Protein 5DGQ (pdb70)

Foldseek 3Di:
DAKFAQQAAEALAAWGKIKDQDAPPDPFFKKFKAAPVPRDGPDMFGWAWLDDAQPAPSHTMTMTIPNVHNDWHKIWMDTDNYIHDIYTHYHLRCVVPFLVFLLVQQVVFKQDDLQQVLQCFAAAPPDRGTFRLGFGGAFWLQGRKDFCWAPLLQVQATDGALLLLLLLLLVLLVLCQPPPPDDLVVSVSSVVSNLSSLVSLLSQADPQQFGFGIQHQQSPPDSNSTYGFYAAALSGHTHNLGGQALLSNLLSSLLSLLSQLCCVVGVSLVVDDDDDDDPNVSSLVSSVSNLVSNVVCRLVSHNNSDQWLSSLLSNLSNLLSNCVSPVDVVSLVSNLVSLVVNLQQQQQDPPFHRFGAGHDPRQFGRDYLQARLRSLVSLLSNLVPDPDDVSNVVSLVSSLRHLVRQLCLLPVGRHSLSQGKHWGAAPPGGIDIARAYDQRGSRRGDGAARLNRLLNLLLSLLSCLVRHDDPVSNNVSSNSSRSSSSCCSQSDSVSENQQAPGGDPHDFACVVVVSTDDHSFGASAKHADPVDNSHIDACDPVCVPPVSPNSRHRMTGSSNSSSNSSSSSSCSSCSVPD/DAKFAQQAAFALQFKGKIKDQDCAWKFKAFPVVRDTDDTFHWAKFQDAQVQPRHIMTMTTPNVHNDWGWIWMDGDNHIHDIYTYYHLRCVVPFLVQLLVQQVVFKQDDLLLVLQCFAAQPPDNHTARLGFFGAFWLQGNKDFCWAPLLQVQATDGGLLLLLQLLLVLLVLCLPPPPDDLVSSVSSVVSNVSSLVSQLRQADPQQFGFGIQHQQSPPDSVSTHRFYAAALSGHTDNLGGAALLSNLLSSLLSLLSQLCCVVGPSLVVHDDDDHRPNVSSLVSSVSNLVSNVVCRLVSHNVSDDWLSSLLSNLSSLLSNCVRPVDVVSLVSNLVSLVVNLQQQQQDPPDHRFGAGDDVSQFGRDYLAAQLRSLVSLLSNLVPDPPPVSNVVSLVSSVRHLVRQLCLLPVGRHSLLQGWHWGAAPPGGIDIARAYDQRGSRRGDGAARLNRLLNLLLSLLSVCVRHDDPVSNVSSSNSSRSSVSCCSQSHSVSENQQAPGGDDHDFACVVVVSTDDHSFGASAKAADPVDNSHIDACDDVCVPPPSPNSRHRMTGSSSSSSNSSSSSSCSSCSPPD

Solvent-accessible surface area: 38358 Å² total; per-residue (Å²): 103,74,13,0,4,2,10,19,3,7,12,71,51,27,10,3,7,0,0,0,25,10,122,100,112,32,90,73,142,88,0,19,0,6,20,48,123,74,42,97,52,66,41,118,27,88,24,104,84,26,19,90,2,59,80,13,155,36,41,38,1,24,17,0,71,0,52,80,6,57,113,66,20,59,9,77,0,96,0,36,154,32,75,3,33,42,6,32,1,13,84,6,1,6,18,114,58,0,4,23,6,0,4,20,4,0,24,5,16,26,6,6,28,33,2,58,40,5,0,105,118,1,50,4,57,70,52,163,101,84,27,67,0,36,3,0,0,20,5,12,17,10,9,5,0,0,4,0,0,17,1,4,55,2,20,39,9,0,1,0,0,0,0,0,0,0,0,0,0,6,19,0,1,62,31,2,23,142,29,172,68,19,20,46,32,17,11,6,37,2,16,26,5,0,26,47,0,0,31,0,0,32,78,0,29,34,103,110,0,14,0,6,3,0,0,0,0,84,90,57,25,26,7,133,91,2,34,0,0,6,8,30,49,53,99,0,101,35,33,53,86,18,44,0,0,0,0,0,0,0,0,0,0,0,0,0,0,0,9,0,14,34,7,79,124,28,69,0,16,97,129,16,39,88,23,52,137,52,91,29,111,67,4,27,96,11,0,43,100,0,0,95,27,2,79,142,40,4,107,132,24,9,71,71,39,110,22,3,0,0,0,4,0,0,0,0,0,0,0,0,3,0,30,56,23,24,121,81,115,80,2,12,58,24,0,53,60,5,0,64,92,0,28,70,19,26,46,66,41,174,63,22,62,68,4,6,0,1,32,76,108,0,51,12,0,13,6,7,4,0,0,10,0,0,0,2,0,0,0,2,8,0,23,109,18,14,120,80,83,123,86,23,120,126,0,42,60,26,0,50,40,0,0,48,13,11,4,62,0,1,96,91,61,71,21,9,2,5,1,0,11,9,2,1,50,22,60,139,30,123,45,90,28,20,13,11,6,9,24,72,3,55,8,66,29,13,11,8,0,2,1,0,1,1,0,0,0,5,0,2,0,0,12,0,1,94,19,4,131,50,113,115,18,31,55,56,0,31,64,5,0,12,65,0,10,6,1,2,0,0,2,0,20,72,37,8,0,2,0,10,15,25,37,97,92,51,14,49,33,14,52,114,78,4,32,21,7,1,30,0,0,0,1,4,0,2,3,1,9,59,133,57,77,81,7,25,8,20,65,31,147,167,14,91,116,63,91,121,28,10,37,8,0,0,19,4,14,1,0,1,0,0,0,3,0,0,2,4,0,9,12,14,82,13,35,88,72,173,124,75,14,0,5,2,10,19,3,6,11,65,48,4,14,4,7,0,0,4,28,18,210,163,102,0,32,0,11,28,39,176,71,47,102,37,65,34,110,29,92,33,94,80,32,23,86,0,44,82,12,150,36,41,61,0,59,16,0,69,0,56,84,6,72,110,74,26,72,5,53,0,88,1,35,128,23,76,7,38,63,5,32,1,10,75,4,2,6,18,117,60,0,4,20,7,0,4,20,4,0,23,5,17,26,6,7,28,40,3,59,46,12,0,99,116,2,37,5,63,73,64,139,96,75,26,66,0,35,4,0,0,18,4,12,16,10,8,4,0,0,5,0,0,17,1,5,55,1,20,35,9,0,1,0,0,0,0,0,0,0,0,0,0,7,19,0,2,57,28,2,31,132,28,182,78,18,21,44,32,17,11,6,38,1,13,28,4,0,25,48,0,0,30,0,0,37,81,0,29,32,108,129,0,15,1,5,4,0,0,0,0,89,89,46,28,28,16,167,73,3,36,0,0,8,8,29,49,60,98,0,97,34,34,52,92,24,46,0,0,1,0,0,0,0,0,0,0,0,0,0,0,0,10,0,14,26,7,84,111,28,73,0,13,89,127,17,38,80,25,56,130,58,107,30,112,75,2,26,95,10,0,45,97,0,0,107,22,2,83,131,58,6,102,146,32,11,75,58,34,107,27,3,0,1,0,3,0,0,0,0,0,0,0,2,3,0,35,62,25,29,129,84,106,104,3,12,53,26,0,51,66,4,0,63,82,0,24,66,20,27,48,68,48,183,72,22,63,67,5,7,0,0,29,89,109,1,49,13,0,13,6,7,4,0,0,10,0,0,0,3,0,0,0,1,9,1,24,110,19,12,124,86,82,103,80,23,126,95,0,48,61,26,0,50,39,1,0,52,16,11,5,69,0,1,98,91,71,67,20,12,4,4,1,0,11,8,3,2,51,23,79,142,27,122,51,96,27,24,13,10,6,10,24,67,4,56,6,67,28,14,12,8,0,1,2,0,1,2,0,0,0,4,0,1,0,1,11,0,5,100,20,5,132,50,115,107,14,33,57,57,0,25,68,6,0,11,66,1,9,6,2,1,0,0,3,0,22,73,33,8,0,2,0,11,15,25,39,96,93,49,13,50,36,25,56,160,82,4,31,21,7,1,30,0,0,1,1,4,0,2,3,2,9,62,134,58,79,85,7,27,7,21,68,31,134,167,12,78,118,56,108,125,30,13,36,8,0,0,19,3,15,2,0,1,0,0,0,3,0,0,1,4,0,8,11,13,80,10,39,79,61,148

Structure (mmCIF, N/CA/C/O backbone):
data_5DGQ
#
_entry.id   5DGQ
#
_cell.length_a   61.928
_cell.length_b   102.318
_cell.length_c   90.280
_cell.angle_alpha   90.00
_cell.angle_beta   97.72
_cell.angle_gamma   90.00
#
_symmetry.space_group_name_H-M   'P 1 21 1'
#
loop_
_entity.id
_entity.type
_entity.pdbx_description
1 polymer 'Putative endoglucanase-related protein'
2 non-polymer 'SODIUM ION'
3 water water
#
loop_
_atom_site.group_PDB
_atom_site.id
_atom_site.type_symbol
_atom_site.label_atom_id
_atom_site.label_alt_id
_atom_site.label_comp_id
_atom_site.label_asym_id
_atom_site.label_entity_id
_atom_site.label_seq_id
_atom_site.pdbx_PDB_ins_code
_atom_site.Cartn_x
_atom_site.Cartn_y
_atom_site.Cartn_z
_atom_site.occupancy
_atom_site.B_iso_or_equiv
_atom_site.auth_seq_id
_atom_site.auth_comp_id
_atom_site.auth_asym_id
_atom_site.auth_atom_id
_atom_site.pdbx_PDB_model_num
ATOM 1 N N . MET A 1 1 ? -4.773 -20.706 21.231 1.00 34.85 1 MET A N 1
ATOM 2 C CA . MET A 1 1 ? -4.829 -19.960 19.956 1.00 33.71 1 MET A CA 1
ATOM 3 C C . MET A 1 1 ? -4.213 -18.551 20.127 1.00 34.36 1 MET A C 1
ATOM 4 O O . MET A 1 1 ? -4.163 -18.007 21.211 1.00 27.59 1 MET A O 1
ATOM 9 N N . GLN A 1 2 ? -3.847 -17.933 19.020 1.00 29.41 2 GLN A N 1
ATOM 10 C CA . GLN A 1 2 ? -3.288 -16.591 19.071 1.00 27.97 2 GLN A CA 1
ATOM 11 C C . GLN A 1 2 ? -3.883 -15.747 17.903 1.00 28.39 2 GLN A C 1
ATOM 12 O O . GLN A 1 2 ? -4.007 -16.267 16.757 1.00 27.82 2 GLN A O 1
ATOM 18 N N . LEU A 1 3 ? -4.280 -14.496 18.173 1.00 22.95 3 LEU A N 1
ATOM 19 C CA . LEU A 1 3 ? -4.775 -13.600 17.128 1.00 22.04 3 LEU A CA 1
ATOM 20 C C . LEU A 1 3 ? -3.734 -12.530 16.851 1.00 22.22 3 LEU A C 1
ATOM 21 O O . LEU A 1 3 ? -3.422 -11.767 17.752 1.00 23.45 3 LEU A O 1
ATOM 26 N N . LEU A 1 4 ? -3.200 -12.515 15.633 1.00 17.64 4 LEU A N 1
ATOM 27 C CA . LEU A 1 4 ? -2.116 -11.582 15.200 1.00 15.45 4 LEU A CA 1
ATOM 28 C C . LEU A 1 4 ? -2.680 -10.463 14.366 1.00 14.31 4 LEU A C 1
ATOM 29 O O . LEU A 1 4 ? -3.510 -10.655 13.415 1.00 12.16 4 LEU A O 1
ATOM 34 N N . THR A 1 5 ? -2.260 -9.262 14.716 1.00 14.71 5 THR A N 1
ATOM 35 C CA . THR A 1 5 ? -2.702 -8.086 13.943 1.00 15.08 5 THR A CA 1
ATOM 36 C C . THR A 1 5 ? -1.545 -7.099 13.745 1.00 15.45 5 THR A C 1
ATOM 37 O O . THR A 1 5 ? -0.503 -7.255 14.390 1.00 14.07 5 THR A O 1
ATOM 41 N N . ASN A 1 6 ? -1.724 -6.150 12.831 1.00 13.27 6 ASN A N 1
ATOM 42 C CA . ASN A 1 6 ? -0.909 -4.938 12.840 1.00 13.73 6 ASN A CA 1
ATOM 43 C C . ASN A 1 6 ? -0.940 -4.325 14.235 1.00 14.38 6 ASN A C 1
ATOM 44 O O . ASN A 1 6 ? -2.036 -4.048 14.780 1.00 13.25 6 ASN A O 1
ATOM 49 N N . HIS A 1 7 ? 0.228 -4.200 14.897 1.00 12.75 7 HIS A N 1
ATOM 50 C CA . HIS A 1 7 ? 0.226 -3.664 16.283 1.00 13.07 7 HIS A CA 1
ATOM 51 C C . HIS A 1 7 ? -0.296 -2.228 16.360 1.00 14.05 7 HIS A C 1
ATOM 52 O O . HIS A 1 7 ? -0.832 -1.840 17.404 1.00 14.19 7 HIS A O 1
ATOM 59 N N . LEU A 1 8 ? -0.135 -1.462 15.294 1.00 12.56 8 LEU A N 1
ATOM 60 C CA . LEU A 1 8 ? -0.578 -0.073 15.327 1.00 14.01 8 LEU A CA 1
ATOM 61 C C . LEU A 1 8 ? -2.025 -0.003 14.837 1.00 13.34 8 LEU A C 1
ATOM 62 O O . LEU A 1 8 ? -2.921 0.571 15.493 1.00 14.09 8 LEU A O 1
ATOM 67 N N . GLY A 1 9 ? -2.244 -0.616 13.695 1.00 12.72 9 GLY A N 1
ATOM 68 C CA . GLY A 1 9 ? -3.612 -0.662 13.156 1.00 13.78 9 GLY A CA 1
ATOM 69 C C . GLY A 1 9 ? -3.616 -0.597 11.644 1.00 13.75 9 GLY A C 1
ATOM 70 O O . GLY A 1 9 ? -2.597 -0.891 11.007 1.00 15.69 9 GLY A O 1
ATOM 71 N N . TYR A 1 10 ? -4.709 -0.072 11.078 1.00 12.46 10 TYR A N 1
ATOM 72 C CA . TYR A 1 10 ? -5.015 -0.142 9.650 1.00 12.94 10 TYR A CA 1
ATOM 73 C C . TYR A 1 10 ? -5.404 1.221 9.105 1.00 13.65 10 TYR A C 1
ATOM 74 O O . TYR A 1 10 ? -6.150 2.005 9.780 1.00 13.73 10 TYR A O 1
ATOM 83 N N . GLU A 1 11 ? -4.847 1.548 7.922 1.00 13.79 11 GLU A N 1
ATOM 84 C CA . GLU A 1 11 ? -5.256 2.742 7.149 1.00 14.44 11 GLU A CA 1
ATOM 85 C C . GLU A 1 11 ? -6.796 2.600 6.918 1.00 14.74 11 GLU A C 1
ATOM 86 O O . GLU A 1 11 ? -7.258 1.487 6.654 1.00 13.36 11 GLU A O 1
ATOM 92 N N . ARG A 1 12 ? -7.515 3.703 7.086 1.00 13.06 12 ARG A N 1
ATOM 93 C CA . ARG A 1 12 ? -8.971 3.690 7.090 1.00 15.45 12 ARG A CA 1
ATOM 94 C C . ARG A 1 12 ? -9.558 2.947 5.867 1.00 13.49 12 ARG A C 1
ATOM 95 O O . ARG A 1 12 ? -10.416 2.095 6.057 1.00 15.03 12 ARG A O 1
ATOM 103 N N . LEU A 1 13 ? -9.097 3.272 4.666 1.00 13.90 13 LEU A N 1
ATOM 104 C CA . LEU A 1 13 ? -9.593 2.600 3.447 1.00 15.17 13 LEU A CA 1
ATOM 105 C C . LEU A 1 13 ? -8.629 1.499 2.989 1.00 18.17 13 LEU A C 1
ATOM 106 O O . LEU A 1 13 ? -7.394 1.660 3.086 1.00 22.79 13 LEU A O 1
ATOM 111 N N . GLY A 1 14 ? -9.171 0.429 2.472 1.00 20.26 14 GLY A N 1
ATOM 112 C CA . GLY A 1 14 ? -8.387 -0.681 1.924 1.00 22.25 14 GLY A CA 1
ATOM 113 C C . GLY A 1 14 ? -8.139 -1.834 2.904 1.00 21.31 14 GLY A C 1
ATOM 114 O O . GLY A 1 14 ? -8.627 -1.868 4.039 1.00 16.81 14 GLY A O 1
ATOM 115 N N . ALA A 1 15 ? -7.304 -2.749 2.429 1.00 19.47 15 ALA A N 1
ATOM 116 C CA . ALA A 1 15 ? -7.214 -4.138 2.918 1.00 17.69 15 ALA A CA 1
ATOM 117 C C . ALA A 1 15 ? -6.822 -4.229 4.348 1.00 17.37 15 ALA A C 1
ATOM 118 O O . ALA A 1 15 ? -5.890 -3.532 4.815 1.00 16.71 15 ALA A O 1
ATOM 120 N N . LYS A 1 16 ? -7.575 -5.046 5.089 1.00 15.04 16 LYS A N 1
ATOM 121 C CA . LYS A 1 16 ? -7.366 -5.257 6.516 1.00 15.11 16 LYS A CA 1
ATOM 122 C C . LYS A 1 16 ? -7.558 -6.717 6.834 1.00 16.85 16 LYS A C 1
ATOM 123 O O . LYS A 1 16 ? -8.674 -7.265 6.499 1.00 16.49 16 LYS A O 1
ATOM 129 N N . GLN A 1 17 ? -6.557 -7.352 7.460 1.00 14.65 17 GLN A N 1
ATOM 130 C CA . GLN A 1 17 ? -6.727 -8.736 7.950 1.00 15.72 17 GLN A CA 1
ATOM 131 C C . GLN A 1 17 ? -6.066 -8.921 9.293 1.00 16.96 17 GLN A C 1
ATOM 132 O O . GLN A 1 17 ? -5.157 -8.160 9.652 1.00 15.57 17 GLN A O 1
ATOM 138 N N . ALA A 1 18 ? -6.553 -9.920 10.029 1.00 17.02 18 ALA A N 1
ATOM 139 C CA . ALA A 1 18 ? -5.838 -10.490 11.167 1.00 16.65 18 ALA A CA 1
ATOM 140 C C . ALA A 1 18 ? -5.547 -11.974 10.842 1.00 18.61 18 ALA A C 1
ATOM 141 O O . ALA A 1 18 ? -6.183 -12.552 9.925 1.00 18.47 18 ALA A O 1
ATOM 143 N N . ILE A 1 19 ? -4.611 -12.586 11.557 1.00 15.52 19 ILE A N 1
ATOM 144 C CA . ILE A 1 19 ? -4.254 -13.985 11.331 1.00 15.98 19 ILE A CA 1
ATOM 145 C C . ILE A 1 19 ? -4.445 -14.720 12.640 1.00 17.59 19 ILE A C 1
ATOM 146 O O . ILE A 1 19 ? -3.848 -14.342 13.702 1.00 16.46 19 ILE A O 1
ATOM 151 N N . LEU A 1 20 ? -5.234 -15.786 12.561 1.00 16.18 20 LEU A N 1
ATOM 152 C CA . LEU A 1 20 ? -5.388 -16.726 13.671 1.00 19.73 20 LEU A CA 1
ATOM 153 C C . LEU A 1 20 ? -4.484 -17.928 13.543 1.00 23.00 20 LEU A C 1
ATOM 154 O O . LEU A 1 20 ? -4.471 -18.586 12.521 1.00 23.42 20 LEU A O 1
ATOM 159 N N . GLN A 1 21 ? -3.706 -18.182 14.586 1.00 25.45 21 GLN A N 1
ATOM 160 C CA . GLN A 1 21 ? -2.943 -19.420 14.761 1.00 32.85 21 GLN A CA 1
ATOM 161 C C . GLN A 1 21 ? -3.732 -20.302 15.740 1.00 34.00 21 GLN A C 1
ATOM 162 O O . GLN A 1 21 ? -3.959 -19.920 16.876 1.00 36.33 21 GLN A O 1
ATOM 168 N N . ALA A 1 22 ? -4.159 -21.483 15.308 1.00 36.94 22 ALA A N 1
ATOM 169 C CA . ALA A 1 22 ? -4.990 -22.374 16.141 1.00 39.94 22 ALA A CA 1
ATOM 170 C C . ALA A 1 22 ? -4.859 -23.788 15.567 1.00 42.94 22 ALA A C 1
ATOM 171 O O . ALA A 1 22 ? -4.608 -23.947 14.370 1.00 40.66 22 ALA A O 1
ATOM 173 N N . GLN A 1 23 ? -5.091 -24.781 16.412 1.00 47.37 23 GLN A N 1
ATOM 174 C CA . GLN A 1 23 ? -5.144 -26.218 16.051 1.00 53.48 23 GLN A CA 1
ATOM 175 C C . GLN A 1 23 ? -5.912 -26.582 14.766 1.00 58.08 23 GLN A C 1
ATOM 176 O O . GLN A 1 23 ? -6.900 -25.883 14.417 1.00 50.23 23 GLN A O 1
ATOM 182 N N . PRO A 1 24 ? -5.460 -27.662 14.038 1.00 64.45 24 PRO A N 1
ATOM 183 C CA . PRO A 1 24 ? -6.120 -28.058 12.746 1.00 68.29 24 PRO A CA 1
ATOM 184 C C . PRO A 1 24 ? -7.649 -28.253 12.911 1.00 72.87 24 PRO A C 1
ATOM 185 O O . PRO A 1 24 ? -8.455 -28.130 11.956 1.00 65.63 24 PRO A O 1
ATOM 189 N N . THR A 1 25 ? -7.992 -28.412 14.188 1.00 70.49 25 THR A N 1
ATOM 190 C CA . THR A 1 25 ? -9.083 -29.186 14.701 1.00 65.48 25 THR A CA 1
ATOM 191 C C . THR A 1 25 ? -10.144 -28.215 15.230 1.00 63.94 25 THR A C 1
ATOM 192 O O . THR A 1 25 ? -10.999 -28.578 16.038 1.00 59.19 25 THR A O 1
ATOM 196 N N . LEU A 1 26 ? -10.070 -26.977 14.737 1.00 58.32 26 LEU A N 1
ATOM 197 C CA . LEU A 1 26 ? -10.873 -25.885 15.244 1.00 59.85 26 LEU A CA 1
ATOM 198 C C . LEU A 1 26 ? -12.328 -26.133 14.880 1.00 57.59 26 LEU A C 1
ATOM 199 O O . LEU A 1 26 ? -12.657 -26.277 13.715 1.00 55.49 26 LEU A O 1
ATOM 204 N N . ALA A 1 27 ? -13.169 -26.212 15.907 1.00 56.16 27 ALA A N 1
ATOM 205 C CA . ALA A 1 27 ? -14.623 -26.315 15.760 1.00 54.56 27 ALA A CA 1
ATOM 206 C C . ALA A 1 27 ? -15.245 -24.982 15.312 1.00 57.17 27 ALA A C 1
ATOM 207 O O . ALA A 1 27 ? -16.179 -24.978 14.507 1.00 54.50 27 ALA A O 1
ATOM 209 N N . LEU A 1 28 ? -14.712 -23.867 15.834 1.00 55.94 28 LEU A N 1
ATOM 210 C CA . LEU A 1 28 ? -15.172 -22.503 15.491 1.00 57.41 28 LEU A CA 1
ATOM 211 C C . LEU A 1 28 ? -15.036 -22.101 14.025 1.00 54.48 28 LEU A C 1
ATOM 212 O O . LEU A 1 28 ? -14.159 -22.581 13.275 1.00 53.61 28 LEU A O 1
ATOM 217 N N . HIS A 1 29 ? -15.940 -21.217 13.628 1.00 52.06 29 HIS A N 1
ATOM 218 C CA . HIS A 1 29 ? -16.051 -20.845 12.243 1.00 52.17 29 HIS A CA 1
ATOM 219 C C . HIS A 1 29 ? -16.265 -19.366 11.978 1.00 44.59 29 HIS A C 1
ATOM 220 O O . HIS A 1 29 ? -16.275 -18.979 10.805 1.00 43.44 29 HIS A O 1
ATOM 227 N N . HIS A 1 30 ? -16.355 -18.540 13.031 1.00 41.68 30 HIS A N 1
ATOM 228 C CA . HIS A 1 30 ? -16.449 -17.087 12.822 1.00 38.70 30 HIS A CA 1
ATOM 229 C C . HIS A 1 30 ? -15.568 -16.238 13.771 1.00 38.62 30 HIS A C 1
ATOM 230 O O . HIS A 1 30 ? -15.041 -16.761 14.757 1.00 36.14 30 HIS A O 1
ATOM 237 N N . ALA A 1 31 ? -15.334 -14.977 13.373 1.00 32.60 31 ALA A N 1
ATOM 238 C CA . ALA A 1 31 ? -14.654 -13.974 14.175 1.00 32.52 31 ALA A CA 1
ATOM 239 C C . ALA A 1 31 ? -15.578 -12.760 14.345 1.00 29.79 31 ALA A C 1
ATOM 240 O O . ALA A 1 31 ? -16.482 -12.506 13.507 1.00 31.73 31 ALA A O 1
ATOM 242 N N . ASP A 1 32 ? -15.428 -12.062 15.463 1.00 27.66 32 ASP A N 1
ATOM 243 C CA . ASP A 1 32 ? -16.089 -10.789 15.613 1.00 27.66 32 ASP A CA 1
ATOM 244 C C . ASP A 1 32 ? -15.006 -9.732 15.723 1.00 25.18 32 ASP A C 1
ATOM 245 O O . ASP A 1 32 ? -13.927 -9.984 16.300 1.00 27.18 32 ASP A O 1
ATOM 250 N N . ILE A 1 33 ? -15.361 -8.583 15.174 1.00 23.83 33 ILE A N 1
ATOM 251 C CA . ILE A 1 33 ? -14.668 -7.306 15.335 1.00 24.48 33 ILE A CA 1
ATOM 252 C C . ILE A 1 33 ? -15.416 -6.486 16.429 1.00 26.60 33 ILE A C 1
ATOM 253 O O . ILE A 1 33 ? -16.553 -5.966 16.226 1.00 27.27 33 ILE A O 1
ATOM 258 N N . ILE A 1 34 ? -14.749 -6.299 17.552 1.00 24.41 34 ILE A N 1
ATOM 259 C CA . ILE A 1 34 ? -15.304 -5.589 18.669 1.00 25.71 34 ILE A CA 1
ATOM 260 C C . ILE A 1 34 ? -14.832 -4.162 18.701 1.00 27.83 34 ILE A C 1
ATOM 261 O O . ILE A 1 34 ? -13.615 -3.930 18.584 1.00 24.52 34 ILE A O 1
ATOM 266 N N . CYS A 1 35 ? -15.795 -3.234 18.908 1.00 26.01 35 CYS A N 1
ATOM 267 C CA . CYS A 1 35 ? -15.560 -1.808 19.263 1.00 28.21 35 CYS A CA 1
ATOM 268 C C . CYS A 1 35 ? -15.087 -1.729 20.727 1.00 30.59 35 CYS A C 1
ATOM 269 O O . CYS A 1 35 ? -15.801 -2.110 21.688 1.00 30.04 35 CYS A O 1
ATOM 272 N N . CYS A 1 36 ? -13.859 -1.268 20.911 1.00 31.76 36 CYS A N 1
ATOM 273 C CA . CYS A 1 36 ? -13.234 -1.265 22.235 1.00 32.58 36 CYS A CA 1
ATOM 274 C C . CYS A 1 36 ? -14.036 -0.422 23.213 1.00 32.69 36 CYS A C 1
ATOM 275 O O . CYS A 1 36 ? -14.222 -0.800 24.346 1.00 35.81 36 CYS A O 1
ATOM 278 N N . GLN A 1 37 ? -14.532 0.695 22.730 1.00 34.33 37 GLN A N 1
ATOM 279 C CA . GLN A 1 37 ? -15.134 1.735 23.570 1.00 39.83 37 GLN A CA 1
ATOM 280 C C . GLN A 1 37 ? -16.458 1.211 24.243 1.00 37.82 37 GLN A C 1
ATOM 281 O O . GLN A 1 37 ? -16.702 1.419 25.423 1.00 34.97 37 GLN A O 1
ATOM 287 N N . SER A 1 38 ? -17.237 0.441 23.504 1.00 35.14 38 SER A N 1
ATOM 288 C CA . SER A 1 38 ? -18.520 -0.053 23.984 1.00 33.52 38 SER A CA 1
ATOM 289 C C . SER A 1 38 ? -18.505 -1.581 24.213 1.00 34.22 38 SER A C 1
ATOM 290 O O . SER A 1 38 ? -19.361 -2.095 24.884 1.00 32.09 38 SER A O 1
ATOM 293 N N . GLY A 1 39 ? -17.552 -2.314 23.627 1.00 30.25 39 GLY A N 1
ATOM 294 C CA . GLY A 1 39 ? -17.569 -3.802 23.714 1.00 28.46 39 GLY A CA 1
ATOM 295 C C . GLY A 1 39 ? -18.532 -4.461 22.722 1.00 27.03 39 GLY A C 1
ATOM 296 O O . GLY A 1 39 ? -18.686 -5.675 22.729 1.00 27.31 39 GLY A O 1
ATOM 297 N N . GLN A 1 40 ? -19.194 -3.703 21.847 1.00 30.42 40 GLN A N 1
ATOM 298 C CA . GLN A 1 40 ? -20.164 -4.348 20.901 1.00 32.19 40 GLN A CA 1
ATOM 299 C C . GLN A 1 40 ? -19.437 -4.843 19.654 1.00 34.36 40 GLN A C 1
ATOM 300 O O . GLN A 1 40 ? -18.580 -4.106 19.102 1.00 30.45 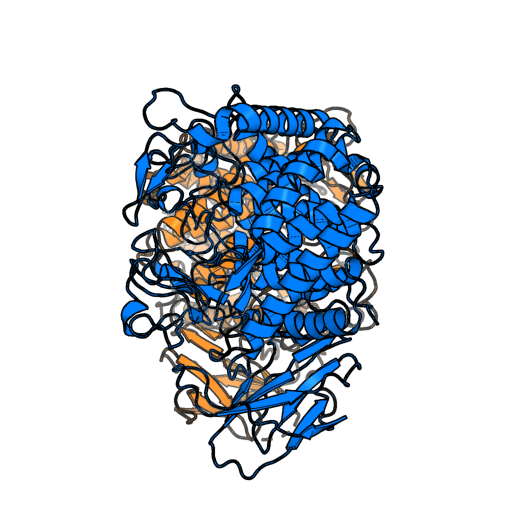40 GLN A O 1
ATOM 306 N N . SER A 1 41 ? -19.811 -6.044 19.174 1.00 31.45 41 SER A N 1
ATOM 307 C CA . SER A 1 41 ? -19.327 -6.553 17.917 1.00 28.51 41 SER A CA 1
ATOM 308 C C . SER A 1 41 ? -20.007 -5.747 16.850 1.00 29.99 41 SER A C 1
ATOM 309 O O . SER A 1 41 ? -21.257 -5.572 16.867 1.00 26.52 41 SER A O 1
ATOM 312 N N . ILE A 1 42 ? -19.229 -5.232 15.907 1.00 25.43 42 ILE A N 1
ATOM 313 C CA . ILE A 1 42 ? -19.856 -4.416 14.877 1.00 30.31 42 ILE A CA 1
ATOM 314 C C . ILE A 1 42 ? -19.740 -5.066 13.507 1.00 28.46 42 ILE A C 1
ATOM 315 O O . ILE A 1 42 ? -20.175 -4.480 12.516 1.00 31.66 42 ILE A O 1
ATOM 320 N N . MET A 1 43 ? -19.178 -6.269 13.480 1.00 30.42 43 MET A N 1
ATOM 321 C CA . MET A 1 43 ? -18.938 -7.042 12.254 1.00 31.47 43 MET A CA 1
ATOM 322 C C . MET A 1 43 ? -18.615 -8.488 12.592 1.00 30.29 43 MET A C 1
ATOM 323 O O . MET A 1 43 ? -17.870 -8.803 13.548 1.00 29.70 43 MET A O 1
ATOM 328 N N . GLN A 1 44 ? -19.195 -9.412 11.821 1.00 30.54 44 GLN A N 1
ATOM 329 C CA . GLN A 1 44 ? -18.916 -10.844 12.010 1.00 29.61 44 GLN A CA 1
ATOM 330 C C . GLN A 1 44 ? -18.342 -11.500 10.766 1.00 26.36 44 GLN A C 1
ATOM 331 O O . GLN A 1 44 ? -18.811 -11.264 9.678 1.00 27.23 44 GLN A O 1
ATOM 337 N N . LEU A 1 45 ? -17.306 -12.301 10.899 1.00 25.70 45 LEU A N 1
ATOM 338 C CA . LEU A 1 45 ? -16.551 -12.674 9.655 1.00 28.17 45 LEU A CA 1
ATOM 339 C C . LEU A 1 45 ? -16.119 -14.098 9.579 1.00 23.93 45 LEU A C 1
ATOM 340 O O . LEU A 1 45 ? -15.782 -14.679 10.627 1.00 26.15 45 LEU A O 1
ATOM 345 N N . PRO A 1 46 ? -16.082 -14.672 8.342 1.00 25.85 46 PRO A N 1
ATOM 346 C CA . PRO A 1 46 ? -15.611 -16.066 8.269 1.00 24.64 46 PRO A CA 1
ATOM 347 C C . PRO A 1 46 ? -14.099 -16.222 8.492 1.00 29.89 46 PRO A C 1
ATOM 348 O O . PRO A 1 46 ? -13.371 -15.214 8.331 1.00 25.86 46 PRO A O 1
ATOM 352 N N . LEU A 1 47 ? -13.673 -17.417 8.935 1.00 25.02 47 LEU A N 1
ATOM 353 C CA . LEU A 1 47 ? -12.237 -17.803 9.035 1.00 26.51 47 LEU A CA 1
ATOM 354 C C . LEU A 1 47 ? -11.796 -18.542 7.814 1.00 28.82 47 LEU A C 1
ATOM 355 O O . LEU A 1 47 ? -12.433 -19.523 7.447 1.00 30.48 47 LEU A O 1
ATOM 360 N N . GLN A 1 48 ? -10.764 -18.073 7.126 1.00 21.36 48 GLN A N 1
ATOM 361 C CA . GLN A 1 48 ? -10.308 -18.806 5.951 1.00 21.18 48 GLN A CA 1
ATOM 362 C C . GLN A 1 48 ? -9.023 -19.548 6.232 1.00 21.29 48 GLN A C 1
ATOM 363 O O . GLN A 1 48 ? -8.034 -18.906 6.528 1.00 19.89 48 GLN A O 1
ATOM 369 N N . ALA A 1 49 ? -8.994 -20.882 6.085 1.00 18.68 49 ALA A N 1
ATOM 370 C CA . ALA A 1 49 ? -7.800 -21.650 6.385 1.00 17.97 49 ALA A CA 1
ATOM 371 C C . ALA A 1 49 ? -6.679 -21.282 5.359 1.00 18.16 49 ALA A C 1
ATOM 372 O O . ALA A 1 49 ? -6.942 -21.171 4.164 1.00 19.84 49 ALA A O 1
ATOM 374 N N . CYS A 1 50 ? -5.448 -21.094 5.840 1.00 18.82 50 CYS A N 1
ATOM 375 C CA . CYS A 1 50 ? -4.326 -20.732 4.991 1.00 21.96 50 CYS A CA 1
ATOM 376 C C . CYS A 1 50 ? -3.324 -21.857 4.830 1.00 21.46 50 CYS A C 1
ATOM 377 O O . CYS A 1 50 ? -2.591 -21.820 3.884 1.00 26.94 50 CYS A O 1
ATOM 380 N N . GLY A 1 51 ? -3.316 -22.838 5.702 1.00 21.63 51 GLY A N 1
ATOM 381 C CA . GLY A 1 51 ? -2.464 -24.011 5.492 1.00 24.38 51 GLY A CA 1
ATOM 382 C C . GLY A 1 51 ? -1.079 -23.772 6.052 1.00 29.46 51 GLY A C 1
ATOM 383 O O . GLY A 1 51 ? -0.704 -22.603 6.320 1.00 28.15 51 GLY A O 1
ATOM 384 N N . PRO A 1 52 ? -0.311 -24.855 6.247 1.00 30.87 52 PRO A N 1
ATOM 385 C CA . PRO A 1 52 ? 1.045 -24.614 6.818 1.00 30.05 52 PRO A CA 1
ATOM 386 C C . PRO A 1 52 ? 1.954 -23.832 5.789 1.00 26.07 52 PRO A C 1
ATOM 387 O O . PRO A 1 52 ? 1.731 -23.900 4.567 1.00 24.41 52 PRO A O 1
ATOM 391 N N . VAL A 1 53 ? 2.972 -23.129 6.298 1.00 22.17 53 VAL A N 1
ATOM 392 C CA . VAL A 1 53 ? 3.895 -22.360 5.458 1.00 20.41 53 VAL A CA 1
ATOM 393 C C . VAL A 1 53 ? 5.274 -22.991 5.370 1.00 20.03 53 VAL A C 1
ATOM 394 O O . VAL A 1 53 ? 5.957 -23.148 6.409 1.00 20.87 53 VAL A O 1
ATOM 398 N N . ALA A 1 54 ? 5.684 -23.348 4.162 1.00 19.94 54 ALA A N 1
ATOM 399 C CA . ALA A 1 54 ? 7.031 -23.930 3.861 1.00 21.76 54 ALA A CA 1
ATOM 400 C C . ALA A 1 54 ? 7.470 -24.911 4.948 1.00 23.62 54 ALA A C 1
ATOM 401 O O . ALA A 1 54 ? 6.708 -25.811 5.246 1.00 23.45 54 ALA A O 1
ATOM 403 N N . GLN A 1 55 ? 8.615 -24.717 5.603 1.00 21.47 55 GLN A N 1
ATOM 404 C CA . GLN A 1 55 ? 8.881 -25.456 6.858 1.00 20.91 55 GLN A CA 1
ATOM 405 C C . GLN A 1 55 ? 8.980 -24.553 8.046 1.00 21.18 55 GLN A C 1
ATOM 406 O O . GLN A 1 55 ? 9.788 -24.814 8.976 1.00 21.12 55 GLN A O 1
ATOM 412 N N . TRP A 1 56 ? 8.136 -23.526 8.081 1.00 20.37 56 TRP A N 1
ATOM 413 C CA . TRP A 1 56 ? 8.091 -22.655 9.296 1.00 20.59 56 TRP A CA 1
ATOM 414 C C . TRP A 1 56 ? 7.650 -23.340 10.569 1.00 21.73 56 TRP A C 1
ATOM 415 O O . TRP A 1 56 ? 7.956 -22.869 11.667 1.00 21.59 56 TRP A O 1
ATOM 426 N N . HIS A 1 57 ? 6.885 -24.436 10.420 1.00 24.24 57 HIS A N 1
ATOM 427 C CA . HIS A 1 57 ? 6.291 -25.174 11.537 1.00 23.32 57 HIS A CA 1
ATOM 428 C C . HIS A 1 57 ? 5.536 -24.229 12.501 1.00 23.48 57 HIS A C 1
ATOM 429 O O . HIS A 1 57 ? 5.713 -24.341 13.675 1.00 20.91 57 HIS A O 1
ATOM 436 N N . ILE A 1 58 ? 4.737 -23.275 12.006 1.00 22.03 58 ILE A N 1
ATOM 437 C CA . ILE A 1 58 ? 3.950 -22.395 12.914 1.00 23.40 58 ILE A CA 1
ATOM 438 C C . ILE A 1 58 ? 2.533 -22.946 13.103 1.00 28.33 58 ILE A C 1
ATOM 439 O O . ILE A 1 58 ? 1.677 -22.340 13.762 1.00 29.02 58 ILE A O 1
ATOM 444 N N . GLY A 1 59 ? 2.282 -24.117 12.502 1.00 27.89 59 GLY A N 1
ATOM 445 C CA . GLY A 1 59 ? 1.008 -24.797 12.622 1.00 27.32 59 GLY A CA 1
ATOM 446 C C . GLY A 1 59 ? 0.049 -24.179 11.665 1.00 30.72 59 GLY A C 1
ATOM 447 O O . GLY A 1 59 ? 0.450 -23.602 10.595 1.00 29.65 59 GLY A O 1
ATOM 448 N N . ASP A 1 60 ? -1.223 -24.246 12.034 1.00 26.45 60 ASP A N 1
ATOM 449 C CA . ASP A 1 60 ? -2.224 -23.867 11.078 1.00 25.99 60 ASP A CA 1
ATOM 450 C C . ASP A 1 60 ? -2.615 -22.461 11.338 1.00 22.93 60 ASP A C 1
ATOM 451 O O . ASP A 1 60 ? -2.609 -21.996 12.514 1.00 23.74 60 ASP A O 1
ATOM 456 N N . THR A 1 61 ? -3.028 -21.809 10.275 1.00 20.62 61 THR A N 1
ATOM 457 C CA . THR A 1 61 ? -3.403 -20.386 10.347 1.00 21.61 61 THR A CA 1
ATOM 458 C C . THR A 1 61 ? -4.678 -20.176 9.558 1.00 20.53 61 THR A C 1
ATOM 459 O O . THR A 1 61 ? -5.009 -20.975 8.676 1.00 21.85 61 THR A O 1
ATOM 463 N N . TYR A 1 62 ? -5.406 -19.112 9.907 1.00 19.36 62 TYR A N 1
ATOM 464 C CA . TYR A 1 62 ? -6.647 -18.721 9.283 1.00 18.97 62 TYR A CA 1
ATOM 465 C C . TYR A 1 62 ? -6.599 -17.201 9.114 1.00 18.93 62 TYR A C 1
ATOM 466 O O . TYR A 1 62 ? -6.147 -16.443 10.040 1.00 19.63 62 TYR A O 1
ATOM 475 N N . SER A 1 63 ? -7.117 -16.722 8.014 1.00 16.89 63 SER A N 1
ATOM 476 C CA . SER A 1 63 ? -7.165 -15.288 7.817 1.00 18.66 63 SER A CA 1
ATOM 477 C C . SER A 1 63 ? -8.592 -14.801 8.064 1.00 20.01 63 SER A C 1
ATOM 478 O O . SER A 1 63 ? -9.602 -15.571 7.847 1.00 18.75 63 SER A O 1
ATOM 481 N N . ILE A 1 64 ? -8.649 -13.538 8.502 1.00 15.97 64 ILE A N 1
ATOM 482 C CA . ILE A 1 64 ? -9.860 -12.840 8.868 1.00 19.33 64 ILE A CA 1
ATOM 483 C C . ILE A 1 64 ? -9.814 -11.523 8.082 1.00 19.56 64 ILE A C 1
ATOM 484 O O . ILE A 1 64 ? -9.049 -10.619 8.420 1.00 17.44 64 ILE A O 1
ATOM 489 N N . ASP A 1 65 ? -10.644 -11.426 7.057 1.00 16.83 65 ASP A N 1
ATOM 490 C CA . ASP A 1 65 ? -10.670 -10.241 6.216 1.00 19.04 65 ASP A CA 1
ATOM 491 C C . ASP A 1 65 ? -11.759 -9.213 6.623 1.00 21.22 65 ASP A C 1
ATOM 492 O O . ASP A 1 65 ? -12.962 -9.377 6.351 1.00 19.67 65 ASP A O 1
ATOM 497 N N . PHE A 1 66 ? -11.333 -8.107 7.227 1.00 18.78 66 PHE A N 1
ATOM 498 C CA . PHE A 1 66 ? -12.251 -7.073 7.653 1.00 16.23 66 PHE A CA 1
ATOM 499 C C . PHE A 1 66 ? -12.037 -5.759 6.923 1.00 17.17 66 PHE A C 1
ATOM 500 O O . PHE A 1 66 ? -12.294 -4.667 7.460 1.00 18.15 66 PHE A O 1
ATOM 508 N N . THR A 1 67 ? -11.635 -5.884 5.659 1.00 14.78 67 THR A N 1
ATOM 509 C CA . THR A 1 67 ? -11.495 -4.754 4.721 1.00 15.96 67 THR A CA 1
ATOM 510 C C . THR A 1 67 ? -12.701 -3.815 4.693 1.00 16.68 67 THR A C 1
ATOM 511 O O . THR A 1 67 ? -12.493 -2.621 4.572 1.00 15.53 67 THR A O 1
ATOM 515 N N . ALA A 1 68 ? -13.944 -4.362 4.661 1.00 17.46 68 ALA A N 1
ATOM 516 C CA . ALA A 1 68 ? -15.218 -3.568 4.685 1.00 17.33 68 ALA A CA 1
ATOM 517 C C . ALA A 1 68 ? -15.325 -2.536 5.832 1.00 17.04 68 ALA A C 1
ATOM 518 O O . ALA A 1 68 ? -16.104 -1.596 5.735 1.00 17.33 68 ALA A O 1
ATOM 520 N N . LEU A 1 69 ? -14.619 -2.753 6.941 1.00 15.21 69 LEU A N 1
ATOM 521 C CA . LEU A 1 69 ? -14.575 -1.788 8.040 1.00 15.67 69 LEU A CA 1
ATOM 522 C C . LEU A 1 69 ? -13.820 -0.528 7.649 1.00 16.63 69 LEU A C 1
ATOM 523 O O . LEU A 1 69 ? -12.578 -0.547 7.458 1.00 16.02 69 LEU A O 1
ATOM 528 N N . ASN A 1 70 ? -14.568 0.562 7.540 1.00 16.98 70 ASN A N 1
ATOM 529 C CA . ASN A 1 70 ? -14.021 1.892 7.206 1.00 17.40 70 ASN A CA 1
ATOM 530 C C . ASN A 1 70 ? -14.078 2.838 8.368 1.00 15.92 70 ASN A C 1
ATOM 531 O O . ASN A 1 70 ? -13.594 3.945 8.211 1.00 16.57 70 ASN A O 1
ATOM 536 N N . ILE A 1 71 ? -14.713 2.450 9.487 1.00 16.54 71 ILE A N 1
ATOM 537 C CA . ILE A 1 71 ? -15.129 3.413 10.526 1.00 17.04 71 ILE A CA 1
ATOM 538 C C . ILE A 1 71 ? -13.988 3.588 11.509 1.00 17.23 71 ILE A C 1
ATOM 539 O O . ILE A 1 71 ? -13.508 2.643 12.056 1.00 17.95 71 ILE A O 1
ATOM 544 N N . CYS A 1 72 ? -13.543 4.833 11.679 1.00 18.86 72 CYS A N 1
ATOM 545 C CA . CYS A 1 72 ? -12.404 5.155 12.558 1.00 18.98 72 CYS A CA 1
ATOM 546 C C . CYS A 1 72 ? -12.699 4.759 13.954 1.00 19.92 72 CYS A C 1
ATOM 547 O O . CYS A 1 72 ? -13.862 4.892 14.368 1.00 19.74 72 CYS A O 1
ATOM 550 N N . GLY A 1 73 ? -11.703 4.247 14.669 1.00 17.98 73 GLY A N 1
ATOM 551 C CA . GLY A 1 73 ? -11.827 3.950 16.101 1.00 18.02 73 GLY A CA 1
ATOM 552 C C . GLY A 1 73 ? -10.850 2.868 16.534 1.00 20.28 73 GLY A C 1
ATOM 553 O O . GLY A 1 73 ? -9.930 2.474 15.805 1.00 20.70 73 GLY A O 1
ATOM 554 N N . ASP A 1 74 ? -11.070 2.335 17.701 1.00 20.87 74 ASP A N 1
ATOM 555 C CA . ASP A 1 74 ? -10.205 1.284 18.210 1.00 21.02 74 ASP A CA 1
ATOM 556 C C . ASP A 1 74 ? -10.998 0.028 18.249 1.00 20.32 74 ASP A C 1
ATOM 557 O O . ASP A 1 74 ? -12.143 0.020 18.711 1.00 18.01 74 ASP A O 1
ATOM 562 N N . TYR A 1 75 ? -10.339 -1.049 17.861 1.00 19.49 75 TYR A N 1
ATOM 563 C CA . TYR A 1 75 ? -10.986 -2.360 17.846 1.00 18.79 75 TYR A CA 1
ATOM 564 C C . TYR A 1 75 ? -10.137 -3.493 18.303 1.00 19.48 75 TYR A C 1
ATOM 565 O O . TYR A 1 75 ? -8.898 -3.400 18.437 1.00 19.02 75 TYR A O 1
ATOM 574 N N . ARG A 1 76 ? -10.794 -4.627 18.500 1.00 20.69 76 ARG A N 1
ATOM 575 C CA . ARG A 1 76 ? -10.075 -5.884 18.638 1.00 22.61 76 ARG A CA 1
ATOM 576 C C . ARG A 1 76 ? -10.777 -7.017 17.943 1.00 22.05 76 ARG A C 1
ATOM 577 O O . ARG A 1 76 ? -11.950 -6.874 17.537 1.00 26.27 76 ARG A O 1
ATOM 585 N N . ILE A 1 77 ? -10.042 -8.104 17.730 1.00 24.94 77 ILE A N 1
ATOM 586 C CA . ILE A 1 77 ? -10.593 -9.290 17.045 1.00 22.28 77 ILE A CA 1
ATOM 587 C C . ILE A 1 77 ? -10.854 -10.277 18.156 1.00 23.86 77 ILE A C 1
ATOM 588 O O . ILE A 1 77 ? -9.999 -10.464 19.040 1.00 23.58 77 ILE A O 1
ATOM 593 N N . ARG A 1 78 ? -12.019 -10.955 18.077 1.00 23.84 78 ARG A N 1
ATOM 594 C CA . ARG A 1 78 ? -12.325 -12.076 18.987 1.00 21.85 78 ARG A CA 1
ATOM 595 C C . ARG A 1 78 ? -12.669 -13.336 18.200 1.00 21.81 78 ARG A C 1
ATOM 596 O O . ARG A 1 78 ? -13.435 -13.277 17.209 1.00 21.30 78 ARG A O 1
ATOM 604 N N . VAL A 1 79 ? -12.061 -14.431 18.627 1.00 20.74 79 VAL A N 1
ATOM 605 C CA . VAL A 1 79 ? -12.420 -15.758 18.161 1.00 25.26 79 VAL A CA 1
ATOM 606 C C . VAL A 1 79 ? -12.641 -16.608 19.397 1.00 25.18 79 VAL A C 1
ATOM 607 O O . VAL A 1 79 ? -11.709 -16.882 20.164 1.00 27.16 79 VAL A O 1
ATOM 611 N N . GLY A 1 80 ? -13.908 -16.963 19.648 1.00 29.85 80 GLY A N 1
ATOM 612 C CA . GLY A 1 80 ? -14.225 -17.757 20.846 1.00 30.77 80 GLY A CA 1
ATOM 613 C C . GLY A 1 80 ? -13.899 -16.886 22.043 1.00 31.24 80 GLY A C 1
ATOM 614 O O . GLY A 1 80 ? -14.428 -15.771 22.171 1.00 34.36 80 GLY A O 1
ATOM 615 N N . ASP A 1 81 ? -13.021 -17.390 22.899 1.00 32.71 81 ASP A N 1
ATOM 616 C CA . ASP A 1 81 ? -12.594 -16.685 24.088 1.00 33.95 81 ASP A CA 1
ATOM 617 C C . ASP A 1 81 ? -11.214 -16.043 23.921 1.00 37.91 81 ASP A C 1
ATOM 618 O O . ASP A 1 81 ? -10.707 -15.484 24.886 1.00 39.26 81 ASP A O 1
ATOM 623 N N . THR A 1 82 ? -10.638 -16.121 22.711 1.00 31.34 82 THR A N 1
ATOM 624 C CA . THR A 1 82 ? -9.340 -15.512 22.383 1.00 30.08 82 THR A CA 1
ATOM 625 C C . THR A 1 82 ? -9.606 -14.148 21.753 1.00 25.42 82 THR A C 1
ATOM 626 O O . THR A 1 82 ? -10.497 -13.970 20.890 1.00 26.17 82 THR A O 1
ATOM 630 N N . GLU A 1 83 ? -8.877 -13.163 22.242 1.00 24.80 83 GLU A N 1
ATOM 631 C CA . GLU A 1 83 ? -8.946 -11.808 21.675 1.00 25.43 83 GLU A CA 1
ATOM 632 C C . GLU A 1 83 ? -7.534 -11.351 21.207 1.00 24.03 83 GLU A C 1
ATOM 633 O O . GLU A 1 83 ? -6.529 -11.730 21.842 1.00 21.20 83 GLU A O 1
ATOM 639 N N . SER A 1 84 ? -7.482 -10.517 20.164 1.00 23.57 84 SER A N 1
ATOM 640 C CA . SER A 1 84 ? -6.195 -9.885 19.740 1.00 21.84 84 SER A CA 1
ATOM 641 C C . SER A 1 84 ? -5.973 -8.695 20.693 1.00 21.88 84 SER A C 1
ATOM 642 O O . SER A 1 84 ? -6.829 -8.372 21.511 1.00 18.64 84 SER A O 1
ATOM 645 N N . ALA A 1 85 ? -4.856 -7.985 20.511 1.00 20.89 85 ALA A N 1
ATOM 646 C CA . ALA A 1 85 ? -4.652 -6.734 21.186 1.00 20.62 85 ALA A CA 1
ATOM 647 C C . ALA A 1 85 ? -5.486 -5.732 20.417 1.00 20.64 85 ALA A C 1
ATOM 648 O O . ALA A 1 85 ? -5.984 -5.993 19.333 1.00 20.88 85 ALA A O 1
ATOM 650 N N . SER A 1 86 ? -5.713 -4.601 21.054 1.00 20.91 86 SER A N 1
ATOM 651 C CA . SER A 1 86 ? -6.397 -3.452 20.513 1.00 21.05 86 SER A CA 1
ATOM 652 C C . SER A 1 86 ? -5.588 -2.848 19.369 1.00 20.51 86 SER A C 1
ATOM 653 O O . SER A 1 86 ? -4.373 -2.937 19.393 1.00 22.29 86 SER A O 1
ATOM 656 N N . PHE A 1 87 ? -6.251 -2.264 18.374 1.00 17.51 87 PHE A N 1
ATOM 657 C CA . PHE A 1 87 ? -5.558 -1.552 17.280 1.00 18.73 87 PHE A CA 1
ATOM 658 C C . PHE A 1 87 ? -6.479 -0.491 16.758 1.00 18.32 87 PHE A C 1
ATOM 659 O O . PHE A 1 87 ? -7.688 -0.528 17.038 1.00 17.23 87 PHE A O 1
ATOM 667 N N . CYS A 1 88 ? -5.902 0.438 15.973 1.00 16.46 88 CYS A N 1
ATOM 668 C CA . CYS A 1 88 ? -6.561 1.646 15.537 1.00 17.77 88 CYS A CA 1
ATOM 669 C C . CYS A 1 88 ? -6.914 1.576 14.064 1.00 17.79 88 CYS A C 1
ATOM 670 O O . CYS A 1 88 ? -6.109 1.106 13.196 1.00 19.22 88 CYS A O 1
ATOM 673 N N . VAL A 1 89 ? -8.104 2.011 13.717 1.00 16.24 89 VAL A N 1
ATOM 674 C CA . VAL A 1 89 ? -8.403 2.302 12.320 1.00 12.66 89 VAL A CA 1
ATOM 675 C C . VAL A 1 89 ? -8.414 3.849 12.192 1.00 14.86 89 VAL A C 1
ATOM 676 O O . VAL A 1 89 ? -9.216 4.537 12.890 1.00 14.67 89 VAL A O 1
ATOM 680 N N . ALA A 1 90 ? -7.585 4.413 11.298 1.00 13.96 90 ALA A N 1
ATOM 681 C CA . ALA A 1 90 ? -7.449 5.883 11.124 1.00 13.75 90 ALA A CA 1
ATOM 682 C C . ALA A 1 90 ? -7.050 6.243 9.731 1.00 13.12 90 ALA A C 1
ATOM 683 O O . ALA A 1 90 ? -6.327 5.506 9.080 1.00 12.24 90 ALA A O 1
ATOM 685 N N . GLU A 1 91 ? -7.496 7.424 9.274 1.00 14.01 91 GLU A N 1
ATOM 686 C CA . GLU A 1 91 ? -7.006 7.964 8.027 1.00 13.96 91 GLU A CA 1
ATOM 687 C C . GLU A 1 91 ? -5.583 8.486 8.298 1.00 12.99 91 GLU A C 1
ATOM 688 O O . GLU A 1 91 ? -5.356 9.183 9.294 1.00 13.44 91 GLU A O 1
ATOM 694 N N . GLY A 1 92 ? -4.660 8.209 7.403 1.00 14.93 92 GLY A N 1
ATOM 695 C CA . GLY A 1 92 ? -3.285 8.752 7.574 1.00 14.12 92 GLY A CA 1
ATOM 696 C C . GLY A 1 92 ? -2.580 8.081 8.727 1.00 15.99 92 GLY A C 1
ATOM 697 O O . GLY A 1 92 ? -1.666 8.697 9.314 1.00 15.06 92 GLY A O 1
ATOM 698 N N . LEU A 1 93 ? -2.947 6.817 9.045 1.00 13.68 93 LEU A N 1
ATOM 699 C CA . LEU A 1 93 ? -2.541 6.292 10.359 1.00 12.75 93 LEU A CA 1
ATOM 700 C C . LEU A 1 93 ? -0.971 6.368 10.615 1.00 13.88 93 LEU A C 1
ATOM 701 O O . LEU A 1 93 ? -0.526 6.852 11.650 1.00 11.77 93 LEU A O 1
ATOM 706 N N . LEU A 1 94 ? -0.197 5.799 9.714 1.00 13.00 94 LEU A N 1
ATOM 707 C CA . LEU A 1 94 ? 1.261 5.672 9.992 1.00 13.08 94 LEU A CA 1
ATOM 708 C C . LEU A 1 94 ? 1.944 7.030 9.864 1.00 12.50 94 LEU A C 1
ATOM 709 O O . LEU A 1 94 ? 2.955 7.327 10.546 1.00 11.00 94 LEU A O 1
ATOM 714 N N . MET A 1 95 ? 1.383 7.875 8.999 1.00 13.25 95 MET A N 1
ATOM 715 C CA . MET A 1 95 ? 1.860 9.268 8.895 1.00 15.94 95 MET A CA 1
ATOM 716 C C . MET A 1 95 ? 1.666 9.995 10.203 1.00 17.99 95 MET A C 1
ATOM 717 O O . MET A 1 95 ? 2.582 10.578 10.769 1.00 15.77 95 MET A O 1
ATOM 722 N N . GLN A 1 96 ? 0.446 9.905 10.738 1.00 17.53 96 GLN A N 1
ATOM 723 C CA . GLN A 1 96 ? 0.089 10.566 11.940 1.00 18.53 96 GLN A CA 1
ATOM 724 C C . GLN A 1 96 ? 0.936 10.060 13.133 1.00 19.54 96 GLN A C 1
ATOM 725 O O . GLN A 1 96 ? 1.380 10.836 14.004 1.00 15.53 96 GLN A O 1
ATOM 731 N N . ASN A 1 97 ? 1.202 8.776 13.158 1.00 18.25 97 ASN A N 1
ATOM 732 C CA . ASN A 1 97 ? 1.749 8.197 14.371 1.00 18.95 97 ASN A CA 1
ATOM 733 C C . ASN A 1 97 ? 3.264 7.911 14.400 1.00 15.97 97 ASN A C 1
ATOM 734 O O . ASN A 1 97 ? 3.816 7.746 15.510 1.00 16.13 97 ASN A O 1
ATOM 739 N N . THR A 1 98 ? 3.891 7.819 13.217 1.00 12.93 98 THR A N 1
ATOM 740 C CA . THR A 1 98 ? 5.286 7.323 13.125 1.00 9.68 98 THR A CA 1
ATOM 741 C C . THR A 1 98 ? 6.254 8.210 12.371 1.00 10.23 98 THR A C 1
ATOM 742 O O . THR A 1 98 ? 7.479 8.094 12.570 1.00 9.40 98 THR A O 1
ATOM 746 N N . PHE A 1 99 ? 5.749 8.982 11.417 1.00 10.72 99 PHE A N 1
ATOM 747 C CA . PHE A 1 99 ? 6.615 9.789 10.549 1.00 10.86 99 PHE A CA 1
ATOM 748 C C . PHE A 1 99 ? 7.571 10.665 11.361 1.00 10.66 99 PHE A C 1
ATOM 749 O O . PHE A 1 99 ? 8.840 10.626 11.124 1.00 11.27 99 PHE A O 1
ATOM 757 N N . SER A 1 100 ? 7.010 11.472 12.241 1.00 9.71 100 SER A N 1
ATOM 758 C CA . SER A 1 100 ? 7.863 12.371 13.060 1.00 10.86 100 SER A CA 1
ATOM 759 C C . SER A 1 100 ? 8.959 11.552 13.778 1.00 9.35 100 SER A C 1
ATOM 760 O O . SER A 1 100 ? 10.125 11.932 13.830 1.00 9.35 100 SER A O 1
ATOM 763 N N . ASP A 1 101 ? 8.616 10.390 14.282 1.00 9.73 101 ASP A N 1
ATOM 764 C CA . ASP A 1 101 ? 9.590 9.609 15.053 1.00 9.61 101 ASP A CA 1
ATOM 765 C C . ASP A 1 101 ? 10.693 9.073 14.199 1.00 10.04 101 ASP A C 1
ATOM 766 O O . ASP A 1 101 ? 11.843 8.981 14.647 1.00 8.18 101 ASP A O 1
ATOM 771 N N . VAL A 1 102 ? 10.387 8.727 12.939 1.00 10.01 102 VAL A N 1
ATOM 772 C CA . VAL A 1 102 ? 11.468 8.288 12.042 1.00 8.97 102 VAL A CA 1
ATOM 773 C C . VAL A 1 102 ? 12.453 9.405 11.711 1.00 9.36 102 VAL A C 1
ATOM 774 O O . VAL A 1 102 ? 13.655 9.144 11.634 1.00 8.01 102 VAL A O 1
ATOM 778 N N . LEU A 1 103 ? 11.959 10.625 11.564 1.00 9.56 103 LEU A N 1
ATOM 779 C CA . LEU A 1 103 ? 12.862 11.780 11.368 1.00 10.23 103 LEU A CA 1
ATOM 780 C C . LEU A 1 103 ? 13.735 12.014 12.575 1.00 9.62 103 LEU A C 1
ATOM 781 O O . LEU A 1 103 ? 14.955 12.273 12.412 1.00 8.62 103 LEU A O 1
ATOM 786 N N . HIS A 1 104 ? 13.137 11.951 13.757 1.00 9.13 104 HIS A N 1
ATOM 787 C CA . HIS A 1 104 ? 13.953 12.124 15.014 1.00 9.82 104 HIS A CA 1
ATOM 788 C C . HIS A 1 104 ? 14.991 10.955 15.077 1.00 10.41 104 HIS A C 1
ATOM 789 O O . HIS A 1 104 ? 16.156 11.169 15.544 1.00 9.67 104 HIS A O 1
ATOM 796 N N . TYR A 1 105 ? 14.584 9.740 14.606 1.00 9.68 105 TYR A N 1
ATOM 797 C CA . TYR A 1 105 ? 15.558 8.619 14.524 1.00 9.79 105 TYR A CA 1
ATOM 798 C C . TYR A 1 105 ? 16.804 9.030 13.692 1.00 9.47 105 TYR A C 1
ATOM 799 O O . TYR A 1 105 ? 17.932 8.904 14.151 1.00 9.51 105 TYR A O 1
ATOM 808 N N . PHE A 1 106 ? 16.597 9.536 12.473 1.00 9.22 106 PHE A N 1
ATOM 809 C CA . PHE A 1 106 ? 17.733 9.984 11.644 1.00 8.83 106 PHE A CA 1
ATOM 810 C C . PHE A 1 106 ? 18.519 11.059 12.329 1.00 9.84 106 PHE A C 1
ATOM 811 O O . PHE A 1 106 ? 19.764 11.013 12.319 1.00 8.73 106 PHE A O 1
ATOM 819 N N . LYS A 1 107 ? 17.831 12.013 12.975 1.00 8.86 107 LYS A N 1
ATOM 820 C CA . LYS A 1 107 ? 18.606 13.137 13.524 1.00 9.42 107 LYS A CA 1
ATOM 821 C C . LYS A 1 107 ? 19.471 12.525 14.672 1.00 9.92 107 LYS A C 1
ATOM 822 O O . LYS A 1 107 ? 20.649 12.920 14.855 1.00 9.54 107 LYS A O 1
ATOM 828 N N . SER A 1 108 ? 18.908 11.524 15.359 1.00 9.88 108 SER A N 1
ATOM 829 C CA . SER A 1 108 ? 19.636 10.867 16.462 1.00 10.88 108 SER A CA 1
ATOM 830 C C . SER A 1 108 ? 20.850 10.085 15.987 1.00 10.91 108 SER A C 1
ATOM 831 O O . SER A 1 108 ? 21.759 9.787 16.831 1.00 10.02 108 SER A O 1
ATOM 834 N N . GLN A 1 109 ? 20.908 9.749 14.684 1.00 10.65 109 GLN A N 1
ATOM 835 C CA . GLN A 1 109 ? 21.976 8.871 14.151 1.00 9.98 109 GLN A CA 1
ATOM 836 C C . GLN A 1 109 ? 22.980 9.645 13.326 1.00 9.40 109 GLN A C 1
ATOM 837 O O . GLN A 1 109 ? 23.837 9.062 12.695 1.00 10.18 109 GLN A O 1
ATOM 843 N N . ARG A 1 110 ? 22.882 10.965 13.311 1.00 9.61 110 ARG A N 1
ATOM 844 C CA . ARG A 1 110 ? 23.872 11.813 12.624 1.00 9.07 110 ARG A CA 1
ATOM 845 C C . ARG A 1 110 ? 25.274 11.595 13.189 1.00 9.89 110 ARG A C 1
ATOM 846 O O . ARG A 1 110 ? 25.442 11.579 14.410 1.00 9.96 110 ARG A O 1
ATOM 854 N N . CYS A 1 111 ? 26.240 11.479 12.302 1.00 11.07 111 CYS A N 1
ATOM 855 C CA . CYS A 1 111 ? 27.673 11.397 12.725 1.00 13.31 111 CYS A CA 1
ATOM 856 C C . CYS A 1 111 ? 28.051 12.683 13.515 1.00 13.00 111 CYS A C 1
ATOM 857 O O . CYS A 1 111 ? 27.719 13.831 13.126 1.00 12.56 111 CYS A O 1
ATOM 860 N N . SER A 1 112 ? 28.676 12.520 14.680 1.00 11.81 112 SER A N 1
ATOM 861 C CA . SER A 1 112 ? 28.803 13.679 15.502 1.00 11.90 112 SER A CA 1
ATOM 862 C C . SER A 1 112 ? 30.036 13.430 16.400 1.00 11.53 112 SER A C 1
ATOM 863 O O . SER A 1 112 ? 30.693 12.399 16.241 1.00 11.60 112 SER A O 1
ATOM 866 N N . GLY A 1 113 ? 30.306 14.377 17.296 1.00 9.83 113 GLY A N 1
ATOM 867 C CA . GLY A 1 113 ? 31.326 14.202 18.354 1.00 10.14 113 GLY A CA 1
ATOM 868 C C . GLY A 1 113 ? 32.674 13.806 17.796 1.00 11.01 113 GLY A C 1
ATOM 869 O O . GLY A 1 113 ? 33.142 14.369 16.783 1.00 11.00 113 GLY A O 1
ATOM 870 N N . ILE A 1 114 ? 33.296 12.824 18.457 1.00 12.17 114 ILE A N 1
ATOM 871 C CA . ILE A 1 114 ? 34.651 12.388 18.095 1.00 12.28 114 ILE A CA 1
ATOM 872 C C . ILE A 1 114 ? 34.692 11.774 16.683 1.00 12.64 114 ILE A C 1
ATOM 873 O O . ILE A 1 114 ? 35.731 11.840 16.022 1.00 11.33 114 ILE A O 1
ATOM 878 N N . TYR A 1 115 ? 33.573 11.219 16.210 1.00 12.73 115 TYR A N 1
ATOM 879 C CA . TYR A 1 115 ? 33.587 10.581 14.902 1.00 13.04 115 TYR A CA 1
ATOM 880 C C . TYR A 1 115 ? 33.531 11.609 13.799 1.00 14.70 115 TYR A C 1
ATOM 881 O O . TYR A 1 115 ? 34.213 11.468 12.730 1.00 13.19 115 TYR A O 1
ATOM 890 N N . GLU A 1 116 ? 32.745 12.660 14.035 1.00 14.20 116 GLU A N 1
ATOM 891 C CA . GLU A 1 116 ? 32.763 13.814 13.162 1.00 15.43 116 GLU A CA 1
ATOM 892 C C . GLU A 1 116 ? 34.179 14.468 13.175 1.00 15.24 116 GLU A C 1
ATOM 893 O O . GLU A 1 116 ? 34.709 14.874 12.133 1.00 13.83 116 GLU A O 1
ATOM 899 N N . CYS A 1 117 ? 34.795 14.582 14.356 1.00 15.38 117 CYS A N 1
ATOM 900 C CA . CYS A 1 117 ? 36.113 15.163 14.415 1.00 15.40 117 CYS A CA 1
ATOM 901 C C . CYS A 1 117 ? 37.109 14.315 13.551 1.00 13.95 117 CYS A C 1
ATOM 902 O O . CYS A 1 117 ? 37.912 14.883 12.747 1.00 13.22 117 CYS A O 1
ATOM 905 N N . ALA A 1 118 ? 37.003 12.991 13.624 1.00 13.19 118 ALA A N 1
ATOM 906 C CA . ALA A 1 118 ? 37.875 12.102 12.848 1.00 12.85 118 ALA A CA 1
ATOM 907 C C . ALA A 1 118 ? 37.677 12.238 11.345 1.00 13.45 118 ALA A C 1
ATOM 908 O O . ALA A 1 118 ? 38.624 12.168 10.538 1.00 11.37 118 ALA A O 1
ATOM 910 N N . ASP A 1 119 ? 36.413 12.324 10.945 1.00 11.98 119 ASP A N 1
ATOM 911 C CA . ASP A 1 119 ? 36.083 12.398 9.551 1.00 11.87 119 ASP A CA 1
ATOM 912 C C . ASP A 1 119 ? 36.412 13.679 8.859 1.00 12.64 119 ASP A C 1
ATOM 913 O O . ASP A 1 119 ? 36.306 13.711 7.592 1.00 11.74 119 ASP A O 1
ATOM 918 N N . LYS A 1 120 ? 36.780 14.749 9.597 1.00 12.49 120 LYS A N 1
ATOM 919 C CA . LYS A 1 120 ? 37.229 15.936 8.910 1.00 13.30 120 LYS A CA 1
ATOM 920 C C . LYS A 1 120 ? 38.661 15.707 8.362 1.00 14.09 120 LYS A C 1
ATOM 921 O O . LYS A 1 120 ? 39.155 16.542 7.543 1.00 13.76 120 LYS A O 1
ATOM 927 N N . LYS A 1 121 ? 39.336 14.650 8.794 1.00 14.18 121 LYS A N 1
ATOM 928 C CA . LYS A 1 121 ? 40.701 14.390 8.283 1.00 16.39 121 LYS A CA 1
ATOM 929 C C . LYS A 1 121 ? 40.958 12.912 8.105 1.00 17.03 121 LYS A C 1
ATOM 930 O O . LYS A 1 121 ? 41.996 12.393 8.593 1.00 17.67 121 LYS A O 1
ATOM 936 N N . VAL A 1 122 ? 40.075 12.203 7.404 1.00 17.43 122 VAL A N 1
ATOM 937 C CA . VAL A 1 122 ? 40.203 10.734 7.393 1.00 17.19 122 VAL A CA 1
ATOM 938 C C . VAL A 1 122 ? 41.155 10.320 6.311 1.00 15.57 122 VAL A C 1
ATOM 939 O O . VAL A 1 122 ? 41.126 10.868 5.234 1.00 13.51 122 VAL A O 1
ATOM 943 N N . PRO A 1 123 ? 41.969 9.291 6.603 1.00 15.97 123 PRO A N 1
ATOM 944 C CA . PRO A 1 123 ? 42.905 8.890 5.557 1.00 17.02 123 PRO A CA 1
ATOM 945 C C . PRO A 1 123 ? 42.214 8.175 4.382 1.00 15.25 123 PRO A C 1
ATOM 946 O O . PRO A 1 123 ? 41.288 7.386 4.617 1.00 15.23 123 PRO A O 1
ATOM 950 N N . LEU A 1 124 ? 42.752 8.341 3.170 1.00 14.49 124 LEU A N 1
ATOM 951 C CA . LEU A 1 124 ? 42.361 7.515 2.023 1.00 14.63 124 LEU A CA 1
ATOM 952 C C . LEU A 1 124 ? 43.269 6.263 2.040 1.00 15.12 124 LEU A C 1
ATOM 953 O O . LEU A 1 124 ? 44.527 6.389 2.068 1.00 14.82 124 LEU A O 1
ATOM 958 N N . PHE A 1 125 ? 42.639 5.089 2.041 1.00 14.40 125 PHE A N 1
ATOM 959 C CA . PHE A 1 125 ? 43.330 3.756 2.058 1.00 13.25 125 PHE A CA 1
ATOM 960 C C . PHE A 1 125 ? 44.458 3.687 1.019 1.00 13.11 125 PHE A C 1
ATOM 961 O O . PHE A 1 125 ? 44.257 3.982 -0.198 1.00 13.32 125 PHE A O 1
ATOM 969 N N . GLY A 1 126 ? 45.648 3.311 1.478 1.00 13.50 126 GLY A N 1
ATOM 970 C CA . GLY A 1 126 ? 46.789 3.116 0.556 1.00 14.89 126 GLY A CA 1
ATOM 971 C C . GLY A 1 126 ? 47.480 4.400 0.139 1.00 16.84 126 GLY A C 1
ATOM 972 O O . GLY A 1 126 ? 48.407 4.334 -0.677 1.00 17.47 126 GLY A O 1
ATOM 973 N N . THR A 1 127 ? 47.123 5.561 0.716 1.00 15.13 127 THR A N 1
ATOM 974 C CA . THR A 1 127 ? 47.781 6.840 0.358 1.00 15.79 127 THR A CA 1
ATOM 975 C C . THR A 1 127 ? 48.073 7.552 1.663 1.00 16.14 127 THR A C 1
ATOM 976 O O . THR A 1 127 ? 47.573 7.168 2.717 1.00 16.48 127 THR A O 1
ATOM 980 N N . ASN A 1 128 ? 48.875 8.608 1.588 1.00 16.36 128 ASN A N 1
ATOM 981 C CA . ASN A 1 128 ? 49.075 9.477 2.714 1.00 17.60 128 ASN A CA 1
ATOM 982 C C . ASN A 1 128 ? 48.222 10.747 2.589 1.00 18.93 128 ASN A C 1
ATOM 983 O O . ASN A 1 128 ? 48.555 11.755 3.195 1.00 17.63 128 ASN A O 1
ATOM 988 N N . GLU A 1 129 ? 47.135 10.709 1.811 1.00 16.19 129 GLU A N 1
ATOM 989 C CA . GLU A 1 129 ? 46.289 11.898 1.727 1.00 17.27 129 GLU A CA 1
ATOM 990 C C . GLU A 1 129 ? 45.163 11.734 2.749 1.00 15.52 129 GLU A C 1
ATOM 991 O O . GLU A 1 129 ? 44.784 10.606 3.121 1.00 14.71 129 GLU A O 1
ATOM 997 N N . THR A 1 130 ? 44.567 12.842 3.162 1.00 15.43 130 THR A N 1
ATOM 998 C CA . THR A 1 130 ? 43.405 12.762 4.037 1.00 14.62 130 THR A CA 1
ATOM 999 C C . THR A 1 130 ? 42.296 13.628 3.401 1.00 15.57 130 THR A C 1
ATOM 1000 O O . THR A 1 130 ? 42.581 14.526 2.554 1.00 13.94 130 THR A O 1
ATOM 1004 N N . VAL A 1 131 ? 41.042 13.395 3.815 1.00 14.57 131 VAL A N 1
ATOM 1005 C CA . VAL A 1 131 ? 39.911 14.064 3.165 1.00 14.45 131 VAL A CA 1
ATOM 1006 C C . VAL A 1 131 ? 38.912 14.419 4.261 1.00 14.16 131 VAL A C 1
ATOM 1007 O O . VAL A 1 131 ? 38.885 13.745 5.329 1.00 15.00 131 VAL A O 1
ATOM 1011 N N . ASP A 1 132 ? 38.126 15.492 4.001 1.00 12.26 132 ASP A N 1
ATOM 1012 C CA . ASP A 1 132 ? 37.118 15.920 4.934 1.00 11.76 132 ASP A CA 1
ATOM 1013 C C . ASP A 1 132 ? 35.820 15.259 4.403 1.00 12.20 132 ASP A C 1
ATOM 1014 O O . ASP A 1 132 ? 35.220 15.732 3.381 1.00 12.02 132 ASP A O 1
ATOM 1019 N N . VAL A 1 133 ? 35.390 14.201 5.076 1.00 11.69 133 VAL A N 1
ATOM 1020 C CA . VAL A 1 133 ? 34.145 13.528 4.679 1.00 11.98 133 VAL A CA 1
ATOM 1021 C C . VAL A 1 133 ? 33.199 13.529 5.884 1.00 12.62 133 VAL A C 1
ATOM 1022 O O . VAL A 1 133 ? 32.518 12.562 6.099 1.00 14.47 133 VAL A O 1
ATOM 1026 N N . HIS A 1 134 ? 33.182 14.607 6.694 1.00 11.16 134 HIS A N 1
ATOM 1027 C CA . HIS A 1 134 ? 32.309 14.616 7.853 1.00 11.33 134 HIS A CA 1
ATOM 1028 C C . HIS A 1 134 ? 30.857 14.700 7.368 1.00 9.44 134 HIS A C 1
ATOM 1029 O O . HIS A 1 134 ? 30.589 15.081 6.197 1.00 9.95 134 HIS A O 1
ATOM 1036 N N . GLY A 1 135 ? 29.957 14.385 8.299 1.00 11.36 135 GLY A N 1
ATOM 1037 C CA . GLY A 1 135 ? 28.496 14.517 8.031 1.00 11.39 135 GLY A CA 1
ATOM 1038 C C . GLY A 1 135 ? 27.883 13.119 7.813 1.00 11.50 135 GLY A C 1
ATOM 1039 O O . GLY A 1 135 ? 28.497 12.081 8.104 1.00 10.52 135 GLY A O 1
ATOM 1040 N N . GLY A 1 136 ? 26.660 13.105 7.265 1.00 12.03 136 GLY A N 1
ATOM 1041 C CA . GLY A 1 136 ? 25.897 11.878 7.134 1.00 11.15 136 GLY A CA 1
ATOM 1042 C C . GLY A 1 136 ? 25.532 11.209 8.472 1.00 10.85 136 GLY A C 1
ATOM 1043 O O . GLY A 1 136 ? 25.611 11.827 9.575 1.00 12.24 136 GLY A O 1
ATOM 1044 N N . TRP A 1 137 ? 25.226 9.919 8.376 1.00 9.35 137 TRP A N 1
ATOM 1045 C CA . TRP A 1 137 ? 24.728 9.140 9.492 1.00 8.53 137 TRP A CA 1
ATOM 1046 C C . TRP A 1 137 ? 25.464 7.850 9.725 1.00 8.51 137 TRP A C 1
ATOM 1047 O O . TRP A 1 137 ? 25.958 7.216 8.802 1.00 7.84 137 TRP A O 1
ATOM 1058 N N . TYR A 1 138 ? 25.552 7.459 11.001 1.00 9.69 138 TYR A N 1
ATOM 1059 C CA . TYR A 1 138 ? 26.059 6.133 11.300 1.00 9.70 138 TYR A CA 1
ATOM 1060 C C . TYR A 1 138 ? 25.192 5.122 10.570 1.00 10.57 138 TYR A C 1
ATOM 1061 O O . TYR A 1 138 ? 23.954 5.267 10.539 1.00 9.85 138 TYR A O 1
ATOM 1070 N N . ASP A 1 139 ? 25.840 4.091 10.041 1.00 9.21 139 ASP A N 1
ATOM 1071 C CA . ASP A 1 139 ? 25.091 3.140 9.227 1.00 9.88 139 ASP A CA 1
ATOM 1072 C C . ASP A 1 139 ? 24.132 2.268 10.013 1.00 9.39 139 ASP A C 1
ATOM 1073 O O . ASP A 1 139 ? 23.143 1.796 9.455 1.00 10.67 139 ASP A O 1
ATOM 1078 N N . ALA A 1 140 ? 24.450 1.963 11.305 1.00 10.09 140 ALA A N 1
ATOM 1079 C CA . ALA A 1 140 ? 23.732 0.906 11.999 1.00 9.37 140 ALA A CA 1
ATOM 1080 C C . ALA A 1 140 ? 23.806 1.101 13.461 1.00 11.33 140 ALA A C 1
ATOM 1081 O O . ALA A 1 140 ? 24.729 1.798 13.903 1.00 10.19 140 ALA A O 1
ATOM 1083 N N . SER A 1 141 ? 22.901 0.448 14.212 1.00 9.61 141 SER A N 1
ATOM 1084 C CA . SER A 1 141 ? 22.917 0.602 15.661 1.00 11.33 141 SER A CA 1
ATOM 1085 C C . SER A 1 141 ? 24.199 0.009 16.278 1.00 12.30 141 SER A C 1
ATOM 1086 O O . SER A 1 141 ? 24.549 0.366 17.442 1.00 12.53 141 SER A O 1
ATOM 1089 N N . GLY A 1 142 ? 24.922 -0.841 15.516 1.00 14.18 142 GLY A N 1
ATOM 1090 C CA . GLY A 1 142 ? 26.232 -1.338 15.927 1.00 12.37 142 GLY A CA 1
ATOM 1091 C C . GLY A 1 142 ? 27.396 -0.950 15.009 1.00 12.78 142 GLY A C 1
ATOM 1092 O O . GLY A 1 142 ? 28.425 -1.590 15.017 1.00 11.81 142 GLY A O 1
ATOM 1093 N N . ASP A 1 143 ? 27.272 0.112 14.233 1.00 11.67 143 ASP A N 1
ATOM 1094 C CA . ASP A 1 143 ? 28.335 0.466 13.243 1.00 11.13 143 ASP A CA 1
ATOM 1095 C C . ASP A 1 143 ? 28.319 1.967 13.009 1.00 11.54 143 ASP A C 1
ATOM 1096 O O . ASP A 1 143 ? 27.326 2.535 12.474 1.00 10.42 143 ASP A O 1
ATOM 1101 N N . VAL A 1 144 ? 29.393 2.619 13.445 1.00 10.44 144 VAL A N 1
ATOM 1102 C CA . VAL A 1 144 ? 29.528 4.084 13.191 1.00 9.86 144 VAL A CA 1
ATOM 1103 C C . VAL A 1 144 ? 30.228 4.377 11.857 1.00 9.40 144 VAL A C 1
ATOM 1104 O O . VAL A 1 144 ? 30.458 5.541 11.543 1.00 9.73 144 VAL A O 1
ATOM 1108 N N . SER A 1 145 ? 30.556 3.346 11.074 1.00 9.38 145 SER A N 1
ATOM 1109 C CA . SER A 1 145 ? 31.028 3.553 9.718 1.00 9.95 145 SER A CA 1
ATOM 1110 C C . SER A 1 145 ? 29.914 4.144 8.879 1.00 11.40 145 SER A C 1
ATOM 1111 O O . SER A 1 145 ? 28.730 4.089 9.313 1.00 10.63 145 SER A O 1
ATOM 1114 N N . LYS A 1 146 ? 30.297 4.713 7.723 1.00 10.22 146 LYS A N 1
ATOM 1115 C CA . LYS A 1 146 ? 29.371 5.444 6.824 1.00 10.61 146 LYS A CA 1
ATOM 1116 C C . LYS A 1 146 ? 29.541 4.937 5.415 1.00 10.20 146 LYS A C 1
ATOM 1117 O O . LYS A 1 146 ? 30.714 4.792 4.909 1.00 11.44 146 LYS A O 1
ATOM 1123 N N . TYR A 1 147 ? 28.409 4.740 4.688 1.00 9.71 147 TYR A N 1
ATOM 1124 C CA . TYR A 1 147 ? 28.525 3.973 3.438 1.00 9.48 147 TYR A CA 1
ATOM 1125 C C . TYR A 1 147 ? 27.728 4.605 2.272 1.00 9.47 147 TYR A C 1
ATOM 1126 O O . TYR A 1 147 ? 26.601 5.029 2.479 1.00 9.45 147 TYR A O 1
ATOM 1135 N N . PHE A 1 148 ? 28.295 4.530 1.076 1.00 8.45 148 PHE A N 1
ATOM 1136 C CA . PHE A 1 148 ? 27.534 4.628 -0.177 1.00 8.16 148 PHE A CA 1
ATOM 1137 C C . PHE A 1 148 ? 26.992 3.229 -0.384 1.00 9.15 148 PHE A C 1
ATOM 1138 O O . PHE A 1 148 ? 25.791 3.077 -0.702 1.00 10.88 148 PHE A O 1
ATOM 1146 N N . SER A 1 149 ? 27.870 2.201 -0.221 1.00 8.99 149 SER A N 1
ATOM 1147 C CA . SER A 1 149 ? 27.471 0.798 -0.420 1.00 9.36 149 SER A CA 1
ATOM 1148 C C . SER A 1 149 ? 28.565 -0.094 0.154 1.00 10.38 149 SER A C 1
ATOM 1149 O O . SER A 1 149 ? 29.545 0.461 0.676 1.00 10.01 149 SER A O 1
ATOM 1152 N N . HIS A 1 150 ? 28.357 -1.418 0.142 1.00 10.51 150 HIS A N 1
ATOM 1153 C CA . HIS A 1 150 ? 29.434 -2.369 0.493 1.00 11.53 150 HIS A CA 1
ATOM 1154 C C . HIS A 1 150 ? 28.994 -3.687 -0.154 1.00 12.97 150 HIS A C 1
ATOM 1155 O O . HIS A 1 150 ? 28.055 -3.682 -0.988 1.00 12.39 150 HIS A O 1
ATOM 1162 N N . LEU A 1 151 ? 29.697 -4.790 0.113 1.00 12.67 151 LEU A N 1
ATOM 1163 C CA . LEU A 1 151 ? 29.443 -6.077 -0.624 1.00 12.48 151 LEU A CA 1
ATOM 1164 C C . LEU A 1 151 ? 29.807 -5.983 -2.099 1.00 12.43 151 LEU A C 1
ATOM 1165 O O . LEU A 1 151 ? 29.395 -6.855 -2.932 1.00 12.28 151 LEU A O 1
ATOM 1170 N N . SER A 1 152 ? 30.666 -5.021 -2.436 1.00 12.27 152 SER A N 1
ATOM 1171 C CA . SER A 1 152 ? 30.966 -4.827 -3.863 1.00 11.77 152 SER A CA 1
ATOM 1172 C C . SER A 1 152 ? 31.639 -6.084 -4.519 1.00 13.64 152 SER A C 1
ATOM 1173 O O . SER A 1 152 ? 31.413 -6.360 -5.676 1.00 12.58 152 SER A O 1
ATOM 1176 N N . TYR A 1 153 ? 32.413 -6.841 -3.751 1.00 13.67 153 TYR A N 1
ATOM 1177 C CA . TYR A 1 153 ? 33.116 -7.999 -4.280 1.00 13.40 153 TYR A CA 1
ATOM 1178 C C . TYR A 1 153 ? 32.160 -9.121 -4.704 1.00 15.26 153 TYR A C 1
ATOM 1179 O O . TYR A 1 153 ? 32.566 -9.996 -5.449 1.00 14.76 153 TYR A O 1
ATOM 1188 N N . GLY A 1 154 ? 30.905 -9.067 -4.226 1.00 14.39 154 GLY A N 1
ATOM 1189 C CA . GLY A 1 154 ? 29.873 -10.058 -4.533 1.00 14.30 154 GLY A CA 1
ATOM 1190 C C . GLY A 1 154 ? 29.171 -9.713 -5.853 1.00 12.83 154 GLY A C 1
ATOM 1191 O O . GLY A 1 154 ? 28.416 -10.551 -6.366 1.00 16.45 154 GLY A O 1
ATOM 1192 N N . ASN A 1 155 ? 29.387 -8.482 -6.346 1.00 11.79 155 ASN A N 1
ATOM 1193 C CA . ASN A 1 155 ? 28.798 -7.888 -7.591 1.00 11.13 155 ASN A CA 1
ATOM 1194 C C . ASN A 1 155 ? 27.275 -7.715 -7.680 1.00 11.25 155 ASN A C 1
ATOM 1195 O O . ASN A 1 155 ? 26.817 -6.671 -8.183 1.00 13.46 155 ASN A O 1
ATOM 1200 N N . TYR A 1 156 ? 26.513 -8.705 -7.263 1.00 11.34 156 TYR A N 1
ATOM 1201 C CA . TYR A 1 156 ? 25.025 -8.603 -7.379 1.00 12.66 156 TYR A CA 1
ATOM 1202 C C . TYR A 1 156 ? 24.268 -8.218 -6.088 1.00 12.90 156 TYR A C 1
ATOM 1203 O O . TYR A 1 156 ? 23.031 -8.443 -6.055 1.00 13.34 156 TYR A O 1
ATOM 1212 N N . LEU A 1 157 ? 24.979 -7.779 -5.036 1.00 12.33 157 LEU A N 1
ATOM 1213 C CA . LEU A 1 157 ? 24.373 -7.612 -3.690 1.00 12.96 157 LEU A CA 1
ATOM 1214 C C . LEU A 1 157 ? 24.502 -6.178 -3.194 1.00 11.98 157 LEU A C 1
ATOM 1215 O O . LEU A 1 157 ? 23.888 -5.836 -2.179 1.00 12.72 157 LEU A O 1
ATOM 1220 N N . ASN A 1 158 ? 25.240 -5.341 -3.913 1.00 11.72 158 ASN A N 1
ATOM 1221 C CA . ASN A 1 158 ? 25.450 -3.921 -3.454 1.00 11.75 158 ASN A CA 1
ATOM 1222 C C . ASN A 1 158 ? 24.092 -3.283 -3.004 1.00 10.52 158 ASN A C 1
ATOM 1223 O O . ASN A 1 158 ? 23.226 -3.135 -3.856 1.00 8.00 158 ASN A O 1
ATOM 1228 N N . PRO A 1 159 ? 23.970 -2.867 -1.736 1.00 10.61 159 PRO A N 1
ATOM 1229 C CA . PRO A 1 159 ? 22.783 -2.099 -1.346 1.00 10.72 159 PRO A CA 1
ATOM 1230 C C . PRO A 1 159 ? 23.076 -0.600 -1.414 1.00 11.50 159 PRO A C 1
ATOM 1231 O O . PRO A 1 159 ? 24.244 -0.140 -1.159 1.00 11.26 159 PRO A O 1
ATOM 1235 N N . GLN A 1 160 ? 22.072 0.174 -1.854 1.00 10.72 160 GLN A N 1
ATOM 1236 C CA . GLN A 1 160 ? 22.170 1.653 -1.897 1.00 10.55 160 GLN A CA 1
ATOM 1237 C C . GLN A 1 160 ? 21.942 2.165 -0.483 1.00 9.91 160 GLN A C 1
ATOM 1238 O O . GLN A 1 160 ? 20.847 1.958 0.115 1.00 11.57 160 GLN A O 1
ATOM 1244 N N . GLN A 1 161 ? 22.990 2.726 0.121 1.00 9.50 161 GLN A N 1
ATOM 1245 C CA . GLN A 1 161 ? 22.927 3.088 1.536 1.00 9.09 161 GLN A CA 1
ATOM 1246 C C . GLN A 1 161 ? 22.623 4.592 1.837 1.00 9.89 161 GLN A C 1
ATOM 1247 O O . GLN A 1 161 ? 21.479 5.055 1.608 1.00 9.90 161 GLN A O 1
ATOM 1253 N N . THR A 1 162 ? 23.621 5.352 2.285 1.00 8.85 162 THR A N 1
ATOM 1254 C CA . THR A 1 162 ? 23.415 6.783 2.503 1.00 9.21 162 THR A CA 1
ATOM 1255 C C . THR A 1 162 ? 22.742 7.504 1.315 1.00 8.87 162 THR A C 1
ATOM 1256 O O . THR A 1 162 ? 21.779 8.225 1.552 1.00 7.82 162 THR A O 1
ATOM 1260 N N . PRO A 1 163 ? 23.219 7.273 0.062 1.00 9.51 163 PRO A N 1
ATOM 1261 C CA . PRO A 1 163 ? 22.533 7.966 -1.011 1.00 8.85 163 PRO A CA 1
ATOM 1262 C C . PRO A 1 163 ? 21.049 7.663 -1.058 1.00 9.06 163 PRO A C 1
ATOM 1263 O O . PRO A 1 163 ? 20.292 8.555 -1.501 1.00 8.38 163 PRO A O 1
ATOM 1267 N N . MET A 1 164 ? 20.658 6.397 -0.749 1.00 9.77 164 MET A N 1
ATOM 1268 C CA . MET A 1 164 ? 19.201 6.045 -0.860 1.00 9.69 164 MET A CA 1
ATOM 1269 C C . MET A 1 164 ? 18.443 6.791 0.193 1.00 10.63 164 MET A C 1
ATOM 1270 O O . MET A 1 164 ? 17.277 7.169 -0.004 1.00 10.19 164 MET A O 1
ATOM 1275 N N . VAL A 1 165 ? 19.066 6.976 1.369 1.00 9.79 165 VAL A N 1
ATOM 1276 C CA . VAL A 1 165 ? 18.366 7.759 2.423 1.00 9.73 165 VAL A CA 1
ATOM 1277 C C . VAL A 1 165 ? 18.011 9.173 1.863 1.00 9.79 165 VAL A C 1
ATOM 1278 O O . VAL A 1 165 ? 16.869 9.681 2.084 1.00 9.68 165 VAL A O 1
ATOM 1282 N N . VAL A 1 166 ? 18.960 9.789 1.162 1.00 7.71 166 VAL A N 1
ATOM 1283 C CA . VAL A 1 166 ? 18.800 11.211 0.744 1.00 7.79 166 VAL A CA 1
ATOM 1284 C C . VAL A 1 166 ? 17.773 11.268 -0.396 1.00 8.38 166 VAL A C 1
ATOM 1285 O O . VAL A 1 166 ? 16.804 12.107 -0.373 1.00 8.19 166 VAL A O 1
ATOM 1289 N N . TRP A 1 167 ? 17.884 10.306 -1.319 1.00 8.27 167 TRP A N 1
ATOM 1290 C CA . TRP A 1 167 ? 16.905 10.347 -2.461 1.00 8.34 167 TRP A CA 1
ATOM 1291 C C . TRP A 1 167 ? 15.461 10.089 -1.885 1.00 8.63 167 TRP A C 1
ATOM 1292 O O . TRP A 1 167 ? 14.453 10.691 -2.363 1.00 9.32 167 TRP A O 1
ATOM 1303 N N . ASN A 1 168 ? 15.358 9.137 -0.963 1.00 9.30 168 ASN A N 1
ATOM 1304 C CA . ASN A 1 168 ? 14.043 8.775 -0.383 1.00 9.17 168 ASN A CA 1
ATOM 1305 C C . ASN A 1 168 ? 13.459 9.964 0.351 1.00 9.77 168 ASN A C 1
ATOM 1306 O O . ASN A 1 168 ? 12.243 10.242 0.294 1.00 9.67 168 ASN A O 1
ATOM 1311 N N . MET A 1 169 ? 14.283 10.673 1.144 1.00 8.79 169 MET A N 1
ATOM 1312 C CA . MET A 1 169 ? 13.776 11.857 1.838 1.00 8.76 169 MET A CA 1
ATOM 1313 C C . MET A 1 169 ? 13.332 12.953 0.884 1.00 9.31 169 MET A C 1
ATOM 1314 O O . MET A 1 169 ? 12.292 13.615 1.116 1.00 8.78 169 MET A O 1
ATOM 1319 N N . LEU A 1 170 ? 14.151 13.199 -0.136 1.00 9.32 170 LEU A N 1
ATOM 1320 C CA . LEU A 1 170 ? 13.804 14.233 -1.126 1.00 9.82 170 LEU A CA 1
ATOM 1321 C C . LEU A 1 170 ? 12.557 13.876 -1.905 1.00 10.35 170 LEU A C 1
ATOM 1322 O O . LEU A 1 170 ? 11.728 14.756 -2.124 1.00 10.66 170 LEU A O 1
ATOM 1327 N N . THR A 1 171 ? 12.445 12.616 -2.276 1.00 9.47 171 THR A N 1
ATOM 1328 C CA . THR A 1 171 ? 11.284 12.142 -2.989 1.00 9.92 171 THR A CA 1
ATOM 1329 C C . THR A 1 171 ? 10.032 12.292 -2.088 1.00 10.65 171 THR A C 1
ATOM 1330 O O . THR A 1 171 ? 9.037 12.784 -2.575 1.00 10.66 171 THR A O 1
ATOM 1334 N N . ALA A 1 172 ? 10.092 11.828 -0.826 1.00 10.06 172 ALA A N 1
ATOM 1335 C CA . ALA A 1 172 ? 9.028 12.063 0.171 1.00 11.01 172 ALA A CA 1
ATOM 1336 C C . ALA A 1 172 ? 8.664 13.587 0.303 1.00 10.98 172 ALA A C 1
ATOM 1337 O O . ALA A 1 172 ? 7.449 13.938 0.351 1.00 10.63 172 ALA A O 1
ATOM 1339 N N . TYR A 1 173 ? 9.685 14.459 0.364 1.00 11.72 173 TYR A N 1
ATOM 1340 C CA . TYR A 1 173 ? 9.436 15.899 0.547 1.00 11.26 173 TYR A CA 1
ATOM 1341 C C . TYR A 1 173 ? 8.565 16.355 -0.646 1.00 12.04 173 TYR A C 1
ATOM 1342 O O . TYR A 1 173 ? 7.585 17.081 -0.450 1.00 15.00 173 TYR A O 1
ATOM 1351 N N . GLU A 1 174 ? 8.920 15.928 -1.847 1.00 12.05 174 GLU A N 1
ATOM 1352 C CA . GLU A 1 174 ? 8.161 16.362 -3.037 1.00 12.92 174 GLU A CA 1
ATOM 1353 C C . GLU A 1 174 ? 6.701 15.853 -3.036 1.00 13.69 174 GLU A C 1
ATOM 1354 O O . GLU A 1 174 ? 5.757 16.599 -3.361 1.00 12.95 174 GLU A O 1
ATOM 1360 N N . VAL A 1 175 ? 6.531 14.590 -2.681 1.00 12.77 175 VAL A N 1
ATOM 1361 C CA . VAL A 1 175 ? 5.184 13.970 -2.600 1.00 12.97 175 VAL A CA 1
ATOM 1362 C C . VAL A 1 175 ? 4.334 14.722 -1.601 1.00 13.19 175 VAL A C 1
ATOM 1363 O O . VAL A 1 175 ? 3.110 14.882 -1.810 1.00 12.01 175 VAL A O 1
ATOM 1367 N N . LEU A 1 176 ? 4.926 15.134 -0.466 1.00 10.79 176 LEU A N 1
ATOM 1368 C CA . LEU A 1 176 ? 4.190 15.877 0.546 1.00 11.26 176 LEU A CA 1
ATOM 1369 C C . LEU A 1 176 ? 3.841 17.361 0.234 1.00 12.37 176 LEU A C 1
ATOM 1370 O O . LEU A 1 176 ? 3.020 17.952 0.952 1.00 13.42 176 LEU A O 1
ATOM 1375 N N . GLU A 1 177 ? 4.451 17.932 -0.772 1.00 14.19 177 GLU A N 1
ATOM 1376 C CA . GLU A 1 177 ? 4.292 19.349 -1.133 1.00 15.14 177 GLU A CA 1
ATOM 1377 C C . GLU A 1 177 ? 2.817 19.780 -1.246 1.00 16.95 177 GLU A C 1
ATOM 1378 O O . GLU A 1 177 ? 2.439 20.714 -0.676 1.00 19.14 177 GLU A O 1
ATOM 1384 N N . ASP A 1 178 ? 2.007 19.085 -1.984 1.00 21.19 178 ASP A N 1
ATOM 1385 C CA . ASP A 1 178 ? 0.633 19.554 -2.059 1.00 26.81 178 ASP A CA 1
ATOM 1386 C C . ASP A 1 178 ? -0.276 18.882 -0.989 1.00 28.24 178 ASP A C 1
ATOM 1387 O O . ASP A 1 178 ? -1.521 18.852 -1.181 1.00 23.05 178 ASP A O 1
ATOM 1392 N N . GLU A 1 179 ? 0.323 18.333 0.114 1.00 19.46 179 GLU A N 1
ATOM 1393 C CA . GLU A 1 179 ? -0.520 17.867 1.224 1.00 18.74 179 GLU A CA 1
ATOM 1394 C C . GLU A 1 179 ? -0.850 18.974 2.227 1.00 19.49 179 GLU A C 1
ATOM 1395 O O . GLU A 1 179 ? 0.022 19.430 3.008 1.00 18.20 179 GLU A O 1
ATOM 1401 N N . GLU A 1 180 ? -2.116 19.440 2.211 1.00 19.52 180 GLU A N 1
ATOM 1402 C CA . GLU A 1 180 ? -2.544 20.555 3.067 1.00 21.30 180 GLU A CA 1
ATOM 1403 C C . GLU A 1 180 ? -2.389 20.221 4.557 1.00 18.21 180 GLU A C 1
ATOM 1404 O O . GLU A 1 180 ? -2.207 21.106 5.327 1.00 20.21 180 GLU A O 1
ATOM 1410 N N . SER A 1 181 ? -2.502 18.951 4.953 1.00 17.80 181 SER A N 1
ATOM 1411 C CA . SER A 1 181 ? -2.471 18.618 6.365 1.00 16.59 181 SER A CA 1
ATOM 1412 C C . SER A 1 181 ? -1.056 18.439 6.931 1.00 17.16 181 SER A C 1
ATOM 1413 O O . SER A 1 181 ? -0.894 18.185 8.169 1.00 17.27 181 SER A O 1
ATOM 1416 N N . ILE A 1 182 ? -0.037 18.478 6.046 1.00 13.73 182 ILE A N 1
ATOM 1417 C CA . ILE A 1 182 ? 1.385 18.461 6.557 1.00 12.56 182 ILE A CA 1
ATOM 1418 C C . ILE A 1 182 ? 1.780 19.905 6.873 1.00 12.68 182 ILE A C 1
ATOM 1419 O O . ILE A 1 182 ? 1.583 20.824 6.064 1.00 11.86 182 ILE A O 1
ATOM 1424 N N . ALA A 1 183 ? 2.315 20.112 8.065 1.00 12.36 183 ALA A N 1
ATOM 1425 C CA . ALA A 1 183 ? 2.692 21.416 8.523 1.00 12.64 183 ALA A CA 1
ATOM 1426 C C . ALA A 1 183 ? 4.065 21.833 7.948 1.00 12.10 183 ALA A C 1
ATOM 1427 O O . ALA A 1 183 ? 4.946 20.995 7.740 1.00 12.56 183 ALA A O 1
ATOM 1429 N N . ASP A 1 184 ? 4.290 23.152 7.880 1.00 11.59 184 ASP A N 1
ATOM 1430 C CA . ASP A 1 184 ? 5.570 23.615 7.327 1.00 12.60 184 ASP A CA 1
ATOM 1431 C C . ASP A 1 184 ? 6.703 23.308 8.262 1.00 12.62 184 ASP A C 1
ATOM 1432 O O . ASP A 1 184 ? 7.862 23.123 7.806 1.00 11.79 184 ASP A O 1
ATOM 1437 N N . PHE A 1 185 ? 6.403 23.219 9.535 1.00 11.76 185 PHE A N 1
ATOM 1438 C CA . PHE A 1 185 ? 7.555 22.863 10.457 1.00 13.03 185 PHE A CA 1
ATOM 1439 C C . PHE A 1 185 ? 8.073 21.411 10.135 1.00 13.79 185 PHE A C 1
ATOM 1440 O O . PHE A 1 185 ? 9.282 21.094 10.254 1.00 11.94 185 PHE A O 1
ATOM 1448 N N . THR A 1 186 ? 7.144 20.519 9.769 1.00 13.26 186 THR A N 1
ATOM 1449 C CA . THR A 1 186 ? 7.520 19.181 9.317 1.00 12.19 186 THR A CA 1
ATOM 1450 C C . THR A 1 186 ? 8.436 19.226 8.063 1.00 12.19 186 THR A C 1
ATOM 1451 O O . THR A 1 186 ? 9.437 18.469 7.966 1.00 9.90 186 THR A O 1
ATOM 1455 N N . ARG A 1 187 ? 8.086 20.105 7.109 1.00 11.94 187 ARG A N 1
ATOM 1456 C CA . ARG A 1 187 ? 8.864 20.328 5.909 1.00 10.19 187 ARG A CA 1
ATOM 1457 C C . ARG A 1 187 ? 10.257 20.851 6.299 1.00 11.15 187 ARG A C 1
ATOM 1458 O O . ARG A 1 187 ? 11.257 20.321 5.736 1.00 11.03 187 ARG A O 1
ATOM 1466 N N . VAL A 1 188 ? 10.327 21.817 7.248 1.00 9.95 188 VAL A N 1
ATOM 1467 C CA . VAL A 1 188 ? 11.615 22.283 7.756 1.00 10.50 188 VAL A CA 1
ATOM 1468 C C . VAL A 1 188 ? 12.455 21.098 8.227 1.00 9.39 188 VAL A C 1
ATOM 1469 O O . VAL A 1 188 ? 13.598 20.960 7.800 1.00 7.84 188 VAL A O 1
ATOM 1473 N N . ARG A 1 189 ? 11.891 20.245 9.070 1.00 9.87 189 ARG A N 1
ATOM 1474 C CA . ARG A 1 189 ? 12.616 19.081 9.567 1.00 10.25 189 ARG A CA 1
ATOM 1475 C C . ARG A 1 189 ? 13.021 18.097 8.450 1.00 11.00 189 ARG A C 1
ATOM 1476 O O . ARG A 1 189 ? 14.150 17.553 8.466 1.00 9.42 189 ARG A O 1
ATOM 1484 N N . LEU A 1 190 ? 12.114 17.819 7.522 1.00 9.13 190 LEU A N 1
ATOM 1485 C CA . LEU A 1 190 ? 12.420 16.771 6.506 1.00 9.95 190 LEU A CA 1
ATOM 1486 C C . LEU A 1 190 ? 13.482 17.297 5.522 1.00 10.12 190 LEU A C 1
ATOM 1487 O O . LEU A 1 190 ? 14.469 16.594 5.209 1.00 11.11 190 LEU A O 1
ATOM 1492 N N . VAL A 1 191 ? 13.286 18.504 4.996 1.00 10.16 191 VAL A N 1
ATOM 1493 C CA . VAL A 1 191 ? 14.314 19.037 4.099 1.00 10.36 191 VAL A CA 1
ATOM 1494 C C . VAL A 1 191 ? 15.651 19.271 4.819 1.00 9.91 191 VAL A C 1
ATOM 1495 O O . VAL A 1 191 ? 16.726 19.176 4.202 1.00 11.43 191 VAL A O 1
ATOM 1499 N N . GLU A 1 192 ? 15.619 19.595 6.097 1.00 10.05 192 GLU A N 1
ATOM 1500 C CA . GLU A 1 192 ? 16.901 19.693 6.813 1.00 10.35 192 GLU A CA 1
ATOM 1501 C C . GLU A 1 192 ? 17.671 18.388 6.748 1.00 10.78 192 GLU A C 1
ATOM 1502 O O . GLU A 1 192 ? 18.882 18.363 6.430 1.00 10.66 192 GLU A O 1
ATOM 1508 N N . GLU A 1 193 ? 16.960 17.315 7.055 1.00 9.88 193 GLU A N 1
ATOM 1509 C CA . GLU A 1 193 ? 17.582 15.984 7.118 1.00 10.09 193 GLU A CA 1
ATOM 1510 C C . GLU A 1 193 ? 18.037 15.596 5.762 1.00 9.62 193 GLU A C 1
ATOM 1511 O O . GLU A 1 193 ? 19.176 15.039 5.600 1.00 9.54 193 GLU A O 1
ATOM 1517 N N . ALA A 1 194 ? 17.207 15.853 4.723 1.00 9.51 194 ALA A N 1
ATOM 1518 C CA . ALA A 1 194 ? 17.643 15.498 3.366 1.00 9.29 194 ALA A CA 1
ATOM 1519 C C . ALA A 1 194 ? 18.895 16.268 2.871 1.00 9.73 194 ALA A C 1
ATOM 1520 O O . ALA A 1 194 ? 19.870 15.692 2.304 1.00 9.76 194 ALA A O 1
ATOM 1522 N N . LEU A 1 195 ? 18.883 17.575 3.051 1.00 9.50 195 LEU A N 1
ATOM 1523 C CA . LEU A 1 195 ? 20.032 18.435 2.640 1.00 9.68 195 LEU A CA 1
ATOM 1524 C C . LEU A 1 195 ? 21.294 18.216 3.494 1.00 9.89 195 LEU A C 1
ATOM 1525 O O . LEU A 1 195 ? 22.450 18.429 2.981 1.00 9.75 195 LEU A O 1
ATOM 1530 N N . TYR A 1 196 ? 21.083 17.896 4.739 1.00 9.52 196 TYR A N 1
ATOM 1531 C CA . TYR A 1 196 ? 22.215 17.415 5.643 1.00 10.81 196 TYR A CA 1
ATOM 1532 C C . TYR A 1 196 ? 22.862 16.209 4.904 1.00 10.20 196 TYR A C 1
ATOM 1533 O O . TYR A 1 196 ? 24.115 16.158 4.635 1.00 12.01 196 TYR A O 1
ATOM 1542 N N . GLY A 1 197 ? 22.018 15.244 4.521 1.00 9.60 197 GLY A N 1
ATOM 1543 C CA . GLY A 1 197 ? 22.536 14.109 3.743 1.00 10.04 197 GLY A CA 1
ATOM 1544 C C . GLY A 1 197 ? 23.203 14.513 2.410 1.00 11.13 197 GLY A C 1
ATOM 1545 O O . GLY A 1 197 ? 24.279 13.989 2.056 1.00 10.93 197 GLY A O 1
ATOM 1546 N N . ALA A 1 198 ? 22.542 15.366 1.617 1.00 10.54 198 ALA A N 1
ATOM 1547 C CA . ALA A 1 198 ? 23.099 15.768 0.320 1.00 11.75 198 ALA A CA 1
ATOM 1548 C C . ALA A 1 198 ? 24.464 16.467 0.503 1.00 12.42 198 ALA A C 1
ATOM 1549 O O . ALA A 1 198 ? 25.357 16.310 -0.361 1.00 12.63 198 ALA A O 1
ATOM 1551 N N . ASP A 1 199 ? 24.600 17.286 1.554 1.00 12.87 199 ASP A N 1
ATOM 1552 C CA . ASP A 1 199 ? 25.899 17.876 1.867 1.00 12.06 199 ASP A CA 1
ATOM 1553 C C . ASP A 1 199 ? 27.033 16.866 2.068 1.00 12.21 199 ASP A C 1
ATOM 1554 O O . ASP A 1 199 ? 28.207 17.080 1.632 1.00 11.63 199 ASP A O 1
ATOM 1559 N N . PHE A 1 200 ? 26.699 15.769 2.734 1.00 11.36 200 PHE A N 1
ATOM 1560 C CA . PHE A 1 200 ? 27.613 14.658 2.900 1.00 10.44 200 PHE A CA 1
ATOM 1561 C C . PHE A 1 200 ? 27.894 14.031 1.572 1.00 10.65 200 PHE A C 1
ATOM 1562 O O . PHE A 1 200 ? 29.086 13.814 1.218 1.00 10.41 200 PHE A O 1
ATOM 1570 N N . LEU A 1 201 ? 26.861 13.803 0.742 1.00 9.75 201 LEU A N 1
ATOM 1571 C CA . LEU A 1 201 ? 27.191 13.305 -0.604 1.00 8.85 201 LEU A CA 1
ATOM 1572 C C . LEU A 1 201 ? 28.222 14.165 -1.304 1.00 9.57 201 LEU A C 1
ATOM 1573 O O . LEU A 1 201 ? 29.059 13.618 -2.049 1.00 10.95 201 LEU A O 1
ATOM 1578 N N . LEU A 1 202 ? 28.090 15.512 -1.236 1.00 10.50 202 LEU A N 1
ATOM 1579 C CA . LEU A 1 202 ? 29.055 16.419 -1.890 1.00 10.91 202 LEU A CA 1
ATOM 1580 C C . LEU A 1 202 ? 30.468 16.202 -1.351 1.00 10.70 202 LEU A C 1
ATOM 1581 O O . LEU A 1 202 ? 31.431 16.162 -2.162 1.00 10.93 202 LEU A O 1
ATOM 1586 N N . ARG A 1 203 ? 30.600 16.041 -0.043 1.00 11.10 203 ARG A N 1
ATOM 1587 C CA . ARG A 1 203 ? 31.934 15.889 0.540 1.00 11.90 203 ARG A CA 1
ATOM 1588 C C . ARG A 1 203 ? 32.521 14.544 0.111 1.00 12.22 203 ARG A C 1
ATOM 1589 O O . ARG A 1 203 ? 33.781 14.366 0.059 1.00 13.05 203 ARG A O 1
ATOM 1597 N N . MET A 1 204 ? 31.638 13.623 -0.291 1.00 11.77 204 MET A N 1
ATOM 1598 C CA . MET A 1 204 ? 32.112 12.287 -0.690 1.00 11.51 204 MET A CA 1
ATOM 1599 C C . MET A 1 204 ? 32.578 12.205 -2.141 1.00 12.46 204 MET A C 1
ATOM 1600 O O . MET A 1 204 ? 32.991 11.158 -2.570 1.00 12.21 204 MET A O 1
ATOM 1605 N N . GLN A 1 205 ? 32.526 13.314 -2.876 1.00 13.89 205 GLN A N 1
ATOM 1606 C CA . GLN A 1 205 ? 32.944 13.326 -4.251 1.00 13.45 205 GLN A CA 1
ATOM 1607 C C . GLN A 1 205 ? 34.391 13.823 -4.366 1.00 13.85 205 GLN A C 1
ATOM 1608 O O . GLN A 1 205 ? 34.778 14.861 -3.849 1.00 13.65 205 GLN A O 1
ATOM 1614 N N . HIS A 1 206 ? 35.210 13.016 -5.018 1.00 12.95 206 HIS A N 1
ATOM 1615 C CA . HIS A 1 206 ? 36.607 13.379 -5.338 1.00 14.45 206 HIS A CA 1
ATOM 1616 C C . HIS A 1 206 ? 36.625 14.410 -6.455 1.00 15.35 206 HIS A C 1
ATOM 1617 O O . HIS A 1 206 ? 35.720 14.419 -7.297 1.00 16.26 206 HIS A O 1
ATOM 1624 N N . PRO A 1 207 ? 37.616 15.344 -6.471 1.00 19.63 207 PRO A N 1
ATOM 1625 C CA . PRO A 1 207 ? 37.662 16.340 -7.579 1.00 19.59 207 PRO A CA 1
ATOM 1626 C C . PRO A 1 207 ? 37.581 15.746 -8.997 1.00 21.65 207 PRO A C 1
ATOM 1627 O O . PRO A 1 207 ? 37.055 16.395 -9.895 1.00 24.80 207 PRO A O 1
ATOM 1631 N N . GLN A 1 208 ? 38.077 14.530 -9.216 1.00 21.27 208 GLN A N 1
ATOM 1632 C CA . GLN A 1 208 ? 37.920 13.904 -10.524 1.00 24.20 208 GLN A CA 1
ATOM 1633 C C . GLN A 1 208 ? 36.442 13.646 -10.862 1.00 21.66 208 GLN A C 1
ATOM 1634 O O . GLN A 1 208 ? 36.083 13.635 -12.006 1.00 21.18 208 GLN A O 1
ATOM 1640 N N . GLY A 1 209 ? 35.569 13.459 -9.870 1.00 20.09 209 GLY A N 1
ATOM 1641 C CA . GLY A 1 209 ? 34.187 13.196 -10.212 1.00 17.55 209 GLY A CA 1
ATOM 1642 C C . GLY A 1 209 ? 33.588 11.962 -9.596 1.00 17.20 209 GLY A C 1
ATOM 1643 O O . GLY A 1 209 ? 32.380 11.875 -9.456 1.00 18.01 209 GLY A O 1
ATOM 1644 N N . TYR A 1 210 ? 34.426 11.009 -9.200 1.00 15.91 210 TYR A N 1
ATOM 1645 C CA . TYR A 1 210 ? 33.899 9.774 -8.576 1.00 14.00 210 TYR A CA 1
ATOM 1646 C C . TYR A 1 210 ? 33.628 10.016 -7.104 1.00 13.17 210 TYR A C 1
ATOM 1647 O O . TYR A 1 210 ? 34.127 11.027 -6.525 1.00 13.85 210 TYR A O 1
ATOM 1656 N N . PHE A 1 211 ? 32.782 9.161 -6.502 1.00 11.45 211 PHE A N 1
ATOM 1657 C CA . PHE A 1 211 ? 32.471 9.198 -5.076 1.00 10.95 211 PHE A CA 1
ATOM 1658 C C . PHE A 1 211 ? 33.210 8.070 -4.341 1.00 11.59 211 PHE A C 1
ATOM 1659 O O . PHE A 1 211 ? 33.473 6.993 -4.940 1.00 12.48 211 PHE A O 1
ATOM 1667 N N . TYR A 1 212 ? 33.595 8.325 -3.071 1.00 11.81 212 TYR A N 1
ATOM 1668 C CA . TYR A 1 212 ? 34.143 7.269 -2.199 1.00 12.53 212 TYR A CA 1
ATOM 1669 C C . TYR A 1 212 ? 33.056 6.331 -1.759 1.00 12.30 212 TYR A C 1
ATOM 1670 O O . TYR A 1 212 ? 31.875 6.737 -1.484 1.00 14.57 212 TYR A O 1
ATOM 1679 N N . MET A 1 213 ? 33.410 5.061 -1.696 1.00 12.26 213 MET A N 1
ATOM 1680 C CA . MET A 1 213 ? 32.422 4.008 -1.350 1.00 11.17 213 MET A CA 1
ATOM 1681 C C . MET A 1 213 ? 32.078 3.897 0.139 1.00 11.68 213 MET A C 1
ATOM 1682 O O . MET A 1 213 ? 30.936 3.629 0.514 1.00 11.57 213 MET A O 1
ATOM 1687 N N . THR A 1 214 ? 33.034 4.169 1.030 1.00 12.35 214 THR A N 1
ATOM 1688 C CA . THR A 1 214 ? 32.835 3.806 2.441 1.00 13.05 214 THR A CA 1
ATOM 1689 C C . THR A 1 214 ? 33.821 4.599 3.292 1.00 12.85 214 THR A C 1
ATOM 1690 O O . THR A 1 214 ? 34.947 4.830 2.834 1.00 13.10 214 THR A O 1
ATOM 1694 N N . VAL A 1 215 ? 33.404 4.988 4.492 1.00 11.25 215 VAL A N 1
ATOM 1695 C CA . VAL A 1 215 ? 34.326 5.435 5.544 1.00 11.36 215 VAL A CA 1
ATOM 1696 C C . VAL A 1 215 ? 34.182 4.342 6.584 1.00 11.25 215 VAL A C 1
ATOM 1697 O O . VAL A 1 215 ? 33.111 4.235 7.236 1.00 10.81 215 VAL A O 1
ATOM 1701 N N . PHE A 1 216 ? 35.222 3.507 6.733 1.00 10.82 216 PHE A N 1
ATOM 1702 C CA . PHE A 1 216 ? 35.062 2.258 7.454 1.00 11.89 216 PHE A CA 1
ATOM 1703 C C . PHE A 1 216 ? 36.109 2.089 8.555 1.00 12.81 216 PHE A C 1
ATOM 1704 O O . PHE A 1 216 ? 37.295 2.378 8.355 1.00 10.27 216 PHE A O 1
ATOM 1712 N N . ASP A 1 217 ? 35.658 1.535 9.684 1.00 12.30 217 ASP A N 1
ATOM 1713 C CA . ASP A 1 217 ? 36.570 1.362 10.839 1.00 12.36 217 ASP A CA 1
ATOM 1714 C C . ASP A 1 217 ? 36.762 -0.060 11.182 1.00 11.53 217 ASP A C 1
ATOM 1715 O O . ASP A 1 217 ? 37.156 -0.331 12.298 1.00 13.96 217 ASP A O 1
ATOM 1720 N N . LYS A 1 218 ? 36.477 -1.002 10.268 1.00 13.54 218 LYS A N 1
ATOM 1721 C CA . LYS A 1 218 ? 36.475 -2.422 10.662 1.00 13.12 218 LYS A CA 1
ATOM 1722 C C . LYS A 1 218 ? 35.611 -2.788 11.857 1.00 13.29 218 LYS A C 1
ATOM 1723 O O . LYS A 1 218 ? 35.966 -3.709 12.613 1.00 12.62 218 LYS A O 1
ATOM 1729 N N . TRP A 1 219 ? 34.514 -2.037 12.071 1.00 12.99 219 TRP A N 1
ATOM 1730 C CA . TRP A 1 219 ? 33.569 -2.264 13.174 1.00 13.19 219 TRP A CA 1
ATOM 1731 C C . TRP A 1 219 ? 34.172 -1.969 14.553 1.00 13.94 219 TRP A C 1
ATOM 1732 O O . TRP A 1 219 ? 33.623 -2.360 15.561 1.00 14.50 219 TRP A O 1
ATOM 1743 N N . SER A 1 220 ? 35.323 -1.294 14.591 1.00 13.16 220 SER A N 1
ATOM 1744 C CA . SER A 1 220 ? 36.074 -1.185 15.865 1.00 13.24 220 SER A CA 1
ATOM 1745 C C . SER A 1 220 ? 35.525 -0.085 16.774 1.00 14.26 220 SER A C 1
ATOM 1746 O O . SER A 1 220 ? 35.821 -0.101 17.966 1.00 16.16 220 SER A O 1
ATOM 1749 N N . LYS A 1 221 ? 34.773 0.887 16.224 1.00 14.77 221 LYS A N 1
ATOM 1750 C CA . LYS A 1 221 ? 34.351 2.132 16.948 1.00 14.65 221 LYS A CA 1
ATOM 1751 C C . LYS A 1 221 ? 35.561 3.032 17.343 1.00 15.66 221 LYS A C 1
ATOM 1752 O O . LYS A 1 221 ? 35.400 4.010 18.052 1.00 14.35 221 LYS A O 1
ATOM 1758 N N . SER A 1 222 ? 36.754 2.718 16.816 1.00 15.36 222 SER A N 1
ATOM 1759 C CA . SER A 1 222 ? 37.982 3.517 16.994 1.00 15.38 222 SER A CA 1
ATOM 1760 C C . SER A 1 222 ? 38.023 4.711 16.032 1.00 15.10 222 SER A C 1
ATOM 1761 O O . SER A 1 222 ? 37.797 4.568 14.835 1.00 14.43 222 SER A O 1
ATOM 1764 N N . THR A 1 223 ? 38.285 5.931 16.536 1.00 14.33 223 THR A N 1
ATOM 1765 C CA . THR A 1 223 ? 38.484 7.025 15.628 1.00 13.16 223 THR A CA 1
ATOM 1766 C C . THR A 1 223 ? 39.626 6.845 14.597 1.00 14.56 223 THR A C 1
ATOM 1767 O O . THR A 1 223 ? 39.449 7.172 13.435 1.00 12.60 223 THR A O 1
ATOM 1771 N N . GLU A 1 224 ? 40.802 6.395 15.042 1.00 13.41 224 GLU A N 1
ATOM 1772 C CA . GLU A 1 224 ? 41.981 6.266 14.187 1.00 15.68 224 GLU A CA 1
ATOM 1773 C C . GLU A 1 224 ? 41.845 5.235 13.082 1.00 12.95 224 GLU A C 1
ATOM 1774 O O . GLU A 1 224 ? 42.393 5.450 12.040 1.00 14.37 224 GLU A O 1
ATOM 1780 N N . GLN A 1 225 ? 41.083 4.153 13.323 1.00 13.57 225 GLN A N 1
ATOM 1781 C CA . GLN A 1 225 ? 40.848 3.165 12.345 1.00 13.60 225 GLN A CA 1
ATOM 1782 C C . GLN A 1 225 ? 39.923 3.616 11.218 1.00 13.68 225 GLN A C 1
ATOM 1783 O O . GLN A 1 225 ? 39.853 2.941 10.213 1.00 12.97 225 GLN A O 1
ATOM 1789 N N . ARG A 1 226 ? 39.209 4.725 11.347 1.00 12.75 226 ARG A N 1
ATOM 1790 C CA . ARG A 1 226 ? 38.370 5.158 10.187 1.00 13.12 226 ARG A CA 1
ATOM 1791 C C . ARG A 1 226 ? 39.168 5.456 8.979 1.00 14.62 226 ARG A C 1
ATOM 1792 O O . ARG A 1 226 ? 40.203 6.158 9.053 1.00 14.69 226 ARG A O 1
ATOM 1800 N N . GLU A 1 227 ? 38.680 5.008 7.798 1.00 13.84 227 GLU A N 1
ATOM 1801 C CA . GLU A 1 227 ? 39.497 5.156 6.582 1.00 15.38 227 GLU A CA 1
ATOM 1802 C C . GLU A 1 227 ? 38.586 5.008 5.387 1.00 13.14 227 GLU A C 1
ATOM 1803 O O . GLU A 1 227 ? 37.679 4.198 5.457 1.00 15.12 227 GLU A O 1
ATOM 1809 N N . VAL A 1 228 ? 38.794 5.838 4.382 1.00 13.23 228 VAL A N 1
ATOM 1810 C CA . VAL A 1 228 ? 38.106 5.745 3.076 1.00 13.37 228 VAL A CA 1
ATOM 1811 C C . VAL A 1 228 ? 38.642 4.545 2.317 1.00 14.75 228 VAL A C 1
ATOM 1812 O O . VAL A 1 228 ? 39.849 4.448 2.092 1.00 13.18 228 VAL A O 1
ATOM 1816 N N . CYS A 1 229 ? 37.756 3.597 1.986 1.00 12.74 229 CYS A N 1
ATOM 1817 C CA . CYS A 1 229 ? 38.205 2.336 1.437 1.00 13.97 229 CYS A CA 1
ATOM 1818 C C . CYS A 1 229 ? 37.028 1.592 0.834 1.00 15.08 229 CYS A C 1
ATOM 1819 O O . CYS A 1 229 ? 35.864 2.048 0.966 1.00 14.46 229 CYS A O 1
ATOM 1822 N N . ALA A 1 230 ? 37.333 0.454 0.189 1.00 13.74 230 ALA A N 1
ATOM 1823 C CA . ALA A 1 230 ? 36.336 -0.589 0.060 1.00 16.29 230 ALA A CA 1
ATOM 1824 C C . ALA A 1 230 ? 36.745 -1.670 1.074 1.00 14.89 230 ALA A C 1
ATOM 1825 O O . ALA A 1 230 ? 37.903 -1.660 1.598 1.00 14.05 230 ALA A O 1
ATOM 1827 N N . PHE A 1 231 ? 35.833 -2.576 1.435 1.00 13.49 231 PHE A N 1
ATOM 1828 C CA . PHE A 1 231 ? 36.291 -3.772 2.179 1.00 11.91 231 PHE A CA 1
ATOM 1829 C C . PHE A 1 231 ? 35.569 -4.999 1.679 1.00 13.81 231 PHE A C 1
ATOM 1830 O O . PHE A 1 231 ? 34.501 -4.888 1.041 1.00 14.61 231 PHE A O 1
ATOM 1838 N N . SER A 1 232 ? 36.070 -6.165 2.062 1.00 14.54 232 SER A N 1
ATOM 1839 C CA . SER A 1 232 ? 35.456 -7.440 1.631 1.00 15.06 232 SER A CA 1
ATOM 1840 C C . SER A 1 232 ? 35.493 -8.473 2.717 1.00 15.31 232 SER A C 1
ATOM 1841 O O . SER A 1 232 ? 36.416 -8.482 3.573 1.00 15.32 232 SER A O 1
ATOM 1844 N N . THR A 1 233 ? 34.467 -9.330 2.721 1.00 15.58 233 THR A N 1
ATOM 1845 C CA . THR A 1 233 ? 34.351 -10.533 3.555 1.00 16.97 233 THR A CA 1
ATOM 1846 C C . THR A 1 233 ? 33.904 -10.158 4.908 1.00 17.92 233 THR A C 1
ATOM 1847 O O . THR A 1 233 ? 33.903 -8.940 5.225 1.00 17.73 233 THR A O 1
ATOM 1851 N N . GLN A 1 234 ? 33.546 -11.165 5.721 1.00 16.20 234 GLN A N 1
ATOM 1852 C CA . GLN A 1 234 ? 33.118 -10.875 7.090 1.00 17.87 234 GLN A CA 1
ATOM 1853 C C . GLN A 1 234 ? 34.280 -10.331 7.956 1.00 16.74 234 GLN A C 1
ATOM 1854 O O . GLN A 1 234 ? 34.042 -9.716 8.978 1.00 17.16 234 GLN A O 1
ATOM 1860 N N . ASP A 1 235 ? 35.525 -10.489 7.527 1.00 16.32 235 ASP A N 1
ATOM 1861 C CA . ASP A 1 235 ? 36.644 -9.968 8.377 1.00 20.03 235 ASP A CA 1
ATOM 1862 C C . ASP A 1 235 ? 36.942 -8.499 8.036 1.00 18.57 235 ASP A C 1
ATOM 1863 O O . ASP A 1 235 ? 37.774 -7.863 8.692 1.00 20.69 235 ASP A O 1
ATOM 1868 N N . GLY A 1 236 ? 36.309 -7.954 7.001 1.00 16.78 236 GLY A N 1
ATOM 1869 C CA . GLY A 1 236 ? 36.436 -6.482 6.772 1.00 16.20 236 GLY A CA 1
ATOM 1870 C C . GLY A 1 236 ? 37.820 -6.136 6.223 1.00 18.53 236 GLY A C 1
ATOM 1871 O O . GLY A 1 236 ? 38.410 -5.096 6.592 1.00 16.96 236 GLY A O 1
ATOM 1872 N N . HIS A 1 237 ? 38.354 -6.976 5.322 1.00 15.79 237 HIS A N 1
ATOM 1873 C CA . HIS A 1 237 ? 39.718 -6.684 4.746 1.00 15.88 237 HIS A CA 1
ATOM 1874 C C . HIS A 1 237 ? 39.603 -5.447 3.840 1.00 15.66 237 HIS A C 1
ATOM 1875 O O . HIS A 1 237 ? 38.876 -5.445 2.838 1.00 14.62 237 HIS A O 1
ATOM 1882 N N . LYS A 1 238 ? 40.335 -4.410 4.161 1.00 14.91 238 LYS A N 1
ATOM 1883 C CA . LYS A 1 238 ? 40.178 -3.183 3.412 1.00 14.77 238 LYS A CA 1
ATOM 1884 C C . LYS A 1 238 ? 40.971 -3.182 2.128 1.00 17.02 238 LYS A C 1
ATOM 1885 O O . LYS A 1 238 ? 42.070 -3.854 2.056 1.00 15.19 238 LYS A O 1
ATOM 1891 N N . SER A 1 239 ? 40.504 -2.382 1.162 1.00 13.94 239 SER A N 1
ATOM 1892 C CA . SER A 1 239 ? 41.226 -2.241 -0.126 1.00 16.87 239 SER A CA 1
ATOM 1893 C C . SER A 1 239 ? 41.039 -0.845 -0.756 1.00 16.91 239 SER A C 1
ATOM 1894 O O . SER A 1 239 ? 40.201 -0.030 -0.300 1.00 17.08 239 SER A O 1
ATOM 1897 N N . ALA A 1 240 ? 41.824 -0.612 -1.805 1.00 14.83 240 ALA A N 1
ATOM 1898 C CA . ALA A 1 240 ? 41.955 0.685 -2.470 1.00 16.30 240 ALA A CA 1
ATOM 1899 C C . ALA A 1 240 ? 40.885 0.874 -3.578 1.00 16.15 240 ALA A C 1
ATOM 1900 O O . ALA A 1 240 ? 40.891 1.899 -4.272 1.00 16.78 240 ALA A O 1
ATOM 1902 N N . ASP A 1 241 ? 39.974 -0.087 -3.755 1.00 15.69 241 ASP A N 1
ATOM 1903 C CA . ASP A 1 241 ? 38.966 0.011 -4.829 1.00 15.51 241 ASP A CA 1
ATOM 1904 C C . ASP A 1 241 ? 37.799 0.843 -4.320 1.00 15.37 241 ASP A C 1
ATOM 1905 O O . ASP A 1 241 ? 36.653 0.350 -4.355 1.00 15.48 241 ASP A O 1
ATOM 1910 N N . TYR A 1 242 ? 38.061 2.056 -3.799 1.00 14.22 242 TYR A N 1
ATOM 1911 C CA . TYR A 1 242 ? 36.964 2.855 -3.195 1.00 14.69 242 TYR A CA 1
ATOM 1912 C C . TYR A 1 242 ? 36.204 3.781 -4.160 1.00 14.99 242 TYR A C 1
ATOM 1913 O O . TYR A 1 242 ? 35.274 4.516 -3.706 1.00 15.99 242 TYR A O 1
ATOM 1922 N N . GLN A 1 243 ? 36.558 3.787 -5.458 1.00 12.99 243 GLN A N 1
ATOM 1923 C CA . GLN A 1 243 ? 35.755 4.511 -6.452 1.00 13.07 243 GLN A CA 1
ATOM 1924 C C . GLN A 1 243 ? 34.404 3.798 -6.603 1.00 13.09 243 GLN A C 1
ATOM 1925 O O . GLN A 1 243 ? 34.413 2.572 -6.840 1.00 11.69 243 GLN A O 1
ATOM 1931 N N . ALA A 1 244 ? 33.277 4.528 -6.371 1.00 10.99 244 ALA A N 1
ATOM 1932 C CA . ALA A 1 244 ? 31.972 3.903 -6.312 1.00 10.03 244 ALA A CA 1
ATOM 1933 C C . ALA A 1 244 ? 31.440 3.868 -7.763 1.00 10.92 244 ALA A C 1
ATOM 1934 O O . ALA A 1 244 ? 31.232 4.917 -8.383 1.00 11.27 244 ALA A O 1
ATOM 1936 N N . GLY A 1 245 ? 31.230 2.685 -8.320 1.00 12.32 245 GLY A N 1
ATOM 1937 C CA . GLY A 1 245 ? 30.516 2.592 -9.609 1.00 11.01 245 GLY A CA 1
ATOM 1938 C C . GLY A 1 245 ? 29.011 2.886 -9.416 1.00 13.16 245 GLY A C 1
ATOM 1939 O O . GLY A 1 245 ? 28.541 3.101 -8.285 1.00 13.27 245 GLY A O 1
ATOM 1940 N N . PHE A 1 246 ? 28.251 2.976 -10.510 1.00 12.55 246 PHE A N 1
ATOM 1941 C CA . PHE A 1 246 ? 26.839 3.186 -10.448 1.00 10.89 246 PHE A CA 1
ATOM 1942 C C . PHE A 1 246 ? 26.046 2.349 -9.472 1.00 10.71 246 PHE A C 1
ATOM 1943 O O . PHE A 1 246 ? 25.195 2.888 -8.728 1.00 11.77 246 PHE A O 1
ATOM 1951 N N . ARG A 1 247 ? 26.306 1.054 -9.441 1.00 10.21 247 ARG A N 1
ATOM 1952 C CA . ARG A 1 247 ? 25.661 0.125 -8.500 1.00 10.70 247 ARG A CA 1
ATOM 1953 C C . ARG A 1 247 ? 26.194 0.192 -7.032 1.00 11.17 247 ARG A C 1
ATOM 1954 O O . ARG A 1 247 ? 25.618 -0.376 -6.116 1.00 11.33 247 ARG A O 1
ATOM 1962 N N . GLN A 1 248 ? 27.286 0.905 -6.837 1.00 11.21 248 GLN A N 1
ATOM 1963 C CA . GLN A 1 248 ? 27.936 0.936 -5.509 1.00 11.03 248 GLN A CA 1
ATOM 1964 C C . GLN A 1 248 ? 27.571 2.310 -4.811 1.00 11.85 248 GLN A C 1
ATOM 1965 O O . GLN A 1 248 ? 28.437 2.949 -4.177 1.00 11.04 248 GLN A O 1
ATOM 1971 N N . GLY A 1 249 ? 26.292 2.722 -4.956 1.00 12.35 249 GLY A N 1
ATOM 1972 C CA . GLY A 1 249 ? 25.790 3.963 -4.378 1.00 10.30 249 GLY A CA 1
ATOM 1973 C C . GLY A 1 249 ? 25.865 5.219 -5.213 1.00 11.08 249 GLY A C 1
ATOM 1974 O O . GLY A 1 249 ? 25.145 6.143 -4.920 1.00 11.48 249 GLY A O 1
ATOM 1975 N N . ALA A 1 250 ? 26.788 5.307 -6.194 1.00 10.31 250 ALA A N 1
ATOM 1976 C CA . ALA A 1 250 ? 27.065 6.560 -6.865 1.00 8.97 250 ALA A CA 1
ATOM 1977 C C . ALA A 1 250 ? 25.886 6.996 -7.783 1.00 9.08 250 ALA A C 1
ATOM 1978 O O . ALA A 1 250 ? 25.526 8.209 -7.879 1.00 9.57 250 ALA A O 1
ATOM 1980 N N . GLY A 1 251 ? 25.245 6.039 -8.413 1.00 9.11 251 GLY A N 1
ATOM 1981 C CA . GLY A 1 251 ? 24.078 6.411 -9.317 1.00 9.08 251 GLY A CA 1
ATOM 1982 C C . GLY A 1 251 ? 22.935 7.088 -8.519 1.00 10.34 251 GLY A C 1
ATOM 1983 O O . GLY A 1 251 ? 22.465 8.198 -8.887 1.00 11.88 251 GLY A O 1
ATOM 1984 N N . VAL A 1 252 ? 22.607 6.498 -7.380 1.00 10.17 252 VAL A N 1
ATOM 1985 C CA . VAL A 1 252 ? 21.528 7.065 -6.479 1.00 10.97 252 VAL A CA 1
ATOM 1986 C C . VAL A 1 252 ? 22.033 8.372 -5.875 1.00 10.25 252 VAL A C 1
ATOM 1987 O O . VAL A 1 252 ? 21.274 9.338 -5.719 1.00 8.97 252 VAL A O 1
ATOM 1991 N N . ALA A 1 253 ? 23.343 8.445 -5.568 1.00 10.69 253 ALA A N 1
ATOM 1992 C CA . ALA A 1 253 ? 23.900 9.739 -5.095 1.00 10.69 253 ALA A CA 1
ATOM 1993 C C . ALA A 1 253 ? 23.731 10.860 -6.114 1.00 11.55 253 ALA A C 1
ATOM 1994 O O . ALA A 1 253 ? 23.351 11.968 -5.761 1.00 9.97 253 ALA A O 1
ATOM 1996 N N . ILE A 1 254 ? 23.974 10.559 -7.378 1.00 12.15 254 ILE A N 1
ATOM 1997 C CA . ILE A 1 254 ? 23.766 11.558 -8.434 1.00 12.57 254 ILE A CA 1
ATOM 1998 C C . ILE A 1 254 ? 22.272 11.930 -8.488 1.00 12.00 254 ILE A C 1
ATOM 1999 O O . ILE A 1 254 ? 21.910 13.107 -8.667 1.00 12.18 254 ILE A O 1
ATOM 2004 N N . ALA A 1 255 ? 21.430 10.914 -8.510 1.00 13.39 255 ALA A N 1
ATOM 2005 C CA . ALA A 1 255 ? 19.942 11.121 -8.479 1.00 12.64 255 ALA A CA 1
ATOM 2006 C C . ALA A 1 255 ? 19.550 12.039 -7.357 1.00 10.90 255 ALA A C 1
ATOM 2007 O O . ALA A 1 255 ? 18.798 12.993 -7.591 1.00 12.19 255 ALA A O 1
ATOM 2009 N N . ALA A 1 256 ? 20.066 11.782 -6.139 1.00 10.61 256 ALA A N 1
ATOM 2010 C CA . ALA A 1 256 ? 19.737 12.631 -4.973 1.00 10.08 256 ALA A CA 1
ATOM 2011 C C . ALA A 1 256 ? 20.175 14.070 -5.158 1.00 9.87 256 ALA A C 1
ATOM 2012 O O . ALA A 1 256 ? 19.385 14.967 -4.913 1.00 9.43 256 ALA A O 1
ATOM 2014 N N . LEU A 1 257 ? 21.422 14.301 -5.592 1.00 9.91 257 LEU A N 1
ATOM 2015 C CA . LEU A 1 257 ? 21.977 15.662 -5.764 1.00 9.73 257 LEU A CA 1
ATOM 2016 C C . LEU A 1 257 ? 21.221 16.431 -6.855 1.00 10.36 257 LEU A C 1
ATOM 2017 O O . LEU A 1 257 ? 20.884 17.601 -6.714 1.00 10.33 257 LEU A O 1
ATOM 2022 N N . ALA A 1 258 ? 20.820 15.689 -7.885 1.00 10.47 258 ALA A N 1
ATOM 2023 C CA . ALA A 1 258 ? 20.065 16.343 -8.927 1.00 10.94 258 ALA A CA 1
ATOM 2024 C C . ALA A 1 258 ? 18.675 16.714 -8.417 1.00 11.36 258 ALA A C 1
ATOM 2025 O O . ALA A 1 258 ? 18.214 17.827 -8.717 1.00 11.12 258 ALA A O 1
ATOM 2027 N N . ALA A 1 259 ? 18.025 15.816 -7.649 1.00 11.16 259 ALA A N 1
ATOM 2028 C CA . ALA A 1 259 ? 16.701 16.155 -7.027 1.00 12.17 259 ALA A CA 1
ATOM 2029 C C . ALA A 1 259 ? 16.823 17.330 -6.043 1.00 13.14 259 ALA A C 1
ATOM 2030 O O . ALA A 1 259 ? 16.000 18.290 -6.052 1.00 12.77 259 ALA A O 1
ATOM 2032 N N . ALA A 1 260 ? 17.884 17.328 -5.215 1.00 11.83 260 ALA A N 1
ATOM 2033 C CA . ALA A 1 260 ? 18.102 18.446 -4.338 1.00 12.28 260 ALA A CA 1
ATOM 2034 C C . ALA A 1 260 ? 18.154 19.809 -5.042 1.00 13.37 260 ALA A C 1
ATOM 2035 O O . ALA A 1 260 ? 17.648 20.835 -4.503 1.00 12.46 260 ALA A O 1
ATOM 2037 N N . SER A 1 261 ? 18.855 19.848 -6.162 1.00 13.17 261 SER A N 1
ATOM 2038 C CA . SER A 1 261 ? 19.040 21.106 -6.906 1.00 16.25 261 SER A CA 1
ATOM 2039 C C . SER A 1 261 ? 17.711 21.740 -7.345 1.00 17.47 261 SER A C 1
ATOM 2040 O O . SER A 1 261 ? 17.685 22.920 -7.708 1.00 16.44 261 SER A O 1
ATOM 2043 N N . ARG A 1 262 ? 16.639 20.968 -7.295 1.00 16.01 262 ARG A N 1
ATOM 2044 C CA . ARG A 1 262 ? 15.343 21.371 -7.840 1.00 17.49 262 ARG A CA 1
ATOM 2045 C C . ARG A 1 262 ? 14.379 21.890 -6.739 1.00 17.15 262 ARG A C 1
ATOM 2046 O O . ARG A 1 262 ? 13.211 22.276 -7.020 1.00 14.91 262 ARG A O 1
ATOM 2054 N N . LEU A 1 263 ? 14.826 21.889 -5.486 1.00 14.18 263 LEU A N 1
ATOM 2055 C CA . LEU A 1 263 ? 13.894 22.234 -4.394 1.00 15.67 263 LEU A CA 1
ATOM 2056 C C . LEU A 1 263 ? 13.297 23.667 -4.537 1.00 16.57 263 LEU A C 1
ATOM 2057 O O . LEU A 1 263 ? 12.188 23.933 -4.074 1.00 16.75 263 LEU A O 1
ATOM 2062 N N . SER A 1 264 ? 14.022 24.563 -5.198 1.00 18.90 264 SER A N 1
ATOM 2063 C CA . SER A 1 264 ? 13.477 25.932 -5.460 1.00 20.61 264 SER A CA 1
ATOM 2064 C C . SER A 1 264 ? 12.255 26.007 -6.331 1.00 21.35 264 SER A C 1
ATOM 2065 O O . SER A 1 264 ? 11.611 27.028 -6.322 1.00 20.62 264 SER A O 1
ATOM 2068 N N . ASN A 1 265 ? 11.907 24.923 -7.008 1.00 19.79 265 ASN A N 1
ATOM 2069 C CA . ASN A 1 265 ? 10.676 24.865 -7.784 1.00 23.27 265 ASN A CA 1
ATOM 2070 C C . ASN A 1 265 ? 9.437 24.704 -6.932 1.00 21.33 265 ASN A C 1
ATOM 2071 O O . ASN A 1 265 ? 8.315 24.824 -7.447 1.00 20.23 265 ASN A O 1
ATOM 2076 N N . LEU A 1 266 ? 9.639 24.327 -5.650 1.00 17.17 266 LEU A N 1
ATOM 2077 C CA . LEU A 1 266 ? 8.544 23.967 -4.755 1.00 16.51 266 LEU A CA 1
ATOM 2078 C C . LEU A 1 266 ? 8.171 25.173 -3.921 1.00 14.05 266 LEU A C 1
ATOM 2079 O O . LEU A 1 266 ? 9.069 25.804 -3.348 1.00 13.58 266 LEU A O 1
ATOM 2084 N N . ALA A 1 267 ? 6.869 25.503 -3.824 1.00 12.80 267 ALA A N 1
ATOM 2085 C CA . ALA A 1 267 ? 6.465 26.741 -3.040 1.00 13.62 267 ALA A CA 1
ATOM 2086 C C . ALA A 1 267 ? 6.942 26.733 -1.549 1.00 13.04 267 ALA A C 1
ATOM 2087 O O . ALA A 1 267 ? 7.362 27.739 -0.967 1.00 12.28 267 ALA A O 1
ATOM 2089 N N . SER A 1 268 ? 6.970 25.536 -0.956 1.00 10.40 268 SER A N 1
ATOM 2090 C CA . SER A 1 268 ? 7.399 25.491 0.440 1.00 12.17 268 SER A CA 1
ATOM 2091 C C . SER A 1 268 ? 8.799 26.021 0.682 1.00 11.89 268 SER A C 1
ATOM 2092 O O . SER A 1 268 ? 9.077 26.619 1.752 1.00 13.48 268 SER A O 1
ATOM 2095 N N . THR A 1 269 ? 9.683 25.856 -0.303 1.00 13.64 269 THR A N 1
ATOM 2096 C CA . THR A 1 269 ? 11.096 26.206 -0.166 1.00 14.21 269 THR A CA 1
ATOM 2097 C C . THR A 1 269 ? 11.266 27.714 0.118 1.00 17.40 269 THR A C 1
ATOM 2098 O O . THR A 1 269 ? 12.050 28.109 0.978 1.00 15.87 269 THR A O 1
ATOM 2102 N N . SER A 1 270 ? 10.456 28.530 -0.564 1.00 17.52 270 SER A N 1
ATOM 2103 C CA . SER A 1 270 ? 10.430 29.992 -0.371 1.00 19.25 270 SER A CA 1
ATOM 2104 C C . SER A 1 270 ? 9.669 30.388 0.853 1.00 19.59 270 SER A C 1
ATOM 2105 O O . SER A 1 270 ? 9.980 31.447 1.423 1.00 22.52 270 SER A O 1
ATOM 2108 N N . ARG A 1 271 ? 8.685 29.568 1.266 1.00 17.49 271 ARG A N 1
ATOM 2109 C CA . ARG A 1 271 ? 7.740 29.872 2.343 1.00 16.65 271 ARG A CA 1
ATOM 2110 C C . ARG A 1 271 ? 8.341 29.729 3.766 1.00 17.48 271 ARG A C 1
ATOM 2111 O O . ARG A 1 271 ? 8.112 30.564 4.639 1.00 17.01 271 ARG A O 1
ATOM 2119 N N . ILE A 1 272 ? 9.097 28.653 3.977 1.00 15.33 272 ILE A N 1
ATOM 2120 C CA . ILE A 1 272 ? 9.665 28.304 5.274 1.00 16.49 272 ILE A CA 1
ATOM 2121 C C . ILE A 1 272 ? 10.761 29.304 5.678 1.00 16.19 272 ILE A C 1
ATOM 2122 O O . ILE A 1 272 ? 11.353 29.940 4.827 1.00 17.28 272 ILE A O 1
ATOM 2127 N N . PRO A 1 273 ? 11.105 29.359 6.974 1.00 17.07 273 PRO A N 1
ATOM 2128 C CA . PRO A 1 273 ? 12.210 30.221 7.459 1.00 17.13 273 PRO A CA 1
ATOM 2129 C C . PRO A 1 273 ? 13.512 29.912 6.700 1.00 16.81 273 PRO A C 1
ATOM 2130 O O . PRO A 1 273 ? 13.725 28.772 6.284 1.00 16.53 273 PRO A O 1
ATOM 2134 N N . GLN A 1 274 ? 14.322 30.955 6.500 1.00 18.73 274 GLN A N 1
ATOM 2135 C CA . GLN A 1 274 ? 15.506 30.939 5.600 1.00 20.82 274 GLN A CA 1
ATOM 2136 C C . GLN A 1 274 ? 16.741 31.228 6.459 1.00 19.72 274 GLN A C 1
ATOM 2137 O O . GLN A 1 274 ? 16.639 32.023 7.416 1.00 18.09 274 GLN A O 1
ATOM 2143 N N . CYS A 1 275 ? 17.876 30.652 6.091 1.00 19.61 275 CYS A N 1
ATOM 2144 C CA . CYS A 1 275 ? 19.140 31.224 6.560 1.00 23.13 275 CYS A CA 1
ATOM 2145 C C . CYS A 1 275 ? 20.067 31.113 5.386 1.00 28.52 275 CYS A C 1
ATOM 2146 O O . CYS A 1 275 ? 20.604 30.020 5.122 1.00 27.87 275 CYS A O 1
ATOM 2149 N N . GLY A 1 276 ? 20.135 32.213 4.619 1.00 36.22 276 GLY A N 1
ATOM 2150 C CA . GLY A 1 276 ? 20.754 32.206 3.269 1.00 37.49 276 GLY A CA 1
ATOM 2151 C C . GLY A 1 276 ? 20.073 31.209 2.331 1.00 41.78 276 GLY A C 1
ATOM 2152 O O . GLY A 1 276 ? 18.905 30.796 2.559 1.00 44.36 276 GLY A O 1
ATOM 2153 N N . ASP A 1 277 ? 20.798 30.779 1.297 1.00 44.69 277 ASP A N 1
ATOM 2154 C CA . ASP A 1 277 ? 20.181 30.013 0.224 1.00 42.03 277 ASP A CA 1
ATOM 2155 C C . ASP A 1 277 ? 20.740 28.594 0.196 1.00 42.00 277 ASP A C 1
ATOM 2156 O O . ASP A 1 277 ? 21.949 28.383 0.475 1.00 41.30 277 ASP A O 1
ATOM 2161 N N . ILE A 1 278 ? 19.836 27.633 -0.104 1.00 37.41 278 ILE A N 1
ATOM 2162 C CA . ILE A 1 278 ? 20.180 26.276 -0.539 1.00 36.15 278 ILE A CA 1
ATOM 2163 C C . ILE A 1 278 ? 21.173 26.362 -1.708 1.00 37.61 278 ILE A C 1
ATOM 2164 O O . ILE A 1 278 ? 20.980 27.178 -2.627 1.00 36.64 278 ILE A O 1
ATOM 2169 N N . LYS A 1 279 ? 22.149 25.452 -1.713 1.00 32.89 279 LYS A N 1
ATOM 2170 C CA . LYS A 1 279 ? 23.239 25.380 -2.704 1.00 33.75 279 LYS A CA 1
ATOM 2171 C C . LYS A 1 279 ? 22.831 24.669 -4.034 1.00 34.69 279 LYS A C 1
ATOM 2172 O O . LYS A 1 279 ? 23.541 23.722 -4.484 1.00 33.76 279 LYS A O 1
ATOM 2178 N N . ALA A 1 280 ? 21.718 25.103 -4.650 1.00 24.99 280 ALA A N 1
ATOM 2179 C CA . ALA A 1 280 ? 21.123 24.413 -5.826 1.00 25.90 280 ALA A CA 1
ATOM 2180 C C . ALA A 1 280 ? 22.158 24.084 -6.935 1.00 23.13 280 ALA A C 1
ATOM 2181 O O . ALA A 1 280 ? 22.270 22.932 -7.346 1.00 20.73 280 ALA A O 1
ATOM 2183 N N . ASP A 1 281 ? 22.918 25.086 -7.379 1.00 21.68 281 ASP A N 1
ATOM 2184 C CA . ASP A 1 281 ? 23.883 24.912 -8.484 1.00 23.22 281 ASP A CA 1
ATOM 2185 C C . ASP A 1 281 ? 24.989 24.009 -8.074 1.00 21.68 281 ASP A C 1
ATOM 2186 O O . ASP A 1 281 ? 25.477 23.237 -8.900 1.00 17.75 281 ASP A O 1
ATOM 2191 N N . THR A 1 282 ? 25.413 24.106 -6.810 1.00 16.12 282 THR A N 1
ATOM 2192 C CA . THR A 1 282 ? 26.455 23.211 -6.361 1.00 16.52 282 THR A CA 1
ATOM 2193 C C . THR A 1 282 ? 26.019 21.738 -6.459 1.00 15.76 282 THR A C 1
ATOM 2194 O O . THR A 1 282 ? 26.790 20.896 -6.960 1.00 14.89 282 THR A O 1
ATOM 2198 N N . TYR A 1 283 ? 24.830 21.420 -5.968 1.00 12.16 283 TYR A N 1
ATOM 2199 C CA . TYR A 1 283 ? 24.322 20.055 -6.081 1.00 12.47 283 TYR A CA 1
ATOM 2200 C C . TYR A 1 283 ? 24.183 19.606 -7.531 1.00 12.88 283 TYR A C 1
ATOM 2201 O O . TYR A 1 283 ? 24.541 18.457 -7.880 1.00 13.52 283 TYR A O 1
ATOM 2210 N N . LEU A 1 284 ? 23.707 20.501 -8.367 1.00 12.29 284 LEU A N 1
ATOM 2211 C CA . LEU A 1 284 ? 23.413 20.078 -9.781 1.00 13.49 284 LEU A CA 1
ATOM 2212 C C . LEU A 1 284 ? 24.729 19.847 -10.538 1.00 14.44 284 LEU A C 1
ATOM 2213 O O . LEU A 1 284 ? 24.847 18.876 -11.287 1.00 13.32 284 LEU A O 1
ATOM 2218 N N . GLU A 1 285 ? 25.682 20.741 -10.335 1.00 15.03 285 GLU A N 1
ATOM 2219 C CA . GLU A 1 285 ? 27.021 20.587 -10.997 1.00 16.40 285 GLU A CA 1
ATOM 2220 C C . GLU A 1 285 ? 27.770 19.317 -10.552 1.00 17.15 285 GLU A C 1
ATOM 2221 O O . GLU A 1 285 ? 28.365 18.601 -11.374 1.00 16.29 285 GLU A O 1
ATOM 2227 N N . ALA A 1 286 ? 27.710 18.994 -9.258 1.00 15.15 286 ALA A N 1
ATOM 2228 C CA . ALA A 1 286 ? 28.260 17.742 -8.753 1.00 14.09 286 ALA A CA 1
ATOM 2229 C C . ALA A 1 286 ? 27.563 16.530 -9.375 1.00 14.75 286 ALA A C 1
ATOM 2230 O O . ALA A 1 286 ? 28.243 15.567 -9.771 1.00 13.91 286 ALA A O 1
ATOM 2232 N N . ALA A 1 287 ? 26.218 16.558 -9.460 1.00 13.58 287 ALA A N 1
ATOM 2233 C CA . ALA A 1 287 ? 25.474 15.419 -10.050 1.00 14.19 287 ALA A CA 1
ATOM 2234 C C . ALA A 1 287 ? 25.956 15.232 -11.541 1.00 14.49 287 ALA A C 1
ATOM 2235 O O . ALA A 1 287 ? 26.246 14.096 -11.968 1.00 13.97 287 ALA A O 1
ATOM 2237 N N . LYS A 1 288 ? 25.973 16.324 -12.315 1.00 13.65 288 LYS A N 1
ATOM 2238 C CA . LYS A 1 288 ? 26.338 16.230 -13.732 1.00 13.85 288 LYS A CA 1
ATOM 2239 C C . LYS A 1 288 ? 27.757 15.701 -13.852 1.00 13.98 288 LYS A C 1
ATOM 2240 O O . LYS A 1 288 ? 28.014 14.768 -14.644 1.00 14.79 288 LYS A O 1
ATOM 2246 N N . LYS A 1 289 ? 28.664 16.238 -13.028 1.00 15.26 289 LYS A N 1
ATOM 2247 C CA . LYS A 1 289 ? 30.087 15.886 -13.110 1.00 16.97 289 LYS A CA 1
ATOM 2248 C C . LYS A 1 289 ? 30.222 14.395 -12.801 1.00 16.29 289 LYS A C 1
ATOM 2249 O O . LYS A 1 289 ? 30.992 13.678 -13.467 1.00 15.14 289 LYS A O 1
ATOM 2255 N N . GLY A 1 290 ? 29.425 13.915 -11.860 1.00 15.06 290 GLY A N 1
ATOM 2256 C CA . GLY A 1 290 ? 29.594 12.550 -11.348 1.00 13.90 290 GLY A CA 1
ATOM 2257 C C . GLY A 1 290 ? 29.061 11.623 -12.442 1.00 14.44 290 GLY A C 1
ATOM 2258 O O . GLY A 1 290 ? 29.540 10.490 -12.621 1.00 12.27 290 GLY A O 1
ATOM 2259 N N . TYR A 1 291 ? 28.018 12.104 -13.111 1.00 12.21 291 TYR A N 1
ATOM 2260 C CA . TYR A 1 291 ? 27.345 11.296 -14.086 1.00 14.12 291 TYR A CA 1
ATOM 2261 C C . TYR A 1 291 ? 28.201 11.026 -15.320 1.00 14.55 291 TYR A C 1
ATOM 2262 O O . TYR A 1 291 ? 28.397 9.850 -15.778 1.00 15.83 291 TYR A O 1
ATOM 2271 N N . TRP A 1 292 ? 28.704 12.097 -15.829 1.00 15.95 292 TRP A N 1
ATOM 2272 C CA . TRP A 1 292 ? 29.568 12.020 -17.023 1.00 17.56 292 TRP A CA 1
ATOM 2273 C C . TRP A 1 292 ? 30.892 11.324 -16.716 1.00 16.49 292 TRP A C 1
ATOM 2274 O O . TRP A 1 292 ? 31.447 10.597 -17.572 1.00 16.52 292 TRP A O 1
ATOM 2285 N N . HIS A 1 293 ? 31.378 11.457 -15.488 1.00 15.32 293 HIS A N 1
ATOM 2286 C CA . HIS A 1 293 ? 32.569 10.744 -15.143 1.00 14.21 293 HIS A CA 1
ATOM 2287 C C . HIS A 1 293 ? 32.368 9.207 -15.138 1.00 13.90 293 HIS A C 1
ATOM 2288 O O . HIS A 1 293 ? 33.190 8.425 -15.668 1.00 11.55 293 HIS A O 1
ATOM 2295 N N . LEU A 1 294 ? 31.266 8.744 -14.553 1.00 13.11 294 LEU A N 1
ATOM 2296 C CA . LEU A 1 294 ? 30.939 7.325 -14.648 1.00 14.36 294 LEU A CA 1
ATOM 2297 C C . LEU A 1 294 ? 30.533 6.827 -16.068 1.00 14.93 294 LEU A C 1
ATOM 2298 O O . LEU A 1 294 ? 30.770 5.642 -16.414 1.00 15.45 294 LEU A O 1
ATOM 2303 N N . LYS A 1 295 ? 29.929 7.684 -16.886 1.00 15.20 295 LYS A N 1
ATOM 2304 C CA . LYS A 1 295 ? 29.690 7.250 -18.277 1.00 17.65 295 LYS A CA 1
ATOM 2305 C C . LYS A 1 295 ? 31.054 6.829 -18.914 1.00 22.01 295 LYS A C 1
ATOM 2306 O O . LYS A 1 295 ? 31.139 5.864 -19.655 1.00 21.85 295 LYS A O 1
ATOM 2312 N N . GLU A 1 296 ? 32.114 7.527 -18.549 1.00 20.67 296 GLU A N 1
ATOM 2313 C CA . GLU A 1 296 ? 33.482 7.182 -19.030 1.00 21.61 296 GLU A CA 1
ATOM 2314 C C . GLU A 1 296 ? 34.152 6.027 -18.250 1.00 23.11 296 GLU A C 1
ATOM 2315 O O . GLU A 1 296 ? 34.815 5.130 -18.827 1.00 23.46 296 GLU A O 1
ATOM 2321 N N . MET A 1 297 ? 34.007 6.016 -16.933 1.00 20.06 297 MET A N 1
ATOM 2322 C CA . MET A 1 297 ? 34.854 5.182 -16.071 1.00 18.26 297 MET A CA 1
ATOM 2323 C C . MET A 1 297 ? 34.136 4.010 -15.419 1.00 17.98 297 MET A C 1
ATOM 2324 O O . MET A 1 297 ? 34.789 3.231 -14.681 1.00 17.56 297 MET A O 1
ATOM 2329 N N . ASN A 1 298 ? 32.799 3.941 -15.547 1.00 16.54 298 ASN A N 1
ATOM 2330 C CA . ASN A 1 298 ? 32.046 2.996 -14.640 1.00 14.73 298 ASN A CA 1
ATOM 2331 C C . ASN A 1 298 ? 32.655 1.623 -14.555 1.00 16.52 298 ASN A C 1
ATOM 2332 O O . ASN A 1 298 ? 32.873 1.050 -13.422 1.00 15.67 298 ASN A O 1
ATOM 2337 N N . HIS A 1 299 ? 32.939 1.086 -15.747 1.00 16.64 299 HIS A N 1
ATOM 2338 C CA . HIS A 1 299 ? 33.378 -0.320 -15.869 1.00 20.41 299 HIS A CA 1
ATOM 2339 C C . HIS A 1 299 ? 34.649 -0.533 -15.014 1.00 18.63 299 HIS A C 1
ATOM 2340 O O . HIS A 1 299 ? 34.858 -1.589 -14.407 1.00 17.32 299 HIS A O 1
ATOM 2347 N N . GLN A 1 300 ? 35.491 0.485 -14.958 1.00 16.80 300 GLN A N 1
ATOM 2348 C CA . GLN A 1 300 ? 36.758 0.322 -14.219 1.00 17.61 300 GLN A CA 1
ATOM 2349 C C . GLN A 1 300 ? 36.593 0.218 -12.704 1.00 16.77 300 GLN A C 1
ATOM 2350 O O . GLN A 1 300 ? 37.531 -0.207 -12.002 1.00 14.88 300 GLN A O 1
ATOM 2356 N N . TYR A 1 301 ? 35.413 0.622 -12.183 1.00 14.99 301 TYR A N 1
ATOM 2357 C CA . TYR A 1 301 ? 35.177 0.677 -10.724 1.00 15.31 301 TYR A CA 1
ATOM 2358 C C . TYR A 1 301 ? 34.420 -0.561 -10.228 1.00 15.75 301 TYR A C 1
ATOM 2359 O O . TYR A 1 301 ? 34.186 -0.717 -9.001 1.00 14.88 301 TYR A O 1
ATOM 2368 N N . LEU A 1 302 ? 33.988 -1.400 -11.175 1.00 14.28 302 LEU A N 1
ATOM 2369 C CA . LEU A 1 302 ? 33.216 -2.568 -10.866 1.00 14.21 302 LEU A CA 1
ATOM 2370 C C . LEU A 1 302 ? 34.121 -3.791 -10.635 1.00 16.17 302 LEU A C 1
ATOM 2371 O O . LEU A 1 302 ? 34.979 -4.073 -11.480 1.00 15.55 302 LEU A O 1
ATOM 2376 N N . ASP A 1 303 ? 33.806 -4.568 -9.598 1.00 15.07 303 ASP A N 1
ATOM 2377 C CA . ASP A 1 303 ? 34.684 -5.665 -9.170 1.00 15.99 303 ASP A CA 1
ATOM 2378 C C . ASP A 1 303 ? 34.901 -6.722 -10.284 1.00 17.78 303 ASP A C 1
ATOM 2379 O O . ASP A 1 303 ? 35.999 -7.274 -10.379 1.00 16.54 303 ASP A O 1
ATOM 2384 N N . ASN A 1 304 ? 33.908 -6.954 -11.131 1.00 15.90 304 ASN A N 1
ATOM 2385 C CA . ASN A 1 304 ? 34.086 -7.884 -12.290 1.00 15.50 304 ASN A CA 1
ATOM 2386 C C . ASN A 1 304 ? 34.048 -7.147 -13.595 1.00 15.77 304 ASN A C 1
ATOM 2387 O O . ASN A 1 304 ? 33.836 -7.726 -14.681 1.00 14.85 304 ASN A O 1
ATOM 2392 N N . GLY A 1 305 ? 34.104 -5.821 -13.509 1.00 16.70 305 GLY A N 1
ATOM 2393 C CA . GLY A 1 305 ? 34.130 -4.982 -14.747 1.00 13.08 305 GLY A CA 1
ATOM 2394 C C . GLY A 1 305 ? 32.969 -5.036 -15.680 1.00 15.04 305 GLY A C 1
ATOM 2395 O O . GLY A 1 305 ? 33.099 -4.652 -16.884 1.00 15.80 305 GLY A O 1
ATOM 2396 N N . LYS A 1 306 ? 31.819 -5.485 -15.194 1.00 15.74 306 LYS A N 1
ATOM 2397 C CA . LYS A 1 306 ? 30.628 -5.671 -16.039 1.00 17.55 306 LYS A CA 1
ATOM 2398 C C . LYS A 1 306 ? 29.389 -5.140 -15.257 1.00 15.19 306 LYS A C 1
ATOM 2399 O O . LYS A 1 306 ? 29.144 -5.578 -14.145 1.00 18.45 306 LYS A O 1
ATOM 2405 N N . GLU A 1 307 ? 28.657 -4.232 -15.881 1.00 16.23 307 GLU A N 1
ATOM 2406 C CA . GLU A 1 307 ? 27.422 -3.658 -15.302 1.00 15.45 307 GLU A CA 1
ATOM 2407 C C . GLU A 1 307 ? 26.390 -4.738 -15.191 1.00 17.04 307 GLU A C 1
ATOM 2408 O O . GLU A 1 307 ? 26.427 -5.753 -15.932 1.00 15.04 307 GLU A O 1
ATOM 2414 N N . ASN A 1 308 ? 25.451 -4.557 -14.267 1.00 16.53 308 ASN A N 1
ATOM 2415 C CA . ASN A 1 308 ? 24.373 -5.534 -14.144 1.00 15.00 308 ASN A CA 1
ATOM 2416 C C . ASN A 1 308 ? 23.114 -4.715 -13.810 1.00 14.98 308 ASN A C 1
ATOM 2417 O O . ASN A 1 308 ? 23.116 -3.470 -13.922 1.00 14.29 308 ASN A O 1
ATOM 2422 N N . ILE A 1 309 ? 22.053 -5.406 -13.462 1.00 14.25 309 ILE A N 1
ATOM 2423 C CA . ILE A 1 309 ? 20.733 -4.700 -13.291 1.00 14.85 309 ILE A CA 1
ATOM 2424 C C . ILE A 1 309 ? 20.860 -3.534 -12.292 1.00 12.94 309 ILE A C 1
ATOM 2425 O O . ILE A 1 309 ? 20.180 -2.526 -12.406 1.00 12.35 309 ILE A O 1
ATOM 2430 N N . ILE A 1 310 ? 21.706 -3.740 -11.275 1.00 12.78 310 ILE A N 1
ATOM 2431 C CA . ILE A 1 310 ? 21.753 -2.736 -10.242 1.00 10.66 310 ILE A CA 1
ATOM 2432 C C . ILE A 1 310 ? 22.382 -1.458 -10.895 1.00 12.84 310 ILE A C 1
ATOM 2433 O O . ILE A 1 310 ? 21.910 -0.375 -10.612 1.00 11.41 310 ILE A O 1
ATOM 2438 N N . ASP A 1 311 ? 23.472 -1.552 -11.704 1.00 12.18 311 ASP A N 1
ATOM 2439 C CA . ASP A 1 311 ? 23.963 -0.294 -12.359 1.00 12.94 311 ASP A CA 1
ATOM 2440 C C . ASP A 1 311 ? 22.819 0.436 -13.098 1.00 12.71 311 ASP A C 1
ATOM 2441 O O . ASP A 1 311 ? 22.718 1.657 -13.065 1.00 11.55 311 ASP A O 1
ATOM 2446 N N . GLU A 1 312 ? 21.998 -0.361 -13.776 1.00 12.04 312 GLU A N 1
ATOM 2447 C CA . GLU A 1 312 ? 21.039 0.196 -14.747 1.00 13.32 312 GLU A CA 1
ATOM 2448 C C . GLU A 1 312 ? 19.867 0.870 -13.977 1.00 13.09 312 GLU A C 1
ATOM 2449 O O . GLU A 1 312 ? 19.494 1.994 -14.310 1.00 13.81 312 GLU A O 1
ATOM 2455 N N . TYR A 1 313 ? 19.352 0.266 -12.895 1.00 12.99 313 TYR A N 1
ATOM 2456 C CA . TYR A 1 313 ? 18.307 0.995 -12.101 1.00 12.38 313 TYR A CA 1
ATOM 2457 C C . TYR A 1 313 ? 18.849 2.230 -11.405 1.00 12.23 313 TYR A C 1
ATOM 2458 O O . TYR A 1 313 ? 18.146 3.240 -11.350 1.00 11.62 313 TYR A O 1
ATOM 2467 N N . CYS A 1 314 ? 20.127 2.157 -10.933 1.00 13.52 314 CYS A N 1
ATOM 2468 C CA . CYS A 1 314 ? 20.688 3.314 -10.252 1.00 13.77 314 CYS A CA 1
ATOM 2469 C C . CYS A 1 314 ? 20.999 4.437 -11.261 1.00 12.64 314 CYS A C 1
ATOM 2470 O O . CYS A 1 314 ? 20.779 5.620 -11.001 1.00 11.18 314 CYS A O 1
ATOM 2473 N N . ALA A 1 315 ? 21.538 4.060 -12.410 1.00 12.08 315 ALA A N 1
ATOM 2474 C CA . ALA A 1 315 ? 21.864 5.040 -13.430 1.00 12.18 315 ALA A CA 1
ATOM 2475 C C . ALA A 1 315 ? 20.553 5.565 -14.112 1.00 11.69 315 ALA A C 1
ATOM 2476 O O . ALA A 1 315 ? 20.509 6.707 -14.574 1.00 12.37 315 ALA A O 1
ATOM 2478 N N . LEU A 1 316 ? 19.554 4.724 -14.231 1.00 12.27 316 LEU A N 1
ATOM 2479 C CA . LEU A 1 316 ? 18.201 5.257 -14.667 1.00 13.57 316 LEU A CA 1
ATOM 2480 C C . LEU A 1 316 ? 17.706 6.365 -13.691 1.00 13.00 316 LEU A C 1
ATOM 2481 O O . LEU A 1 316 ? 17.297 7.402 -14.108 1.00 12.66 316 LEU A O 1
ATOM 2486 N N . LEU A 1 317 ? 17.803 6.140 -12.374 1.00 13.72 317 LEU A N 1
ATOM 2487 C CA . LEU A 1 317 ? 17.424 7.227 -11.430 1.00 13.00 317 LEU A CA 1
ATOM 2488 C C . LEU A 1 317 ? 18.260 8.451 -11.658 1.00 13.17 317 LEU A C 1
ATOM 2489 O O . LEU A 1 317 ? 17.751 9.561 -11.729 1.00 12.99 317 LEU A O 1
ATOM 2494 N N . ALA A 1 318 ? 19.592 8.281 -11.799 1.00 12.06 318 ALA A N 1
ATOM 2495 C CA . ALA A 1 318 ? 20.473 9.392 -11.964 1.00 12.57 318 ALA A CA 1
ATOM 2496 C C . ALA A 1 318 ? 20.052 10.254 -13.169 1.00 13.17 318 ALA A C 1
ATOM 2497 O O . ALA A 1 318 ? 19.919 11.475 -13.074 1.00 10.86 318 ALA A O 1
ATOM 2499 N N . SER A 1 319 ? 19.876 9.584 -14.318 1.00 13.20 319 SER A N 1
ATOM 2500 C CA . SER A 1 319 ? 19.628 10.304 -15.552 1.00 12.72 319 SER A CA 1
ATOM 2501 C C . SER A 1 319 ? 18.211 10.916 -15.589 1.00 12.59 319 SER A C 1
ATOM 2502 O O . SER A 1 319 ? 18.045 12.001 -16.136 1.00 12.94 319 SER A O 1
ATOM 2505 N N . VAL A 1 320 ? 17.227 10.212 -15.019 1.00 12.72 320 VAL A N 1
ATOM 2506 C CA . VAL A 1 320 ? 15.814 10.731 -14.923 1.00 12.78 320 VAL A CA 1
ATOM 2507 C C . VAL A 1 320 ? 15.839 12.004 -14.069 1.00 11.72 320 VAL A C 1
ATOM 2508 O O . VAL A 1 320 ? 15.369 13.054 -14.495 1.00 10.61 320 VAL A O 1
ATOM 2512 N N . GLU A 1 321 ? 16.571 11.994 -12.950 1.00 11.73 321 GLU A N 1
ATOM 2513 C CA . GLU A 1 321 ? 16.570 13.210 -12.114 1.00 12.26 321 GLU A CA 1
ATOM 2514 C C . GLU A 1 321 ? 17.340 14.330 -12.765 1.00 13.37 321 GLU A C 1
ATOM 2515 O O . GLU A 1 321 ? 16.970 15.516 -12.635 1.00 12.46 321 GLU A O 1
ATOM 2521 N N . LEU A 1 322 ? 18.430 13.976 -13.486 1.00 12.79 322 LEU A N 1
ATOM 2522 C CA . LEU A 1 322 ? 19.175 15.031 -14.172 1.00 13.08 322 LEU A CA 1
ATOM 2523 C C . LEU A 1 322 ? 18.334 15.632 -15.309 1.00 13.22 322 LEU A C 1
ATOM 2524 O O . LEU A 1 322 ? 18.380 16.824 -15.529 1.00 15.32 322 LEU A O 1
ATOM 2529 N N . TYR A 1 323 ? 17.574 14.822 -16.002 1.00 13.96 323 TYR A N 1
ATOM 2530 C CA . TYR A 1 323 ? 16.643 15.381 -16.997 1.00 14.72 323 TYR A CA 1
ATOM 2531 C C . TYR A 1 323 ? 15.620 16.310 -16.366 1.00 16.21 323 TYR A C 1
ATOM 2532 O O . TYR A 1 323 ? 15.389 17.418 -16.844 1.00 18.16 323 TYR A O 1
ATOM 2541 N N . ARG A 1 324 ? 15.011 15.865 -15.276 1.00 17.59 324 ARG A N 1
ATOM 2542 C CA . ARG A 1 324 ? 13.988 16.687 -14.592 1.00 18.67 324 ARG A CA 1
ATOM 2543 C C . ARG A 1 324 ? 14.578 18.011 -14.177 1.00 19.59 324 ARG A C 1
ATOM 2544 O O . ARG A 1 324 ? 13.917 19.039 -14.324 1.00 18.35 324 ARG A O 1
ATOM 2552 N N . SER A 1 325 ? 15.812 18.008 -13.656 1.00 17.97 325 SER A N 1
ATOM 2553 C CA . SER A 1 325 ? 16.414 19.242 -13.126 1.00 18.47 325 SER A CA 1
ATOM 2554 C C . SER A 1 325 ? 17.035 20.122 -14.201 1.00 22.75 325 SER A C 1
ATOM 2555 O O . SER A 1 325 ? 17.462 21.263 -13.915 1.00 21.86 325 SER A O 1
ATOM 2558 N N . THR A 1 326 ? 17.202 19.582 -15.418 1.00 19.18 326 THR A N 1
ATOM 2559 C CA . THR A 1 326 ? 17.831 20.426 -16.454 1.00 19.44 326 THR A CA 1
ATOM 2560 C C . THR A 1 326 ? 16.907 20.698 -17.624 1.00 20.44 326 THR A C 1
ATOM 2561 O O . THR A 1 326 ? 17.112 21.683 -18.368 1.00 18.53 326 THR A O 1
ATOM 2565 N N . GLN A 1 327 ? 15.949 19.799 -17.821 1.00 18.11 327 GLN A N 1
ATOM 2566 C CA . GLN A 1 327 ? 15.174 19.831 -19.077 1.00 22.68 327 GLN A CA 1
ATOM 2567 C C . GLN A 1 327 ? 16.068 19.724 -20.343 1.00 23.44 327 GLN A C 1
ATOM 2568 O O . GLN A 1 327 ? 15.641 20.084 -21.429 1.00 25.70 327 GLN A O 1
ATOM 2574 N N . GLU A 1 328 ? 17.274 19.148 -20.235 1.00 25.03 328 GLU A N 1
ATOM 2575 C CA . GLU A 1 328 ? 18.181 19.062 -21.403 1.00 22.56 328 GLU A CA 1
ATOM 2576 C C . GLU A 1 328 ? 18.007 17.684 -22.102 1.00 22.30 328 GLU A C 1
ATOM 2577 O O . GLU A 1 328 ? 18.012 16.658 -21.418 1.00 21.26 328 GLU A O 1
ATOM 2583 N N . ASN A 1 329 ? 17.691 17.668 -23.402 1.00 23.40 329 ASN A N 1
ATOM 2584 C CA . ASN A 1 329 ? 17.443 16.429 -24.186 1.00 23.99 329 ASN A CA 1
ATOM 2585 C C . ASN A 1 329 ? 18.504 15.332 -24.048 1.00 23.27 329 ASN A C 1
ATOM 2586 O O . ASN A 1 329 ? 18.209 14.136 -24.085 1.00 24.88 329 ASN A O 1
ATOM 2591 N N . ASN A 1 330 ? 19.742 15.761 -23.980 1.00 21.62 330 ASN A N 1
ATOM 2592 C CA . ASN A 1 330 ? 20.858 14.958 -23.550 1.00 26.41 330 ASN A CA 1
ATOM 2593 C C . ASN A 1 330 ? 20.484 13.863 -22.490 1.00 21.74 330 ASN A C 1
ATOM 2594 O O . ASN A 1 330 ? 20.749 12.638 -22.649 1.00 20.11 330 ASN A O 1
ATOM 2599 N N . PHE A 1 331 ? 19.915 14.333 -21.368 1.00 21.13 331 PHE A N 1
ATOM 2600 C CA . PHE A 1 331 ? 19.603 13.437 -20.215 1.00 20.64 331 PHE A CA 1
ATOM 2601 C C . PHE A 1 331 ? 18.373 12.562 -20.489 1.00 19.15 331 PHE A C 1
ATOM 2602 O O . PHE A 1 331 ? 18.210 11.425 -19.980 1.00 17.67 331 PHE A O 1
ATOM 2610 N N . LEU A 1 332 ? 17.490 13.043 -21.354 1.00 17.54 332 LEU A N 1
ATOM 2611 C CA . LEU A 1 332 ? 16.390 12.177 -21.680 1.00 17.14 332 LEU A CA 1
ATOM 2612 C C . LEU A 1 332 ? 16.902 11.055 -22.589 1.00 16.19 332 LEU A C 1
ATOM 2613 O O . LEU A 1 332 ? 16.476 9.904 -22.428 1.00 18.49 332 LEU A O 1
ATOM 2618 N N . ALA A 1 333 ? 17.885 11.328 -23.467 1.00 17.24 333 ALA A N 1
ATOM 2619 C CA . ALA A 1 333 ? 18.543 10.242 -24.237 1.00 16.27 333 ALA A CA 1
ATOM 2620 C C . ALA A 1 333 ? 19.267 9.253 -23.355 1.00 17.97 333 ALA A C 1
ATOM 2621 O O . ALA A 1 333 ? 19.226 8.034 -23.619 1.00 17.31 333 ALA A O 1
ATOM 2623 N N . GLU A 1 334 ? 19.955 9.737 -22.304 1.00 17.66 334 GLU A N 1
ATOM 2624 C CA . GLU A 1 334 ? 20.534 8.821 -21.329 1.00 15.50 334 GLU A CA 1
ATOM 2625 C C . GLU A 1 334 ? 19.526 7.973 -20.648 1.00 15.11 334 GLU A C 1
ATOM 2626 O O . GLU A 1 334 ? 1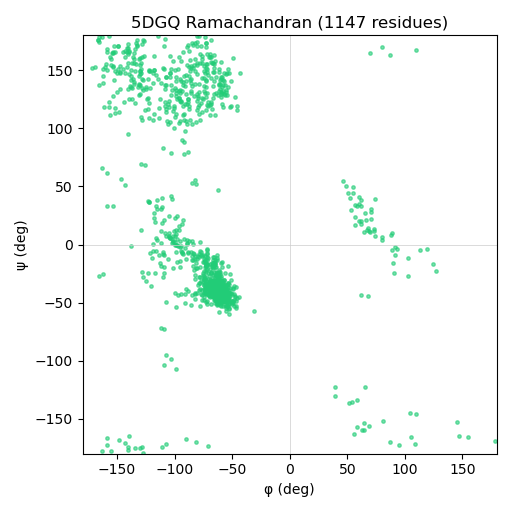9.689 6.730 -20.557 1.00 16.24 334 GLU A O 1
ATOM 2632 N N . ALA A 1 335 ? 18.430 8.594 -20.202 1.00 14.72 335 ALA A N 1
ATOM 2633 C CA . ALA A 1 335 ? 17.450 7.853 -19.438 1.00 16.12 335 ALA A CA 1
ATOM 2634 C C . ALA A 1 335 ? 16.818 6.773 -20.317 1.00 16.55 335 ALA A C 1
ATOM 2635 O O . ALA A 1 335 ? 16.543 5.640 -19.871 1.00 14.95 335 ALA A O 1
ATOM 2637 N N . ARG A 1 336 ? 16.595 7.130 -21.584 1.00 16.78 336 ARG A N 1
ATOM 2638 C CA . ARG A 1 336 ? 16.063 6.127 -22.491 1.00 16.51 336 ARG A CA 1
ATOM 2639 C C . ARG A 1 336 ? 17.035 4.962 -22.688 1.00 17.47 336 ARG A C 1
ATOM 2640 O O . ARG A 1 336 ? 16.611 3.819 -22.704 1.00 16.41 336 ARG A O 1
ATOM 2648 N N . MET A 1 337 ? 18.336 5.255 -22.806 1.00 16.53 337 MET A N 1
ATOM 2649 C CA . MET A 1 337 ? 19.324 4.152 -22.921 1.00 16.82 337 MET A CA 1
ATOM 2650 C C . MET A 1 337 ? 19.283 3.196 -21.684 1.00 17.26 337 MET A C 1
ATOM 2651 O O . MET A 1 337 ? 19.336 1.943 -21.804 1.00 17.18 337 MET A O 1
ATOM 2656 N N . TRP A 1 338 ? 19.243 3.770 -20.492 1.00 15.83 338 TRP A N 1
ATOM 2657 C CA . TRP A 1 338 ? 19.238 3.000 -19.245 1.00 15.71 338 TRP A CA 1
ATOM 2658 C C . TRP A 1 338 ? 17.947 2.239 -19.039 1.00 14.35 338 TRP A C 1
ATOM 2659 O O . TRP A 1 338 ? 17.956 1.103 -18.585 1.00 15.19 338 TRP A O 1
ATOM 2670 N N . ALA A 1 339 ? 16.817 2.858 -19.353 1.00 14.15 339 ALA A N 1
ATOM 2671 C CA . ALA A 1 339 ? 15.549 2.165 -19.280 1.00 14.12 339 ALA A CA 1
ATOM 2672 C C . ALA A 1 339 ? 15.471 0.926 -20.180 1.00 16.15 339 ALA A C 1
ATOM 2673 O O . ALA A 1 339 ? 14.985 -0.128 -19.752 1.00 15.93 339 ALA A O 1
ATOM 2675 N N . ASP A 1 340 ? 15.913 1.114 -21.418 1.00 17.81 340 ASP A N 1
ATOM 2676 C CA . ASP A 1 340 ? 16.043 -0.017 -22.424 1.00 18.84 340 ASP A CA 1
ATOM 2677 C C . ASP A 1 340 ? 16.919 -1.141 -21.889 1.00 17.55 340 ASP A C 1
ATOM 2678 O O . ASP A 1 340 ? 16.511 -2.312 -21.900 1.00 17.04 340 ASP A O 1
ATOM 2683 N N . LYS A 1 341 ? 18.054 -0.795 -21.295 1.00 17.17 341 LYS A N 1
ATOM 2684 C CA . LYS A 1 341 ? 18.869 -1.867 -20.591 1.00 15.90 341 LYS A CA 1
ATOM 2685 C C . LYS A 1 341 ? 18.154 -2.556 -19.446 1.00 17.15 341 LYS A C 1
ATOM 2686 O O . LYS A 1 341 ? 18.198 -3.805 -19.305 1.00 17.74 341 LYS A O 1
ATOM 2692 N N . LEU A 1 342 ? 17.546 -1.769 -18.526 1.00 16.08 342 LEU A N 1
ATOM 2693 C CA . LEU A 1 342 ? 16.811 -2.320 -17.408 1.00 16.32 342 LEU A CA 1
ATOM 2694 C C . LEU A 1 342 ? 15.635 -3.167 -17.864 1.00 16.62 342 LEU A C 1
ATOM 2695 O O . LEU A 1 342 ? 15.426 -4.267 -17.367 1.00 14.49 342 LEU A O 1
ATOM 2700 N N . MET A 1 343 ? 14.873 -2.658 -18.829 1.00 17.40 343 MET A N 1
ATOM 2701 C CA . MET A 1 343 ? 13.733 -3.492 -19.311 1.00 19.42 343 MET A CA 1
ATOM 2702 C C . MET A 1 343 ? 14.195 -4.844 -19.865 1.00 18.05 343 MET A C 1
ATOM 2703 O O . MET A 1 343 ? 13.512 -5.886 -19.663 1.00 17.78 343 MET A O 1
ATOM 2708 N N . ALA A 1 344 ? 15.363 -4.844 -20.534 1.00 22.03 344 ALA A N 1
ATOM 2709 C CA . ALA A 1 344 ? 15.870 -6.087 -21.111 1.00 19.55 344 ALA A CA 1
ATOM 2710 C C . ALA A 1 344 ? 16.240 -7.053 -20.014 1.00 18.61 344 ALA A C 1
ATOM 2711 O O . ALA A 1 344 ? 16.486 -8.223 -20.304 1.00 16.43 344 ALA A O 1
ATOM 2713 N N . ARG A 1 345 ? 16.287 -6.613 -18.743 1.00 16.36 345 ARG A N 1
ATOM 2714 C CA . ARG A 1 345 ? 16.520 -7.578 -17.647 1.00 16.56 345 ARG A CA 1
ATOM 2715 C C . ARG A 1 345 ? 15.297 -8.438 -17.345 1.00 15.13 345 ARG A C 1
ATOM 2716 O O . ARG A 1 345 ? 15.387 -9.431 -16.668 1.00 17.07 345 ARG A O 1
ATOM 2724 N N . GLN A 1 346 ? 14.133 -8.054 -17.824 1.00 17.23 346 GLN A N 1
ATOM 2725 C CA . GLN A 1 346 ? 12.958 -8.909 -17.565 1.00 15.69 346 GLN A CA 1
ATOM 2726 C C . GLN A 1 346 ? 12.990 -10.098 -18.586 1.00 16.94 346 GLN A C 1
ATOM 2727 O O . GLN A 1 346 ? 13.112 -9.857 -19.770 1.00 19.36 346 GLN A O 1
ATOM 2733 N N . MET A 1 347 ? 12.901 -11.312 -18.087 1.00 18.70 347 MET A N 1
ATOM 2734 C CA . MET A 1 347 ? 13.149 -12.555 -18.845 1.00 20.99 347 MET A CA 1
ATOM 2735 C C . MET A 1 347 ? 12.171 -13.595 -18.316 1.00 21.94 347 MET A C 1
ATOM 2736 O O . MET A 1 347 ? 11.527 -13.383 -17.257 1.00 20.31 347 MET A O 1
ATOM 2741 N N . SER A 1 348 ? 12.009 -14.713 -19.044 1.00 19.67 348 SER A N 1
ATOM 2742 C CA . SER A 1 348 ? 11.121 -15.775 -18.606 1.00 19.37 348 SER A CA 1
ATOM 2743 C C . SER A 1 348 ? 11.872 -17.061 -18.683 1.00 20.22 348 SER A C 1
ATOM 2744 O O . SER A 1 348 ? 12.826 -17.161 -19.433 1.00 19.80 348 SER A O 1
ATOM 2747 N N . ASP A 1 349 ? 11.485 -18.030 -17.882 1.00 21.06 349 ASP A N 1
ATOM 2748 C CA . ASP A 1 349 ? 12.123 -19.344 -17.890 1.00 22.77 349 ASP A CA 1
ATOM 2749 C C . ASP A 1 349 ? 11.015 -20.328 -17.518 1.00 23.52 349 ASP A C 1
ATOM 2750 O O . ASP A 1 349 ? 9.868 -19.927 -17.522 1.00 22.10 349 ASP A O 1
ATOM 2755 N N . HIS A 1 350 ? 11.343 -21.583 -17.208 1.00 26.70 350 HIS A N 1
ATOM 2756 C CA . HIS A 1 350 ? 10.330 -22.640 -16.963 1.00 30.95 350 HIS A CA 1
ATOM 2757 C C . HIS A 1 350 ? 9.621 -22.459 -15.642 1.00 31.92 350 HIS A C 1
ATOM 2758 O O . HIS A 1 350 ? 8.556 -23.039 -15.435 1.00 31.23 350 HIS A O 1
ATOM 2765 N N . ASN A 1 351 ? 10.197 -21.648 -14.739 1.00 28.98 351 ASN A N 1
ATOM 2766 C CA . ASN A 1 351 ? 9.573 -21.384 -13.456 1.00 25.63 351 ASN A CA 1
ATOM 2767 C C . ASN A 1 351 ? 8.739 -20.131 -13.444 1.00 23.47 351 ASN A C 1
ATOM 2768 O O . ASN A 1 351 ? 7.697 -20.108 -12.820 1.00 26.36 351 ASN A O 1
ATOM 2773 N N . PHE A 1 352 ? 9.225 -19.059 -14.038 1.00 20.96 352 PHE A N 1
ATOM 2774 C CA . PHE A 1 352 ? 8.533 -17.797 -13.891 1.00 20.78 352 PHE A CA 1
ATOM 2775 C C . PHE A 1 352 ? 8.532 -17.052 -15.168 1.00 18.17 352 PHE A C 1
ATOM 2776 O O . PHE A 1 352 ? 9.573 -16.894 -15.819 1.00 19.58 352 PHE A O 1
ATOM 2784 N N . ALA A 1 353 ? 7.374 -16.522 -15.553 1.00 19.31 353 ALA A N 1
ATOM 2785 C CA . ALA A 1 353 ? 7.443 -15.572 -16.619 1.00 18.85 353 ALA A CA 1
ATOM 2786 C C . ALA A 1 353 ? 7.750 -14.146 -16.007 1.00 20.02 353 ALA A C 1
ATOM 2787 O O . ALA A 1 353 ? 7.251 -13.779 -14.916 1.00 22.49 353 ALA A O 1
ATOM 2789 N N . HIS A 1 354 ? 8.567 -13.400 -16.729 1.00 17.76 354 HIS A N 1
ATOM 2790 C CA . HIS A 1 354 ? 8.888 -11.968 -16.480 1.00 19.71 354 HIS A CA 1
ATOM 2791 C C . HIS A 1 354 ? 9.519 -11.793 -15.101 1.00 17.89 354 HIS A C 1
ATOM 2792 O O . HIS A 1 354 ? 9.144 -10.869 -14.358 1.00 19.17 354 HIS A O 1
ATOM 2799 N N . TYR A 1 355 ? 10.396 -12.698 -14.711 1.00 17.91 355 TYR A N 1
ATOM 2800 C CA . TYR A 1 355 ? 11.212 -12.432 -13.513 1.00 16.80 355 TYR A CA 1
ATOM 2801 C C . TYR A 1 355 ? 12.236 -11.379 -13.855 1.00 17.77 355 TYR A C 1
ATOM 2802 O O . TYR A 1 355 ? 12.340 -10.990 -15.046 1.00 16.72 355 TYR A O 1
ATOM 2811 N N . TRP A 1 356 ? 12.944 -10.852 -12.837 1.00 15.66 356 TRP A N 1
ATOM 2812 C CA . TRP A 1 356 ? 14.088 -9.979 -13.108 1.00 15.53 356 TRP A CA 1
ATOM 2813 C C . TRP A 1 356 ? 15.410 -10.761 -13.086 1.00 15.44 356 TRP A C 1
ATOM 2814 O O . TRP A 1 356 ? 15.736 -11.407 -12.098 1.00 16.19 356 TRP A O 1
ATOM 2825 N N . ALA A 1 357 ? 16.205 -10.575 -14.117 1.00 15.79 357 ALA A N 1
ATOM 2826 C CA . ALA A 1 357 ? 17.557 -11.189 -14.235 1.00 15.95 357 ALA A CA 1
ATOM 2827 C C . ALA A 1 357 ? 18.592 -10.207 -13.680 1.00 15.19 357 ALA A C 1
ATOM 2828 O O . ALA A 1 357 ? 18.497 -9.005 -13.922 1.00 14.24 357 ALA A O 1
ATOM 2830 N N . ALA A 1 358 ? 19.569 -10.732 -12.951 1.00 15.14 358 ALA A N 1
ATOM 2831 C CA . ALA A 1 358 ? 20.643 -9.927 -12.473 1.00 14.72 358 ALA A CA 1
ATOM 2832 C C . ALA A 1 358 ? 21.770 -9.886 -13.535 1.00 17.04 358 ALA A C 1
ATOM 2833 O O . ALA A 1 358 ? 22.389 -8.799 -13.771 1.00 14.23 358 ALA A O 1
ATOM 2835 N N . ASN A 1 359 ? 22.037 -11.039 -14.184 1.00 17.00 359 ASN A N 1
ATOM 2836 C CA . ASN A 1 359 ? 23.131 -11.023 -15.205 1.00 19.58 359 ASN A CA 1
ATOM 2837 C C . ASN A 1 359 ? 22.519 -11.095 -16.627 1.00 21.84 359 ASN A C 1
ATOM 2838 O O . ASN A 1 359 ? 21.250 -11.002 -16.820 1.00 22.99 359 ASN A O 1
ATOM 2843 N N . ASP A 1 360 ? 23.374 -11.256 -17.634 1.00 21.78 360 ASP A N 1
ATOM 2844 C CA . ASP A 1 360 ? 22.937 -11.115 -19.040 1.00 21.94 360 ASP A CA 1
ATOM 2845 C C . ASP A 1 360 ? 22.068 -12.212 -19.671 1.00 21.65 360 ASP A C 1
ATOM 2846 O O . ASP A 1 360 ? 21.326 -11.934 -20.626 1.00 21.38 360 ASP A O 1
ATOM 2851 N N . ASP A 1 361 ? 22.123 -13.425 -19.148 1.00 21.39 361 ASP A N 1
ATOM 2852 C CA . ASP A 1 361 ? 21.386 -14.537 -19.752 1.00 24.75 361 ASP A CA 1
ATOM 2853 C C . ASP A 1 361 ? 20.312 -15.068 -18.797 1.00 29.83 361 ASP A C 1
ATOM 2854 O O . ASP A 1 361 ? 19.678 -16.103 -19.073 1.00 25.94 361 ASP A O 1
ATOM 2859 N N . GLY A 1 362 ? 20.156 -14.380 -17.662 1.00 24.10 362 GLY A N 1
ATOM 2860 C CA . GLY A 1 362 ? 19.164 -14.701 -16.701 1.00 21.99 362 GLY A CA 1
ATOM 2861 C C . GLY A 1 362 ? 19.411 -15.957 -15.866 1.00 22.75 362 GLY A C 1
ATOM 2862 O O . GLY A 1 362 ? 18.500 -16.423 -15.158 1.00 21.66 362 GLY A O 1
ATOM 2863 N N . SER A 1 363 ? 20.631 -16.505 -15.938 1.00 21.55 363 SER A N 1
ATOM 2864 C CA . SER A 1 363 ? 20.964 -17.692 -15.157 1.00 19.89 363 SER A CA 1
ATOM 2865 C C . SER A 1 363 ? 21.097 -17.301 -13.673 1.00 22.97 363 SER A C 1
ATOM 2866 O O . SER A 1 363 ? 21.014 -18.183 -12.775 1.00 22.47 363 SER A O 1
ATOM 2869 N N . ARG A 1 364 ? 21.289 -15.980 -13.398 1.00 20.04 364 ARG A N 1
ATOM 2870 C CA . ARG A 1 364 ? 21.222 -15.512 -12.012 1.00 18.68 364 ARG A CA 1
ATOM 2871 C C . ARG A 1 364 ? 20.061 -14.504 -11.870 1.00 18.65 364 ARG A C 1
ATOM 2872 O O . ARG A 1 364 ? 20.107 -13.435 -12.474 1.00 19.30 364 ARG A O 1
ATOM 2880 N N . PRO A 1 365 ? 19.005 -14.880 -11.121 1.00 16.67 365 PRO A N 1
ATOM 2881 C CA . PRO A 1 365 ? 17.859 -13.971 -10.985 1.00 15.05 365 PRO A CA 1
ATOM 2882 C C . PRO A 1 365 ? 18.285 -12.818 -10.025 1.00 15.05 365 PRO A C 1
ATOM 2883 O O . PRO A 1 365 ? 19.185 -13.019 -9.167 1.00 12.51 365 PRO A O 1
ATOM 2887 N N . TYR A 1 366 ? 17.715 -11.639 -10.250 1.00 16.56 366 TYR A N 1
ATOM 2888 C CA . TYR A 1 366 ? 17.864 -10.521 -9.283 1.00 15.66 366 TYR A CA 1
ATOM 2889 C C . TYR A 1 366 ? 16.988 -10.804 -8.055 1.00 16.06 366 TYR A C 1
ATOM 2890 O O . TYR A 1 366 ? 15.784 -11.168 -8.175 1.00 16.04 366 TYR A O 1
ATOM 2899 N N . PHE A 1 367 ? 17.575 -10.639 -6.868 1.00 13.86 367 PHE A N 1
ATOM 2900 C CA . PHE A 1 367 ? 16.829 -10.612 -5.611 1.00 14.55 367 PHE A CA 1
ATOM 2901 C C . PHE A 1 367 ? 17.618 -9.659 -4.726 1.00 14.57 367 PHE A C 1
ATOM 2902 O O . PHE A 1 367 ? 18.828 -9.452 -5.006 1.00 13.67 367 PHE A O 1
ATOM 2910 N N . HIS A 1 368 ? 17.007 -8.998 -3.750 1.00 12.54 368 HIS A N 1
ATOM 2911 C CA . HIS A 1 368 ? 17.833 -7.973 -3.061 1.00 12.56 368 HIS A CA 1
ATOM 2912 C C . HIS A 1 368 ? 17.186 -7.638 -1.711 1.00 13.53 368 HIS A C 1
ATOM 2913 O O . HIS A 1 368 ? 16.079 -7.132 -1.699 1.00 13.22 368 HIS A O 1
ATOM 2920 N N . ALA A 1 369 ? 17.929 -7.900 -0.637 1.00 11.63 369 ALA A N 1
ATOM 2921 C CA . ALA A 1 369 ? 17.438 -7.761 0.698 1.00 11.95 369 ALA A CA 1
ATOM 2922 C C . ALA A 1 369 ? 17.224 -6.287 1.165 1.00 10.16 369 ALA A C 1
ATOM 2923 O O . ALA A 1 369 ? 16.646 -6.121 2.261 1.00 10.61 369 ALA A O 1
ATOM 2925 N N . ALA A 1 370 ? 17.721 -5.300 0.427 1.00 8.65 370 ALA A N 1
ATOM 2926 C CA . ALA A 1 370 ? 17.552 -3.856 0.779 1.00 9.95 370 ALA A CA 1
ATOM 2927 C C . ALA A 1 370 ? 16.596 -3.167 -0.172 1.00 10.34 370 ALA A C 1
ATOM 2928 O O . ALA A 1 370 ? 15.992 -2.164 0.211 1.00 10.37 370 ALA A O 1
ATOM 2930 N N . GLU A 1 371 ? 16.420 -3.659 -1.402 1.00 10.00 371 GLU A N 1
ATOM 2931 C CA . GLU A 1 371 ? 15.808 -2.705 -2.390 1.00 9.88 371 GLU A CA 1
ATOM 2932 C C . GLU A 1 371 ? 15.130 -3.346 -3.606 1.00 10.44 371 GLU A C 1
ATOM 2933 O O . GLU A 1 371 ? 15.153 -2.747 -4.684 1.00 9.63 371 GLU A O 1
ATOM 2939 N N . ALA A 1 372 ? 14.547 -4.524 -3.415 1.00 10.19 372 ALA A N 1
ATOM 2940 C CA . ALA A 1 372 ? 13.999 -5.318 -4.585 1.00 12.10 372 ALA A CA 1
ATOM 2941 C C . ALA A 1 372 ? 12.933 -4.591 -5.411 1.00 12.22 372 ALA A C 1
ATOM 2942 O O . ALA A 1 372 ? 12.661 -4.935 -6.575 1.00 14.41 372 ALA A O 1
ATOM 2944 N N . GLY A 1 373 ? 12.321 -3.562 -4.814 1.00 12.90 373 GLY A N 1
ATOM 2945 C CA . GLY A 1 373 ? 11.358 -2.737 -5.559 1.00 12.09 373 GLY A CA 1
ATOM 2946 C C . GLY A 1 373 ? 11.987 -1.744 -6.524 1.00 12.13 373 GLY A C 1
ATOM 2947 O O . GLY A 1 373 ? 11.263 -1.094 -7.270 1.00 12.30 373 GLY A O 1
ATOM 2948 N N . LEU A 1 374 ? 13.322 -1.567 -6.493 1.00 11.42 374 LEU A N 1
ATOM 2949 C CA . LEU A 1 374 ? 13.982 -0.548 -7.348 1.00 11.64 374 LEU A CA 1
ATOM 2950 C C . LEU A 1 374 ? 13.925 -0.695 -8.857 1.00 12.46 374 LEU A C 1
ATOM 2951 O O . LEU A 1 374 ? 13.748 0.312 -9.559 1.00 11.46 374 LEU A O 1
ATOM 2956 N N . PRO A 1 375 ? 14.033 -1.937 -9.381 1.00 13.07 375 PRO A N 1
ATOM 2957 C CA . PRO A 1 375 ? 13.820 -1.964 -10.834 1.00 11.68 375 PRO A CA 1
ATOM 2958 C C . PRO A 1 375 ? 12.476 -1.341 -11.254 1.00 12.38 375 PRO A C 1
ATOM 2959 O O . PRO A 1 375 ? 12.480 -0.477 -12.107 1.00 13.06 375 PRO A O 1
ATOM 2963 N N . ALA A 1 376 ? 11.364 -1.717 -10.604 1.00 12.56 376 ALA A N 1
ATOM 2964 C CA . ALA A 1 376 ? 10.039 -1.185 -10.956 1.00 13.71 376 ALA A CA 1
ATOM 2965 C C . ALA A 1 376 ? 9.922 0.324 -10.588 1.00 14.24 376 ALA A C 1
ATOM 2966 O O . ALA A 1 376 ? 9.455 1.168 -11.348 1.00 12.20 376 ALA A O 1
ATOM 2968 N N . ILE A 1 377 ? 10.483 0.705 -9.453 1.00 12.87 377 ILE A N 1
ATOM 2969 C CA . ILE A 1 377 ? 10.450 2.146 -9.068 1.00 11.72 377 ILE A CA 1
ATOM 2970 C C . ILE A 1 377 ? 11.187 2.998 -10.072 1.00 12.71 377 ILE A C 1
ATOM 2971 O O . ILE A 1 377 ? 10.690 4.076 -10.483 1.00 13.29 377 ILE A O 1
ATOM 2976 N N . ALA A 1 378 ? 12.385 2.545 -10.508 1.00 12.78 378 ALA A N 1
ATOM 2977 C CA . ALA A 1 378 ? 13.134 3.328 -11.532 1.00 12.42 378 ALA A CA 1
ATOM 2978 C C . ALA A 1 378 ? 12.319 3.459 -12.808 1.00 12.40 378 ALA A C 1
ATOM 2979 O O . ALA A 1 378 ? 12.329 4.513 -13.439 1.00 12.56 378 ALA A O 1
ATOM 2981 N N . LEU A 1 379 ? 11.698 2.371 -13.224 1.00 12.60 379 LEU A N 1
ATOM 2982 C CA . LEU A 1 379 ? 10.859 2.439 -14.446 1.00 13.72 379 LEU A CA 1
ATOM 2983 C C . LEU A 1 379 ? 9.669 3.429 -14.255 1.00 13.78 379 LEU A C 1
ATOM 2984 O O . LEU A 1 379 ? 9.352 4.202 -15.177 1.00 13.13 379 LEU A O 1
ATOM 2989 N N . MET A 1 380 ? 9.094 3.438 -13.062 1.00 13.21 380 MET A N 1
ATOM 2990 C CA . MET A 1 380 ? 8.032 4.419 -12.750 1.00 14.68 380 MET A CA 1
ATOM 2991 C C . MET A 1 380 ? 8.547 5.848 -12.797 1.00 15.14 380 MET A C 1
ATOM 2992 O O . MET A 1 380 ? 7.872 6.736 -13.346 1.00 14.38 380 MET A O 1
ATOM 2997 N N . GLN A 1 381 ? 9.752 6.081 -12.247 1.00 15.56 381 GLN A N 1
ATOM 2998 C CA . GLN A 1 381 ? 10.333 7.460 -12.369 1.00 15.68 381 GLN A CA 1
ATOM 2999 C C . GLN A 1 381 ? 10.514 7.899 -13.826 1.00 15.12 381 GLN A C 1
ATOM 3000 O O . GLN A 1 381 ? 10.240 9.059 -14.223 1.00 15.06 381 GLN A O 1
ATOM 3006 N N . TYR A 1 382 ? 11.022 6.980 -14.606 1.00 16.80 382 TYR A N 1
ATOM 3007 C CA . TYR A 1 382 ? 11.230 7.233 -16.038 1.00 16.13 382 TYR A CA 1
ATOM 3008 C C . TYR A 1 382 ? 9.893 7.512 -16.788 1.00 15.18 382 TYR A C 1
ATOM 3009 O O . TYR A 1 382 ? 9.838 8.396 -17.663 1.00 16.88 382 TYR A O 1
ATOM 3018 N N . LEU A 1 383 ? 8.851 6.772 -16.451 1.00 14.97 383 LEU A N 1
ATOM 3019 C CA . LEU A 1 383 ? 7.527 6.973 -17.094 1.00 17.29 383 LEU A CA 1
ATOM 3020 C C . LEU A 1 383 ? 6.985 8.368 -16.810 1.00 20.02 383 LEU A C 1
ATOM 3021 O O . LEU A 1 383 ? 6.234 8.966 -17.598 1.00 17.20 383 LEU A O 1
ATOM 3026 N N . GLN A 1 384 ? 7.452 8.937 -15.695 1.00 19.82 384 GLN A N 1
ATOM 3027 C CA . GLN A 1 384 ? 7.055 10.303 -15.340 1.00 22.37 384 GLN A CA 1
ATOM 3028 C C . GLN A 1 384 ? 7.634 11.352 -16.289 1.00 23.03 384 GLN A C 1
ATOM 3029 O O . GLN A 1 384 ? 7.048 12.464 -16.419 1.00 25.56 384 GLN A O 1
ATOM 3035 N N . ILE A 1 385 ? 8.753 11.042 -16.960 1.00 19.30 385 ILE A N 1
ATOM 3036 C CA . ILE A 1 385 ? 9.342 11.974 -17.929 1.00 18.54 385 ILE A CA 1
ATOM 3037 C C . ILE A 1 385 ? 9.150 11.603 -19.420 1.00 18.52 385 ILE A C 1
ATOM 3038 O O . ILE A 1 385 ? 9.467 12.432 -20.312 1.00 18.60 385 ILE A O 1
ATOM 3043 N N . GLU A 1 386 ? 8.717 10.378 -19.702 1.00 19.50 386 GLU A N 1
ATOM 3044 C CA . GLU A 1 386 ? 8.780 9.873 -21.098 1.00 21.23 386 GLU A CA 1
ATOM 3045 C C . GLU A 1 386 ? 7.583 10.410 -21.898 1.00 24.33 386 GLU A C 1
ATOM 3046 O O . GLU A 1 386 ? 6.481 9.949 -21.685 1.00 27.36 386 GLU A O 1
ATOM 3052 N N . THR A 1 387 ? 7.820 11.386 -22.772 1.00 26.66 387 THR A N 1
ATOM 3053 C CA . THR A 1 387 ? 6.761 12.001 -23.626 1.00 30.27 387 THR A CA 1
ATOM 3054 C C . THR A 1 387 ? 6.369 11.205 -24.901 1.00 32.47 387 THR A C 1
ATOM 3055 O O . THR A 1 387 ? 5.296 11.429 -25.481 1.00 32.55 387 THR A O 1
ATOM 3059 N N . HIS A 1 388 ? 7.251 10.309 -25.330 1.00 30.61 388 HIS A N 1
ATOM 3060 C CA . HIS A 1 388 ? 7.090 9.516 -26.564 1.00 32.13 388 HIS A CA 1
ATOM 3061 C C . HIS A 1 388 ? 6.106 8.356 -26.277 1.00 29.98 388 HIS A C 1
ATOM 3062 O O . HIS A 1 388 ? 6.392 7.475 -25.431 1.00 27.78 388 HIS A O 1
ATOM 3069 N N . ALA A 1 389 ? 4.994 8.335 -27.030 1.00 27.63 389 ALA A N 1
ATOM 3070 C CA . ALA A 1 389 ? 3.871 7.443 -26.805 1.00 26.21 389 ALA A CA 1
ATOM 3071 C C . ALA A 1 389 ? 4.195 5.948 -26.855 1.00 25.25 389 ALA A C 1
ATOM 3072 O O . ALA A 1 389 ? 3.688 5.155 -26.029 1.00 24.83 389 ALA A O 1
ATOM 3074 N N . GLN A 1 390 ? 4.946 5.527 -27.881 1.00 25.25 390 GLN A N 1
ATOM 3075 C CA . GLN A 1 390 ? 5.269 4.094 -28.028 1.00 25.80 390 GLN A CA 1
ATOM 3076 C C . GLN A 1 390 ? 6.318 3.702 -26.979 1.00 23.44 390 GLN A C 1
ATOM 3077 O O . GLN A 1 390 ? 6.238 2.607 -26.435 1.00 22.92 390 GLN A O 1
ATOM 3083 N N . ARG A 1 391 ? 7.274 4.583 -26.693 1.00 22.92 391 ARG A N 1
ATOM 3084 C CA . ARG A 1 391 ? 8.298 4.210 -25.658 1.00 22.35 391 ARG A CA 1
ATOM 3085 C C . ARG A 1 391 ? 7.527 3.973 -24.334 1.00 20.17 391 ARG A C 1
ATOM 3086 O O . ARG A 1 391 ? 7.719 2.957 -23.651 1.00 23.02 391 ARG A O 1
ATOM 3094 N N . ALA A 1 392 ? 6.588 4.867 -24.005 1.00 21.71 392 ALA A N 1
ATOM 3095 C CA . ALA A 1 392 ? 5.791 4.763 -22.785 1.00 20.25 392 ALA A CA 1
ATOM 3096 C C . ALA A 1 392 ? 4.967 3.460 -22.717 1.00 21.24 392 ALA A C 1
ATOM 3097 O O . ALA A 1 392 ? 5.010 2.726 -21.714 1.00 19.41 392 ALA A O 1
ATOM 3099 N N . GLU A 1 393 ? 4.296 3.093 -23.815 1.00 19.73 393 GLU A N 1
ATOM 3100 C CA . GLU A 1 393 ? 3.402 1.933 -23.793 1.00 21.54 393 GLU A CA 1
ATOM 3101 C C . GLU A 1 393 ? 4.233 0.678 -23.573 1.00 20.43 393 GLU A C 1
ATOM 3102 O O . GLU A 1 393 ? 3.842 -0.245 -22.841 1.00 24.10 393 GLU A O 1
ATOM 3108 N N . GLN A 1 394 ? 5.404 0.642 -24.208 1.00 21.84 394 GLN A N 1
ATOM 3109 C CA . GLN A 1 394 ? 6.270 -0.532 -24.160 1.00 21.92 394 GLN A CA 1
ATOM 3110 C C . GLN A 1 394 ? 6.814 -0.660 -22.750 1.00 19.33 394 GLN A C 1
ATOM 3111 O O . GLN A 1 394 ? 6.889 -1.753 -22.210 1.00 17.73 394 GLN A O 1
ATOM 3117 N N . CYS A 1 395 ? 7.263 0.470 -22.203 1.00 18.26 395 CYS A N 1
ATOM 3118 C CA . CYS A 1 395 ? 7.748 0.498 -20.773 1.00 17.64 395 CYS A CA 1
ATOM 3119 C C . CYS A 1 395 ? 6.607 0.139 -19.788 1.00 18.62 395 CYS A C 1
ATOM 3120 O O . CYS A 1 395 ? 6.781 -0.699 -18.882 1.00 18.19 395 CYS A O 1
ATOM 3123 N N . GLN A 1 396 ? 5.412 0.701 -19.983 1.00 19.09 396 GLN A N 1
ATOM 3124 C CA . GLN A 1 396 ? 4.234 0.220 -19.165 1.00 17.75 396 GLN A CA 1
ATOM 3125 C C . GLN A 1 396 ? 3.989 -1.263 -19.246 1.00 17.38 396 GLN A C 1
ATOM 3126 O O . GLN A 1 396 ? 3.585 -1.895 -18.250 1.00 17.59 396 GLN A O 1
ATOM 3132 N N . SER A 1 397 ? 4.235 -1.904 -20.427 1.00 19.42 397 SER A N 1
ATOM 3133 C CA . SER A 1 397 ? 4.000 -3.344 -20.505 1.00 19.38 397 SER A CA 1
ATOM 3134 C C . SER A 1 397 ? 5.015 -4.119 -19.625 1.00 18.52 397 SER A C 1
ATOM 3135 O O . SER A 1 397 ? 4.669 -5.062 -18.902 1.00 19.04 397 SER A O 1
ATOM 3138 N N . VAL A 1 398 ? 6.243 -3.660 -19.679 1.00 16.70 398 VAL A N 1
ATOM 3139 C CA . VAL A 1 398 ? 7.312 -4.271 -18.853 1.00 17.75 398 VAL A CA 1
ATOM 3140 C C . VAL A 1 398 ? 7.016 -4.051 -17.332 1.00 14.06 398 VAL A C 1
ATOM 3141 O O . VAL A 1 398 ? 7.121 -4.983 -16.475 1.00 15.97 398 VAL A O 1
ATOM 3145 N N . LEU A 1 399 ? 6.580 -2.844 -16.991 1.00 14.88 399 LEU A N 1
ATOM 3146 C CA . LEU A 1 399 ? 6.281 -2.562 -15.581 1.00 14.53 399 LEU A CA 1
ATOM 3147 C C . LEU A 1 399 ? 5.154 -3.449 -15.113 1.00 15.51 399 LEU A C 1
ATOM 3148 O O . LEU A 1 399 ? 5.207 -4.004 -14.007 1.00 14.75 399 LEU A O 1
ATOM 3153 N N . LEU A 1 400 ? 4.123 -3.656 -15.957 1.00 16.83 400 LEU A N 1
ATOM 3154 C CA . LEU A 1 400 ? 2.901 -4.340 -15.451 1.00 17.11 400 LEU A CA 1
ATOM 3155 C C . LEU A 1 400 ? 3.286 -5.770 -15.274 1.00 16.42 400 LEU A C 1
ATOM 3156 O O . LEU A 1 400 ? 2.864 -6.430 -14.323 1.00 15.86 400 LEU A O 1
ATOM 3161 N N . ASN A 1 401 ? 4.120 -6.251 -16.187 1.00 18.39 401 ASN A N 1
ATOM 3162 C CA . ASN A 1 401 ? 4.683 -7.614 -16.089 1.00 16.04 401 ASN A CA 1
ATOM 3163 C C . ASN A 1 401 ? 5.477 -7.815 -14.793 1.00 15.85 401 ASN A C 1
ATOM 3164 O O . ASN A 1 401 ? 5.343 -8.813 -14.144 1.00 14.97 401 ASN A O 1
ATOM 3169 N N . ALA A 1 402 ? 6.264 -6.825 -14.440 1.00 16.31 402 ALA A N 1
ATOM 3170 C CA . ALA A 1 402 ? 7.073 -6.896 -13.191 1.00 15.74 402 ALA A CA 1
ATOM 3171 C C . ALA A 1 402 ? 6.170 -6.882 -11.951 1.00 16.35 402 ALA A C 1
ATOM 3172 O O . ALA A 1 402 ? 6.473 -7.574 -10.966 1.00 17.28 402 ALA A O 1
ATOM 3174 N N . LEU A 1 403 ? 5.107 -6.067 -11.965 1.00 16.78 403 LEU A N 1
ATOM 3175 C CA . LEU A 1 403 ? 4.191 -5.987 -10.805 1.00 16.27 403 LEU A CA 1
ATOM 3176 C C . LEU A 1 403 ? 3.433 -7.306 -10.638 1.00 16.84 403 LEU A C 1
ATOM 3177 O O . LEU A 1 403 ? 3.311 -7.850 -9.523 1.00 15.30 403 LEU A O 1
ATOM 3182 N N . ASN A 1 404 ? 2.992 -7.847 -11.786 1.00 16.08 404 ASN A N 1
ATOM 3183 C CA . ASN A 1 404 ? 2.386 -9.186 -11.842 1.00 16.72 404 ASN A CA 1
ATOM 3184 C C . ASN A 1 404 ? 3.227 -10.302 -11.368 1.00 16.31 404 ASN A C 1
ATOM 3185 O O . ASN A 1 404 ? 2.728 -11.216 -10.685 1.00 17.39 404 ASN A O 1
ATOM 3190 N N . PHE A 1 405 ? 4.517 -10.206 -11.649 1.00 15.63 405 PHE A N 1
ATOM 3191 C CA . PHE A 1 405 ? 5.491 -11.182 -11.205 1.00 15.64 405 PHE A CA 1
ATOM 3192 C C . PHE A 1 405 ? 5.604 -11.170 -9.650 1.00 15.87 405 PHE A C 1
ATOM 3193 O O . PHE A 1 405 ? 5.601 -12.230 -9.018 1.00 12.96 405 PHE A O 1
ATOM 3201 N N . GLU A 1 406 ? 5.694 -9.962 -9.042 1.00 15.49 406 GLU A N 1
ATOM 3202 C CA . GLU A 1 406 ? 5.848 -9.939 -7.556 1.00 14.15 406 GLU A CA 1
ATOM 3203 C C . GLU A 1 406 ? 4.582 -10.533 -6.937 1.00 13.90 406 GLU A C 1
ATOM 3204 O O . GLU A 1 406 ? 4.641 -11.286 -5.989 1.00 13.89 406 GLU A O 1
ATOM 3210 N N . LEU A 1 407 ? 3.398 -10.180 -7.496 1.00 14.50 407 LEU A N 1
ATOM 3211 C CA . LEU A 1 407 ? 2.132 -10.700 -6.927 1.00 14.60 407 LEU A CA 1
ATOM 3212 C C . LEU A 1 407 ? 2.082 -12.243 -7.158 1.00 15.13 407 LEU A C 1
ATOM 3213 O O . LEU A 1 407 ? 1.690 -12.972 -6.269 1.00 15.48 407 LEU A O 1
ATOM 3218 N N . SER A 1 408 ? 2.429 -12.710 -8.367 1.00 17.91 408 SER A N 1
ATOM 3219 C CA . SER A 1 408 ? 2.404 -14.210 -8.626 1.00 18.84 408 SER A CA 1
ATOM 3220 C C . SER A 1 408 ? 3.296 -14.989 -7.721 1.00 18.95 408 SER A C 1
ATOM 3221 O O . SER A 1 408 ? 2.869 -15.997 -7.170 1.00 17.70 408 SER A O 1
ATOM 3224 N N . ILE A 1 409 ? 4.552 -14.565 -7.595 1.00 18.63 409 ILE A N 1
ATOM 3225 C CA . ILE A 1 409 ? 5.480 -15.310 -6.733 1.00 17.24 409 ILE A CA 1
ATOM 3226 C C . ILE A 1 409 ? 5.069 -15.316 -5.259 1.00 16.26 409 ILE A C 1
ATOM 3227 O O . ILE A 1 409 ? 5.154 -16.316 -4.538 1.00 17.65 409 ILE A O 1
ATOM 3232 N N . THR A 1 410 ? 4.581 -14.172 -4.784 1.00 16.19 410 THR A N 1
ATOM 3233 C CA . THR A 1 410 ? 4.058 -14.096 -3.402 1.00 15.42 410 THR A CA 1
ATOM 3234 C C . THR A 1 410 ? 2.864 -15.055 -3.168 1.00 15.88 410 THR A C 1
ATOM 3235 O O . THR A 1 410 ? 2.715 -15.588 -2.109 1.00 15.65 410 THR A O 1
ATOM 3239 N N . HIS A 1 411 ? 2.046 -15.230 -4.192 1.00 14.68 411 HIS A N 1
ATOM 3240 C CA . HIS A 1 411 ? 0.789 -16.052 -4.071 1.00 16.84 411 HIS A CA 1
ATOM 3241 C C . HIS A 1 411 ? 0.959 -17.506 -4.557 1.00 18.01 411 HIS A C 1
ATOM 3242 O O . HIS A 1 411 ? 0.064 -18.336 -4.392 1.00 18.15 411 HIS A O 1
ATOM 3249 N N . GLU A 1 412 ? 2.150 -17.828 -5.038 1.00 18.52 412 GLU A N 1
ATOM 3250 C CA . GLU A 1 412 ? 2.500 -19.218 -5.462 1.00 18.70 412 GLU A CA 1
ATOM 3251 C C . GLU A 1 412 ? 2.264 -20.310 -4.463 1.00 20.20 412 GLU A C 1
ATOM 3252 O O . GLU A 1 412 ? 1.940 -21.425 -4.846 1.00 19.52 412 GLU A O 1
ATOM 3258 N N . VAL A 1 413 ? 2.539 -20.054 -3.179 1.00 19.40 413 VAL A N 1
ATOM 3259 C CA . VAL A 1 413 ? 2.467 -21.074 -2.158 1.00 19.37 413 VAL A CA 1
ATOM 3260 C C . VAL A 1 413 ? 1.559 -20.533 -1.051 1.00 19.74 413 VAL A C 1
ATOM 3261 O O . VAL A 1 413 ? 1.218 -19.298 -1.052 1.00 21.34 413 VAL A O 1
ATOM 3265 N N . ASN A 1 414 ? 1.267 -21.357 -0.051 1.00 19.86 414 ASN A N 1
ATOM 3266 C CA . ASN A 1 414 ? 0.509 -20.886 1.111 1.00 19.23 414 ASN A CA 1
ATOM 3267 C C . ASN A 1 414 ? 1.324 -19.726 1.696 1.00 18.69 414 ASN A C 1
ATOM 3268 O O . ASN A 1 414 ? 2.566 -19.829 1.834 1.00 16.51 414 ASN A O 1
ATOM 3273 N N . ASN A 1 415 ? 0.612 -18.681 2.063 1.00 16.84 415 ASN A N 1
ATOM 3274 C CA . ASN A 1 415 ? 1.300 -17.457 2.507 1.00 16.78 415 ASN A CA 1
ATOM 3275 C C . ASN A 1 415 ? 0.335 -16.553 3.268 1.00 14.83 415 ASN A C 1
ATOM 3276 O O . ASN A 1 415 ? 0.109 -15.434 2.795 1.00 16.00 415 ASN A O 1
ATOM 3281 N N . PRO A 1 416 ? -0.146 -16.986 4.452 1.00 16.03 416 PRO A N 1
ATOM 3282 C CA . PRO A 1 416 ? -1.154 -16.237 5.235 1.00 17.39 416 PRO A CA 1
ATOM 3283 C C . PRO A 1 416 ? -0.701 -14.771 5.494 1.00 17.17 416 PRO A C 1
ATOM 3284 O O . PRO A 1 416 ? -1.537 -13.878 5.409 1.00 16.40 416 PRO A O 1
ATOM 3288 N N . PHE A 1 417 ? 0.622 -14.570 5.718 1.00 17.50 417 PHE A N 1
ATOM 3289 C CA . PHE A 1 417 ? 1.140 -13.272 6.107 1.00 17.24 417 PHE A CA 1
ATOM 3290 C C . PHE A 1 417 ? 1.363 -12.350 4.935 1.00 17.90 417 PHE A C 1
ATOM 3291 O O . PHE A 1 417 ? 1.607 -11.097 5.112 1.00 17.12 417 PHE A O 1
ATOM 3299 N N . GLY A 1 418 ? 1.249 -12.916 3.731 1.00 16.23 418 GLY A N 1
ATOM 3300 C CA . GLY A 1 418 ? 1.489 -12.171 2.501 1.00 15.94 418 GLY A CA 1
ATOM 3301 C C . GLY A 1 418 ? 2.970 -11.715 2.376 1.00 15.83 418 GLY A C 1
ATOM 3302 O O . GLY A 1 418 ? 3.238 -10.676 1.745 1.00 14.01 418 GLY A O 1
ATOM 3303 N N . TYR A 1 419 ? 3.891 -12.457 2.992 1.00 15.66 419 TYR A N 1
ATOM 3304 C CA . TYR A 1 419 ? 5.342 -12.092 2.931 1.00 15.14 419 TYR A CA 1
ATOM 3305 C C . TYR A 1 419 ? 5.738 -12.024 1.472 1.00 16.46 419 TYR A C 1
ATOM 3306 O O . TYR A 1 419 ? 5.424 -12.974 0.690 1.00 17.92 419 TYR A O 1
ATOM 3315 N N . PRO A 1 420 ? 6.395 -10.920 1.036 1.00 15.07 420 PRO A N 1
ATOM 3316 C CA . PRO A 1 420 ? 6.732 -10.812 -0.406 1.00 13.85 420 PRO A CA 1
ATOM 3317 C C . PRO A 1 420 ? 7.795 -11.850 -0.841 1.00 14.06 420 PRO A C 1
ATOM 3318 O O . PRO A 1 420 ? 8.960 -11.841 -0.338 1.00 12.59 420 PRO A O 1
ATOM 3322 N N . ARG A 1 421 ? 7.418 -12.772 -1.756 1.00 11.93 421 ARG A N 1
ATOM 3323 C CA . ARG A 1 421 ? 8.362 -13.830 -2.132 1.00 13.78 421 ARG A CA 1
ATOM 3324 C C . ARG A 1 421 ? 9.330 -13.359 -3.221 1.00 12.56 421 ARG A C 1
ATOM 3325 O O . ARG A 1 421 ? 9.119 -12.277 -3.749 1.00 17.09 421 ARG A O 1
ATOM 3333 N N . GLN A 1 422 ? 10.352 -14.139 -3.566 1.00 12.77 422 GLN A N 1
ATOM 3334 C CA . GLN A 1 422 ? 11.382 -13.682 -4.503 1.00 13.97 422 GLN A CA 1
ATOM 3335 C C . GLN A 1 422 ? 11.993 -14.936 -5.200 1.00 14.75 422 GLN A C 1
ATOM 3336 O O . GLN A 1 422 ? 11.807 -16.072 -4.748 1.00 16.03 422 GLN A O 1
ATOM 3342 N N . TYR A 1 423 ? 12.696 -14.687 -6.280 1.00 13.16 423 TYR A N 1
ATOM 3343 C CA . TYR A 1 423 ? 13.202 -15.735 -7.123 1.00 16.18 423 TYR A CA 1
ATOM 3344 C C . TYR A 1 423 ? 14.714 -15.606 -6.947 1.00 15.41 423 TYR A C 1
ATOM 3345 O O . TYR A 1 423 ? 15.264 -14.564 -7.260 1.00 14.45 423 TYR A O 1
ATOM 3354 N N . THR A 1 424 ? 15.323 -16.634 -6.409 1.00 13.89 424 THR A N 1
ATOM 3355 C CA . THR A 1 424 ? 16.711 -16.598 -5.994 1.00 14.48 424 THR A CA 1
ATOM 3356 C C . THR A 1 424 ? 17.560 -17.718 -6.539 1.00 17.98 424 THR A C 1
ATOM 3357 O O . THR A 1 424 ? 17.021 -18.703 -7.142 1.00 18.04 424 THR A O 1
ATOM 3361 N N . LYS A 1 425 ? 18.877 -17.626 -6.294 1.00 17.57 425 LYS A N 1
ATOM 3362 C CA . LYS A 1 425 ? 19.752 -18.686 -6.682 1.00 18.87 425 LYS A CA 1
ATOM 3363 C C . LYS A 1 425 ? 20.993 -18.604 -5.811 1.00 20.07 425 LYS A C 1
ATOM 3364 O O . LYS A 1 425 ? 21.642 -17.526 -5.821 1.00 19.71 425 LYS A O 1
ATOM 3370 N N . ALA A 1 426 ? 21.282 -19.702 -5.107 1.00 15.89 426 ALA A N 1
ATOM 3371 C CA . ALA A 1 426 ? 22.473 -19.858 -4.270 1.00 17.06 426 ALA A CA 1
ATOM 3372 C C . ALA A 1 426 ? 23.656 -20.101 -5.232 1.00 18.57 426 ALA A C 1
ATOM 3373 O O . ALA A 1 426 ? 23.458 -20.583 -6.403 1.00 18.48 426 ALA A O 1
ATOM 3375 N N . VAL A 1 427 ? 24.880 -19.800 -4.805 1.00 19.09 427 VAL A N 1
ATOM 3376 C CA . VAL A 1 427 ? 26.018 -19.993 -5.746 1.00 21.84 427 VAL A CA 1
ATOM 3377 C C . VAL A 1 427 ? 26.145 -21.463 -6.223 1.00 25.58 427 VAL A C 1
ATOM 3378 O O . VAL A 1 427 ? 26.626 -21.713 -7.308 1.00 26.36 427 VAL A O 1
ATOM 3382 N N . ASN A 1 428 ? 25.726 -22.423 -5.415 1.00 29.21 428 ASN A N 1
ATOM 3383 C CA . ASN A 1 428 ? 25.827 -23.828 -5.865 1.00 32.01 428 ASN A CA 1
ATOM 3384 C C . ASN A 1 428 ? 24.472 -24.529 -5.860 1.00 32.72 428 ASN A C 1
ATOM 3385 O O . ASN A 1 428 ? 24.366 -25.718 -5.545 1.00 31.39 428 ASN A O 1
ATOM 3390 N N . GLY A 1 429 ? 23.431 -23.767 -6.215 1.00 27.28 429 GLY A N 1
ATOM 3391 C CA . GLY A 1 429 ? 22.070 -24.263 -6.206 1.00 24.95 429 GLY A CA 1
ATOM 3392 C C . GLY A 1 429 ? 21.445 -23.859 -7.501 1.00 21.43 429 GLY A C 1
ATOM 3393 O O . GLY A 1 429 ? 22.064 -23.147 -8.284 1.00 22.01 429 GLY A O 1
ATOM 3394 N N . ASP A 1 430 ? 20.217 -24.296 -7.712 1.00 22.00 430 ASP A N 1
ATOM 3395 C CA . ASP A 1 430 ? 19.436 -23.941 -8.892 1.00 22.22 430 ASP A CA 1
ATOM 3396 C C . ASP A 1 430 ? 18.509 -22.734 -8.543 1.00 19.38 430 ASP A C 1
ATOM 3397 O O . ASP A 1 430 ? 18.178 -22.511 -7.372 1.00 21.62 430 ASP A O 1
ATOM 3402 N N . LYS A 1 431 ? 18.035 -22.057 -9.568 1.00 19.12 431 LYS A N 1
ATOM 3403 C CA . LYS A 1 431 ? 16.999 -20.997 -9.427 1.00 19.55 431 LYS A CA 1
ATOM 3404 C C . LYS A 1 431 ? 15.773 -21.621 -8.773 1.00 22.11 431 LYS A C 1
ATOM 3405 O O . LYS A 1 431 ? 15.308 -22.760 -9.175 1.00 19.77 431 LYS A O 1
ATOM 3411 N N . GLN A 1 432 ? 15.249 -20.938 -7.758 1.00 19.04 432 GLN A N 1
ATOM 3412 C CA . GLN A 1 432 ? 13.987 -21.426 -7.114 1.00 20.36 432 GLN A CA 1
ATOM 3413 C C . GLN A 1 432 ? 13.318 -20.219 -6.473 1.00 21.23 432 GLN A C 1
ATOM 3414 O O . GLN A 1 432 ? 14.039 -19.227 -6.118 1.00 20.51 432 GLN A O 1
ATOM 3420 N N . SER A 1 433 ? 11.975 -20.263 -6.305 1.00 19.05 433 SER A N 1
ATOM 3421 C CA . SER A 1 433 ? 11.311 -19.213 -5.519 1.00 16.76 433 SER A CA 1
ATOM 3422 C C . SER A 1 433 ? 11.526 -19.489 -4.016 1.00 17.88 433 SER A C 1
ATOM 3423 O O . SER A 1 433 ? 11.758 -20.638 -3.568 1.00 16.40 433 SER A O 1
ATOM 3426 N N . ALA A 1 434 ? 11.428 -18.420 -3.201 1.00 17.55 434 ALA A N 1
ATOM 3427 C CA . ALA A 1 434 ? 11.643 -18.566 -1.773 1.00 15.85 434 ALA A CA 1
ATOM 3428 C C . ALA A 1 434 ? 10.986 -17.403 -1.032 1.00 15.23 434 ALA A C 1
ATOM 3429 O O . ALA A 1 434 ? 10.726 -16.407 -1.647 1.00 15.35 434 ALA A O 1
ATOM 3431 N N . PHE A 1 435 ? 10.812 -17.501 0.293 1.00 14.76 435 PHE A N 1
ATOM 3432 C CA . PHE A 1 435 ? 10.437 -16.340 1.071 1.00 16.63 435 PHE A CA 1
ATOM 3433 C C . PHE A 1 435 ? 11.650 -15.397 1.190 1.00 16.41 435 PHE A C 1
ATOM 3434 O O . PHE A 1 435 ? 11.536 -14.193 0.943 1.00 14.69 435 PHE A O 1
ATOM 3442 N N . PHE A 1 436 ? 12.785 -15.976 1.583 1.00 15.66 436 PHE A N 1
ATOM 3443 C CA . PHE A 1 436 ? 13.941 -15.198 2.210 1.00 14.54 436 PHE A CA 1
ATOM 3444 C C . PHE A 1 436 ? 15.142 -15.422 1.325 1.00 16.61 436 PHE A C 1
ATOM 3445 O O . PHE A 1 436 ? 15.172 -16.453 0.577 1.00 13.94 436 PHE A O 1
ATOM 3453 N N . MET A 1 437 ? 16.035 -14.426 1.270 1.00 14.07 437 MET A N 1
ATOM 3454 C CA . MET A 1 437 ? 17.263 -14.544 0.510 1.00 14.38 437 MET A CA 1
ATOM 3455 C C . MET A 1 437 ? 18.142 -15.802 0.864 1.00 13.51 437 MET A C 1
ATOM 3456 O O . MET A 1 437 ? 18.240 -16.216 2.026 1.00 16.66 437 MET A O 1
ATOM 3461 N N . PRO A 1 438 ? 18.855 -16.347 -0.121 1.00 15.44 438 PRO A N 1
ATOM 3462 C CA . PRO A 1 438 ? 19.708 -17.571 0.075 1.00 15.40 438 PRO A CA 1
ATOM 3463 C C . PRO A 1 438 ? 20.971 -17.233 0.888 1.00 14.36 438 PRO A C 1
ATOM 3464 O O . PRO A 1 438 ? 21.503 -16.127 0.775 1.00 13.47 438 PRO A O 1
ATOM 3468 N N . HIS A 1 439 ? 21.346 -18.150 1.769 1.00 14.15 439 HIS A N 1
ATOM 3469 C CA . HIS A 1 439 ? 22.440 -17.903 2.698 1.00 16.47 439 HIS A CA 1
ATOM 3470 C C . HIS A 1 439 ? 23.785 -18.164 2.008 1.00 17.92 439 HIS A C 1
ATOM 3471 O O . HIS A 1 439 ? 24.758 -17.552 2.402 1.00 17.13 439 HIS A O 1
ATOM 3478 N N . ASP A 1 440 ? 23.803 -19.078 1.030 1.00 15.98 440 ASP A N 1
ATOM 3479 C CA . ASP A 1 440 ? 25.080 -19.398 0.262 1.00 17.95 440 ASP A CA 1
ATOM 3480 C C . ASP A 1 440 ? 25.105 -18.542 -0.989 1.00 15.59 440 ASP A C 1
ATOM 3481 O O . ASP A 1 440 ? 24.557 -18.932 -2.018 1.00 18.86 440 ASP A O 1
ATOM 3486 N N . ASN A 1 441 ? 25.681 -17.328 -0.920 1.00 14.10 441 ASN A N 1
ATOM 3487 C CA . ASN A 1 441 ? 25.571 -16.374 -1.998 1.00 14.05 441 ASN A CA 1
ATOM 3488 C C . ASN A 1 441 ? 26.982 -15.840 -2.333 1.00 13.45 441 ASN A C 1
ATOM 3489 O O . ASN A 1 441 ? 27.957 -16.272 -1.713 1.00 13.85 441 ASN A O 1
ATOM 3494 N N . GLU A 1 442 ? 27.102 -14.891 -3.225 1.00 12.17 442 GLU A N 1
ATOM 3495 C CA . GLU A 1 442 ? 28.467 -14.480 -3.744 1.00 14.01 442 GLU A CA 1
ATOM 3496 C C . GLU A 1 442 ? 29.333 -13.826 -2.679 1.00 15.64 442 GLU A C 1
ATOM 3497 O O . GLU A 1 442 ? 30.543 -13.693 -2.892 1.00 13.59 442 GLU A O 1
ATOM 3503 N N . THR A 1 443 ? 28.740 -13.451 -1.538 1.00 13.71 443 THR A N 1
ATOM 3504 C CA . THR A 1 443 ? 29.522 -12.763 -0.439 1.00 14.04 443 THR A CA 1
ATOM 3505 C C . THR A 1 443 ? 30.240 -13.777 0.418 1.00 14.26 443 THR A C 1
ATOM 3506 O O . THR A 1 443 ? 31.222 -13.415 1.122 1.00 15.19 443 THR A O 1
ATOM 3510 N N . GLY A 1 444 ? 29.772 -15.043 0.413 1.00 13.25 444 GLY A N 1
ATOM 3511 C CA . GLY A 1 444 ? 30.269 -16.032 1.351 1.00 14.60 444 GLY A CA 1
ATOM 3512 C C . GLY A 1 444 ? 29.953 -15.899 2.809 1.00 16.21 444 GLY A C 1
ATOM 3513 O O . GLY A 1 444 ? 30.543 -16.629 3.623 1.00 17.37 444 GLY A O 1
ATOM 3514 N N . TYR A 1 445 ? 29.013 -14.997 3.182 1.00 14.23 445 TYR A N 1
ATOM 3515 C CA . TYR A 1 445 ? 28.604 -14.904 4.568 1.00 15.14 445 TYR A CA 1
ATOM 3516 C C . TYR A 1 445 ? 27.293 -14.101 4.812 1.00 13.44 445 TYR A C 1
ATOM 3517 O O . TYR A 1 445 ? 26.684 -14.311 5.807 1.00 15.63 445 TYR A O 1
ATOM 3526 N N . TRP A 1 446 ? 26.963 -13.151 3.946 1.00 13.75 446 TRP A N 1
ATOM 3527 C CA . TRP A 1 446 ? 26.033 -12.050 4.331 1.00 13.35 446 TRP A CA 1
ATOM 3528 C C . TRP A 1 446 ? 24.602 -12.456 4.018 1.00 11.97 446 TRP A C 1
ATOM 3529 O O . TRP A 1 446 ? 24.283 -12.869 2.870 1.00 12.14 446 TRP A O 1
ATOM 3540 N N . TRP A 1 447 ? 23.753 -12.290 5.031 1.00 13.03 447 TRP A N 1
ATOM 3541 C CA . TRP A 1 447 ? 22.291 -12.371 4.863 1.00 12.40 447 TRP A CA 1
ATOM 3542 C C . TRP A 1 447 ? 21.735 -11.862 6.141 1.00 13.02 447 TRP A C 1
ATOM 3543 O O . TRP A 1 447 ? 22.374 -11.964 7.211 1.00 11.38 447 TRP A O 1
ATOM 3554 N N . GLN A 1 448 ? 20.510 -11.314 6.057 1.00 12.43 448 GLN A N 1
ATOM 3555 C CA . GLN A 1 448 ? 19.912 -10.685 7.182 1.00 11.19 448 GLN A CA 1
ATOM 3556 C C . GLN A 1 448 ? 18.433 -10.454 6.912 1.00 11.35 448 GLN A C 1
ATOM 3557 O O . GLN A 1 448 ? 17.979 -10.657 5.779 1.00 12.10 448 GLN A O 1
ATOM 3563 N N . GLY A 1 449 ? 17.728 -9.956 7.908 1.00 12.18 449 GLY A N 1
ATOM 3564 C CA . GLY A 1 449 ? 16.296 -9.624 7.749 1.00 11.70 449 GLY A CA 1
ATOM 3565 C C . GLY A 1 449 ? 16.162 -8.592 6.654 1.00 13.09 449 GLY A C 1
ATOM 3566 O O . GLY A 1 449 ? 17.124 -7.822 6.366 1.00 13.86 449 GLY A O 1
ATOM 3567 N N . GLU A 1 450 ? 14.958 -8.538 6.062 1.00 11.04 450 GLU A N 1
ATOM 3568 C CA . GLU A 1 450 ? 14.756 -7.816 4.840 1.00 10.66 450 GLU A CA 1
ATOM 3569 C C . GLU A 1 450 ? 13.816 -6.624 4.962 1.00 10.63 450 GLU A C 1
ATOM 3570 O O . GLU A 1 450 ? 13.129 -6.279 3.987 1.00 9.75 450 GLU A O 1
ATOM 3576 N N . ASN A 1 451 ? 13.746 -5.972 6.098 1.00 10.54 451 ASN A N 1
ATOM 3577 C CA . ASN A 1 451 ? 12.771 -4.844 6.210 1.00 11.19 451 ASN A CA 1
ATOM 3578 C C . ASN A 1 451 ? 12.857 -3.759 5.121 1.00 10.66 451 ASN A C 1
ATOM 3579 O O . ASN A 1 451 ? 11.810 -3.298 4.594 1.00 10.42 451 ASN A O 1
ATOM 3584 N N . ALA A 1 452 ? 14.086 -3.357 4.736 1.00 8.99 452 ALA A N 1
ATOM 3585 C CA . ALA A 1 452 ? 14.213 -2.277 3.723 1.00 8.90 452 ALA A CA 1
ATOM 3586 C C . ALA A 1 452 ? 13.663 -2.818 2.417 1.00 8.63 452 ALA A C 1
ATOM 3587 O O . ALA A 1 452 ? 12.991 -2.109 1.664 1.00 9.05 452 ALA A O 1
ATOM 3589 N N . ARG A 1 453 ? 13.983 -4.075 2.118 1.00 9.39 453 ARG A N 1
ATOM 3590 C CA . ARG A 1 453 ? 13.464 -4.691 0.862 1.00 9.48 453 ARG A CA 1
ATOM 3591 C C . ARG A 1 453 ? 11.908 -4.659 0.932 1.00 9.17 453 ARG A C 1
ATOM 3592 O O . ARG A 1 453 ? 11.253 -4.273 -0.053 1.00 9.28 453 ARG A O 1
ATOM 3600 N N . ILE A 1 454 ? 11.366 -5.110 2.063 1.00 10.05 454 ILE A N 1
ATOM 3601 C CA . ILE A 1 454 ? 9.885 -5.107 2.288 1.00 9.27 454 ILE A CA 1
ATOM 3602 C C . ILE A 1 454 ? 9.320 -3.709 2.070 1.00 9.83 454 ILE A C 1
ATOM 3603 O O . ILE A 1 454 ? 8.455 -3.476 1.208 1.00 10.33 454 ILE A O 1
ATOM 3608 N N . ALA A 1 455 ? 9.877 -2.712 2.723 1.00 9.99 455 ALA A N 1
ATOM 3609 C CA . ALA A 1 455 ? 9.406 -1.330 2.459 1.00 10.16 455 ALA A CA 1
ATOM 3610 C C . ALA A 1 455 ? 9.632 -0.779 1.039 1.00 11.02 455 ALA A C 1
ATOM 3611 O O . ALA A 1 455 ? 8.867 0.083 0.576 1.00 11.03 455 ALA A O 1
ATOM 3613 N N . SER A 1 456 ? 10.690 -1.251 0.299 1.00 10.24 456 SER A N 1
ATOM 3614 C CA . SER A 1 456 ? 10.838 -0.816 -1.084 1.00 10.48 456 SER A CA 1
ATOM 3615 C C . SER A 1 456 ? 9.768 -1.407 -1.956 1.00 10.82 456 SER A C 1
ATOM 3616 O O . SER A 1 456 ? 9.349 -0.758 -2.918 1.00 11.83 456 SER A O 1
ATOM 3619 N N . LEU A 1 457 ? 9.320 -2.611 -1.635 1.00 10.62 457 LEU A N 1
ATOM 3620 C CA . LEU A 1 457 ? 8.228 -3.184 -2.436 1.00 10.77 457 LEU A CA 1
ATOM 3621 C C . LEU A 1 457 ? 6.860 -2.526 -2.026 1.00 11.02 457 LEU A C 1
ATOM 3622 O O . LEU A 1 457 ? 5.982 -2.387 -2.869 1.00 11.70 457 LEU A O 1
ATOM 3627 N N . ILE A 1 458 ? 6.725 -2.137 -0.782 1.00 10.86 458 ILE A N 1
ATOM 3628 C CA . ILE A 1 458 ? 5.526 -1.309 -0.383 1.00 11.63 458 ILE A CA 1
ATOM 3629 C C . ILE A 1 458 ? 5.535 -0.023 -1.204 1.00 11.24 458 ILE A C 1
ATOM 3630 O O . ILE A 1 458 ? 4.482 0.313 -1.792 1.00 10.03 458 ILE A O 1
ATOM 3635 N N . THR A 1 459 ? 6.672 0.722 -1.204 1.00 10.77 459 THR A N 1
ATOM 3636 C CA . THR A 1 459 ? 6.849 1.909 -2.055 1.00 10.90 459 THR A CA 1
ATOM 3637 C C . THR A 1 459 ? 6.472 1.657 -3.543 1.00 12.09 459 THR A C 1
ATOM 3638 O O . THR A 1 459 ? 5.778 2.482 -4.135 1.00 12.30 459 THR A O 1
ATOM 3642 N N . MET A 1 460 ? 7.007 0.589 -4.146 1.00 10.55 460 MET A N 1
ATOM 3643 C CA . MET A 1 460 ? 6.688 0.201 -5.568 1.00 11.28 460 MET A CA 1
ATOM 3644 C C . MET A 1 460 ? 5.131 0.037 -5.742 1.00 11.24 460 MET A C 1
ATOM 3645 O O . MET A 1 460 ? 4.569 0.602 -6.650 1.00 14.49 460 MET A O 1
ATOM 3650 N N . ALA A 1 461 ? 4.485 -0.678 -4.830 1.00 12.00 461 ALA A N 1
ATOM 3651 C CA . ALA A 1 461 ? 3.019 -0.993 -4.922 1.00 13.62 461 ALA A CA 1
ATOM 3652 C C . ALA A 1 461 ? 2.194 0.301 -4.851 1.00 13.93 461 ALA A C 1
ATOM 3653 O O . ALA A 1 461 ? 1.241 0.491 -5.627 1.00 13.37 461 ALA A O 1
ATOM 3655 N N . TYR A 1 462 ? 2.616 1.242 -4.034 1.00 13.37 462 TYR A N 1
ATOM 3656 C CA . TYR A 1 462 ? 1.892 2.566 -3.969 1.00 12.61 462 TYR A CA 1
ATOM 3657 C C . TYR A 1 462 ? 2.234 3.490 -5.062 1.00 13.08 462 TYR A C 1
ATOM 3658 O O . TYR A 1 462 ? 1.338 4.224 -5.570 1.00 13.20 462 TYR A O 1
ATOM 3667 N N . MET A 1 463 ? 3.497 3.495 -5.542 1.00 12.10 463 MET A N 1
ATOM 3668 C CA . MET A 1 463 ? 3.807 4.337 -6.722 1.00 12.49 463 MET A CA 1
ATOM 3669 C C . MET A 1 463 ? 3.045 3.886 -8.016 1.00 13.29 463 MET A C 1
ATOM 3670 O O . MET A 1 463 ? 2.774 4.724 -8.892 1.00 14.16 463 MET A O 1
ATOM 3675 N N . ALA A 1 464 ? 2.812 2.591 -8.107 1.00 12.70 464 ALA A N 1
ATOM 3676 C CA . ALA A 1 464 ? 2.087 1.969 -9.250 1.00 14.57 464 ALA A CA 1
ATOM 3677 C C . ALA A 1 464 ? 0.696 2.541 -9.355 1.00 15.90 464 ALA A C 1
ATOM 3678 O O . ALA A 1 464 ? 0.171 2.700 -10.486 1.00 17.59 464 ALA A O 1
ATOM 3680 N N . GLN A 1 465 ? 0.101 2.898 -8.207 1.00 16.91 465 GLN A N 1
ATOM 3681 C CA . GLN A 1 465 ? -1.280 3.447 -8.183 1.00 19.17 465 GLN A CA 1
ATOM 3682 C C . GLN A 1 465 ? -1.496 4.635 -9.095 1.00 21.90 465 GLN A C 1
ATOM 3683 O O . GLN A 1 465 ? -2.578 4.789 -9.644 1.00 22.65 465 GLN A O 1
ATOM 3689 N N . ASN A 1 466 ? -0.458 5.450 -9.258 1.00 21.89 466 ASN A N 1
ATOM 3690 C CA . ASN A 1 466 ? -0.515 6.668 -10.054 1.00 26.22 466 ASN A CA 1
ATOM 3691 C C . ASN A 1 466 ? 0.059 6.449 -11.499 1.00 24.76 466 ASN A C 1
ATOM 3692 O O . ASN A 1 466 ? -0.099 7.267 -12.383 1.00 24.60 466 ASN A O 1
ATOM 3697 N N . THR A 1 467 ? 0.767 5.345 -11.697 1.00 22.21 467 THR A N 1
ATOM 3698 C CA . THR A 1 467 ? 1.498 5.097 -12.941 1.00 21.88 467 THR A CA 1
ATOM 3699 C C . THR A 1 467 ? 0.717 4.191 -13.872 1.00 17.82 467 THR A C 1
ATOM 3700 O O . THR A 1 467 ? 0.614 4.520 -15.011 1.00 19.99 467 THR A O 1
ATOM 3704 N N . ILE A 1 468 ? 0.279 3.020 -13.406 1.00 18.76 468 ILE A N 1
ATOM 3705 C CA . ILE A 1 468 ? -0.274 2.052 -14.327 1.00 19.94 468 ILE A CA 1
ATOM 3706 C C . ILE A 1 468 ? -1.746 2.369 -14.631 1.00 24.50 468 ILE A C 1
ATOM 3707 O O . ILE A 1 468 ? -2.290 3.296 -14.040 1.00 22.65 468 ILE A O 1
ATOM 3712 N N . ASN A 1 469 ? -2.331 1.623 -15.572 1.00 25.67 469 ASN A N 1
ATOM 3713 C CA . ASN A 1 469 ? -3.693 1.912 -15.985 1.00 29.94 469 ASN A CA 1
ATOM 3714 C C . ASN A 1 469 ? -4.627 0.741 -15.720 1.00 30.80 469 ASN A C 1
ATOM 3715 O O . ASN A 1 469 ? -5.796 0.859 -15.965 1.00 32.61 469 ASN A O 1
ATOM 3720 N N . ASP A 1 470 ? -4.108 -0.350 -15.150 1.00 26.52 470 ASP A N 1
ATOM 3721 C CA . ASP A 1 470 ? -4.878 -1.530 -14.823 1.00 27.52 470 ASP A CA 1
ATOM 3722 C C . ASP A 1 470 ? -5.452 -1.486 -13.391 1.00 26.46 470 ASP A C 1
ATOM 3723 O O . ASP A 1 470 ? -4.754 -1.869 -12.409 1.00 23.33 470 ASP A O 1
ATOM 3728 N N . ASN A 1 471 ? -6.736 -1.092 -13.253 1.00 24.00 471 ASN A N 1
ATOM 3729 C CA . ASN A 1 471 ? -7.422 -1.149 -11.951 1.00 25.43 471 ASN A CA 1
ATOM 3730 C C . ASN A 1 471 ? -7.377 -2.414 -11.133 1.00 22.64 471 ASN A C 1
ATOM 3731 O O . ASN A 1 471 ? -7.298 -2.328 -9.923 1.00 22.80 471 ASN A O 1
ATOM 3736 N N . GLU A 1 472 ? -7.440 -3.573 -11.773 1.00 22.80 472 GLU A N 1
ATOM 3737 C CA . GLU A 1 472 ? -7.458 -4.847 -11.052 1.00 23.66 472 GLU A CA 1
ATOM 3738 C C . GLU A 1 472 ? -6.068 -5.073 -10.422 1.00 21.36 472 GLU A C 1
ATOM 3739 O O . GLU A 1 472 ? -5.942 -5.494 -9.245 1.00 21.51 472 GLU A O 1
ATOM 3745 N N . ILE A 1 473 ? -5.034 -4.815 -11.208 1.00 19.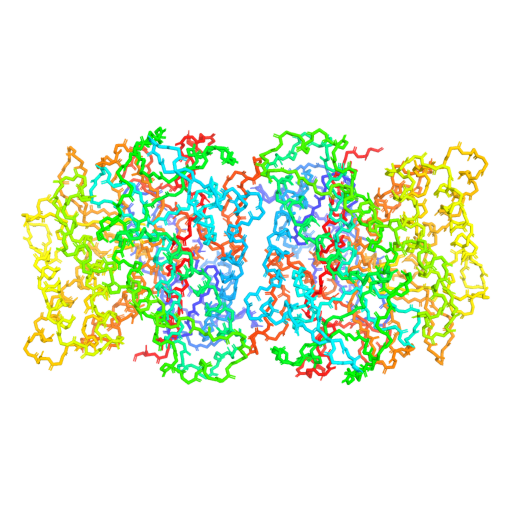61 473 ILE A N 1
ATOM 3746 C CA . ILE A 1 473 ? -3.686 -4.900 -10.639 1.00 19.73 473 ILE A CA 1
ATOM 3747 C C . ILE A 1 473 ? -3.436 -3.827 -9.549 1.00 18.29 473 ILE A C 1
ATOM 3748 O O . ILE A 1 473 ? -2.804 -4.140 -8.478 1.00 16.49 473 ILE A O 1
ATOM 3753 N N . LYS A 1 474 ? -3.935 -2.596 -9.769 1.00 18.01 474 LYS A N 1
ATOM 3754 C CA . LYS A 1 474 ? -3.790 -1.549 -8.756 1.00 18.26 474 LYS A CA 1
ATOM 3755 C C . LYS A 1 474 ? -4.417 -2.048 -7.477 1.00 19.11 474 LYS A C 1
ATOM 3756 O O . LYS A 1 474 ? -3.836 -1.962 -6.368 1.00 16.27 474 LYS A O 1
ATOM 3762 N N . SER A 1 475 ? -5.602 -2.636 -7.603 1.00 16.88 475 SER A N 1
ATOM 3763 C CA . SER A 1 475 ? -6.200 -3.210 -6.464 1.00 17.89 475 SER A CA 1
ATOM 3764 C C . SER A 1 475 ? -5.415 -4.349 -5.718 1.00 17.95 475 SER A C 1
ATOM 3765 O O . SER A 1 475 ? -5.293 -4.347 -4.488 1.00 17.24 475 SER A O 1
ATOM 3768 N N . GLN A 1 476 ? -4.913 -5.349 -6.416 1.00 16.89 476 GLN A N 1
ATOM 3769 C CA . GLN A 1 476 ? -4.169 -6.388 -5.735 1.00 17.52 476 GLN A CA 1
ATOM 3770 C C . GLN A 1 476 ? -2.872 -5.789 -5.140 1.00 15.28 476 GLN A C 1
ATOM 3771 O O . GLN A 1 476 ? -2.423 -6.245 -4.133 1.00 16.04 476 GLN A O 1
ATOM 3777 N N . LEU A 1 477 ? -2.303 -4.777 -5.783 1.00 16.44 477 LEU A N 1
ATOM 3778 C CA . LEU A 1 477 ? -1.090 -4.076 -5.216 1.00 17.03 477 LEU A CA 1
ATOM 3779 C C . LEU A 1 477 ? -1.363 -3.339 -3.893 1.00 16.49 477 LEU A C 1
ATOM 3780 O O . LEU A 1 477 ? -0.567 -3.400 -2.932 1.00 15.72 477 LEU A O 1
ATOM 3785 N N . MET A 1 478 ? -2.556 -2.728 -3.783 1.00 15.91 478 MET A N 1
ATOM 3786 C CA . MET A 1 478 ? -2.983 -2.106 -2.477 1.00 14.96 478 MET A CA 1
ATOM 3787 C C . MET A 1 478 ? -3.042 -3.142 -1.405 1.00 15.09 478 MET A C 1
ATOM 3788 O O . MET A 1 478 ? -2.512 -2.947 -0.279 1.00 14.11 478 MET A O 1
ATOM 3793 N N . ILE A 1 479 ? -3.645 -4.302 -1.719 1.00 14.37 479 ILE A N 1
ATOM 3794 C CA . ILE A 1 479 ? -3.722 -5.390 -0.748 1.00 14.01 479 ILE A CA 1
ATOM 3795 C C . ILE A 1 479 ? -2.305 -5.862 -0.325 1.00 12.44 479 ILE A C 1
ATOM 3796 O O . ILE A 1 479 ? -1.973 -6.052 0.871 1.00 13.80 479 ILE A O 1
ATOM 3801 N N . TYR A 1 480 ? -1.487 -6.062 -1.342 1.00 13.31 480 TYR A N 1
ATOM 3802 C CA . TYR A 1 480 ? -0.094 -6.528 -1.131 1.00 13.83 480 TYR A CA 1
ATOM 3803 C C . TYR A 1 480 ? 0.677 -5.564 -0.228 1.00 12.35 480 TYR A C 1
ATOM 3804 O O . TYR A 1 480 ? 1.286 -5.994 0.764 1.00 14.34 480 TYR A O 1
ATOM 3813 N N . ALA A 1 481 ? 0.579 -4.282 -0.550 1.00 11.99 481 ALA A N 1
ATOM 3814 C CA . ALA A 1 481 ? 1.260 -3.215 0.184 1.00 12.63 481 ALA A CA 1
ATOM 3815 C C . ALA A 1 481 ? 0.827 -3.193 1.607 1.00 12.56 481 ALA A C 1
ATOM 3816 O O . ALA A 1 481 ? 1.623 -3.003 2.542 1.00 11.70 481 ALA A O 1
ATOM 3818 N N . HIS A 1 482 ? -0.478 -3.341 1.828 1.00 13.14 482 HIS A N 1
ATOM 3819 C CA . HIS A 1 482 ? -0.954 -3.422 3.209 1.00 12.01 482 HIS A CA 1
ATOM 3820 C C . HIS A 1 482 ? -0.410 -4.590 4.057 1.00 10.73 482 HIS A C 1
ATOM 3821 O O . HIS A 1 482 ? -0.076 -4.414 5.225 1.00 10.73 482 HIS A O 1
ATOM 3828 N N . ARG A 1 483 ? -0.341 -5.784 3.490 1.00 10.80 483 ARG A N 1
ATOM 3829 C CA . ARG A 1 483 ? 0.146 -6.945 4.213 1.00 10.46 483 ARG A CA 1
ATOM 3830 C C . ARG A 1 483 ? 1.667 -6.834 4.498 1.00 10.25 483 ARG A C 1
ATOM 3831 O O . ARG A 1 483 ? 2.148 -7.193 5.601 1.00 11.58 483 ARG A O 1
ATOM 3839 N N . LEU A 1 484 ? 2.374 -6.320 3.506 1.00 10.72 484 LEU A N 1
ATOM 3840 C CA . LEU A 1 484 ? 3.856 -6.014 3.686 1.00 10.93 484 LEU A CA 1
ATOM 3841 C C . LEU A 1 484 ? 4.047 -5.102 4.899 1.00 10.25 484 LEU A C 1
ATOM 3842 O O . LEU A 1 484 ? 4.911 -5.349 5.738 1.00 11.10 484 LEU A O 1
ATOM 3847 N N . THR A 1 485 ? 3.194 -4.086 4.951 1.00 10.60 485 THR A N 1
ATOM 3848 C CA . THR A 1 485 ? 3.188 -3.071 6.006 1.00 10.92 485 THR A CA 1
ATOM 3849 C C . THR A 1 485 ? 2.879 -3.763 7.344 1.00 11.38 485 THR A C 1
ATOM 3850 O O . THR A 1 485 ? 3.632 -3.559 8.346 1.00 9.34 485 THR A O 1
ATOM 3854 N N . ASP A 1 486 ? 1.793 -4.589 7.389 1.00 11.22 486 ASP A N 1
ATOM 3855 C CA . ASP A 1 486 ? 1.503 -5.397 8.553 1.00 11.63 486 ASP A CA 1
ATOM 3856 C C . ASP A 1 486 ? 2.685 -6.205 9.091 1.00 10.64 486 ASP A C 1
ATOM 3857 O O . ASP A 1 486 ? 2.901 -6.262 10.326 1.00 10.27 486 ASP A O 1
ATOM 3862 N N . TRP A 1 487 ? 3.374 -6.898 8.195 1.00 11.58 487 TRP A N 1
ATOM 3863 C CA . TRP A 1 487 ? 4.526 -7.728 8.605 1.00 12.40 487 TRP A CA 1
ATOM 3864 C C . TRP A 1 487 ? 5.525 -6.895 9.420 1.00 12.90 487 TRP A C 1
ATOM 3865 O O . TRP A 1 487 ? 5.968 -7.282 10.520 1.00 12.01 487 TRP A O 1
ATOM 3876 N N . ILE A 1 488 ? 5.888 -5.742 8.868 1.00 11.48 488 ILE A N 1
ATOM 3877 C CA . ILE A 1 488 ? 6.892 -4.923 9.546 1.00 12.24 488 ILE A CA 1
ATOM 3878 C C . ILE A 1 488 ? 6.428 -4.523 10.926 1.00 12.38 488 ILE A C 1
ATOM 3879 O O . ILE A 1 488 ? 7.225 -4.486 11.862 1.00 11.30 488 ILE A O 1
ATOM 3884 N N . LEU A 1 489 ? 5.122 -4.238 11.054 1.00 12.51 489 LEU A N 1
ATOM 3885 C CA . LEU A 1 489 ? 4.545 -3.742 12.271 1.00 12.01 489 LEU A CA 1
ATOM 3886 C C . LEU A 1 489 ? 3.853 -4.737 13.205 1.00 12.70 489 LEU A C 1
ATOM 3887 O O . LEU A 1 489 ? 2.935 -4.346 13.991 1.00 11.96 489 LEU A O 1
ATOM 3892 N N . GLY A 1 490 ? 4.249 -6.014 13.107 1.00 11.05 490 GLY A N 1
ATOM 3893 C CA . GLY A 1 490 ? 3.958 -6.982 14.174 1.00 11.84 490 GLY A CA 1
ATOM 3894 C C . GLY A 1 490 ? 2.973 -8.073 13.742 1.00 11.21 490 GLY A C 1
ATOM 3895 O O . GLY A 1 490 ? 2.735 -8.978 14.527 1.00 12.06 490 GLY A O 1
ATOM 3896 N N . LEU A 1 491 ? 2.415 -8.004 12.517 1.00 12.63 491 LEU A N 1
ATOM 3897 C CA . LEU A 1 491 ? 1.555 -9.098 12.073 1.00 12.45 491 LEU A CA 1
ATOM 3898 C C . LEU A 1 491 ? 2.499 -10.099 11.408 1.00 12.82 491 LEU A C 1
ATOM 3899 O O . LEU A 1 491 ? 2.636 -10.142 10.178 1.00 12.87 491 LEU A O 1
ATOM 3904 N N . ASN A 1 492 ? 3.161 -10.868 12.258 1.00 12.52 492 ASN A N 1
ATOM 3905 C CA . ASN A 1 492 ? 4.090 -11.852 11.791 1.00 12.46 492 ASN A CA 1
ATOM 3906 C C . ASN A 1 492 ? 4.126 -12.923 12.817 1.00 13.60 492 ASN A C 1
ATOM 3907 O O . ASN A 1 492 ? 3.556 -12.734 13.898 1.00 15.85 492 ASN A O 1
ATOM 3912 N N . PRO A 1 493 ? 4.782 -14.068 12.541 1.00 12.89 493 PRO A N 1
ATOM 3913 C CA . PRO A 1 493 ? 4.727 -15.208 13.487 1.00 14.18 493 PRO A CA 1
ATOM 3914 C C . PRO A 1 493 ? 5.376 -14.953 14.800 1.00 15.32 493 PRO A C 1
ATOM 3915 O O . PRO A 1 493 ? 5.116 -15.683 15.731 1.00 15.19 493 PRO A O 1
ATOM 3919 N N . PHE A 1 494 ? 6.200 -13.901 14.888 1.00 14.42 494 PHE A N 1
ATOM 3920 C CA . PHE A 1 494 ? 6.856 -13.495 16.169 1.00 14.99 494 PHE A CA 1
ATOM 3921 C C . PHE A 1 494 ? 6.083 -12.480 17.011 1.00 15.61 494 PHE A C 1
ATOM 3922 O O . PHE A 1 494 ? 6.550 -12.096 18.101 1.00 14.75 494 PHE A O 1
ATOM 3930 N N . ASP A 1 495 ? 4.932 -12.014 16.495 1.00 15.27 495 ASP A N 1
ATOM 3931 C CA . ASP A 1 495 ? 4.120 -11.010 17.179 1.00 14.78 495 ASP A CA 1
ATOM 3932 C C . ASP A 1 495 ? 4.966 -9.786 17.563 1.00 12.43 495 ASP A C 1
ATOM 3933 O O . ASP A 1 495 ? 4.901 -9.295 18.661 1.00 12.13 495 ASP A O 1
ATOM 3938 N N . MET A 1 496 ? 5.839 -9.418 16.645 1.00 12.72 496 MET A N 1
ATOM 3939 C CA . MET A 1 496 ? 6.937 -8.490 16.917 1.00 12.12 496 MET A CA 1
ATOM 3940 C C . MET A 1 496 ? 6.865 -7.279 15.947 1.00 11.10 496 MET A C 1
ATOM 3941 O O . MET A 1 496 ? 7.050 -7.401 14.733 1.00 11.52 496 MET A O 1
ATOM 3946 N N . CYS A 1 497 ? 6.657 -6.111 16.525 1.00 11.88 497 CYS A N 1
ATOM 3947 C CA . CYS A 1 497 ? 6.792 -4.821 15.812 1.00 12.07 497 CYS A CA 1
ATOM 3948 C C . CYS A 1 497 ? 8.255 -4.465 15.720 1.00 10.89 497 CYS A C 1
ATOM 3949 O O . CYS A 1 497 ? 8.952 -4.312 16.763 1.00 11.35 497 CYS A O 1
ATOM 3952 N N . MET A 1 498 ? 8.685 -4.217 14.489 1.00 10.04 498 MET A N 1
ATOM 3953 C CA . MET A 1 498 ? 10.161 -3.994 14.277 1.00 9.27 498 MET A CA 1
ATOM 3954 C C . MET A 1 498 ? 10.494 -2.521 14.056 1.00 9.71 498 MET A C 1
ATOM 3955 O O . MET A 1 498 ? 11.668 -2.197 13.762 1.00 10.60 498 MET A O 1
ATOM 3960 N N . LEU A 1 499 ? 9.486 -1.688 14.216 1.00 9.34 499 LEU A N 1
ATOM 3961 C CA . LEU A 1 499 ? 9.636 -0.212 14.358 1.00 9.94 499 LEU A CA 1
ATOM 3962 C C . LEU A 1 499 ? 9.749 0.169 15.845 1.00 9.75 499 LEU A C 1
ATOM 3963 O O . LEU A 1 499 ? 8.795 0.059 16.615 1.00 10.71 499 LEU A O 1
ATOM 3968 N N . ASP A 1 500 ? 10.966 0.547 16.273 1.00 9.88 500 ASP A N 1
ATOM 3969 C CA . ASP A 1 500 ? 11.261 0.698 17.666 1.00 10.43 500 ASP A CA 1
ATOM 3970 C C . ASP A 1 500 ? 10.450 1.879 18.285 1.00 10.65 500 ASP A C 1
ATOM 3971 O O . ASP A 1 500 ? 10.418 2.973 17.716 1.00 9.70 500 ASP A O 1
ATOM 3976 N N . GLY A 1 501 ? 9.768 1.619 19.400 1.00 11.87 501 GLY A N 1
ATOM 3977 C CA . GLY A 1 501 ? 8.930 2.681 19.952 1.00 12.38 501 GLY A CA 1
ATOM 3978 C C . GLY A 1 501 ? 7.474 2.568 19.717 1.00 12.78 501 GLY A C 1
ATOM 3979 O O . GLY A 1 501 ? 6.731 3.372 20.291 1.00 12.56 501 GLY A O 1
ATOM 3980 N N . HIS A 1 502 ? 7.086 1.645 18.829 1.00 11.92 502 HIS A N 1
ATOM 3981 C CA . HIS A 1 502 ? 5.689 1.411 18.489 1.00 12.29 502 HIS A CA 1
ATOM 3982 C C . HIS A 1 502 ? 5.417 -0.089 18.620 1.00 13.16 502 HIS A C 1
ATOM 3983 O O . HIS A 1 502 ? 6.340 -0.929 18.546 1.00 13.81 502 HIS A O 1
ATOM 3990 N N . GLY A 1 503 ? 4.155 -0.395 18.940 1.00 13.21 503 GLY A N 1
ATOM 3991 C CA . GLY A 1 503 ? 3.762 -1.805 19.080 1.00 12.39 503 GLY A CA 1
ATOM 3992 C C . GLY A 1 503 ? 4.460 -2.466 20.213 1.00 13.26 503 GLY A C 1
ATOM 3993 O O . GLY A 1 503 ? 4.898 -1.797 21.182 1.00 11.80 503 GLY A O 1
ATOM 3994 N N . ARG A 1 504 ? 4.616 -3.773 20.101 1.00 11.46 504 ARG A N 1
ATOM 3995 C CA . ARG A 1 504 ? 5.073 -4.597 21.225 1.00 13.10 504 ARG A CA 1
ATOM 3996 C C . ARG A 1 504 ? 6.207 -5.485 20.798 1.00 12.64 504 ARG A C 1
ATOM 3997 O O . ARG A 1 504 ? 6.348 -5.788 19.596 1.00 11.41 504 ARG A O 1
ATOM 4005 N N . ASN A 1 505 ? 6.974 -5.968 21.794 1.00 12.99 505 ASN A N 1
ATOM 4006 C CA . ASN A 1 505 ? 8.065 -6.932 21.590 1.00 14.94 505 ASN A CA 1
ATOM 4007 C C . ASN A 1 505 ? 9.160 -6.352 20.693 1.00 13.99 505 ASN A C 1
ATOM 4008 O O . ASN A 1 505 ? 9.791 -7.079 19.907 1.00 14.37 505 ASN A O 1
ATOM 4013 N N . ASN A 1 506 ? 9.378 -5.029 20.785 1.00 13.96 506 ASN A N 1
ATOM 4014 C CA . ASN A 1 506 ? 10.471 -4.405 19.932 1.00 12.51 506 ASN A CA 1
ATOM 4015 C C . ASN A 1 506 ? 11.781 -5.101 20.305 1.00 12.27 506 ASN A C 1
ATOM 4016 O O . ASN A 1 506 ? 12.073 -5.202 21.509 1.00 11.81 506 ASN A O 1
ATOM 4021 N N . PRO A 1 507 ? 12.559 -5.577 19.315 1.00 11.58 507 PRO A N 1
ATOM 4022 C CA . PRO A 1 507 ? 13.804 -6.302 19.623 1.00 13.32 507 PRO A CA 1
ATOM 4023 C C . PRO A 1 507 ? 14.949 -5.333 19.821 1.00 13.81 507 PRO A C 1
ATOM 4024 O O . PRO A 1 507 ? 14.945 -4.214 19.215 1.00 14.30 507 PRO A O 1
ATOM 4028 N N . ASP A 1 508 ? 15.947 -5.737 20.595 1.00 12.93 508 ASP A N 1
ATOM 4029 C CA . ASP A 1 508 ? 17.130 -4.856 20.694 1.00 13.84 508 ASP A CA 1
ATOM 4030 C C . ASP A 1 508 ? 18.316 -5.560 20.073 1.00 14.67 508 ASP A C 1
ATOM 4031 O O . ASP A 1 508 ? 18.173 -6.718 19.521 1.00 17.48 508 ASP A O 1
ATOM 4036 N N . TYR A 1 509 ? 19.493 -4.889 20.072 1.00 12.52 509 TYR A N 1
ATOM 4037 C CA . TYR A 1 509 ? 20.676 -5.423 19.398 1.00 11.76 509 TYR A CA 1
ATOM 4038 C C . TYR A 1 509 ? 21.685 -5.895 20.467 1.00 13.71 509 TYR A C 1
ATOM 4039 O O . TYR A 1 509 ? 21.510 -6.975 20.950 1.00 14.54 509 TYR A O 1
ATOM 4048 N N . LEU A 1 510 ? 22.654 -5.087 20.861 1.00 12.31 510 LEU A N 1
ATOM 4049 C CA . LEU A 1 510 ? 23.534 -5.477 21.983 1.00 12.97 510 LEU A CA 1
ATOM 4050 C C . LEU A 1 510 ? 23.609 -4.342 23.041 1.00 13.23 510 LEU A C 1
ATOM 4051 O O . LEU A 1 510 ? 24.734 -3.731 23.230 1.00 13.30 510 LEU A O 1
ATOM 4056 N N . PRO A 1 511 ? 22.497 -4.099 23.772 1.00 13.54 511 PRO A N 1
ATOM 4057 C CA . PRO A 1 511 ? 22.451 -2.962 24.721 1.00 14.16 511 PRO A CA 1
ATOM 4058 C C . PRO A 1 511 ? 23.412 -3.226 25.891 1.00 16.13 511 PRO A C 1
ATOM 4059 O O . PRO A 1 511 ? 23.968 -2.299 26.456 1.00 16.54 511 PRO A O 1
ATOM 4063 N N . GLU A 1 512 ? 23.640 -4.486 26.222 1.00 16.43 512 GLU A N 1
ATOM 4064 C CA . GLU A 1 512 ? 24.577 -4.753 27.307 1.00 20.43 512 GLU A CA 1
ATOM 4065 C C . GLU A 1 512 ? 26.008 -4.337 26.897 1.00 19.21 512 GLU A C 1
ATOM 4066 O O . GLU A 1 512 ? 26.852 -4.108 27.770 1.00 21.36 512 GLU A O 1
ATOM 4072 N N . LEU A 1 513 ? 26.278 -4.199 25.597 1.00 15.17 513 LEU A N 1
ATOM 4073 C CA . LEU A 1 513 ? 27.556 -3.650 25.130 1.00 16.28 513 LEU A CA 1
ATOM 4074 C C . LEU A 1 513 ? 27.459 -2.163 24.732 1.00 14.93 513 LEU A C 1
ATOM 4075 O O . LEU A 1 513 ? 28.383 -1.569 24.232 1.00 13.73 513 LEU A O 1
ATOM 4080 N N . GLY A 1 514 ? 26.322 -1.548 24.986 1.00 14.31 514 GLY A N 1
ATOM 4081 C CA . GLY A 1 514 ? 26.197 -0.107 24.706 1.00 14.15 514 GLY A CA 1
ATOM 4082 C C . GLY A 1 514 ? 25.730 0.095 23.306 1.00 13.02 514 GLY A C 1
ATOM 4083 O O . GLY A 1 514 ? 25.734 1.215 22.830 1.00 14.83 514 GLY A O 1
ATOM 4084 N N . PHE A 1 515 ? 25.321 -0.970 22.614 1.00 12.99 515 PHE A N 1
ATOM 4085 C CA . PHE A 1 515 ? 24.845 -0.782 21.259 1.00 13.32 515 PHE A CA 1
ATOM 4086 C C . PHE A 1 515 ? 23.348 -1.024 21.259 1.00 13.84 515 PHE A C 1
ATOM 4087 O O . PHE A 1 515 ? 22.910 -2.090 20.910 1.00 14.00 515 PHE A O 1
ATOM 4095 N N . SER A 1 516 ? 22.611 0.013 21.625 1.00 12.87 516 SER A N 1
ATOM 4096 C CA . SER A 1 516 ? 21.170 -0.027 21.796 1.00 13.49 516 SER A CA 1
ATOM 4097 C C . SER A 1 516 ? 20.454 0.427 20.532 1.00 12.15 516 SER A C 1
ATOM 4098 O O . SER A 1 516 ? 20.835 1.400 19.915 1.00 12.52 516 SER A O 1
ATOM 4101 N N . ASN A 1 517 ? 19.366 -0.245 20.205 1.00 10.86 517 ASN A N 1
ATOM 4102 C CA . ASN A 1 517 ? 18.507 0.237 19.133 1.00 10.69 517 ASN A CA 1
ATOM 4103 C C . ASN A 1 517 ? 17.851 1.556 19.514 1.00 10.02 517 ASN A C 1
ATOM 4104 O O . ASN A 1 517 ? 17.718 1.858 20.702 1.00 12.72 517 ASN A O 1
ATOM 4109 N N . ALA A 1 518 ? 17.546 2.365 18.516 1.00 9.42 518 ALA A N 1
ATOM 4110 C CA . ALA A 1 518 ? 17.078 3.757 18.726 1.00 8.23 518 ALA A CA 1
ATOM 4111 C C . ALA A 1 518 ? 15.590 3.816 18.401 1.00 8.52 518 ALA A C 1
ATOM 4112 O O . ALA A 1 518 ? 15.114 3.178 17.425 1.00 8.89 518 ALA A O 1
ATOM 4114 N N . LYS A 1 519 ? 14.863 4.621 19.153 1.00 9.78 519 LYS A N 1
ATOM 4115 C CA . LYS A 1 519 ? 13.424 4.787 18.847 1.00 9.33 519 LYS A CA 1
ATOM 4116 C C . LYS A 1 519 ? 13.260 5.439 17.442 1.00 9.81 519 LYS A C 1
ATOM 4117 O O . LYS A 1 519 ? 14.079 6.325 17.030 1.00 7.69 519 LYS A O 1
ATOM 4123 N N . GLY A 1 520 ? 12.220 5.029 16.706 1.00 9.45 520 GLY A N 1
ATOM 4124 C CA . GLY A 1 520 ? 11.993 5.557 15.367 1.00 9.11 520 GLY A CA 1
ATOM 4125 C C . GLY A 1 520 ? 12.734 4.701 14.298 1.00 10.21 520 GLY A C 1
ATOM 4126 O O . GLY A 1 520 ? 12.529 4.887 13.099 1.00 9.68 520 GLY A O 1
ATOM 4127 N N . GLY A 1 521 ? 13.695 3.861 14.726 1.00 9.89 521 GLY A N 1
ATOM 4128 C CA . GLY A 1 521 ? 14.450 3.071 13.754 1.00 9.95 521 GLY A CA 1
ATOM 4129 C C . GLY A 1 521 ? 13.789 1.702 13.445 1.00 9.49 521 GLY A C 1
ATOM 4130 O O . GLY A 1 521 ? 12.859 1.248 14.199 1.00 10.31 521 GLY A O 1
ATOM 4131 N N . VAL A 1 522 ? 14.314 1.034 12.420 1.00 8.28 522 VAL A N 1
ATOM 4132 C CA . VAL A 1 522 ? 13.794 -0.275 12.000 1.00 8.23 522 VAL A CA 1
ATOM 4133 C C . VAL A 1 522 ? 14.908 -1.241 11.906 1.00 9.06 522 VAL A C 1
ATOM 4134 O O . VAL A 1 522 ? 15.950 -0.927 11.342 1.00 9.66 522 VAL A O 1
ATOM 4138 N N . CYS A 1 523 ? 14.710 -2.445 12.451 1.00 9.57 523 CYS A N 1
ATOM 4139 C CA . CYS A 1 523 ? 15.808 -3.426 12.471 1.00 9.74 523 CYS A CA 1
ATOM 4140 C C . CYS A 1 523 ? 15.816 -4.265 11.186 1.00 9.45 523 CYS A C 1
ATOM 4141 O O . CYS A 1 523 ? 14.919 -4.160 10.278 1.00 8.93 523 CYS A O 1
ATOM 4144 N N . ASN A 1 524 ? 16.873 -5.061 11.027 1.00 10.69 524 ASN A N 1
ATOM 4145 C CA . ASN A 1 524 ? 16.933 -5.981 9.837 1.00 9.56 524 ASN A CA 1
ATOM 4146 C C . ASN A 1 524 ? 15.651 -6.830 9.761 1.00 9.24 524 ASN A C 1
ATOM 4147 O O . ASN A 1 524 ? 15.017 -6.866 8.677 1.00 10.00 524 ASN A O 1
ATOM 4152 N N . GLY A 1 525 ? 15.397 -7.616 10.814 1.00 10.80 525 GLY A N 1
ATOM 4153 C CA . GLY A 1 525 ? 14.134 -8.417 11.011 1.00 10.63 525 GLY A CA 1
ATOM 4154 C C . GLY A 1 525 ? 14.320 -9.921 10.740 1.00 13.61 525 GLY A C 1
ATOM 4155 O O . GLY A 1 525 ? 15.417 -10.508 10.970 1.00 12.55 525 GLY A O 1
ATOM 4156 N N . ILE A 1 526 ? 13.256 -10.515 10.196 1.00 12.45 526 ILE A N 1
ATOM 4157 C CA . ILE A 1 526 ? 13.129 -11.975 10.191 1.00 12.40 526 ILE A CA 1
ATOM 4158 C C . ILE A 1 526 ? 13.815 -12.573 8.975 1.00 11.45 526 ILE A C 1
ATOM 4159 O O . ILE A 1 526 ? 13.800 -11.992 7.880 1.00 13.56 526 ILE A O 1
ATOM 4164 N N . THR A 1 527 ? 14.323 -13.792 9.128 1.00 12.02 527 THR A N 1
ATOM 4165 C CA . THR A 1 527 ? 15.058 -14.486 8.004 1.00 10.82 527 THR A CA 1
ATOM 4166 C C . THR A 1 527 ? 14.546 -15.916 7.917 1.00 11.09 527 THR A C 1
ATOM 4167 O O . THR A 1 527 ? 13.675 -16.290 8.682 1.00 11.10 527 THR A O 1
ATOM 4171 N N . SER A 1 528 ? 15.148 -16.727 7.034 1.00 13.52 528 SER A N 1
ATOM 4172 C CA . SER A 1 528 ? 14.939 -18.179 7.146 1.00 14.63 528 SER A CA 1
ATOM 4173 C C . SER A 1 528 ? 15.723 -18.744 8.345 1.00 16.30 528 SER A C 1
ATOM 4174 O O . SER A 1 528 ? 16.441 -17.989 8.989 1.00 14.69 528 SER A O 1
ATOM 4177 N N . GLY A 1 529 ? 15.611 -20.080 8.604 1.00 16.64 529 GLY A N 1
ATOM 4178 C CA . GLY A 1 529 ? 16.276 -20.712 9.721 1.00 15.39 529 GLY A CA 1
ATOM 4179 C C . GLY A 1 529 ? 17.780 -20.636 9.447 1.00 16.43 529 GLY A C 1
ATOM 4180 O O . GLY A 1 529 ? 18.221 -20.521 8.322 1.00 15.46 529 GLY A O 1
ATOM 4181 N N . PHE A 1 530 ? 18.573 -20.696 10.488 1.00 16.06 530 PHE A N 1
ATOM 4182 C CA . PHE A 1 530 ? 19.976 -20.685 10.300 1.00 18.34 530 PHE A CA 1
ATOM 4183 C C . PHE A 1 530 ? 20.453 -22.006 9.726 1.00 20.49 530 PHE A C 1
ATOM 4184 O O . PHE A 1 530 ? 21.401 -22.006 8.976 1.00 20.89 530 PHE A O 1
ATOM 4192 N N . GLU A 1 531 ? 19.804 -23.113 10.096 1.00 21.01 531 GLU A N 1
ATOM 4193 C CA . GLU A 1 531 ? 20.186 -24.444 9.563 1.00 23.25 531 GLU A CA 1
ATOM 4194 C C . GLU A 1 531 ? 19.234 -24.796 8.467 1.00 25.79 531 GLU A C 1
ATOM 4195 O O . GLU A 1 531 ? 19.635 -25.290 7.430 1.00 31.37 531 GLU A O 1
ATOM 4201 N N . ASN A 1 532 ? 17.960 -24.521 8.680 1.00 23.68 532 ASN A N 1
ATOM 4202 C CA . ASN A 1 532 ? 16.977 -24.841 7.672 1.00 22.28 532 ASN A CA 1
ATOM 4203 C C . ASN A 1 532 ? 16.525 -23.616 6.921 1.00 20.41 532 ASN A C 1
ATOM 4204 O O . ASN A 1 532 ? 15.696 -22.859 7.446 1.00 22.39 532 ASN A O 1
ATOM 4209 N N . GLU A 1 533 ? 16.978 -23.442 5.682 1.00 17.49 533 GLU A N 1
ATOM 4210 C CA . GLU A 1 533 ? 16.469 -22.352 4.832 1.00 17.60 533 GLU A CA 1
ATOM 4211 C C . GLU A 1 533 ? 14.981 -22.377 4.458 1.00 18.31 533 GLU A C 1
ATOM 4212 O O . GLU A 1 533 ? 14.447 -21.380 3.952 1.00 15.82 533 GLU A O 1
ATOM 4218 N N . GLN A 1 534 ? 14.328 -23.493 4.722 1.00 16.40 534 GLN A N 1
ATOM 4219 C CA . GLN A 1 534 ? 12.868 -23.550 4.499 1.00 17.40 534 GLN A CA 1
ATOM 4220 C C . GLN A 1 534 ? 12.099 -23.119 5.674 1.00 17.09 534 GLN A C 1
ATOM 4221 O O . GLN A 1 534 ? 10.875 -22.997 5.605 1.00 19.86 534 GLN A O 1
ATOM 4227 N N . GLY A 1 535 ? 12.814 -22.893 6.787 1.00 16.98 535 GLY A N 1
ATOM 4228 C CA . GLY A 1 535 ? 12.230 -22.463 8.037 1.00 16.84 535 GLY A CA 1
ATOM 4229 C C . GLY A 1 535 ? 12.170 -20.927 8.146 1.00 15.70 535 GLY A C 1
ATOM 4230 O O . GLY A 1 535 ? 12.310 -20.220 7.150 1.00 17.29 535 GLY A O 1
ATOM 4231 N N . ILE A 1 536 ? 11.885 -20.459 9.363 1.00 16.87 536 ILE A N 1
ATOM 4232 C CA . ILE A 1 536 ? 11.768 -19.044 9.702 1.00 14.92 536 ILE A CA 1
ATOM 4233 C C . ILE A 1 536 ? 12.523 -18.867 10.975 1.00 15.77 536 ILE A C 1
ATOM 4234 O O . ILE A 1 536 ? 12.506 -19.735 11.819 1.00 16.57 536 ILE A O 1
ATOM 4239 N N . ALA A 1 537 ? 13.110 -17.674 11.190 1.00 16.54 537 ALA A N 1
ATOM 4240 C CA . ALA A 1 537 ? 13.901 -17.498 12.427 1.00 14.08 537 ALA A CA 1
ATOM 4241 C C . ALA A 1 537 ? 14.082 -16.014 12.767 1.00 13.04 537 ALA A C 1
ATOM 4242 O O . ALA A 1 537 ? 14.056 -15.168 11.906 1.00 12.57 537 ALA A O 1
ATOM 4244 N N . PHE A 1 538 ? 14.248 -15.729 14.025 1.00 11.57 538 PHE A N 1
ATOM 4245 C CA . PHE A 1 538 ? 14.587 -14.356 14.406 1.00 12.56 538 PHE A CA 1
ATOM 4246 C C . PHE A 1 538 ? 15.264 -14.504 15.737 1.00 13.74 538 PHE A C 1
ATOM 4247 O O . PHE A 1 538 ? 14.600 -14.907 16.722 1.00 13.30 538 PHE A O 1
ATOM 4255 N N . LYS A 1 539 ? 16.567 -14.240 15.799 1.00 13.08 539 LYS A N 1
ATOM 4256 C CA . LYS A 1 539 ? 17.320 -14.501 17.072 1.00 12.37 539 LYS A CA 1
ATOM 4257 C C . LYS A 1 539 ? 17.149 -15.965 17.553 1.00 13.69 539 LYS A C 1
ATOM 4258 O O . LYS A 1 539 ? 16.813 -16.216 18.679 1.00 14.92 539 LYS A O 1
ATOM 4264 N N . PRO A 1 540 ? 17.352 -16.952 16.667 1.00 14.76 540 PRO A N 1
ATOM 4265 C CA . PRO A 1 540 ? 17.152 -18.340 17.091 1.00 16.08 540 PRO A CA 1
ATOM 4266 C C . PRO A 1 540 ? 18.081 -18.711 18.202 1.00 17.94 540 PRO A C 1
ATOM 4267 O O . PRO A 1 540 ? 19.234 -18.230 18.237 1.00 17.88 540 PRO A O 1
ATOM 4271 N N . GLU A 1 541 ? 17.597 -19.622 19.069 1.00 19.98 541 GLU A N 1
ATOM 4272 C CA . GLU A 1 541 ? 18.292 -19.963 20.294 1.00 23.35 541 GLU A CA 1
ATOM 4273 C C . GLU A 1 541 ? 19.754 -20.290 20.070 1.00 24.13 541 GLU A C 1
ATOM 4274 O O . GLU A 1 541 ? 20.585 -19.807 20.836 1.00 22.50 541 GLU A O 1
ATOM 4280 N N . LYS A 1 542 ? 20.073 -21.061 19.019 1.00 21.46 542 LYS A N 1
ATOM 4281 C CA . LYS A 1 542 ? 21.459 -21.508 18.854 1.00 25.24 542 LYS A CA 1
ATOM 4282 C C . LYS A 1 542 ? 22.448 -20.363 18.582 1.00 27.44 542 LYS A C 1
ATOM 4283 O O . LYS A 1 542 ? 23.568 -20.371 19.085 1.00 25.69 542 LYS A O 1
ATOM 4289 N N . GLN A 1 543 ? 22.006 -19.341 17.856 1.00 24.23 543 GLN A N 1
ATOM 4290 C CA . GLN A 1 543 ? 22.903 -18.255 17.525 1.00 22.00 543 GLN A CA 1
ATOM 4291 C C . GLN A 1 543 ? 22.572 -16.916 18.207 1.00 22.16 543 GLN A C 1
ATOM 4292 O O . GLN A 1 543 ? 23.298 -15.924 17.963 1.00 20.64 543 GLN A O 1
ATOM 4298 N N . LYS A 1 544 ? 21.530 -16.870 19.057 1.00 20.57 544 LYS A N 1
ATOM 4299 C CA . LYS A 1 544 ? 21.065 -15.561 19.577 1.00 21.32 544 LYS A CA 1
ATOM 4300 C C . LYS A 1 544 ? 22.187 -14.811 20.323 1.00 23.57 544 LYS A C 1
ATOM 4301 O O . LYS A 1 544 ? 22.218 -13.620 20.287 1.00 19.23 544 LYS A O 1
ATOM 4307 N N . ASP A 1 545 ? 23.101 -15.531 20.986 1.00 20.78 545 ASP A N 1
ATOM 4308 C CA . ASP A 1 545 ? 24.141 -14.882 21.797 1.00 22.22 545 ASP A CA 1
ATOM 4309 C C . ASP A 1 545 ? 25.488 -14.810 21.112 1.00 20.81 545 ASP A C 1
ATOM 4310 O O . ASP A 1 545 ? 26.441 -14.319 21.714 1.00 21.18 545 ASP A O 1
ATOM 4315 N N . ASP A 1 546 ? 25.550 -15.285 19.863 1.00 18.83 546 ASP A N 1
ATOM 4316 C CA . ASP A 1 546 ? 26.788 -15.322 19.074 1.00 18.99 546 ASP A CA 1
ATOM 4317 C C . ASP A 1 546 ? 26.934 -13.990 18.260 1.00 20.79 546 ASP A C 1
ATOM 4318 O O . ASP A 1 546 ? 26.149 -13.747 17.329 1.00 16.26 546 ASP A O 1
ATOM 4323 N N . MET A 1 547 ? 27.848 -13.103 18.691 1.00 18.81 547 MET A N 1
ATOM 4324 C CA . MET A 1 547 ? 28.093 -11.824 17.979 1.00 22.33 547 MET A CA 1
ATOM 4325 C C . MET A 1 547 ? 28.547 -11.922 16.536 1.00 20.55 547 MET A C 1
ATOM 4326 O O . MET A 1 547 ? 28.406 -10.951 15.816 1.00 19.82 547 MET A O 1
ATOM 4331 N N . LEU A 1 548 ? 29.022 -13.089 16.056 1.00 17.09 548 LEU A N 1
ATOM 4332 C CA . LEU A 1 548 ? 29.400 -13.190 14.668 1.00 17.16 548 LEU A CA 1
ATOM 4333 C C . LEU A 1 548 ? 28.165 -13.404 13.803 1.00 15.13 548 LEU A C 1
ATOM 4334 O O . LEU A 1 548 ? 28.275 -13.308 12.583 1.00 16.46 548 LEU A O 1
ATOM 4339 N N . GLN A 1 549 ? 27.037 -13.722 14.462 1.00 14.35 549 GLN A N 1
ATOM 4340 C CA . GLN A 1 549 ? 25.754 -14.019 13.776 1.00 14.45 549 GLN A CA 1
ATOM 4341 C C . GLN A 1 549 ? 24.579 -13.116 14.142 1.00 15.21 549 GLN A C 1
ATOM 4342 O O . GLN A 1 549 ? 23.672 -12.925 13.290 1.00 14.24 549 GLN A O 1
ATOM 4348 N N . ASN A 1 550 ? 24.494 -12.680 15.415 1.00 13.41 550 ASN A N 1
ATOM 4349 C CA . ASN A 1 550 ? 23.191 -12.066 15.867 1.00 14.58 550 ASN A CA 1
ATOM 4350 C C . ASN A 1 550 ? 22.884 -10.682 15.293 1.00 13.82 550 ASN A C 1
ATOM 4351 O O . ASN A 1 550 ? 21.717 -10.200 15.415 1.00 18.34 550 ASN A O 1
ATOM 4356 N N . TRP A 1 551 ? 23.843 -10.092 14.592 1.00 12.50 551 TRP A N 1
ATOM 4357 C CA . TRP A 1 551 ? 23.603 -8.813 13.876 1.00 11.52 551 TRP A CA 1
ATOM 4358 C C . TRP A 1 551 ? 22.553 -9.018 12.784 1.00 11.59 551 TRP A C 1
ATOM 4359 O O . TRP A 1 551 ? 21.890 -8.037 12.355 1.00 12.56 551 TRP A O 1
ATOM 4370 N N . ARG A 1 552 ? 22.319 -10.268 12.372 1.00 9.02 552 ARG A N 1
ATOM 4371 C CA . ARG A 1 552 ? 21.448 -10.496 11.171 1.00 9.27 552 ARG A CA 1
ATOM 4372 C C . ARG A 1 552 ? 19.992 -10.214 11.510 1.00 8.97 552 ARG A C 1
ATOM 4373 O O . ARG A 1 552 ? 19.179 -10.091 10.621 1.00 10.06 552 ARG A O 1
ATOM 4381 N N . TRP A 1 553 ? 19.653 -10.146 12.790 1.00 10.03 553 TRP A N 1
ATOM 4382 C CA . TRP A 1 553 ? 18.253 -10.045 13.219 1.00 11.10 553 TRP A CA 1
ATOM 4383 C C . TRP A 1 553 ? 17.956 -8.697 13.821 1.00 11.75 553 TRP A C 1
ATOM 4384 O O . TRP A 1 553 ? 17.264 -7.863 13.190 1.00 12.83 553 TRP A O 1
ATOM 4395 N N . GLY A 1 554 ? 18.473 -8.469 15.023 1.00 10.99 554 GLY A N 1
ATOM 4396 C CA . GLY A 1 554 ? 18.050 -7.276 15.757 1.00 10.76 554 GLY A CA 1
ATOM 4397 C C . GLY A 1 554 ? 18.669 -5.940 15.450 1.00 10.06 554 GLY A C 1
ATOM 4398 O O . GLY A 1 554 ? 18.170 -4.891 15.906 1.00 11.02 554 GLY A O 1
ATOM 4399 N N . GLU A 1 555 ? 19.813 -5.938 14.749 1.00 10.58 555 GLU A N 1
ATOM 4400 C CA . GLU A 1 555 ? 20.527 -4.684 14.530 1.00 10.60 555 GLU A CA 1
ATOM 4401 C C . GLU A 1 555 ? 19.679 -3.751 13.648 1.00 11.32 555 GLU A C 1
ATOM 4402 O O . GLU A 1 555 ? 19.014 -4.213 12.733 1.00 12.36 555 GLU A O 1
ATOM 4408 N N . GLN A 1 556 ? 19.671 -2.452 13.950 1.00 9.97 556 GLN A N 1
ATOM 4409 C CA . GLN A 1 556 ? 19.106 -1.450 13.021 1.00 11.03 556 GLN A CA 1
ATOM 4410 C C . GLN A 1 556 ? 20.095 -1.006 11.958 1.00 11.31 556 GLN A C 1
ATOM 4411 O O . GLN A 1 556 ? 21.283 -0.890 12.206 1.00 11.35 556 GLN A O 1
ATOM 4417 N N . TRP A 1 557 ? 19.570 -0.607 10.800 1.00 9.86 557 TRP A N 1
ATOM 4418 C CA . TRP A 1 557 ? 20.384 -0.235 9.660 1.00 9.12 557 TRP A CA 1
ATOM 4419 C C . TRP A 1 557 ? 19.639 0.856 8.916 1.00 9.42 557 TRP A C 1
ATOM 4420 O O . TRP A 1 557 ? 18.414 0.672 8.625 1.00 9.53 557 TRP A O 1
ATOM 4431 N N . ILE A 1 558 ? 20.307 1.933 8.536 1.00 8.34 558 ILE A N 1
ATOM 4432 C CA . ILE A 1 558 ? 19.545 3.131 8.057 1.00 7.33 558 ILE A CA 1
ATOM 4433 C C . ILE A 1 558 ? 18.683 2.923 6.763 1.00 7.85 558 ILE A C 1
ATOM 4434 O O . ILE A 1 558 ? 17.622 3.586 6.703 1.00 9.03 558 ILE A O 1
ATOM 4439 N N . PRO A 1 559 ? 19.066 2.010 5.820 1.00 8.39 559 PRO A N 1
ATOM 4440 C CA . PRO A 1 559 ? 18.145 1.772 4.712 1.00 7.90 559 PRO A CA 1
ATOM 4441 C C . PRO A 1 559 ? 16.726 1.324 5.239 1.00 8.11 559 PRO A C 1
ATOM 4442 O O . PRO A 1 559 ? 15.760 1.660 4.578 1.00 7.58 559 PRO A O 1
ATOM 4446 N N . HIS A 1 560 ? 16.624 0.524 6.313 1.00 7.52 560 HIS A N 1
ATOM 4447 C CA . HIS A 1 560 ? 15.256 0.115 6.667 1.00 8.98 560 HIS A CA 1
ATOM 4448 C C . HIS A 1 560 ? 14.373 1.309 7.035 1.00 9.45 560 HIS A C 1
ATOM 4449 O O . HIS A 1 560 ? 13.204 1.383 6.587 1.00 9.45 560 HIS A O 1
ATOM 4456 N N . GLY A 1 561 ? 14.881 2.186 7.918 1.00 8.85 561 GLY A N 1
ATOM 4457 C CA . GLY A 1 561 ? 14.090 3.387 8.283 1.00 9.21 561 GLY A CA 1
ATOM 4458 C C . GLY A 1 561 ? 13.774 4.257 7.085 1.00 9.03 561 GLY A C 1
ATOM 4459 O O . GLY A 1 561 ? 12.660 4.837 7.010 1.00 8.77 561 GLY A O 1
ATOM 4460 N N . ALA A 1 562 ? 14.741 4.389 6.149 1.00 8.31 562 ALA A N 1
ATOM 4461 C CA . ALA A 1 562 ? 14.617 5.357 5.048 1.00 8.26 562 ALA A CA 1
ATOM 4462 C C . ALA A 1 562 ? 13.584 4.782 4.079 1.00 8.03 562 ALA A C 1
ATOM 4463 O O . ALA A 1 562 ? 12.763 5.558 3.476 1.00 8.50 562 ALA A O 1
ATOM 4465 N N . TRP A 1 563 ? 13.620 3.451 3.869 1.00 7.68 563 TRP A N 1
ATOM 4466 C CA . TRP A 1 563 ? 12.639 2.896 2.930 1.00 7.78 563 TRP A CA 1
ATOM 4467 C C . TRP A 1 563 ? 11.215 2.905 3.614 1.00 8.05 563 TRP A C 1
ATOM 4468 O O . TRP A 1 563 ? 10.217 3.162 2.924 1.00 8.65 563 TRP A O 1
ATOM 4479 N N . TYR A 1 564 ? 11.180 2.701 4.939 1.00 7.93 564 TYR A N 1
ATOM 4480 C CA . TYR A 1 564 ? 9.930 2.741 5.718 1.00 9.11 564 TYR A CA 1
ATOM 4481 C C . TYR A 1 564 ? 9.366 4.200 5.592 1.00 10.53 564 TYR A C 1
ATOM 4482 O O . TYR A 1 564 ? 8.134 4.380 5.402 1.00 9.17 564 TYR A O 1
ATOM 4491 N N . LEU A 1 565 ? 10.235 5.198 5.698 1.00 9.01 565 LEU A N 1
ATOM 4492 C CA . LEU A 1 565 ? 9.737 6.570 5.693 1.00 11.26 565 LEU A CA 1
ATOM 4493 C C . LEU A 1 565 ? 9.107 6.828 4.315 1.00 10.31 565 LEU A C 1
ATOM 4494 O O . LEU A 1 565 ? 8.049 7.463 4.218 1.00 10.38 565 LEU A O 1
ATOM 4499 N N . LEU A 1 566 ? 9.790 6.401 3.254 1.00 9.13 566 LEU A N 1
ATOM 4500 C CA . LEU A 1 566 ? 9.182 6.623 1.888 1.00 10.11 566 LEU A CA 1
ATOM 4501 C C . LEU A 1 566 ? 7.853 5.852 1.671 1.00 10.04 566 LEU A C 1
ATOM 4502 O O . LEU A 1 566 ? 6.877 6.365 1.076 1.00 11.15 566 LEU A O 1
ATOM 4507 N N . ALA A 1 567 ? 7.831 4.628 2.160 1.00 10.04 567 ALA A N 1
ATOM 4508 C CA . ALA A 1 567 ? 6.691 3.723 2.022 1.00 10.91 567 ALA A CA 1
ATOM 4509 C C . ALA A 1 567 ? 5.481 4.350 2.681 1.00 12.02 567 ALA A C 1
ATOM 4510 O O . ALA A 1 567 ? 4.423 4.420 2.072 1.00 10.87 567 ALA A O 1
ATOM 4512 N N . ILE A 1 568 ? 5.658 4.950 3.874 1.00 11.19 568 ILE A N 1
ATOM 4513 C CA . ILE A 1 568 ? 4.431 5.506 4.530 1.00 10.52 568 ILE A CA 1
ATOM 4514 C C . ILE A 1 568 ? 4.026 6.835 3.902 1.00 11.45 568 ILE A C 1
ATOM 4515 O O . ILE A 1 568 ? 2.844 7.227 4.003 1.00 11.35 568 ILE A O 1
ATOM 4520 N N . THR A 1 569 ? 4.969 7.486 3.203 1.00 10.11 569 THR A N 1
ATOM 4521 C CA . THR A 1 569 ? 4.674 8.798 2.607 1.00 10.11 569 THR A CA 1
ATOM 4522 C C . THR A 1 569 ? 3.853 8.495 1.309 1.00 11.51 569 THR A C 1
ATOM 4523 O O . THR A 1 569 ? 2.929 9.247 0.980 1.00 12.66 569 THR A O 1
ATOM 4527 N N . MET A 1 570 ? 4.241 7.427 0.589 1.00 11.31 570 MET A N 1
ATOM 4528 C CA . MET A 1 570 ? 3.529 7.014 -0.650 1.00 12.36 570 MET A CA 1
ATOM 4529 C C . MET A 1 570 ? 2.126 6.491 -0.234 1.00 12.10 570 MET A C 1
ATOM 4530 O O . MET A 1 570 ? 1.137 6.767 -0.912 1.00 12.54 570 MET A O 1
ATOM 4535 N N . GLN A 1 571 ? 2.050 5.758 0.880 1.00 12.22 571 GLN A N 1
ATOM 4536 C CA . GLN A 1 571 ? 0.713 5.346 1.407 1.00 14.52 571 GLN A CA 1
ATOM 4537 C C . GLN A 1 571 ? -0.166 6.584 1.709 1.00 14.62 571 GLN A C 1
ATOM 4538 O O . GLN A 1 571 ? -1.358 6.628 1.329 1.00 14.98 571 GLN A O 1
ATOM 4544 N N . PHE A 1 572 ? 0.448 7.596 2.333 1.00 12.80 572 PHE A N 1
ATOM 4545 C CA . PHE A 1 572 ? -0.263 8.807 2.670 1.00 12.94 572 PHE A CA 1
ATOM 4546 C C . PHE A 1 572 ? -0.796 9.492 1.374 1.00 13.57 572 PHE A C 1
ATOM 4547 O O . PHE A 1 572 ? -1.977 9.868 1.330 1.00 13.86 572 PHE A O 1
ATOM 4555 N N . LYS A 1 573 ? 0.046 9.600 0.342 1.00 13.05 573 LYS A N 1
ATOM 4556 C CA . LYS A 1 573 ? -0.367 10.151 -0.958 1.00 14.27 573 LYS A CA 1
ATOM 4557 C C . LYS A 1 573 ? -1.566 9.388 -1.545 1.00 16.56 573 LYS A C 1
ATOM 4558 O O . LYS A 1 573 ? -2.473 10.015 -2.088 1.00 15.42 573 LYS A O 1
ATOM 4564 N N . GLU A 1 574 ? -1.563 8.078 -1.408 1.00 16.11 574 GLU A N 1
ATOM 4565 C CA . GLU A 1 574 ? -2.591 7.250 -2.001 1.00 18.48 574 GLU A CA 1
ATOM 4566 C C . GLU A 1 574 ? -3.721 6.914 -1.010 1.00 18.06 574 GLU A C 1
ATOM 4567 O O . GLU A 1 574 ? -4.509 6.011 -1.307 1.00 19.10 574 GLU A O 1
ATOM 4573 N N . ARG A 1 575 ? -3.793 7.588 0.138 1.00 16.17 575 ARG A N 1
ATOM 4574 C CA . ARG A 1 575 ? -4.695 7.079 1.184 1.00 19.10 575 ARG A CA 1
ATOM 4575 C C . ARG A 1 575 ? -6.179 7.184 0.738 1.00 17.92 575 ARG A C 1
ATOM 4576 O O . ARG A 1 575 ? -6.977 6.454 1.249 1.00 17.09 575 ARG A O 1
ATOM 4584 N N . ASN A 1 576 ? -6.499 8.119 -0.144 1.00 19.48 576 ASN A N 1
ATOM 4585 C CA . ASN A 1 576 ? -7.908 8.338 -0.568 1.00 24.79 576 ASN A CA 1
ATOM 4586 C C . ASN A 1 576 ? -8.289 7.548 -1.773 1.00 28.87 576 ASN A C 1
ATOM 4587 O O . ASN A 1 576 ? -9.428 7.683 -2.223 1.00 33.85 576 ASN A O 1
ATOM 4592 N N . HIS A 1 577 ? -7.391 6.685 -2.254 1.00 30.73 577 HIS A N 1
ATOM 4593 C CA . HIS A 1 577 ? -7.487 6.093 -3.601 1.00 37.38 577 HIS A CA 1
ATOM 4594 C C . HIS A 1 577 ? -8.704 5.260 -3.616 1.00 32.41 577 HIS A C 1
ATOM 4595 O O . HIS A 1 577 ? -8.763 4.269 -2.924 1.00 36.90 577 HIS A O 1
ATOM 4602 N N . VAL A 1 578 ? -9.711 5.661 -4.355 1.00 37.53 578 VAL A N 1
ATOM 4603 C CA . VAL A 1 578 ? -10.869 4.765 -4.406 1.00 41.43 578 VAL A CA 1
ATOM 4604 C C . VAL A 1 578 ? -10.670 3.770 -5.554 1.00 44.53 578 VAL A C 1
ATOM 4605 O O . VAL A 1 578 ? -10.599 4.102 -6.718 1.00 47.47 578 VAL A O 1
ATOM 4609 N N . MET B 1 1 ? -13.578 -0.523 38.612 1.00 40.17 1 MET B N 1
ATOM 4610 C CA . MET B 1 1 ? -12.274 -0.781 39.270 1.00 39.77 1 MET B CA 1
ATOM 4611 C C . MET B 1 1 ? -11.131 -0.694 38.256 1.00 36.47 1 MET B C 1
ATOM 4612 O O . MET B 1 1 ? -11.239 -1.248 37.200 1.00 35.96 1 MET B O 1
ATOM 4617 N N . GLN B 1 2 ? -10.030 -0.041 38.622 1.00 36.62 2 GLN B N 1
ATOM 4618 C CA . GLN B 1 2 ? -8.809 0.066 37.819 1.00 28.97 2 GLN B CA 1
ATOM 4619 C C . GLN B 1 2 ? -7.607 -0.144 38.709 1.00 26.77 2 GLN B C 1
ATOM 4620 O O . GLN B 1 2 ? -7.511 0.418 39.789 1.00 28.49 2 GLN B O 1
ATOM 4626 N N . LEU B 1 3 ? -6.673 -0.944 38.257 1.00 24.74 3 LEU B N 1
ATOM 4627 C CA . LEU B 1 3 ? -5.474 -1.179 39.021 1.00 25.97 3 LEU B CA 1
ATOM 4628 C C . LEU B 1 3 ? -4.383 -0.403 38.356 1.00 23.83 3 LEU B C 1
ATOM 4629 O O . LEU B 1 3 ? -4.121 -0.647 37.176 1.00 24.41 3 LEU B O 1
ATOM 4634 N N . LEU B 1 4 ? -3.814 0.549 39.078 1.00 20.65 4 LEU B N 1
ATOM 4635 C CA . LEU B 1 4 ? -2.763 1.443 38.549 1.00 18.79 4 LEU B CA 1
ATOM 4636 C C . LEU B 1 4 ? -1.403 0.950 38.971 1.00 18.12 4 LEU B C 1
ATOM 4637 O O . LEU B 1 4 ? -1.189 0.656 40.181 1.00 14.97 4 LEU B O 1
ATOM 4642 N N . THR B 1 5 ? -0.465 0.826 38.013 1.00 17.88 5 THR B N 1
ATOM 4643 C CA . THR B 1 5 ? 0.925 0.488 38.385 1.00 16.86 5 THR B CA 1
ATOM 4644 C C . THR B 1 5 ? 1.917 1.413 37.662 1.00 16.47 5 THR B C 1
ATOM 4645 O O . THR B 1 5 ? 1.534 2.123 36.743 1.00 17.54 5 THR B O 1
ATOM 4649 N N . ASN B 1 6 ? 3.188 1.332 38.038 1.00 15.93 6 ASN B N 1
ATOM 4650 C CA . ASN B 1 6 ? 4.259 1.843 37.171 1.00 15.04 6 ASN B CA 1
ATOM 4651 C C . ASN B 1 6 ? 4.143 1.063 35.850 1.00 16.22 6 ASN B C 1
ATOM 4652 O O . ASN B 1 6 ? 4.112 -0.187 35.821 1.00 14.75 6 ASN B O 1
ATOM 4657 N N . HIS B 1 7 ? 3.942 1.806 34.757 1.00 14.54 7 HIS B N 1
ATOM 4658 C CA . HIS B 1 7 ? 3.831 1.142 33.411 1.00 16.26 7 HIS B CA 1
ATOM 4659 C C . HIS B 1 7 ? 5.054 0.365 32.981 1.00 16.36 7 HIS B C 1
ATOM 4660 O O . HIS B 1 7 ? 4.912 -0.643 32.331 1.00 18.42 7 HIS B O 1
ATOM 4667 N N . LEU B 1 8 ? 6.251 0.776 33.399 1.00 14.34 8 LEU B N 1
ATOM 4668 C CA . LEU B 1 8 ? 7.440 0.039 33.037 1.00 14.05 8 LEU B CA 1
ATOM 4669 C C . LEU B 1 8 ? 7.626 -1.078 34.042 1.00 14.79 8 LEU B C 1
ATOM 4670 O O . LEU B 1 8 ? 7.837 -2.228 33.678 1.00 14.66 8 LEU B O 1
ATOM 4675 N N . GLY B 1 9 ? 7.610 -0.734 35.334 1.00 14.67 9 GLY B N 1
ATOM 4676 C CA . GLY B 1 9 ? 7.965 -1.741 36.324 1.00 15.26 9 GLY B CA 1
ATOM 4677 C C . GLY B 1 9 ? 8.666 -1.203 37.543 1.00 15.20 9 GLY B C 1
ATOM 4678 O O . GLY B 1 9 ? 8.637 0.001 37.814 1.00 14.75 9 GLY B O 1
ATOM 4679 N N . TYR B 1 10 ? 9.268 -2.122 38.276 1.00 14.31 10 TYR B N 1
ATOM 4680 C CA . TYR B 1 10 ? 9.871 -1.775 39.581 1.00 14.38 10 TYR B CA 1
ATOM 4681 C C . TYR B 1 10 ? 11.295 -2.251 39.655 1.00 15.04 10 TYR B C 1
ATOM 4682 O O . TYR B 1 10 ? 11.657 -3.353 39.176 1.00 16.72 10 TYR B O 1
ATOM 4691 N N . GLU B 1 11 ? 12.123 -1.429 40.284 1.00 15.85 11 GLU B N 1
ATOM 4692 C CA . GLU B 1 11 ? 13.494 -1.768 40.541 1.00 15.97 11 GLU B CA 1
ATOM 4693 C C . GLU B 1 11 ? 13.449 -3.027 41.458 1.00 16.59 11 GLU B C 1
ATOM 4694 O O . GLU B 1 11 ? 12.554 -3.112 42.290 1.00 15.48 11 GLU B O 1
ATOM 4700 N N . ARG B 1 12 ? 14.334 -4.029 41.204 1.00 16.60 12 ARG B N 1
ATOM 4701 C CA . ARG B 1 12 ? 14.249 -5.366 41.898 1.00 18.24 12 ARG B CA 1
ATOM 4702 C C . ARG B 1 12 ? 14.126 -5.196 43.443 1.00 18.09 12 ARG B C 1
ATOM 4703 O O . ARG B 1 12 ? 13.216 -5.763 44.054 1.00 18.55 12 ARG B O 1
ATOM 4711 N N . LEU B 1 13 ? 15.001 -4.377 44.037 1.00 19.59 13 LEU B N 1
ATOM 4712 C CA . LEU B 1 13 ? 15.009 -4.162 45.507 1.00 20.66 13 LEU B CA 1
ATOM 4713 C C . LEU B 1 13 ? 14.197 -2.888 45.972 1.00 24.55 13 LEU B C 1
ATOM 4714 O O . LEU B 1 13 ? 13.813 -2.746 47.106 1.00 28.80 13 LEU B O 1
ATOM 4719 N N . GLY B 1 14 ? 13.840 -1.997 45.089 1.00 23.27 14 GLY B N 1
ATOM 4720 C CA . GLY B 1 14 ? 12.810 -0.955 45.509 1.00 24.20 14 GLY B CA 1
ATOM 4721 C C . GLY B 1 14 ? 11.444 -1.327 46.226 1.00 26.12 14 GLY B C 1
ATOM 4722 O O . GLY B 1 14 ? 10.951 -2.470 46.191 1.00 23.54 14 GLY B O 1
ATOM 4723 N N . ALA B 1 15 ? 10.866 -0.312 46.871 1.00 23.11 15 ALA B N 1
ATOM 4724 C CA . ALA B 1 15 ? 9.480 -0.229 47.289 1.00 21.40 15 ALA B CA 1
ATOM 4725 C C . ALA B 1 15 ? 8.614 -0.376 46.088 1.00 19.55 15 ALA B C 1
ATOM 4726 O O . ALA B 1 15 ? 8.944 0.109 45.024 1.00 21.11 15 ALA B O 1
ATOM 4728 N N . LYS B 1 16 ? 7.502 -1.079 46.257 1.00 17.97 16 LYS B N 1
ATOM 4729 C CA . LYS B 1 16 ? 6.689 -1.546 45.127 1.00 19.39 16 LYS B CA 1
ATOM 4730 C C . LYS B 1 16 ? 5.273 -1.453 45.607 1.00 17.87 16 LYS B C 1
ATOM 4731 O O . LYS B 1 16 ? 4.908 -2.023 46.648 1.00 18.91 16 LYS B O 1
ATOM 4737 N N . GLN B 1 17 ? 4.458 -0.690 44.881 1.00 18.56 17 GLN B N 1
ATOM 4738 C CA . GLN B 1 17 ? 3.046 -0.605 45.162 1.00 15.97 17 GLN B CA 1
ATOM 4739 C C . GLN B 1 17 ? 2.244 -0.514 43.897 1.00 18.45 17 GLN B C 1
ATOM 4740 O O . GLN B 1 17 ? 2.766 -0.108 42.877 1.00 19.01 17 GLN B O 1
ATOM 4746 N N . ALA B 1 18 ? 0.949 -0.824 44.003 1.00 16.54 18 ALA B N 1
ATOM 4747 C CA . ALA B 1 18 ? -0.075 -0.592 42.994 1.00 17.71 18 ALA B CA 1
ATOM 4748 C C . ALA B 1 18 ? -1.228 0.132 43.697 1.00 20.35 18 ALA B C 1
ATOM 4749 O O . ALA B 1 18 ? -1.359 0.045 44.918 1.00 20.59 18 ALA B O 1
ATOM 4751 N N . ILE B 1 19 ? -2.043 0.862 42.960 1.00 20.22 19 ILE B N 1
ATOM 4752 C CA . ILE B 1 19 ? -3.172 1.538 43.549 1.00 21.63 19 ILE B CA 1
ATOM 4753 C C . ILE B 1 19 ? -4.415 1.142 42.864 1.00 24.73 19 ILE B C 1
ATOM 4754 O O . ILE B 1 19 ? -4.513 1.226 41.670 1.00 25.83 19 ILE B O 1
ATOM 4759 N N . LEU B 1 20 ? -5.372 0.657 43.640 1.00 28.48 20 LEU B N 1
ATOM 4760 C CA . LEU B 1 20 ? -6.691 0.269 43.149 1.00 27.94 20 LEU B CA 1
ATOM 4761 C C . LEU B 1 20 ? -7.621 1.457 43.346 1.00 26.83 20 LEU B C 1
ATOM 4762 O O . LEU B 1 20 ? -7.743 1.964 44.430 1.00 27.41 20 LEU B O 1
ATOM 4767 N N . GLN B 1 21 ? -8.230 1.927 42.278 1.00 28.48 21 GLN B N 1
ATOM 4768 C CA . GLN B 1 21 ? -9.323 2.892 42.385 1.00 35.85 21 GLN B CA 1
ATOM 4769 C C . GLN B 1 21 ? -10.584 2.063 42.189 1.00 45.29 21 GLN B C 1
ATOM 4770 O O . GLN B 1 21 ? -10.771 1.491 41.084 1.00 48.75 21 GLN B O 1
ATOM 4776 N N . ALA B 1 22 ? -11.415 1.979 43.241 1.00 43.25 22 ALA B N 1
ATOM 4777 C CA . ALA B 1 22 ? -12.711 1.281 43.202 1.00 51.54 22 ALA B CA 1
ATOM 4778 C C . ALA B 1 22 ? -13.651 2.025 44.134 1.00 53.03 22 ALA B C 1
ATOM 4779 O O . ALA B 1 22 ? -13.197 2.602 45.129 1.00 53.07 22 ALA B O 1
ATOM 4781 N N . GLN B 1 23 ? -14.945 2.033 43.821 1.00 57.79 23 GLN B N 1
ATOM 4782 C CA . GLN B 1 23 ? -15.936 2.586 44.775 1.00 60.50 23 GLN B CA 1
ATOM 4783 C C . GLN B 1 23 ? -15.977 1.796 46.085 1.00 59.36 23 GLN B C 1
ATOM 4784 O O . GLN B 1 23 ? -16.295 0.611 46.105 1.00 60.68 23 GLN B O 1
ATOM 4790 N N . HIS B 1 29 ? -11.688 -7.594 49.840 1.00 46.76 29 HIS B N 1
ATOM 4791 C CA . HIS B 1 29 ? -10.811 -8.181 48.836 1.00 39.80 29 HIS B CA 1
ATOM 4792 C C . HIS B 1 29 ? -9.355 -8.072 49.280 1.00 39.69 29 HIS B C 1
ATOM 4793 O O . HIS B 1 29 ? -8.973 -7.337 50.197 1.00 43.08 29 HIS B O 1
ATOM 4800 N N . HIS B 1 30 ? -8.517 -8.792 48.587 1.00 37.25 30 HIS B N 1
ATOM 4801 C CA . HIS B 1 30 ? -7.093 -8.694 48.802 1.00 35.94 30 HIS B CA 1
ATOM 4802 C C . HIS B 1 30 ? -6.599 -8.780 47.349 1.00 32.28 30 HIS B C 1
ATOM 4803 O O . HIS B 1 30 ? -7.406 -8.869 46.425 1.00 31.77 30 HIS B O 1
ATOM 4810 N N . ALA B 1 31 ? -5.294 -8.780 47.155 1.00 27.71 31 ALA B N 1
ATOM 4811 C CA . ALA B 1 31 ? -4.742 -8.736 45.823 1.00 28.58 31 ALA B CA 1
ATOM 4812 C C . ALA B 1 31 ? -3.844 -9.913 45.637 1.00 27.10 31 ALA B C 1
ATOM 4813 O O . ALA B 1 31 ? -3.113 -10.337 46.568 1.00 29.62 31 ALA B O 1
ATOM 4815 N N . ASP B 1 32 ? -3.890 -10.441 44.428 1.00 25.99 32 ASP B N 1
ATOM 4816 C CA . ASP B 1 32 ? -2.866 -11.365 43.956 1.00 25.35 32 ASP B CA 1
ATOM 4817 C C . ASP B 1 32 ? -1.796 -10.738 43.076 1.00 26.36 32 ASP B C 1
ATOM 4818 O O . ASP B 1 32 ? -2.133 -9.912 42.209 1.00 29.49 32 ASP B O 1
ATOM 4823 N N . ILE B 1 33 ? -0.549 -11.163 43.264 1.00 24.46 33 ILE B N 1
ATOM 4824 C CA . ILE B 1 33 ? 0.573 -10.889 42.357 1.00 29.99 33 ILE B CA 1
ATOM 4825 C C . ILE B 1 33 ? 0.737 -12.166 41.524 1.00 33.96 33 ILE B C 1
ATOM 4826 O O . ILE B 1 33 ? 1.014 -13.270 42.051 1.00 34.09 33 ILE B O 1
ATOM 4831 N N . ILE B 1 34 ? 0.533 -12.016 40.221 1.00 31.18 34 ILE B N 1
ATOM 4832 C CA . ILE B 1 34 ? 0.626 -13.118 39.241 1.00 28.05 34 ILE B CA 1
ATOM 4833 C C . ILE B 1 34 ? 1.949 -13.088 38.426 1.00 31.46 34 ILE B C 1
ATOM 4834 O O . ILE B 1 34 ? 2.325 -12.065 37.888 1.00 26.77 34 ILE B O 1
ATOM 4839 N N . CYS B 1 35 ? 2.657 -14.209 38.380 1.00 28.89 35 CYS B N 1
ATOM 4840 C CA . CYS B 1 35 ? 3.825 -14.407 37.548 1.00 31.75 35 CYS B CA 1
ATOM 4841 C C . CYS B 1 35 ? 3.275 -14.587 36.142 1.00 35.57 35 CYS B C 1
ATOM 4842 O O . CYS B 1 35 ? 2.395 -15.463 35.895 1.00 30.24 35 CYS B O 1
ATOM 4845 N N . CYS B 1 36 ? 3.778 -13.758 35.220 1.00 35.83 36 CYS B N 1
ATOM 4846 C CA . CYS B 1 36 ? 3.281 -13.772 33.827 1.00 35.14 36 CYS B CA 1
ATOM 4847 C C . CYS B 1 36 ? 3.651 -15.090 33.112 1.00 38.35 36 CYS B C 1
ATOM 4848 O O . CYS B 1 36 ? 2.778 -15.702 32.495 1.00 36.76 36 CYS B O 1
ATOM 4851 N N . GLN B 1 37 ? 4.904 -15.529 33.285 1.00 41.47 37 GLN B N 1
ATOM 4852 C CA . GLN B 1 37 ? 5.416 -16.787 32.704 1.00 47.49 37 GLN B CA 1
ATOM 4853 C C . GLN B 1 37 ? 4.629 -18.025 33.180 1.00 49.76 37 GLN B C 1
ATOM 4854 O O . GLN B 1 37 ? 4.376 -18.963 32.412 1.00 47.49 37 GLN B O 1
ATOM 4860 N N . SER B 1 38 ? 4.213 -18.008 34.441 1.00 49.46 38 SER B N 1
ATOM 4861 C CA . SER B 1 38 ? 3.441 -19.099 35.009 1.00 45.35 38 SER B CA 1
ATOM 4862 C C . SER B 1 38 ? 1.948 -18.976 34.732 1.00 45.84 38 SER B C 1
ATOM 4863 O O . SER B 1 38 ? 1.284 -19.957 34.415 1.00 50.86 38 SER B O 1
ATOM 4866 N N . GLY B 1 39 ? 1.412 -17.778 34.888 1.00 37.54 39 GLY B N 1
ATOM 4867 C CA . GLY B 1 39 ? -0.012 -17.585 34.892 1.00 37.03 39 GLY B CA 1
ATOM 4868 C C . GLY B 1 39 ? -0.527 -17.754 36.309 1.00 42.76 39 GLY B C 1
ATOM 4869 O O . GLY B 1 39 ? -1.703 -17.478 36.552 1.00 41.98 39 GLY B O 1
ATOM 4870 N N . GLN B 1 40 ? 0.341 -18.137 37.258 1.00 35.18 40 GLN B N 1
ATOM 4871 C CA . GLN B 1 40 ? -0.140 -18.407 38.618 1.00 41.87 40 GLN B CA 1
ATOM 4872 C C . GLN B 1 40 ? 0.267 -17.378 39.729 1.00 41.83 40 GLN B C 1
ATOM 4873 O O . GLN B 1 40 ? 1.304 -16.708 39.629 1.00 39.76 40 GLN B O 1
ATOM 4879 N N . SER B 1 41 ? -0.590 -17.258 40.747 1.00 37.85 41 SER B N 1
ATOM 4880 C CA . SER B 1 41 ? -0.416 -16.380 41.911 1.00 37.74 41 SER B CA 1
ATOM 4881 C C . SER B 1 41 ? 0.778 -16.727 42.799 1.00 38.91 41 SER B C 1
ATOM 4882 O O . SER B 1 41 ? 0.988 -17.908 43.188 1.00 35.58 41 SER B O 1
ATOM 4885 N N . ILE B 1 42 ? 1.586 -15.729 43.118 1.00 32.76 42 ILE B N 1
ATOM 4886 C CA . ILE B 1 42 ? 2.756 -16.015 43.956 1.00 31.87 42 ILE B CA 1
ATOM 4887 C C . ILE B 1 42 ? 2.765 -15.251 45.284 1.00 28.80 42 ILE B C 1
ATOM 4888 O O . ILE B 1 42 ? 3.597 -15.529 46.138 1.00 32.22 42 ILE B O 1
ATOM 4893 N N . MET B 1 43 ? 1.884 -14.270 45.439 1.00 29.41 43 MET B N 1
ATOM 4894 C CA . MET B 1 43 ? 1.738 -13.520 46.702 1.00 29.16 43 MET B CA 1
ATOM 4895 C C . MET B 1 43 ? 0.322 -13.161 46.727 1.00 28.52 43 MET B C 1
ATOM 4896 O O . MET B 1 43 ? -0.307 -13.027 45.664 1.00 28.00 43 MET B O 1
ATOM 4901 N N . GLN B 1 44 ? -0.207 -13.034 47.943 1.00 25.82 44 GLN B N 1
ATOM 4902 C CA . GLN B 1 44 ? -1.561 -12.605 48.167 1.00 27.05 44 GLN B CA 1
ATOM 4903 C C . GLN B 1 44 ? -1.347 -11.521 49.220 1.00 28.39 44 GLN B C 1
ATOM 4904 O O . GLN B 1 44 ? -0.648 -11.730 50.254 1.00 25.74 44 GLN B O 1
ATOM 4910 N N . LEU B 1 45 ? -1.901 -10.356 48.961 1.00 28.67 45 LEU B N 1
ATOM 4911 C CA . LEU B 1 45 ? -1.599 -9.199 49.806 1.00 30.03 45 LEU B CA 1
ATOM 4912 C C . LEU B 1 45 ? -2.816 -8.368 50.133 1.00 25.64 45 LEU B C 1
ATOM 4913 O O . LEU B 1 45 ? -3.747 -8.305 49.340 1.00 26.01 45 LEU B O 1
ATOM 4918 N N . PRO B 1 46 ? -2.830 -7.701 51.307 1.00 27.78 46 PRO B N 1
ATOM 4919 C CA . PRO B 1 46 ? -4.048 -6.923 51.665 1.00 26.78 46 PRO B CA 1
ATOM 4920 C C . PRO B 1 46 ? -4.133 -5.551 50.997 1.00 30.18 46 PRO B C 1
ATOM 4921 O O . PRO B 1 46 ? -3.097 -4.989 50.624 1.00 29.42 46 PRO B O 1
ATOM 4925 N N . LEU B 1 47 ? -5.344 -5.041 50.841 1.00 27.21 47 LEU B N 1
ATOM 4926 C CA . LEU B 1 47 ? -5.586 -3.723 50.326 1.00 30.44 47 LEU B CA 1
ATOM 4927 C C . LEU B 1 47 ? -5.628 -2.758 51.510 1.00 34.00 47 LEU B C 1
ATOM 4928 O O . LEU B 1 47 ? -6.427 -2.982 52.414 1.00 36.39 47 LEU B O 1
ATOM 4933 N N . GLN B 1 48 ? -4.775 -1.739 51.564 1.00 30.24 48 GLN B N 1
ATOM 4934 C CA . GLN B 1 48 ? -4.876 -0.678 52.624 1.00 33.08 48 GLN B CA 1
ATOM 4935 C C . GLN B 1 48 ? -5.707 0.487 52.113 1.00 32.70 48 GLN B C 1
ATOM 4936 O O . GLN B 1 48 ? -5.310 1.110 51.116 1.00 31.20 48 GLN B O 1
ATOM 4942 N N . ALA B 1 49 ? -6.844 0.797 52.770 1.00 29.69 49 ALA B N 1
ATOM 4943 C CA . ALA B 1 49 ? -7.733 1.875 52.335 1.00 29.40 49 ALA B CA 1
ATOM 4944 C C . ALA B 1 49 ? -7.104 3.243 52.523 1.00 29.33 49 ALA B C 1
ATOM 4945 O O . ALA B 1 49 ? -6.367 3.491 53.478 1.00 31.28 49 ALA B O 1
ATOM 4947 N N . CYS B 1 50 ? -7.393 4.114 51.570 1.00 31.60 50 CYS B N 1
ATOM 4948 C CA . CYS B 1 50 ? -6.896 5.489 51.589 1.00 31.06 50 CYS B CA 1
ATOM 4949 C C . CYS B 1 50 ? -8.121 6.410 51.342 1.00 31.52 50 CYS B C 1
ATOM 4950 O O . CYS B 1 50 ? -9.082 6.059 50.623 1.00 32.81 50 CYS B O 1
ATOM 4953 N N . GLY B 1 51 ? -8.119 7.595 51.940 1.00 34.54 51 GLY B N 1
ATOM 4954 C CA . GLY B 1 51 ? -9.243 8.504 51.772 1.00 37.49 51 GLY B CA 1
ATOM 4955 C C . GLY B 1 51 ? -9.350 9.118 50.373 1.00 37.82 51 GLY B C 1
ATOM 4956 O O . GLY B 1 51 ? -8.614 8.712 49.438 1.00 41.43 51 GLY B O 1
ATOM 4957 N N . PRO B 1 52 ? -10.287 10.066 50.201 1.00 37.53 52 PRO B N 1
ATOM 4958 C CA . PRO B 1 52 ? -10.273 10.794 48.960 1.00 35.69 52 PRO B CA 1
ATOM 4959 C C . PRO B 1 52 ? -9.099 11.836 49.024 1.00 34.36 52 PRO B C 1
ATOM 4960 O O . PRO B 1 52 ? -8.601 12.193 50.122 1.00 30.94 52 PRO B O 1
ATOM 4964 N N . VAL B 1 53 ? -8.625 12.320 47.881 1.00 30.49 53 VAL B N 1
ATOM 4965 C CA . VAL B 1 53 ? -7.420 13.187 47.932 1.00 25.88 53 VAL B CA 1
ATOM 4966 C C . VAL B 1 53 ? -7.863 14.577 47.629 1.00 24.07 53 VAL B C 1
ATOM 4967 O O . VAL B 1 53 ? -8.489 14.808 46.584 1.00 26.39 53 VAL B O 1
ATOM 4971 N N . ALA B 1 54 ? -7.597 15.506 48.541 1.00 27.97 54 ALA B N 1
ATOM 4972 C CA . ALA B 1 54 ? -7.923 16.931 48.325 1.00 25.59 54 ALA B CA 1
ATOM 4973 C C . ALA B 1 54 ? -9.271 17.033 47.633 1.00 27.07 54 ALA B C 1
ATOM 4974 O O . ALA B 1 54 ? -10.217 16.398 48.077 1.00 30.80 54 ALA B O 1
ATOM 4976 N N . GLN B 1 55 ? -9.404 17.791 46.547 1.00 26.58 55 GLN B N 1
ATOM 4977 C CA . GLN B 1 55 ? -10.634 17.753 45.739 1.00 26.53 55 GLN B CA 1
ATOM 4978 C C . GLN B 1 55 ? -10.390 17.119 44.381 1.00 24.96 55 GLN B C 1
ATOM 4979 O O . GLN B 1 55 ? -10.952 17.526 43.375 1.00 25.78 55 GLN B O 1
ATOM 4985 N N . TRP B 1 56 ? -9.589 16.052 44.365 1.00 27.05 56 TRP B N 1
ATOM 4986 C CA . TRP B 1 56 ? -9.251 15.401 43.085 1.00 26.22 56 TRP B CA 1
ATOM 4987 C C . TRP B 1 56 ? -10.435 14.621 42.551 1.00 28.37 56 TRP B C 1
ATOM 4988 O O . TRP B 1 56 ? -10.479 14.296 41.374 1.00 30.65 56 TRP B O 1
ATOM 4999 N N . HIS B 1 57 ? -11.387 14.311 43.429 1.00 28.08 57 HIS B N 1
ATOM 5000 C CA . HIS B 1 57 ? -12.567 13.529 43.095 1.00 29.22 57 HIS B CA 1
ATOM 5001 C C . HIS B 1 57 ? -12.251 12.246 42.342 1.00 31.07 57 HIS B C 1
ATOM 5002 O O . HIS B 1 57 ? -12.836 12.005 41.298 1.00 32.90 57 HIS B O 1
ATOM 5009 N N . ILE B 1 58 ? -11.318 11.457 42.847 1.00 29.17 58 ILE B N 1
ATOM 5010 C CA . ILE B 1 58 ? -11.000 10.178 42.192 1.00 29.97 58 ILE B CA 1
ATOM 5011 C C . ILE B 1 58 ? -11.612 8.934 42.855 1.00 33.45 58 ILE B C 1
ATOM 5012 O O . ILE B 1 58 ? -11.365 7.823 42.399 1.00 37.18 58 ILE B O 1
ATOM 5017 N N . GLY B 1 59 ? -12.416 9.127 43.907 1.00 35.39 59 GLY B N 1
ATOM 5018 C CA . GLY B 1 59 ? -13.065 8.021 44.645 1.00 32.51 59 GLY B CA 1
ATOM 5019 C C . GLY B 1 59 ? -12.075 7.598 45.693 1.00 36.19 59 GLY B C 1
ATOM 5020 O O . GLY B 1 59 ? -11.032 8.246 45.903 1.00 35.28 59 GLY B O 1
ATOM 5021 N N . ASP B 1 60 ? -12.373 6.487 46.339 1.00 35.42 60 ASP B N 1
ATOM 5022 C CA . ASP B 1 60 ? -11.442 5.945 47.302 1.00 38.18 60 ASP B CA 1
ATOM 5023 C C . ASP B 1 60 ? -10.469 5.067 46.575 1.00 36.75 60 ASP B C 1
ATOM 5024 O O . ASP B 1 60 ? -10.762 4.490 45.499 1.00 34.65 60 ASP B O 1
ATOM 5029 N N . THR B 1 61 ? -9.343 4.896 47.254 1.00 33.93 61 THR B N 1
ATOM 5030 C CA . THR B 1 61 ? -8.250 4.150 46.736 1.00 32.04 61 THR B CA 1
ATOM 5031 C C . THR B 1 61 ? -7.731 3.230 47.829 1.00 29.73 61 THR B C 1
ATOM 5032 O O . THR B 1 61 ? -8.027 3.437 49.032 1.00 30.18 61 THR B O 1
ATOM 5036 N N . TYR B 1 62 ? -7.009 2.193 47.407 1.00 27.07 62 TYR B N 1
ATOM 5037 C CA . TYR B 1 62 ? -6.310 1.262 48.285 1.00 25.89 62 TYR B CA 1
ATOM 5038 C C . TYR B 1 62 ? -4.930 1.036 47.716 1.00 25.15 62 TYR B C 1
ATOM 5039 O O . TYR B 1 62 ? -4.775 0.893 46.496 1.00 26.63 62 TYR B O 1
ATOM 5048 N N . SER B 1 63 ? -3.923 0.967 48.558 1.00 24.64 63 SER B N 1
ATOM 5049 C CA . SER B 1 63 ? -2.603 0.604 48.081 1.00 23.27 63 SER B CA 1
ATOM 5050 C C . SER B 1 63 ? -2.345 -0.856 48.382 1.00 27.15 63 SER B C 1
ATOM 5051 O O . SER B 1 63 ? -2.898 -1.429 49.360 1.00 27.63 63 SER B O 1
ATOM 5054 N N . ILE B 1 64 ? -1.539 -1.473 47.520 1.00 25.65 64 ILE B N 1
ATOM 5055 C CA . ILE B 1 64 ? -1.068 -2.819 47.659 1.00 23.86 64 ILE B CA 1
ATOM 5056 C C . ILE B 1 64 ? 0.434 -2.760 47.669 1.00 25.24 64 ILE B C 1
ATOM 5057 O O . ILE B 1 64 ? 1.021 -2.277 46.704 1.00 21.72 64 ILE B O 1
ATOM 5062 N N . ASP B 1 65 ? 1.062 -3.249 48.734 1.00 22.09 65 ASP B N 1
ATOM 5063 C CA . ASP B 1 65 ? 2.456 -3.102 48.884 1.00 22.82 65 ASP B CA 1
ATOM 5064 C C . ASP B 1 65 ? 3.090 -4.434 48.635 1.00 26.96 65 ASP B C 1
ATOM 5065 O O . ASP B 1 65 ? 3.027 -5.341 49.533 1.00 26.26 65 ASP B O 1
ATOM 5070 N N . PHE B 1 66 ? 3.747 -4.575 47.459 1.00 20.42 66 PHE B N 1
ATOM 5071 C CA . PHE B 1 66 ? 4.436 -5.831 47.138 1.00 19.46 66 PHE B CA 1
ATOM 5072 C C . PHE B 1 66 ? 5.910 -5.670 47.123 1.00 20.33 66 PHE B C 1
ATOM 5073 O O . PHE B 1 66 ? 6.621 -6.418 46.428 1.00 20.50 66 PHE B O 1
ATOM 5081 N N . THR B 1 67 ? 6.411 -4.765 47.975 1.00 17.95 67 THR B N 1
ATOM 5082 C CA . THR B 1 67 ? 7.878 -4.594 48.098 1.00 21.54 67 THR B CA 1
ATOM 5083 C C . THR B 1 67 ? 8.729 -5.842 48.235 1.00 22.39 67 THR B C 1
ATOM 5084 O O . THR B 1 67 ? 9.881 -5.860 47.786 1.00 24.36 67 THR B O 1
ATOM 5088 N N . ALA B 1 68 ? 8.213 -6.840 48.953 1.00 27.01 68 ALA B N 1
ATOM 5089 C CA . ALA B 1 68 ? 9.029 -8.034 49.275 1.00 26.28 68 ALA B CA 1
ATOM 5090 C C . ALA B 1 68 ? 9.427 -8.889 48.017 1.00 28.17 68 ALA B C 1
ATOM 5091 O O . ALA B 1 68 ? 10.446 -9.599 48.058 1.00 26.48 68 ALA B O 1
ATOM 5093 N N . LEU B 1 69 ? 8.660 -8.794 46.932 1.00 26.70 69 LEU B N 1
ATOM 5094 C CA . LEU B 1 69 ? 9.049 -9.424 45.647 1.00 24.44 69 LEU B CA 1
ATOM 5095 C C . LEU B 1 69 ? 10.388 -8.918 45.176 1.00 25.62 69 LEU B C 1
ATOM 5096 O O . LEU B 1 69 ? 10.560 -7.708 44.985 1.00 30.24 69 LEU B O 1
ATOM 5101 N N . ASN B 1 70 ? 11.371 -9.794 45.051 1.00 27.31 70 ASN B N 1
ATOM 5102 C CA . ASN B 1 70 ? 12.709 -9.412 44.586 1.00 24.86 70 ASN B CA 1
ATOM 5103 C C . ASN B 1 70 ? 13.170 -10.287 43.469 1.00 22.53 70 ASN B C 1
ATOM 5104 O O . ASN B 1 70 ? 14.362 -10.295 43.099 1.00 22.85 70 ASN B O 1
ATOM 5109 N N . ILE B 1 71 ? 12.228 -11.057 42.920 1.00 22.81 71 ILE B N 1
ATOM 5110 C CA . ILE B 1 71 ? 12.534 -11.984 41.827 1.00 21.53 71 ILE B CA 1
ATOM 5111 C C . ILE B 1 71 ? 12.387 -11.295 40.428 1.00 23.70 71 ILE B C 1
ATOM 5112 O O . ILE B 1 71 ? 11.301 -10.828 40.093 1.00 24.69 71 ILE B O 1
ATOM 5117 N N . CYS B 1 72 ? 13.449 -11.243 39.621 1.00 24.66 72 CYS B N 1
ATOM 5118 C CA . CYS B 1 72 ? 13.293 -10.572 38.313 1.00 24.62 72 CYS B CA 1
ATOM 5119 C C . CYS B 1 72 ? 12.250 -11.333 37.504 1.00 26.41 72 CYS B C 1
ATOM 5120 O O . CYS B 1 72 ? 12.314 -12.573 37.399 1.00 24.90 72 CYS B O 1
ATOM 5123 N N . GLY B 1 73 ? 11.258 -10.626 36.972 1.00 24.17 73 GLY B N 1
ATOM 5124 C CA . GLY B 1 73 ? 10.338 -11.258 36.024 1.00 22.48 73 GLY B CA 1
ATOM 5125 C C . GLY B 1 73 ? 9.288 -10.267 35.590 1.00 22.09 73 GLY B C 1
ATOM 5126 O O . GLY B 1 73 ? 9.394 -9.028 35.898 1.00 20.70 73 GLY B O 1
ATOM 5127 N N . ASP B 1 74 ? 8.276 -10.802 34.905 1.00 22.09 74 ASP B N 1
ATOM 5128 C CA . ASP B 1 74 ? 7.105 -10.041 34.527 1.00 23.36 74 ASP B CA 1
ATOM 5129 C C . ASP B 1 74 ? 5.906 -10.445 35.306 1.00 23.31 74 ASP B C 1
ATOM 5130 O O . ASP B 1 74 ? 5.681 -11.627 35.482 1.00 21.81 74 ASP B O 1
ATOM 5135 N N . TYR B 1 75 ? 5.159 -9.453 35.802 1.00 21.23 75 TYR B N 1
ATOM 5136 C CA . TYR B 1 75 ? 4.048 -9.728 36.725 1.00 20.46 75 TYR B CA 1
ATOM 5137 C C . TYR B 1 75 ? 2.817 -8.952 36.388 1.00 21.65 75 TYR B C 1
ATOM 5138 O O . TYR B 1 75 ? 2.881 -7.917 35.660 1.00 19.59 75 TYR B O 1
ATOM 5147 N N . ARG B 1 76 ? 1.704 -9.386 36.973 1.00 20.44 76 ARG B N 1
ATOM 5148 C CA . ARG B 1 76 ? 0.420 -8.694 36.903 1.00 23.51 76 ARG B CA 1
ATOM 5149 C C . ARG B 1 76 ? -0.203 -8.641 38.344 1.00 26.25 76 ARG B C 1
ATOM 5150 O O . ARG B 1 76 ? 0.141 -9.493 39.174 1.00 24.18 76 ARG B O 1
ATOM 5158 N N . ILE B 1 77 ? -1.074 -7.662 38.627 1.00 22.96 77 ILE B N 1
ATOM 5159 C CA . ILE B 1 77 ? -1.811 -7.558 39.897 1.00 25.31 77 ILE B CA 1
ATOM 5160 C C . ILE B 1 77 ? -3.236 -7.925 39.506 1.00 24.26 77 ILE B C 1
ATOM 5161 O O . ILE B 1 77 ? -3.725 -7.500 38.473 1.00 22.41 77 ILE B O 1
ATOM 5166 N N . ARG B 1 78 ? -3.898 -8.736 40.341 1.00 25.08 78 ARG B N 1
ATOM 5167 C CA . ARG B 1 78 ? -5.317 -9.020 40.194 1.00 21.30 78 ARG B CA 1
ATOM 5168 C C . ARG B 1 78 ? -6.054 -8.836 41.520 1.00 23.07 78 ARG B C 1
ATOM 5169 O O . ARG B 1 78 ? -5.567 -9.227 42.605 1.00 24.98 78 ARG B O 1
ATOM 5177 N N . VAL B 1 79 ? -7.204 -8.212 41.416 1.00 23.84 79 VAL B N 1
ATOM 5178 C CA . VAL B 1 79 ? -8.152 -8.019 42.490 1.00 27.66 79 VAL B CA 1
ATOM 5179 C C . VAL B 1 79 ? -9.465 -8.365 41.878 1.00 26.72 79 VAL B C 1
ATOM 5180 O O . VAL B 1 79 ? -9.898 -7.774 40.867 1.00 28.26 79 VAL B O 1
ATOM 5184 N N . GLY B 1 80 ? -10.143 -9.350 42.483 1.00 28.18 80 GLY B N 1
ATOM 5185 C CA . GLY B 1 80 ? -11.362 -9.810 41.875 1.00 23.37 80 GLY B CA 1
ATOM 5186 C C . GLY B 1 80 ? -10.988 -10.284 40.492 1.00 21.81 80 GLY B C 1
ATOM 5187 O O . GLY B 1 80 ? -9.982 -11.018 40.277 1.00 22.01 80 GLY B O 1
ATOM 5188 N N . ASP B 1 81 ? -11.804 -9.854 39.562 1.00 23.53 81 ASP B N 1
ATOM 5189 C CA . ASP B 1 81 ? -11.615 -10.045 38.136 1.00 27.54 81 ASP B CA 1
ATOM 5190 C C . ASP B 1 81 ? -10.983 -8.827 37.319 1.00 28.15 81 ASP B C 1
ATOM 5191 O O . ASP B 1 81 ? -10.966 -8.869 36.103 1.00 31.31 81 ASP B O 1
ATOM 5196 N N . THR B 1 82 ? -10.503 -7.814 38.020 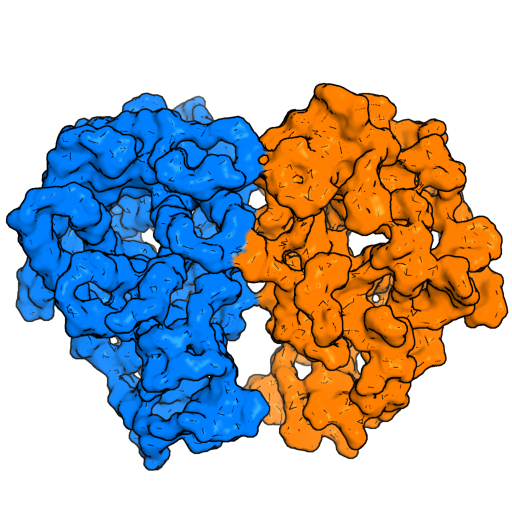1.00 31.33 82 THR B N 1
ATOM 5197 C CA . THR B 1 82 ? -9.720 -6.648 37.515 1.00 27.60 82 THR B CA 1
ATOM 5198 C C . THR B 1 82 ? -8.221 -7.019 37.531 1.00 28.23 82 THR B C 1
ATOM 5199 O O . THR B 1 82 ? -7.655 -7.440 38.615 1.00 26.03 82 THR B O 1
ATOM 5203 N N . GLU B 1 83 ? -7.554 -6.879 36.355 1.00 26.89 83 GLU B N 1
ATOM 5204 C CA . GLU B 1 83 ? -6.112 -7.141 36.254 1.00 27.05 83 GLU B CA 1
ATOM 5205 C C . GLU B 1 83 ? -5.373 -5.894 35.819 1.00 25.37 83 GLU B C 1
ATOM 5206 O O . GLU B 1 83 ? -5.863 -5.168 34.982 1.00 27.73 83 GLU B O 1
ATOM 5212 N N . SER B 1 84 ? -4.222 -5.637 36.405 1.00 25.35 84 SER B N 1
ATOM 5213 C CA . SER B 1 84 ? -3.385 -4.547 35.896 1.00 24.23 84 SER B CA 1
ATOM 5214 C C . SER B 1 84 ? -2.783 -4.991 34.571 1.00 24.18 84 SER B C 1
ATOM 5215 O O . SER B 1 84 ? -2.857 -6.161 34.186 1.00 22.04 84 SER B O 1
ATOM 5218 N N . ALA B 1 85 ? -2.106 -4.049 33.916 1.00 25.36 85 ALA B N 1
ATOM 5219 C CA . ALA B 1 85 ? -1.209 -4.399 32.813 1.00 23.73 85 ALA B CA 1
ATOM 5220 C C . ALA B 1 85 ? 0.003 -5.155 33.374 1.00 21.91 85 ALA B C 1
ATOM 5221 O O . ALA B 1 85 ? 0.276 -5.067 34.559 1.00 21.73 85 ALA B O 1
ATOM 5223 N N . SER B 1 86 ? 0.672 -5.940 32.543 1.00 21.85 86 SER B N 1
ATOM 5224 C CA . SER B 1 86 ? 2.001 -6.515 32.854 1.00 25.11 86 SER B CA 1
ATOM 5225 C C . SER B 1 86 ? 2.992 -5.429 33.124 1.00 24.49 86 SER B C 1
ATOM 5226 O O . SER B 1 86 ? 2.993 -4.418 32.366 1.00 21.27 86 SER B O 1
ATOM 5229 N N . PHE B 1 87 ? 3.907 -5.685 34.077 1.00 18.00 87 PHE B N 1
ATOM 5230 C CA . PHE B 1 87 ? 5.086 -4.808 34.277 1.00 18.67 87 PHE B CA 1
ATOM 5231 C C . PHE B 1 87 ? 6.265 -5.682 34.630 1.00 19.78 87 PHE B C 1
ATOM 5232 O O . PHE B 1 87 ? 6.095 -6.860 35.017 1.00 21.03 87 PHE B O 1
ATOM 5240 N N . CYS B 1 88 ? 7.435 -5.107 34.566 1.00 18.61 88 CYS B N 1
ATOM 5241 C CA . CYS B 1 88 ? 8.641 -5.840 34.792 1.00 19.70 88 CYS B CA 1
ATOM 5242 C C . CYS B 1 88 ? 9.283 -5.515 36.100 1.00 20.03 88 CYS B C 1
ATOM 5243 O O . CYS B 1 88 ? 9.324 -4.342 36.504 1.00 22.72 88 CYS B O 1
ATOM 5246 N N . VAL B 1 89 ? 9.881 -6.527 36.734 1.00 18.00 89 VAL B N 1
ATOM 5247 C CA . VAL B 1 89 ? 10.794 -6.316 37.893 1.00 17.11 89 VAL B CA 1
ATOM 5248 C C . VAL B 1 89 ? 12.191 -6.718 37.452 1.00 18.52 89 VAL B C 1
ATOM 5249 O O . VAL B 1 89 ? 12.382 -7.865 37.005 1.00 18.77 89 VAL B O 1
ATOM 5253 N N . ALA B 1 90 ? 13.182 -5.832 37.589 1.00 16.19 90 ALA B N 1
ATOM 5254 C CA . ALA B 1 90 ? 14.512 -6.052 37.085 1.00 18.42 90 ALA B CA 1
ATOM 5255 C C . ALA B 1 90 ? 15.513 -5.271 37.899 1.00 19.49 90 ALA B C 1
ATOM 5256 O O . ALA B 1 90 ? 15.209 -4.175 38.389 1.00 20.60 90 ALA B O 1
ATOM 5258 N N . GLU B 1 91 ? 16.740 -5.751 37.955 1.00 19.00 91 GLU B N 1
ATOM 5259 C CA . GLU B 1 91 ? 17.769 -4.925 38.537 1.00 18.49 91 GLU B CA 1
ATOM 5260 C C . GLU B 1 91 ? 18.107 -3.793 37.532 1.00 18.74 91 GLU B C 1
ATOM 5261 O O . GLU B 1 91 ? 18.336 -4.064 36.382 1.00 19.49 91 GLU B O 1
ATOM 5267 N N . GLY B 1 92 ? 18.141 -2.531 37.960 1.00 18.46 92 GLY B N 1
ATOM 5268 C CA . GLY B 1 92 ? 18.619 -1.482 37.034 1.00 16.57 92 GLY B CA 1
ATOM 5269 C C . GLY B 1 92 ? 17.619 -1.241 35.932 1.00 16.65 92 GLY B C 1
ATOM 5270 O O . GLY B 1 92 ? 18.011 -0.871 34.828 1.00 16.44 92 GLY B O 1
ATOM 5271 N N . LEU B 1 93 ? 16.337 -1.437 36.251 1.00 14.65 93 LEU B N 1
ATOM 5272 C CA . LEU B 1 93 ? 15.268 -1.473 35.227 1.00 14.88 93 LEU B CA 1
ATOM 5273 C C . LEU B 1 93 ? 15.312 -0.204 34.327 1.00 14.35 93 LEU B C 1
ATOM 5274 O O . LEU B 1 93 ? 15.359 -0.287 33.083 1.00 13.41 93 LEU B O 1
ATOM 5279 N N . LEU B 1 94 ? 15.275 0.962 34.929 1.00 12.66 94 LEU B N 1
ATOM 5280 C CA . LEU B 1 94 ? 15.165 2.160 34.090 1.00 12.06 94 LEU B CA 1
ATOM 5281 C C . LEU B 1 94 ? 16.451 2.516 33.360 1.00 14.00 94 LEU B C 1
ATOM 5282 O O . LEU B 1 94 ? 16.419 3.142 32.309 1.00 13.08 94 LEU B O 1
ATOM 5287 N N . MET B 1 95 ? 17.593 2.141 33.931 1.00 15.71 95 MET B N 1
ATOM 5288 C CA . MET B 1 95 ? 18.871 2.300 33.288 1.00 16.28 95 MET B CA 1
ATOM 5289 C C . MET B 1 95 ? 18.858 1.455 32.076 1.00 17.94 95 MET B C 1
ATOM 5290 O O . MET B 1 95 ? 19.209 1.923 30.953 1.00 18.12 95 MET B O 1
ATOM 5295 N N . GLN B 1 96 ? 18.426 0.211 32.252 1.00 16.89 96 GLN B N 1
ATOM 5296 C CA . GLN B 1 96 ? 18.491 -0.738 31.175 1.00 20.34 96 GLN B CA 1
ATOM 5297 C C . GLN B 1 96 ? 17.485 -0.356 30.084 1.00 18.47 96 GLN B C 1
ATOM 5298 O O . GLN B 1 96 ? 17.812 -0.432 28.900 1.00 17.51 96 GLN B O 1
ATOM 5304 N N . ASN B 1 97 ? 16.286 0.080 30.481 1.00 17.71 97 ASN B N 1
ATOM 5305 C CA . ASN B 1 97 ? 15.235 0.232 29.463 1.00 17.48 97 ASN B CA 1
ATOM 5306 C C . ASN B 1 97 ? 15.093 1.658 28.884 1.00 16.36 97 ASN B C 1
ATOM 5307 O O . ASN B 1 97 ? 14.465 1.821 27.861 1.00 17.12 97 ASN B O 1
ATOM 5312 N N . THR B 1 98 ? 15.598 2.694 29.575 1.00 13.71 98 THR B N 1
ATOM 5313 C CA . THR B 1 98 ? 15.242 4.099 29.184 1.00 11.72 98 THR B CA 1
ATOM 5314 C C . THR B 1 98 ? 16.441 5.061 28.986 1.00 12.43 98 THR B C 1
ATOM 5315 O O . THR B 1 98 ? 16.297 6.088 28.344 1.00 12.03 98 THR B O 1
ATOM 5319 N N . PHE B 1 99 ? 17.587 4.771 29.612 1.00 11.93 99 PHE B N 1
ATOM 5320 C CA . PHE B 1 99 ? 18.698 5.708 29.621 1.00 13.63 99 PHE B CA 1
ATOM 5321 C C . PHE B 1 99 ? 19.208 6.055 28.194 1.00 12.73 99 PHE B C 1
ATOM 5322 O O . PHE B 1 99 ? 19.355 7.265 27.841 1.00 11.52 99 PHE B O 1
ATOM 5330 N N . SER B 1 100 ? 19.384 5.020 27.355 1.00 11.65 100 SER B N 1
ATOM 5331 C CA . SER B 1 100 ? 19.793 5.249 25.991 1.00 10.43 100 SER B CA 1
ATOM 5332 C C . SER B 1 100 ? 18.776 6.108 25.255 1.00 9.53 100 SER B C 1
ATOM 5333 O O . SER B 1 100 ? 19.160 6.985 24.435 1.00 8.87 100 SER B O 1
ATOM 5336 N N . ASP B 1 101 ? 17.462 5.864 25.502 1.00 9.79 101 ASP B N 1
ATOM 5337 C CA . ASP B 1 101 ? 16.443 6.603 24.710 1.00 9.63 101 ASP B CA 1
ATOM 5338 C C . ASP B 1 101 ? 16.486 8.084 25.047 1.00 9.43 101 ASP B C 1
ATOM 5339 O O . ASP B 1 101 ? 16.236 8.968 24.226 1.00 9.39 101 ASP B O 1
ATOM 5344 N N . VAL B 1 102 ? 16.775 8.346 26.320 1.00 9.91 102 VAL B N 1
ATOM 5345 C CA . VAL B 1 102 ? 16.866 9.772 26.769 1.00 9.41 102 VAL B CA 1
ATOM 5346 C C . VAL B 1 102 ? 18.066 10.452 26.077 1.00 9.09 102 VAL B C 1
ATOM 5347 O O . VAL B 1 102 ? 17.935 11.628 25.666 1.00 9.27 102 VAL B O 1
ATOM 5351 N N . LEU B 1 103 ? 19.240 9.791 25.969 1.00 9.84 103 LEU B N 1
ATOM 5352 C CA . LEU B 1 103 ? 20.316 10.412 25.184 1.00 9.92 103 LEU B CA 1
ATOM 5353 C C . LEU B 1 103 ? 19.932 10.625 23.727 1.00 8.76 103 LEU B C 1
ATOM 5354 O O . LEU B 1 103 ? 20.211 11.681 23.140 1.00 8.15 103 LEU B O 1
ATOM 5359 N N . HIS B 1 104 ? 19.354 9.599 23.083 1.00 8.31 104 HIS B N 1
ATOM 5360 C CA . HIS B 1 104 ? 18.905 9.867 21.720 1.00 7.97 104 HIS B CA 1
ATOM 5361 C C . HIS B 1 104 ? 17.931 11.096 21.621 1.00 8.89 104 HIS B C 1
ATOM 5362 O O . HIS B 1 104 ? 17.901 11.826 20.575 1.00 11.01 104 HIS B O 1
ATOM 5369 N N . TYR B 1 105 ? 17.055 11.247 22.653 1.00 9.94 105 TYR B N 1
ATOM 5370 C CA . TYR B 1 105 ? 16.148 12.379 22.726 1.00 9.59 105 TYR B CA 1
ATOM 5371 C C . TYR B 1 105 ? 16.924 13.663 22.724 1.00 10.05 105 TYR B C 1
ATOM 5372 O O . TYR B 1 105 ? 16.702 14.482 21.844 1.00 9.62 105 TYR B O 1
ATOM 5381 N N . PHE B 1 106 ? 17.891 13.809 23.626 1.00 9.76 106 PHE B N 1
ATOM 5382 C CA . PHE B 1 106 ? 18.733 14.986 23.493 1.00 10.29 106 PHE B CA 1
ATOM 5383 C C . PHE B 1 106 ? 19.407 15.210 22.115 1.00 9.80 106 PHE B C 1
ATOM 5384 O O . PHE B 1 106 ? 19.392 16.322 21.603 1.00 11.82 106 PHE B O 1
ATOM 5392 N N . LYS B 1 107 ? 20.031 14.173 21.522 1.00 10.69 107 LYS B N 1
ATOM 5393 C CA . LYS B 1 107 ? 20.716 14.339 20.243 1.00 10.06 107 LYS B CA 1
ATOM 5394 C C . LYS B 1 107 ? 19.678 14.770 19.218 1.00 10.74 107 LYS B C 1
ATOM 5395 O O . LYS B 1 107 ? 19.970 15.574 18.375 1.00 10.33 107 LYS B O 1
ATOM 5401 N N . SER B 1 108 ? 18.444 14.272 19.339 1.00 10.23 108 SER B N 1
ATOM 5402 C CA . SER B 1 108 ? 17.383 14.610 18.349 1.00 10.14 108 SER B CA 1
ATOM 5403 C C . SER B 1 108 ? 16.939 16.056 18.526 1.00 10.21 108 SER B C 1
ATOM 5404 O O . SER B 1 108 ? 16.351 16.628 17.594 1.00 10.18 108 SER B O 1
ATOM 5407 N N . GLN B 1 109 ? 17.190 16.644 19.718 1.00 9.33 109 GLN B N 1
ATOM 5408 C CA . GLN B 1 109 ? 16.768 18.013 20.016 1.00 9.51 109 GLN B CA 1
ATOM 5409 C C . GLN B 1 109 ? 17.874 19.068 19.837 1.00 9.53 109 GLN B C 1
ATOM 5410 O O . GLN B 1 109 ? 17.647 20.237 20.144 1.00 8.60 109 GLN B O 1
ATOM 5416 N N . ARG B 1 110 ? 19.033 18.648 19.347 1.00 9.59 110 ARG B N 1
ATOM 5417 C CA . ARG B 1 110 ? 20.132 19.609 19.104 1.00 10.05 110 ARG B CA 1
ATOM 5418 C C . ARG B 1 110 ? 19.706 20.675 18.079 1.00 10.24 110 ARG B C 1
ATOM 5419 O O . ARG B 1 110 ? 19.100 20.355 17.052 1.00 9.48 110 ARG B O 1
ATOM 5427 N N . CYS B 1 111 ? 20.000 21.934 18.407 1.00 11.50 111 CYS B N 1
ATOM 5428 C CA . CYS B 1 111 ? 19.846 23.049 17.453 1.00 12.50 111 CYS B CA 1
ATOM 5429 C C . CYS B 1 111 ? 20.661 22.787 16.178 1.00 13.78 111 CYS B C 1
ATOM 5430 O O . CYS B 1 111 ? 21.864 22.359 16.223 1.00 14.66 111 CYS B O 1
ATOM 5433 N N . SER B 1 112 ? 20.032 22.902 15.017 1.00 11.15 112 SER B N 1
ATOM 5434 C CA . SER B 1 112 ? 20.669 22.381 13.798 1.00 11.65 112 SER B CA 1
ATOM 5435 C C . SER B 1 112 ? 20.068 23.111 12.629 1.00 11.34 112 SER B C 1
ATOM 5436 O O . SER B 1 112 ? 19.224 24.003 12.836 1.00 12.41 112 SER B O 1
ATOM 5439 N N . GLY B 1 113 ? 20.524 22.785 11.423 1.00 11.08 113 GLY B N 1
ATOM 5440 C CA . GLY B 1 113 ? 19.965 23.314 10.129 1.00 12.12 113 GLY B CA 1
ATOM 5441 C C . GLY B 1 113 ? 19.872 24.848 10.156 1.00 11.99 113 GLY B C 1
ATOM 5442 O O . GLY B 1 113 ? 20.846 25.527 10.541 1.00 12.00 113 GLY B O 1
ATOM 5443 N N . ILE B 1 114 ? 18.753 25.379 9.679 1.00 10.38 114 ILE B N 1
ATOM 5444 C CA . ILE B 1 114 ? 18.598 26.873 9.544 1.00 11.78 114 ILE B CA 1
ATOM 5445 C C . ILE B 1 114 ? 18.697 27.628 10.870 1.00 12.97 114 ILE B C 1
ATOM 5446 O O . ILE B 1 114 ? 19.067 28.826 10.869 1.00 13.08 114 ILE B O 1
ATOM 5451 N N . TYR B 1 115 ? 18.283 26.968 11.977 1.00 11.79 115 TYR B N 1
ATOM 5452 C CA . TYR B 1 115 ? 18.394 27.613 13.325 1.00 12.18 115 TYR B CA 1
ATOM 5453 C C . TYR B 1 115 ? 19.863 27.779 13.794 1.00 12.23 115 TYR B C 1
ATOM 5454 O O . TYR B 1 115 ? 20.209 28.800 14.361 1.00 11.67 115 TYR B O 1
ATOM 5463 N N . GLU B 1 116 ? 20.652 26.750 13.582 1.00 13.04 116 GLU B N 1
ATOM 5464 C CA . GLU B 1 116 ? 22.117 26.742 13.875 1.00 15.44 116 GLU B CA 1
ATOM 5465 C C . GLU B 1 116 ? 22.753 27.790 12.954 1.00 14.41 116 GLU B C 1
ATOM 5466 O O . GLU B 1 116 ? 23.581 28.578 13.384 1.00 15.90 116 GLU B O 1
ATOM 5472 N N . CYS B 1 117 ? 22.291 27.874 11.707 1.00 13.46 117 CYS B N 1
ATOM 5473 C CA . CYS B 1 117 ? 22.828 28.872 10.807 1.00 14.27 117 CYS B CA 1
ATOM 5474 C C . CYS B 1 117 ? 22.492 30.269 11.316 1.00 13.54 117 CYS B C 1
ATOM 5475 O O . CYS B 1 117 ? 23.398 31.161 11.354 1.00 12.39 117 CYS B O 1
ATOM 5478 N N . ALA B 1 118 ? 21.242 30.446 11.762 1.00 10.82 118 ALA B N 1
ATOM 5479 C CA . ALA B 1 118 ? 20.815 31.763 12.256 1.00 11.07 118 ALA B CA 1
ATOM 5480 C C . ALA B 1 118 ? 21.637 32.139 13.515 1.00 10.74 118 ALA B C 1
ATOM 5481 O O . ALA B 1 118 ? 21.952 33.329 13.784 1.00 11.21 118 ALA B O 1
ATOM 5483 N N . ASP B 1 119 ? 21.884 31.153 14.348 1.00 10.73 119 ASP B N 1
ATOM 5484 C CA . ASP B 1 119 ? 22.460 31.458 15.656 1.00 10.65 119 ASP B CA 1
ATOM 5485 C C . ASP B 1 119 ? 23.969 31.774 15.599 1.00 12.41 119 ASP B C 1
ATOM 5486 O O . ASP B 1 119 ? 24.614 32.175 16.625 1.00 12.38 119 ASP B O 1
ATOM 5491 N N . LYS B 1 120 ? 24.555 31.604 14.415 1.00 13.25 120 LYS B N 1
ATOM 5492 C CA . LYS B 1 120 ? 25.934 32.087 14.222 1.00 17.52 120 LYS B CA 1
ATOM 5493 C C . LYS B 1 120 ? 26.017 33.601 14.160 1.00 16.69 120 LYS B C 1
ATOM 5494 O O . LYS B 1 120 ? 27.145 34.143 14.188 1.00 16.20 120 LYS B O 1
ATOM 5500 N N . LYS B 1 121 ? 24.887 34.265 13.931 1.00 15.45 121 LYS B N 1
ATOM 5501 C CA . LYS B 1 121 ? 24.822 35.733 13.802 1.00 18.82 121 LYS B CA 1
ATOM 5502 C C . LYS B 1 121 ? 23.536 36.360 14.323 1.00 17.53 121 LYS B C 1
ATOM 5503 O O . LYS B 1 121 ? 22.845 37.108 13.640 1.00 18.38 121 LYS B O 1
ATOM 5509 N N . VAL B 1 122 ? 23.263 36.090 15.575 1.00 17.23 122 VAL B N 1
ATOM 5510 C CA . VAL B 1 122 ? 22.100 36.540 16.288 1.00 17.91 122 VAL B CA 1
ATOM 5511 C C . VAL B 1 122 ? 22.381 37.959 16.835 1.00 17.26 122 VAL B C 1
ATOM 5512 O O . VAL B 1 122 ? 23.406 38.127 17.449 1.00 18.11 122 VAL B O 1
ATOM 5516 N N . PRO B 1 123 ? 21.429 38.893 16.734 1.00 16.63 123 PRO B N 1
ATOM 5517 C CA . PRO B 1 123 ? 21.690 40.230 17.335 1.00 18.62 123 PRO B CA 1
ATOM 5518 C C . PRO B 1 123 ? 21.452 40.259 18.843 1.00 18.97 123 PRO B C 1
ATOM 5519 O O . PRO B 1 123 ? 20.508 39.579 19.396 1.00 18.76 123 PRO B O 1
ATOM 5523 N N . LEU B 1 124 ? 22.253 41.076 19.517 1.00 17.83 124 LEU B N 1
ATOM 5524 C CA . LEU B 1 124 ? 21.961 41.424 20.911 1.00 17.21 124 LEU B CA 1
ATOM 5525 C C . LEU B 1 124 ? 20.754 42.381 20.942 1.00 18.37 124 LEU B C 1
ATOM 5526 O O . LEU B 1 124 ? 20.776 43.371 20.207 1.00 19.47 124 LEU B O 1
ATOM 5531 N N . PHE B 1 125 ? 19.700 42.096 21.705 1.00 17.05 125 PHE B N 1
ATOM 5532 C CA . PHE B 1 125 ? 18.507 42.925 21.683 1.00 18.54 125 PHE B CA 1
ATOM 5533 C C . PHE B 1 125 ? 18.860 44.399 21.952 1.00 20.81 125 PHE B C 1
ATOM 5534 O O . PHE B 1 125 ? 19.670 44.720 22.864 1.00 20.73 125 PHE B O 1
ATOM 5542 N N . GLY B 1 126 ? 18.260 45.257 21.146 1.00 23.59 126 GLY B N 1
ATOM 5543 C CA . GLY B 1 126 ? 18.406 46.705 21.274 1.00 28.77 126 GLY B CA 1
ATOM 5544 C C . GLY B 1 126 ? 19.569 47.246 20.427 1.00 31.81 126 GLY B C 1
ATOM 5545 O O . GLY B 1 126 ? 19.797 48.463 20.386 1.00 32.49 126 GLY B O 1
ATOM 5546 N N . THR B 1 127 ? 20.304 46.355 19.749 1.00 27.71 127 THR B N 1
ATOM 5547 C CA . THR B 1 127 ? 21.505 46.756 19.031 1.00 23.48 127 THR B CA 1
ATOM 5548 C C . THR B 1 127 ? 21.591 46.017 17.700 1.00 25.33 127 THR B C 1
ATOM 5549 O O . THR B 1 127 ? 20.816 45.075 17.436 1.00 21.43 127 THR B O 1
ATOM 5553 N N . ASN B 1 128 ? 22.569 46.409 16.859 1.00 22.95 128 ASN B N 1
ATOM 5554 C CA . ASN B 1 128 ? 22.825 45.672 15.604 1.00 23.13 128 ASN B CA 1
ATOM 5555 C C . ASN B 1 128 ? 24.036 44.766 15.763 1.00 22.65 128 ASN B C 1
ATOM 5556 O O . ASN B 1 128 ? 24.466 44.151 14.788 1.00 23.47 128 ASN B O 1
ATOM 5561 N N . GLU B 1 129 ? 24.579 44.635 16.972 1.00 18.73 129 GLU B N 1
ATOM 5562 C CA . GLU B 1 129 ? 25.754 43.761 17.119 1.00 18.48 129 GLU B CA 1
ATOM 5563 C C . GLU B 1 129 ? 25.328 42.285 17.091 1.00 17.96 129 GLU B C 1
ATOM 5564 O O . GLU B 1 129 ? 24.496 41.870 17.892 1.00 18.26 129 GLU B O 1
ATOM 5570 N N . THR B 1 130 ? 25.917 41.492 16.213 1.00 18.19 130 THR B N 1
ATOM 5571 C CA . THR B 1 130 ? 25.539 40.082 16.133 1.00 17.66 130 THR B CA 1
ATOM 5572 C C . THR B 1 130 ? 26.617 39.227 16.792 1.00 19.45 130 THR B C 1
ATOM 5573 O O . THR B 1 130 ? 27.801 39.620 16.792 1.00 20.79 130 THR B O 1
ATOM 5577 N N . VAL B 1 131 ? 26.210 38.113 17.402 1.00 16.66 131 VAL B N 1
ATOM 5578 C CA . VAL B 1 131 ? 27.113 37.177 18.091 1.00 16.75 131 VAL B CA 1
ATOM 5579 C C . VAL B 1 131 ? 26.809 35.740 17.608 1.00 17.54 131 VAL B C 1
ATOM 5580 O O . VAL B 1 131 ? 25.711 35.474 17.054 1.00 18.71 131 VAL B O 1
ATOM 5584 N N . ASP B 1 132 ? 27.797 34.868 17.814 1.00 15.99 132 ASP B N 1
ATOM 5585 C CA . ASP B 1 132 ? 27.761 33.495 17.432 1.00 15.58 132 ASP B CA 1
ATOM 5586 C C . ASP B 1 132 ? 27.440 32.657 18.665 1.00 14.19 132 ASP B C 1
ATOM 5587 O O . ASP B 1 132 ? 28.298 32.392 19.503 1.00 13.35 132 ASP B O 1
ATOM 5592 N N . VAL B 1 133 ? 26.173 32.260 18.775 1.00 13.40 133 VAL B N 1
ATOM 5593 C CA . VAL B 1 133 ? 25.745 31.461 19.949 1.00 13.84 133 VAL B CA 1
ATOM 5594 C C . VAL B 1 133 ? 25.132 30.128 19.467 1.00 14.82 133 VAL B C 1
ATOM 5595 O O . VAL B 1 133 ? 24.077 29.690 19.986 1.00 13.90 133 VAL B O 1
ATOM 5599 N N . HIS B 1 134 ? 25.718 29.568 18.416 1.00 13.76 134 HIS B N 1
ATOM 5600 C CA . HIS B 1 134 ? 25.170 28.337 17.837 1.00 14.47 134 HIS B CA 1
ATOM 5601 C C . HIS B 1 134 ? 25.362 27.188 18.817 1.00 13.48 134 HIS B C 1
ATOM 5602 O O . HIS B 1 134 ? 26.198 27.278 19.726 1.00 10.28 134 HIS B O 1
ATOM 5609 N N . GLY B 1 135 ? 24.599 26.091 18.650 1.00 13.31 135 GLY B N 1
ATOM 5610 C CA . GLY B 1 135 ? 24.832 24.946 19.515 1.00 12.01 135 GLY B CA 1
ATOM 5611 C C . GLY B 1 135 ? 23.700 24.779 20.506 1.00 13.49 135 GLY B C 1
ATOM 5612 O O . GLY B 1 135 ? 22.630 25.434 20.330 1.00 12.20 135 GLY B O 1
ATOM 5613 N N . GLY B 1 136 ? 23.895 23.860 21.476 1.00 11.58 136 GLY B N 1
ATOM 5614 C CA . GLY B 1 136 ? 22.879 23.556 22.481 1.00 10.97 136 GLY B CA 1
ATOM 5615 C C . GLY B 1 136 ? 21.636 22.934 21.837 1.00 10.82 136 GLY B C 1
ATOM 5616 O O . GLY B 1 136 ? 21.686 22.380 20.731 1.00 12.20 136 GLY B O 1
ATOM 5617 N N . TRP B 1 137 ? 20.515 23.004 22.552 1.00 11.14 137 TRP B N 1
ATOM 5618 C CA . TRP B 1 137 ? 19.318 22.245 22.203 1.00 11.68 137 TRP B CA 1
ATOM 5619 C C . TRP B 1 137 ? 18.153 23.169 22.185 1.00 11.85 137 TRP B C 1
ATOM 5620 O O . TRP B 1 137 ? 18.077 24.071 22.979 1.00 11.61 137 TRP B O 1
ATOM 5631 N N . TYR B 1 138 ? 17.192 22.859 21.345 1.00 11.81 138 TYR B N 1
ATOM 5632 C CA . TYR B 1 138 ? 15.887 23.503 21.447 1.00 12.86 138 TYR B CA 1
ATOM 5633 C C . TYR B 1 138 ? 15.282 23.230 22.793 1.00 11.30 138 TYR B C 1
ATOM 5634 O O . TYR B 1 138 ? 15.422 22.088 23.339 1.00 10.27 138 TYR B O 1
ATOM 5643 N N . ASP B 1 139 ? 14.602 24.253 23.339 1.00 10.52 139 ASP B N 1
ATOM 5644 C CA . ASP B 1 139 ? 14.182 24.166 24.750 1.00 9.76 139 ASP B CA 1
ATOM 5645 C C . ASP B 1 139 ? 12.998 23.213 24.891 1.00 9.43 139 ASP B C 1
ATOM 5646 O O . ASP B 1 139 ? 12.772 22.678 25.949 1.00 9.90 139 ASP B O 1
ATOM 5651 N N . ALA B 1 140 ? 12.164 23.105 23.849 1.00 9.54 140 ALA B N 1
ATOM 5652 C CA . ALA B 1 140 ? 10.853 22.411 24.077 1.00 10.10 140 ALA B CA 1
ATOM 5653 C C . ALA B 1 140 ? 10.327 21.821 22.762 1.00 9.48 140 ALA B C 1
ATOM 5654 O O . ALA B 1 140 ? 10.697 22.308 21.703 1.00 9.42 140 ALA B O 1
ATOM 5656 N N . SER B 1 141 ? 9.342 20.911 22.834 1.00 10.16 141 SER B N 1
ATOM 5657 C CA . SER B 1 141 ? 8.780 20.331 21.588 1.00 10.53 141 SER B CA 1
ATOM 5658 C C . SER B 1 141 ? 8.047 21.397 20.805 1.00 12.09 141 SER B C 1
ATOM 5659 O O . SER B 1 141 ? 7.807 21.223 19.596 1.00 12.06 141 SER B O 1
ATOM 5662 N N . GLY B 1 142 ? 7.650 22.506 21.472 1.00 11.76 142 GLY B N 1
ATOM 5663 C CA . GLY B 1 142 ? 7.101 23.594 20.679 1.00 11.99 142 GLY B CA 1
ATOM 5664 C C . GLY B 1 142 ? 7.932 24.878 20.780 1.00 12.74 142 GLY B C 1
ATOM 5665 O O . GLY B 1 142 ? 7.391 25.967 20.585 1.00 13.46 142 GLY B O 1
ATOM 5666 N N . ASP B 1 143 ? 9.239 24.800 21.046 1.00 11.86 143 ASP B N 1
ATOM 5667 C CA . ASP B 1 143 ? 9.972 26.103 21.114 1.00 11.55 143 ASP B CA 1
ATOM 5668 C C . ASP B 1 143 ? 11.471 25.885 20.712 1.00 10.47 143 ASP B C 1
ATOM 5669 O O . ASP B 1 143 ? 12.163 25.087 21.318 1.00 12.25 143 ASP B O 1
ATOM 5674 N N . VAL B 1 144 ? 11.884 26.513 19.637 1.00 9.87 144 VAL B N 1
ATOM 5675 C CA . VAL B 1 144 ? 13.269 26.339 19.078 1.00 9.99 144 VAL B CA 1
ATOM 5676 C C . VAL B 1 144 ? 14.226 27.372 19.714 1.00 10.66 144 VAL B C 1
ATOM 5677 O O . VAL B 1 144 ? 15.423 27.426 19.342 1.00 11.66 144 VAL B O 1
ATOM 5681 N N . SER B 1 145 ? 13.696 28.200 20.626 1.00 10.11 145 SER B N 1
ATOM 5682 C CA . SER B 1 145 ? 14.499 29.118 21.476 1.00 10.73 145 SER B CA 1
ATOM 5683 C C . SER B 1 145 ? 15.383 28.334 22.413 1.00 10.34 145 SER B C 1
ATOM 5684 O O . SER B 1 145 ? 15.101 27.111 22.699 1.00 9.91 145 SER B O 1
ATOM 5687 N N . LYS B 1 146 ? 16.458 28.966 22.902 1.00 9.07 146 LYS B N 1
ATOM 5688 C CA . LYS B 1 146 ? 17.475 28.272 23.689 1.00 10.23 146 LYS B CA 1
ATOM 5689 C C . LYS B 1 146 ? 17.693 29.122 24.948 1.00 10.90 146 LYS B C 1
ATOM 5690 O O . LYS B 1 146 ? 17.840 30.342 24.842 1.00 12.47 146 LYS B O 1
ATOM 5696 N N . TYR B 1 147 ? 17.794 28.495 26.120 1.00 10.28 147 TYR B N 1
ATOM 5697 C CA . TYR B 1 147 ? 17.703 29.261 27.353 1.00 9.57 147 TYR B CA 1
ATOM 5698 C C . TYR B 1 147 ? 18.740 28.899 28.363 1.00 10.30 147 TYR B C 1
ATOM 5699 O O . TYR B 1 147 ? 18.986 27.698 28.650 1.00 10.46 147 TYR B O 1
ATOM 5708 N N . PHE B 1 148 ? 19.292 29.923 28.995 1.00 10.85 148 PHE B N 1
ATOM 5709 C CA . PHE B 1 148 ? 19.886 29.721 30.334 1.00 11.08 148 PHE B CA 1
ATOM 5710 C C . PHE B 1 148 ? 18.778 29.626 31.383 1.00 11.45 148 PHE B C 1
ATOM 5711 O O . PHE B 1 148 ? 18.786 28.701 32.228 1.00 10.75 148 PHE B O 1
ATOM 5719 N N . SER B 1 149 ? 17.840 30.573 31.320 1.00 10.77 149 SER B N 1
ATOM 5720 C CA . SER B 1 149 ? 16.664 30.554 32.194 1.00 13.17 149 SER B CA 1
ATOM 5721 C C . SER B 1 149 ? 15.623 31.503 31.587 1.00 12.49 149 SER B C 1
ATOM 5722 O O . SER B 1 149 ? 15.899 32.113 30.527 1.00 14.57 149 SER B O 1
ATOM 5725 N N . HIS B 1 150 ? 14.478 31.688 32.239 1.00 12.76 150 HIS B N 1
ATOM 5726 C CA . HIS B 1 150 ? 13.564 32.761 31.901 1.00 13.64 150 HIS B CA 1
ATOM 5727 C C . HIS B 1 150 ? 12.654 33.015 33.130 1.00 13.74 150 HIS B C 1
ATOM 5728 O O . HIS B 1 150 ? 13.014 32.593 34.185 1.00 13.83 150 HIS B O 1
ATOM 5735 N N . LEU B 1 151 ? 11.552 33.761 33.002 1.00 14.45 151 LEU B N 1
ATOM 5736 C CA . LEU B 1 151 ? 10.746 34.199 34.230 1.00 15.47 151 LEU B CA 1
ATOM 5737 C C . LEU B 1 151 ? 11.572 35.092 35.188 1.00 15.37 151 LEU B C 1
ATOM 5738 O O . LEU B 1 151 ? 11.229 35.257 36.362 1.00 14.17 151 LEU B O 1
ATOM 5743 N N . SER B 1 152 ? 12.677 35.653 34.703 1.00 13.98 152 SER B N 1
ATOM 5744 C CA . SER B 1 152 ? 13.529 36.443 35.642 1.00 16.05 152 SER B CA 1
ATOM 5745 C C . SER B 1 152 ? 12.755 37.612 36.351 1.00 16.24 152 SER B C 1
ATOM 5746 O O . SER B 1 152 ? 13.018 37.917 37.516 1.00 16.20 152 SER B O 1
ATOM 5749 N N . TYR B 1 153 ? 11.826 38.211 35.640 1.00 16.69 153 TYR B N 1
ATOM 5750 C CA . TYR B 1 153 ? 11.016 39.332 36.121 1.00 15.67 153 TYR B CA 1
ATOM 5751 C C . TYR B 1 153 ? 10.127 38.916 37.285 1.00 18.71 153 TYR B C 1
ATOM 5752 O O . TYR B 1 153 ? 9.653 39.777 38.021 1.00 16.84 153 TYR B O 1
ATOM 5761 N N . GLY B 1 154 ? 9.953 37.599 37.524 1.00 17.39 154 GLY B N 1
ATOM 5762 C CA . GLY B 1 154 ? 9.191 37.128 38.703 1.00 16.74 154 GLY B CA 1
ATOM 5763 C C . GLY B 1 154 ? 10.112 36.942 39.910 1.00 17.13 154 GLY B C 1
ATOM 5764 O O . GLY B 1 154 ? 9.621 36.717 41.035 1.00 19.19 154 GLY B O 1
ATOM 5765 N N . ASN B 1 155 ? 11.428 36.964 39.682 1.00 15.32 155 ASN B N 1
ATOM 5766 C CA . ASN B 1 155 ? 12.488 36.786 40.727 1.00 15.29 155 ASN B CA 1
ATOM 5767 C C . ASN B 1 155 ? 12.643 35.413 41.396 1.00 15.81 155 ASN B C 1
ATOM 5768 O O . ASN B 1 155 ? 13.781 34.967 41.590 1.00 18.01 155 ASN B O 1
ATOM 5773 N N . TYR B 1 156 ? 11.538 34.796 41.770 1.00 15.62 156 TYR B N 1
ATOM 5774 C CA . TYR B 1 156 ? 11.600 33.576 42.624 1.00 17.01 156 TYR B CA 1
ATOM 5775 C C . TYR B 1 156 ? 11.336 32.297 41.820 1.00 16.40 156 TYR B C 1
ATOM 5776 O O . TYR B 1 156 ? 11.116 31.255 42.429 1.00 15.66 156 TYR B O 1
ATOM 5785 N N . LEU B 1 157 ? 11.206 32.417 40.491 1.00 16.69 157 LEU B N 1
ATOM 5786 C CA . LEU B 1 157 ? 10.704 31.248 39.696 1.00 17.98 157 LEU B CA 1
ATOM 5787 C C . LEU B 1 157 ? 11.722 30.739 38.639 1.00 18.49 157 LEU B C 1
ATOM 5788 O O . LEU B 1 157 ? 11.497 29.704 38.035 1.00 16.23 157 LEU B O 1
ATOM 5793 N N . ASN B 1 158 ? 12.837 31.453 38.486 1.00 15.67 158 ASN B N 1
ATOM 5794 C CA . ASN B 1 158 ? 13.861 31.145 37.455 1.00 13.46 158 ASN B CA 1
ATOM 5795 C C . ASN B 1 158 ? 14.154 29.628 37.438 1.00 13.25 158 ASN B C 1
ATOM 5796 O O . ASN B 1 158 ? 14.738 29.093 38.412 1.00 13.42 158 ASN B O 1
ATOM 5801 N N . PRO B 1 159 ? 13.833 28.964 36.329 1.00 11.28 159 PRO B N 1
ATOM 5802 C CA . PRO B 1 159 ? 14.364 27.560 36.267 1.00 11.78 159 PRO B CA 1
ATOM 5803 C C . PRO B 1 159 ? 15.785 27.494 35.606 1.00 11.50 159 PRO B C 1
ATOM 5804 O O . PRO B 1 159 ? 16.106 28.289 34.672 1.00 12.88 159 PRO B O 1
ATOM 5808 N N . GLN B 1 160 ? 16.621 26.579 36.076 1.00 11.80 160 GLN B N 1
ATOM 5809 C CA . GLN B 1 160 ? 17.929 26.301 35.414 1.00 12.02 160 GLN B CA 1
ATOM 5810 C C . GLN B 1 160 ? 17.636 25.382 34.196 1.00 12.65 160 GLN B C 1
ATOM 5811 O O . GLN B 1 160 ? 17.124 24.263 34.365 1.00 13.65 160 GLN B O 1
ATOM 5817 N N . GLN B 1 161 ? 17.959 25.872 32.990 1.00 12.24 161 GLN B N 1
ATOM 5818 C CA . GLN B 1 161 ? 17.543 25.167 31.773 1.00 11.48 161 GLN B CA 1
ATOM 5819 C C . GLN B 1 161 ? 18.735 24.555 31.128 1.00 12.50 161 GLN B C 1
ATOM 5820 O O . GLN B 1 161 ? 19.253 23.556 31.653 1.00 13.42 161 GLN B O 1
ATOM 5826 N N . THR B 1 162 ? 19.245 25.124 30.048 1.00 11.07 162 THR B N 1
ATOM 5827 C CA . THR B 1 162 ? 20.353 24.426 29.393 1.00 11.78 162 THR B CA 1
ATOM 5828 C C . THR B 1 162 ? 21.538 24.116 30.347 1.00 11.73 162 THR B C 1
ATOM 5829 O O . THR B 1 162 ? 22.140 23.029 30.269 1.00 11.44 162 THR B O 1
ATOM 5833 N N . PRO B 1 163 ? 21.897 25.067 31.237 1.00 11.83 163 PRO B N 1
ATOM 5834 C CA . PRO B 1 163 ? 23.048 24.694 32.071 1.00 11.95 163 PRO B CA 1
ATOM 5835 C C . PRO B 1 163 ? 22.796 23.485 32.909 1.00 11.65 163 PRO B C 1
ATOM 5836 O O . PRO B 1 163 ? 23.763 22.708 33.187 1.00 14.01 163 PRO B O 1
ATOM 5840 N N . MET B 1 164 ? 21.549 23.331 33.366 1.00 12.29 164 MET B N 1
ATOM 5841 C CA . MET B 1 164 ? 21.223 22.222 34.247 1.00 12.04 164 MET B CA 1
ATOM 5842 C C . MET B 1 164 ? 21.405 20.926 33.476 1.00 11.60 164 MET B C 1
ATOM 5843 O O . MET B 1 164 ? 21.815 19.915 34.019 1.00 11.25 164 MET B O 1
ATOM 5848 N N . VAL B 1 165 ? 21.023 20.951 32.207 1.00 11.15 165 VAL B N 1
ATOM 5849 C CA . VAL B 1 165 ? 21.191 19.690 31.392 1.00 11.54 165 VAL B CA 1
ATOM 5850 C C . VAL B 1 165 ? 22.679 19.278 31.388 1.00 11.72 165 VAL B C 1
ATOM 5851 O O . VAL B 1 165 ? 23.018 18.119 31.634 1.00 12.48 165 VAL B O 1
ATOM 5855 N N . VAL B 1 166 ? 23.565 20.256 31.216 1.00 10.77 166 VAL B N 1
ATOM 5856 C CA . VAL B 1 166 ? 24.991 19.962 31.160 1.00 11.08 166 VAL B CA 1
ATOM 5857 C C . VAL B 1 166 ? 25.485 19.415 32.523 1.00 10.86 166 VAL B C 1
ATOM 5858 O O . VAL B 1 166 ? 26.155 18.368 32.569 1.00 12.04 166 VAL B O 1
ATOM 5862 N N . TRP B 1 167 ? 25.153 20.133 33.591 1.00 10.62 167 TRP B N 1
ATOM 5863 C CA . TRP B 1 167 ? 25.647 19.690 34.925 1.00 12.67 167 TRP B CA 1
ATOM 5864 C C . TRP B 1 167 ? 25.074 18.285 35.262 1.00 12.94 167 TRP B C 1
ATOM 5865 O O . TRP B 1 167 ? 25.780 17.402 35.807 1.00 12.14 167 TRP B O 1
ATOM 5876 N N . ASN B 1 168 ? 23.789 18.075 34.949 1.00 12.53 168 ASN B N 1
ATOM 5877 C CA . ASN B 1 168 ? 23.172 16.781 35.209 1.00 12.81 168 ASN B CA 1
ATOM 5878 C C . ASN B 1 168 ? 23.872 15.658 34.464 1.00 13.32 168 ASN B C 1
ATOM 5879 O O . ASN B 1 168 ? 24.028 14.573 35.017 1.00 12.31 168 ASN B O 1
ATOM 5884 N N . MET B 1 169 ? 24.252 15.901 33.206 1.00 13.77 169 MET B N 1
ATOM 5885 C CA . MET B 1 169 ? 24.851 14.824 32.380 1.00 14.17 169 MET B CA 1
ATOM 5886 C C . MET B 1 169 ? 26.274 14.548 32.859 1.00 15.11 169 MET B C 1
ATOM 5887 O O . MET B 1 169 ? 26.719 13.382 32.875 1.00 11.76 169 MET B O 1
ATOM 5892 N N . LEU B 1 170 ? 27.008 15.630 33.180 1.00 13.81 170 LEU B N 1
ATOM 5893 C CA . LEU B 1 170 ? 28.375 15.452 33.714 1.00 12.81 170 LEU B CA 1
ATOM 5894 C C . LEU B 1 170 ? 28.382 14.738 35.050 1.00 13.75 170 LEU B C 1
ATOM 5895 O O . LEU B 1 170 ? 29.254 13.899 35.306 1.00 12.57 170 LEU B O 1
ATOM 5900 N N . THR B 1 171 ? 27.412 15.081 35.885 1.00 14.50 171 THR B N 1
ATOM 5901 C CA . THR B 1 171 ? 27.323 14.481 37.202 1.00 15.59 171 THR B CA 1
ATOM 5902 C C . THR B 1 171 ? 26.947 12.991 37.049 1.00 14.99 171 THR B C 1
ATOM 5903 O O . THR B 1 171 ? 27.492 12.131 37.732 1.00 11.36 171 THR B O 1
ATOM 5907 N N . ALA B 1 172 ? 26.017 12.703 36.117 1.00 13.07 172 ALA B N 1
ATOM 5908 C CA . ALA B 1 172 ? 25.643 11.296 35.792 1.00 11.93 172 ALA B CA 1
ATOM 5909 C C . ALA B 1 172 ? 26.844 10.540 35.297 1.00 11.41 172 ALA B C 1
ATOM 5910 O O . ALA B 1 172 ? 27.063 9.356 35.682 1.00 11.91 172 ALA B O 1
ATOM 5912 N N . TYR B 1 173 ? 27.657 11.201 34.493 1.00 11.30 173 TYR B N 1
ATOM 5913 C CA . TYR B 1 173 ? 28.809 10.538 33.933 1.00 12.52 173 TYR B CA 1
ATOM 5914 C C . TYR B 1 173 ? 29.812 10.088 35.073 1.00 13.56 173 TYR B C 1
ATOM 5915 O O . TYR B 1 173 ? 30.306 8.966 35.067 1.00 14.55 173 TYR B O 1
ATOM 5924 N N . GLU B 1 174 ? 30.031 10.967 36.030 1.00 14.23 174 GLU B N 1
ATOM 5925 C CA . GLU B 1 174 ? 30.921 10.666 37.161 1.00 15.15 174 GLU B CA 1
ATOM 5926 C C . GLU B 1 174 ? 30.354 9.551 38.017 1.00 14.70 174 GLU B C 1
ATOM 5927 O O . GLU B 1 174 ? 31.075 8.659 38.404 1.00 14.15 174 GLU B O 1
ATOM 5933 N N . VAL B 1 175 ? 29.045 9.587 38.300 1.00 13.20 175 VAL B N 1
ATOM 5934 C CA . VAL B 1 175 ? 28.379 8.527 38.991 1.00 14.84 175 VAL B CA 1
ATOM 5935 C C . VAL B 1 175 ? 28.569 7.163 38.306 1.00 16.76 175 VAL B C 1
ATOM 5936 O O . VAL B 1 175 ? 28.757 6.153 38.993 1.00 14.42 175 VAL B O 1
ATOM 5940 N N . LEU B 1 176 ? 28.486 7.143 36.977 1.00 14.19 176 LEU B N 1
ATOM 5941 C CA . LEU B 1 176 ? 28.604 5.878 36.267 1.00 16.05 176 LEU B CA 1
ATOM 5942 C C . LEU B 1 176 ? 30.036 5.400 36.125 1.00 17.45 176 LEU B C 1
ATOM 5943 O O . LEU B 1 176 ? 30.267 4.255 35.671 1.00 16.13 176 LEU B O 1
ATOM 5948 N N . GLU B 1 177 ? 30.999 6.248 36.505 1.00 20.55 177 GLU B N 1
ATOM 5949 C CA . GLU B 1 177 ? 32.409 5.901 36.323 1.00 19.03 177 GLU B CA 1
ATOM 5950 C C . GLU B 1 177 ? 32.741 4.557 36.944 1.00 23.45 177 GLU B C 1
ATOM 5951 O O . GLU B 1 177 ? 33.390 3.726 36.305 1.00 21.93 177 GLU B O 1
ATOM 5957 N N . ASP B 1 178 ? 32.229 4.302 38.130 1.00 25.33 178 ASP B N 1
ATOM 5958 C CA . ASP B 1 178 ? 32.566 3.056 38.801 1.00 30.69 178 ASP B CA 1
ATOM 5959 C C . ASP B 1 178 ? 31.584 1.914 38.555 1.00 32.27 178 ASP B C 1
ATOM 5960 O O . ASP B 1 178 ? 31.623 0.873 39.276 1.00 29.51 178 ASP B O 1
ATOM 5965 N N . GLU B 1 179 ? 30.759 2.034 37.512 1.00 22.81 179 GLU B N 1
ATOM 5966 C CA . GLU B 1 179 ? 29.774 0.993 37.279 1.00 19.46 179 GLU B CA 1
ATOM 5967 C C . GLU B 1 179 ? 30.317 0.053 36.149 1.00 20.90 179 GLU B C 1
ATOM 5968 O O . GLU B 1 179 ? 30.377 0.444 34.986 1.00 19.13 179 GLU B O 1
ATOM 5974 N N . GLU B 1 180 ? 30.692 -1.183 36.505 1.00 21.85 180 GLU B N 1
ATOM 5975 C CA . GLU B 1 180 ? 31.298 -2.110 35.552 1.00 23.61 180 GLU B CA 1
ATOM 5976 C C . GLU B 1 180 ? 30.342 -2.515 34.460 1.00 21.62 180 GLU B C 1
ATOM 5977 O O . GLU B 1 180 ? 30.783 -2.821 33.385 1.00 22.45 180 GLU B O 1
ATOM 5983 N N . SER B 1 181 ? 29.053 -2.566 34.726 1.00 20.31 181 SER B N 1
ATOM 5984 C CA . SER B 1 181 ? 28.094 -3.005 33.697 1.00 19.96 181 SER B CA 1
ATOM 5985 C C . SER B 1 181 ? 27.747 -1.905 32.687 1.00 21.01 181 SER B C 1
ATOM 5986 O O . SER B 1 181 ? 27.035 -2.197 31.708 1.00 24.24 181 SER B O 1
ATOM 5989 N N . ILE B 1 182 ? 28.159 -0.647 32.937 1.00 18.22 182 ILE B N 1
ATOM 5990 C CA . ILE B 1 182 ? 28.048 0.379 31.926 1.00 18.55 182 ILE B CA 1
ATOM 5991 C C . ILE B 1 182 ? 29.172 0.258 30.910 1.00 19.08 182 ILE B C 1
ATOM 5992 O O . ILE B 1 182 ? 30.392 0.222 31.285 1.00 17.71 182 ILE B O 1
ATOM 5997 N N . ALA B 1 183 ? 28.812 0.281 29.610 1.00 16.79 183 ALA B N 1
ATOM 5998 C CA . ALA B 1 183 ? 29.763 0.142 28.519 1.00 17.20 183 ALA B CA 1
ATOM 5999 C C . ALA B 1 183 ? 30.440 1.439 28.187 1.00 17.06 183 ALA B C 1
ATOM 6000 O O . ALA B 1 183 ? 29.846 2.525 28.311 1.00 14.85 183 ALA B O 1
ATOM 6002 N N . ASP B 1 184 ? 31.696 1.352 27.719 1.00 16.36 184 ASP B N 1
ATOM 6003 C CA . ASP B 1 184 ? 32.372 2.546 27.267 1.00 15.22 184 ASP B CA 1
ATOM 6004 C C . ASP B 1 184 ? 31.667 3.287 26.114 1.00 14.11 184 ASP B C 1
ATOM 6005 O O . ASP B 1 184 ? 31.687 4.513 26.038 1.00 12.03 184 ASP B O 1
ATOM 6010 N N . PHE B 1 185 ? 31.042 2.548 25.214 1.00 13.25 185 PHE B N 1
ATOM 6011 C CA . PHE B 1 185 ? 30.264 3.288 24.129 1.00 14.42 185 PHE B CA 1
ATOM 6012 C C . PHE B 1 185 ? 29.189 4.213 24.748 1.00 12.91 185 PHE B C 1
ATOM 6013 O O . PHE B 1 185 ? 28.890 5.305 24.205 1.00 15.36 185 PHE B O 1
ATOM 6021 N N . THR B 1 186 ? 28.556 3.752 25.837 1.00 13.10 186 THR B N 1
ATOM 6022 C CA . THR B 1 186 ? 27.536 4.595 26.508 1.00 13.57 186 THR B CA 1
ATOM 6023 C C . THR B 1 186 ? 28.212 5.835 27.100 1.00 14.39 186 THR B C 1
ATOM 6024 O O . THR B 1 186 ? 27.721 6.982 26.953 1.00 13.00 186 THR B O 1
ATOM 6028 N N . ARG B 1 187 ? 29.369 5.622 27.764 1.00 14.53 187 ARG B N 1
ATOM 6029 C CA . ARG B 1 187 ? 30.202 6.791 28.146 1.00 14.58 187 ARG B CA 1
ATOM 6030 C C . ARG B 1 187 ? 30.563 7.738 26.985 1.00 14.49 187 ARG B C 1
ATOM 6031 O O . ARG B 1 187 ? 30.484 8.935 27.140 1.00 13.44 187 ARG B O 1
ATOM 6039 N N . VAL B 1 188 ? 30.962 7.202 25.814 1.00 14.47 188 VAL B N 1
ATOM 6040 C CA . VAL B 1 188 ? 31.240 8.038 24.648 1.00 13.69 188 VAL B CA 1
ATOM 6041 C C . VAL B 1 188 ? 30.004 8.925 24.351 1.00 12.46 188 VAL B C 1
ATOM 6042 O O . VAL B 1 188 ? 30.139 10.153 24.192 1.00 12.13 188 VAL B O 1
ATOM 6046 N N . ARG B 1 189 ? 28.818 8.292 24.294 1.00 12.41 189 ARG B N 1
ATOM 6047 C CA . ARG B 1 189 ? 27.562 9.041 23.922 1.00 11.79 189 ARG B CA 1
ATOM 6048 C C . ARG B 1 189 ? 27.197 10.089 24.982 1.00 11.89 189 ARG B C 1
ATOM 6049 O O . ARG B 1 189 ? 26.768 11.198 24.670 1.00 12.45 189 ARG B O 1
ATOM 6057 N N . LEU B 1 190 ? 27.374 9.732 26.243 1.00 11.14 190 LEU B N 1
ATOM 6058 C CA . LEU B 1 190 ? 26.925 10.597 27.346 1.00 11.07 190 LEU B CA 1
ATOM 6059 C C . LEU B 1 190 ? 27.864 11.794 27.407 1.00 11.38 190 LEU B C 1
ATOM 6060 O O . LEU B 1 190 ? 27.431 12.985 27.533 1.00 10.40 190 LEU B O 1
ATOM 6065 N N . VAL B 1 191 ? 29.173 11.529 27.437 1.00 12.18 191 VAL B N 1
ATOM 6066 C CA . VAL B 1 191 ? 30.103 12.690 27.533 1.00 11.73 191 VAL B CA 1
ATOM 6067 C C . VAL B 1 191 ? 30.029 13.555 26.285 1.00 12.18 191 VAL B C 1
ATOM 6068 O O . VAL B 1 191 ? 30.219 14.761 26.336 1.00 14.19 191 VAL B O 1
ATOM 6072 N N . GLU B 1 192 ? 29.738 12.962 25.104 1.00 13.34 192 GLU B N 1
ATOM 6073 C CA . GLU B 1 192 ? 29.586 13.750 23.903 1.00 12.34 192 GLU B CA 1
ATOM 6074 C C . GLU B 1 192 ? 28.449 14.782 24.069 1.00 12.21 192 GLU B C 1
ATOM 6075 O O . GLU B 1 192 ? 28.641 15.953 23.773 1.00 11.70 192 GLU B O 1
ATOM 6081 N N . GLU B 1 193 ? 27.295 14.318 24.525 1.00 12.31 193 GLU B N 1
ATOM 6082 C CA . GLU B 1 193 ? 26.098 15.185 24.704 1.00 11.83 193 GLU B CA 1
ATOM 6083 C C . GLU B 1 193 ? 26.455 16.250 25.782 1.00 11.98 193 GLU B C 1
ATOM 6084 O O . GLU B 1 193 ? 26.132 17.399 25.620 1.00 10.66 193 GLU B O 1
ATOM 6090 N N . ALA B 1 194 ? 27.151 15.835 26.843 1.00 12.44 194 ALA B N 1
ATOM 6091 C CA . ALA B 1 194 ? 27.529 16.778 27.883 1.00 11.59 194 ALA B CA 1
ATOM 6092 C C . ALA B 1 194 ? 28.459 17.887 27.332 1.00 12.15 194 ALA B C 1
ATOM 6093 O O . ALA B 1 194 ? 28.197 19.093 27.557 1.00 12.29 194 ALA B O 1
ATOM 6095 N N . LEU B 1 195 ? 29.532 17.494 26.637 1.00 11.24 195 LEU B N 1
ATOM 6096 C CA . LEU B 1 195 ? 30.524 18.465 26.182 1.00 11.86 195 LEU B CA 1
ATOM 6097 C C . LEU B 1 195 ? 29.996 19.261 25.022 1.00 12.84 195 LEU B C 1
ATOM 6098 O O . LEU B 1 195 ? 30.270 20.457 24.900 1.00 11.71 195 LEU B O 1
ATOM 6103 N N . TYR B 1 196 ? 29.107 18.656 24.226 1.00 12.45 196 TYR B N 1
ATOM 6104 C CA . TYR B 1 196 ? 28.348 19.438 23.248 1.00 12.47 196 TYR B CA 1
ATOM 6105 C C . TYR B 1 196 ? 27.623 20.613 23.950 1.00 11.91 196 TYR B C 1
ATOM 6106 O O . TYR B 1 196 ? 27.743 21.822 23.530 1.00 12.43 196 TYR B O 1
ATOM 6115 N N . GLY B 1 197 ? 26.892 20.295 25.037 1.00 11.21 197 GLY B N 1
ATOM 6116 C CA . GLY B 1 197 ? 26.291 21.335 25.904 1.00 12.24 197 GLY B CA 1
ATOM 6117 C C . GLY B 1 197 ? 27.335 22.315 26.484 1.00 13.05 197 GLY B C 1
ATOM 6118 O O . GLY B 1 197 ? 27.156 23.559 26.429 1.00 12.69 197 GLY B O 1
ATOM 6119 N N . ALA B 1 198 ? 28.414 21.770 27.018 1.00 12.06 198 ALA B N 1
ATOM 6120 C CA . ALA B 1 198 ? 29.487 22.648 27.543 1.00 14.56 198 ALA B CA 1
ATOM 6121 C C . ALA B 1 198 ? 30.005 23.689 26.484 1.00 14.11 198 ALA B C 1
ATOM 6122 O O . ALA B 1 198 ? 30.214 24.891 26.813 1.00 14.33 198 ALA B O 1
ATOM 6124 N N . ASP B 1 199 ? 30.167 23.264 25.244 1.00 15.26 199 ASP B N 1
ATOM 6125 C CA . ASP B 1 199 ? 30.654 24.109 24.171 1.00 16.08 199 ASP B CA 1
ATOM 6126 C C . ASP B 1 199 ? 29.699 25.249 23.894 1.00 14.51 199 ASP B C 1
ATOM 6127 O O . ASP B 1 199 ? 30.116 26.329 23.528 1.00 12.39 199 ASP B O 1
ATOM 6132 N N . PHE B 1 200 ? 28.379 24.970 23.996 1.00 13.38 200 PHE B N 1
ATOM 6133 C CA . PHE B 1 200 ? 27.362 26.014 23.883 1.00 11.58 200 PHE B CA 1
ATOM 6134 C C . PHE B 1 200 ? 27.466 26.950 25.075 1.00 13.13 200 PHE B C 1
ATOM 6135 O O . PHE B 1 200 ? 27.386 28.192 24.934 1.00 14.14 200 PHE B O 1
ATOM 6143 N N . LEU B 1 201 ? 27.724 26.388 26.260 1.00 11.66 201 LEU B N 1
ATOM 6144 C CA . LEU B 1 201 ? 27.833 27.327 27.432 1.00 13.30 201 LEU B CA 1
ATOM 6145 C C . LEU B 1 201 ? 29.025 28.285 27.187 1.00 12.98 201 LEU B C 1
ATOM 6146 O O . LEU B 1 201 ? 28.891 29.452 27.460 1.00 11.94 201 LEU B O 1
ATOM 6151 N N . LEU B 1 202 ? 30.135 27.789 26.639 1.00 13.25 202 LEU B N 1
ATOM 6152 C CA . LEU B 1 202 ? 31.234 28.686 26.235 1.00 13.76 202 LEU B CA 1
ATOM 6153 C C . LEU B 1 202 ? 30.808 29.816 25.307 1.00 14.26 202 LEU B C 1
ATOM 6154 O O . LEU B 1 202 ? 31.145 31.013 25.515 1.00 12.87 202 LEU B O 1
ATOM 6159 N N . ARG B 1 203 ? 30.051 29.459 24.251 1.00 12.80 203 ARG B N 1
ATOM 6160 C CA . ARG B 1 203 ? 29.631 30.477 23.316 1.00 14.04 203 ARG B CA 1
ATOM 6161 C C . ARG B 1 203 ? 28.618 31.469 23.885 1.00 14.76 203 ARG B C 1
ATOM 6162 O O . ARG B 1 203 ? 28.546 32.594 23.422 1.00 16.27 203 ARG B O 1
ATOM 6170 N N . MET B 1 204 ? 27.889 31.079 24.912 1.00 14.57 204 MET B N 1
ATOM 6171 C CA . MET B 1 204 ? 26.940 32.002 25.615 1.00 14.70 204 MET B CA 1
ATOM 6172 C C . MET B 1 204 ? 27.647 32.999 26.597 1.00 15.97 204 MET B C 1
ATOM 6173 O O . MET B 1 204 ? 26.983 33.788 27.209 1.00 15.12 204 MET B O 1
ATOM 6178 N N . GLN B 1 205 ? 28.968 32.954 26.670 1.00 18.63 205 GLN B N 1
ATOM 6179 C CA . GLN B 1 205 ? 29.661 33.862 27.609 1.00 17.78 205 GLN B CA 1
ATOM 6180 C C . GLN B 1 205 ? 30.160 35.050 26.800 1.00 22.00 205 GLN B C 1
ATOM 6181 O O . GLN B 1 205 ? 30.838 34.870 25.812 1.00 20.44 205 GLN B O 1
ATOM 6187 N N . HIS B 1 206 ? 29.834 36.242 27.234 1.00 20.02 206 HIS B N 1
ATOM 6188 C CA . HIS B 1 206 ? 30.404 37.476 26.674 1.00 23.04 206 HIS B CA 1
ATOM 6189 C C . HIS B 1 206 ? 31.859 37.682 27.087 1.00 23.68 206 HIS B C 1
ATOM 6190 O O . HIS B 1 206 ? 32.299 37.177 28.137 1.00 21.95 206 HIS B O 1
ATOM 6197 N N . PRO B 1 207 ? 32.670 38.397 26.242 1.00 30.14 207 PRO B N 1
ATOM 6198 C CA . PRO B 1 207 ? 34.047 38.711 26.704 1.00 28.58 207 PRO B CA 1
ATOM 6199 C C . PRO B 1 207 ? 34.149 39.286 28.118 1.00 24.98 207 PRO B C 1
ATOM 6200 O O . PRO B 1 207 ? 35.080 38.946 28.814 1.00 27.82 207 PRO B O 1
ATOM 6204 N N . GLN B 1 208 ? 33.199 40.103 28.538 1.00 29.46 208 GLN B N 1
ATOM 6205 C CA . GLN B 1 208 ? 33.183 40.656 29.930 1.00 31.19 208 GLN B CA 1
ATOM 6206 C C . GLN B 1 208 ? 33.070 39.608 31.032 1.00 31.88 208 GLN B C 1
ATOM 6207 O O . GLN B 1 208 ? 33.614 39.778 32.133 1.00 32.62 208 GLN B O 1
ATOM 6213 N N . GLY B 1 209 ? 32.455 38.460 30.713 1.00 26.50 209 GLY B N 1
ATOM 6214 C CA . GLY B 1 209 ? 32.458 37.334 31.666 1.00 22.52 209 GLY B CA 1
ATOM 6215 C C . GLY B 1 209 ? 31.065 36.858 31.983 1.00 18.92 209 GLY B C 1
ATOM 6216 O O . GLY B 1 209 ? 30.910 35.752 32.490 1.00 18.95 209 GLY B O 1
ATOM 6217 N N . TYR B 1 210 ? 30.055 37.673 31.682 1.00 18.15 210 TYR B N 1
ATOM 6218 C CA . TYR B 1 210 ? 28.687 37.290 32.014 1.00 18.63 210 TYR B CA 1
ATOM 6219 C C . TYR B 1 210 ? 28.206 36.292 30.887 1.00 18.21 210 TYR B C 1
ATOM 6220 O O . TYR B 1 210 ? 28.852 36.231 29.817 1.00 18.45 210 TYR B O 1
ATOM 6229 N N . PHE B 1 211 ? 27.064 35.665 31.081 1.00 18.05 211 PHE B N 1
ATOM 6230 C CA . PHE B 1 211 ? 26.446 34.701 30.068 1.00 15.62 211 PHE B CA 1
ATOM 6231 C C . PHE B 1 211 ? 25.162 35.297 29.672 1.00 16.20 211 PHE B C 1
ATOM 6232 O O . PHE B 1 211 ? 24.570 36.023 30.465 1.00 16.37 211 PHE B O 1
ATOM 6240 N N . TYR B 1 212 ? 24.728 35.032 28.422 1.00 17.28 212 TYR B N 1
ATOM 6241 C CA . TYR B 1 212 ? 23.460 35.489 27.921 1.00 16.30 212 TYR B CA 1
ATOM 6242 C C . TYR B 1 212 ? 22.326 34.651 28.478 1.00 17.84 212 TYR B C 1
ATOM 6243 O O . TYR B 1 212 ? 22.480 33.438 28.639 1.00 17.61 212 TYR B O 1
ATOM 6252 N N . MET B 1 213 ? 21.185 35.284 28.762 1.00 15.34 213 MET B N 1
ATOM 6253 C CA . MET B 1 213 ? 20.103 34.578 29.392 1.00 15.89 213 MET B CA 1
ATOM 6254 C C . MET B 1 213 ? 19.356 33.652 28.394 1.00 16.14 213 MET B C 1
ATOM 6255 O O . MET B 1 213 ? 18.881 32.564 28.753 1.00 18.26 213 MET B O 1
ATOM 6260 N N . THR B 1 214 ? 19.180 34.129 27.168 1.00 15.59 214 THR B N 1
ATOM 6261 C CA . THR B 1 214 ? 18.301 33.488 26.267 1.00 15.84 214 THR B CA 1
ATOM 6262 C C . THR B 1 214 ? 18.524 33.870 24.785 1.00 17.04 214 THR B C 1
ATOM 6263 O O . THR B 1 214 ? 19.067 34.962 24.500 1.00 15.17 214 THR B O 1
ATOM 6267 N N . VAL B 1 215 ? 18.210 32.935 23.864 1.00 13.48 215 VAL B N 1
ATOM 6268 C CA . VAL B 1 215 ? 18.197 33.229 22.439 1.00 13.27 215 VAL B CA 1
ATOM 6269 C C . VAL B 1 215 ? 16.730 32.944 22.126 1.00 13.55 215 VAL B C 1
ATOM 6270 O O . VAL B 1 215 ? 16.293 31.770 22.141 1.00 13.32 215 VAL B O 1
ATOM 6274 N N . PHE B 1 216 ? 15.979 34.006 21.892 1.00 13.31 216 PHE B N 1
ATOM 6275 C CA . PHE B 1 216 ? 14.482 33.935 21.942 1.00 13.28 216 PHE B CA 1
ATOM 6276 C C . PHE B 1 216 ? 13.870 34.486 20.674 1.00 12.87 216 PHE B C 1
ATOM 6277 O O . PHE B 1 216 ? 14.294 35.616 20.133 1.00 13.31 216 PHE B O 1
ATOM 6285 N N . ASP B 1 217 ? 12.925 33.706 20.153 1.00 10.86 217 ASP B N 1
ATOM 6286 C CA . ASP B 1 217 ? 12.223 34.109 18.890 1.00 11.90 217 ASP B CA 1
ATOM 6287 C C . ASP B 1 217 ? 10.759 34.473 19.123 1.00 11.70 217 ASP B C 1
ATOM 6288 O O . ASP B 1 217 ? 10.012 34.547 18.160 1.00 11.57 217 ASP B O 1
ATOM 6293 N N . LYS B 1 218 ? 10.359 34.764 20.350 1.00 12.61 218 LYS B N 1
ATOM 6294 C CA . LYS B 1 218 ? 8.921 35.107 20.613 1.00 15.07 218 LYS B CA 1
ATOM 6295 C C . LYS B 1 218 ? 7.992 33.959 20.176 1.00 16.42 218 LYS B C 1
ATOM 6296 O O . LYS B 1 218 ? 6.900 34.189 19.761 1.00 14.55 218 LYS B O 1
ATOM 6302 N N . TRP B 1 219 ? 8.489 32.706 20.311 1.00 15.04 219 TRP B N 1
ATOM 6303 C CA . TRP B 1 219 ? 7.811 31.482 19.884 1.00 16.19 219 TRP B CA 1
ATOM 6304 C C . TRP B 1 219 ? 7.409 31.426 18.407 1.00 15.63 219 TRP B C 1
ATOM 6305 O O . TRP B 1 219 ? 6.580 30.576 18.015 1.00 14.33 219 TRP B O 1
ATOM 6316 N N . SER B 1 220 ? 8.001 32.319 17.583 1.00 14.67 220 SER B N 1
ATOM 6317 C CA . SER B 1 220 ? 7.614 32.449 16.164 1.00 13.44 220 SER B CA 1
ATOM 6318 C C . SER B 1 220 ? 8.127 31.286 15.240 1.00 12.86 220 SER B C 1
ATOM 6319 O O . SER B 1 220 ? 7.555 31.019 14.153 1.00 11.98 220 SER B O 1
ATOM 6322 N N . LYS B 1 221 ? 9.239 30.660 15.636 1.00 13.23 221 LYS B N 1
ATOM 6323 C CA . LYS B 1 221 ? 9.908 29.690 14.754 1.00 16.16 221 LYS B CA 1
ATOM 6324 C C . LYS B 1 221 ? 10.567 30.348 13.530 1.00 14.58 221 LYS B C 1
ATOM 6325 O O . LYS B 1 221 ? 11.033 29.654 12.665 1.00 14.26 221 LYS B O 1
ATOM 6331 N N . SER B 1 222 ? 10.644 31.672 13.523 1.00 14.60 222 SER B N 1
ATOM 6332 C CA . SER B 1 222 ? 11.281 32.403 12.441 1.00 14.29 222 SER B CA 1
ATOM 6333 C C . SER B 1 222 ? 12.788 32.602 12.757 1.00 14.75 222 SER B C 1
ATOM 6334 O O . SER B 1 222 ? 13.120 32.899 13.888 1.00 14.37 222 SER B O 1
ATOM 6337 N N . THR B 1 223 ? 13.675 32.487 11.769 1.00 13.70 223 THR B N 1
ATOM 6338 C CA . THR B 1 223 ? 15.112 32.716 11.981 1.00 16.23 223 THR B CA 1
ATOM 6339 C C . THR B 1 223 ? 15.407 34.217 12.237 1.00 16.28 223 THR B C 1
ATOM 6340 O O . THR B 1 223 ? 16.251 34.564 13.113 1.00 13.63 223 THR B O 1
ATOM 6344 N N . GLU B 1 224 ? 14.698 35.075 11.487 1.00 17.73 224 GLU B N 1
ATOM 6345 C CA . GLU B 1 224 ? 14.818 36.556 11.645 1.00 21.20 224 GLU B CA 1
ATOM 6346 C C . GLU B 1 224 ? 14.472 37.086 13.050 1.00 19.42 224 GLU B C 1
ATOM 6347 O O . GLU B 1 224 ? 15.017 38.129 13.456 1.00 17.39 224 GLU B O 1
ATOM 6353 N N . GLN B 1 225 ? 13.545 36.419 13.771 1.00 15.38 225 GLN B N 1
ATOM 6354 C CA . GLN B 1 225 ? 13.160 36.906 15.108 1.00 16.37 225 GLN B CA 1
ATOM 6355 C C . GLN B 1 225 ? 14.097 36.448 16.224 1.00 16.71 225 GLN B C 1
ATOM 6356 O O . GLN B 1 225 ? 13.902 36.865 17.333 1.00 13.88 225 GLN B O 1
ATOM 6362 N N . ARG B 1 226 ? 15.065 35.548 15.940 1.00 14.13 226 ARG B N 1
ATOM 6363 C CA . ARG B 1 226 ? 15.942 35.049 17.029 1.00 13.22 226 ARG B CA 1
ATOM 6364 C C . ARG B 1 226 ? 16.831 36.166 17.572 1.00 13.53 226 ARG B C 1
ATOM 6365 O O . ARG B 1 226 ? 17.554 36.840 16.765 1.00 16.01 226 ARG B O 1
ATOM 6373 N N . GLU B 1 227 ? 16.842 36.431 18.888 1.00 12.42 227 GLU B N 1
ATOM 6374 C CA . GLU B 1 227 ? 17.710 37.500 19.403 1.00 14.51 227 GLU B CA 1
ATOM 6375 C C . GLU B 1 227 ? 18.152 37.118 20.765 1.00 14.29 227 GLU B C 1
ATOM 6376 O O . GLU B 1 227 ? 17.397 36.422 21.474 1.00 13.58 227 GLU B O 1
ATOM 6382 N N . VAL B 1 228 ? 19.362 37.526 21.109 1.00 13.34 228 VAL B N 1
ATOM 6383 C CA . VAL B 1 228 ? 19.839 37.459 22.491 1.00 13.59 228 VAL B CA 1
ATOM 6384 C C . VAL B 1 228 ? 19.098 38.504 23.330 1.00 15.16 228 VAL B C 1
ATOM 6385 O O . VAL B 1 228 ? 19.111 39.710 23.030 1.00 14.92 228 VAL B O 1
ATOM 6389 N N . CYS B 1 229 ? 18.372 38.045 24.357 1.00 15.16 229 CYS B N 1
ATOM 6390 C CA . CYS B 1 229 ? 17.520 38.951 25.141 1.00 15.74 229 CYS B CA 1
ATOM 6391 C C . CYS B 1 229 ? 17.148 38.295 26.464 1.00 15.49 229 CYS B C 1
ATOM 6392 O O . CYS B 1 229 ? 17.484 37.129 26.705 1.00 15.82 229 CYS B O 1
ATOM 6395 N N . ALA B 1 230 ? 16.398 39.041 27.278 1.00 15.87 230 ALA B N 1
ATOM 6396 C CA . ALA B 1 230 ? 15.470 38.497 28.284 1.00 16.25 230 ALA B CA 1
ATOM 6397 C C . ALA B 1 230 ? 14.099 38.787 27.770 1.00 16.46 230 ALA B C 1
ATOM 6398 O O . ALA B 1 230 ? 13.935 39.615 26.827 1.00 17.44 230 ALA B O 1
ATOM 6400 N N . PHE B 1 231 ? 13.065 38.218 28.410 1.00 17.11 231 PHE B N 1
ATOM 6401 C CA . PHE B 1 231 ? 11.718 38.498 27.989 1.00 15.72 231 PHE B CA 1
ATOM 6402 C C . PHE B 1 231 ? 10.765 38.277 29.153 1.00 16.68 231 PHE B C 1
ATOM 6403 O O . PHE B 1 231 ? 11.122 37.610 30.080 1.00 18.91 231 PHE B O 1
ATOM 6411 N N . SER B 1 232 ? 9.569 38.856 29.109 1.00 16.85 232 SER B N 1
ATOM 6412 C CA . SER B 1 232 ? 8.652 38.882 30.268 1.00 18.34 232 SER B CA 1
ATOM 6413 C C . SER B 1 232 ? 7.233 38.768 29.817 1.00 17.36 232 SER B C 1
ATOM 6414 O O . SER B 1 232 ? 6.866 39.236 28.726 1.00 14.62 232 SER B O 1
ATOM 6417 N N . THR B 1 233 ? 6.398 38.201 30.680 1.00 17.16 233 THR B N 1
ATOM 6418 C CA . THR B 1 233 ? 4.992 38.016 30.439 1.00 18.13 233 THR B CA 1
ATOM 6419 C C . THR B 1 233 ? 4.727 36.965 29.355 1.00 18.46 233 THR B C 1
ATOM 6420 O O . THR B 1 233 ? 5.634 36.580 28.607 1.00 17.55 233 THR B O 1
ATOM 6424 N N . GLN B 1 234 ? 3.463 36.508 29.293 1.00 17.49 234 GLN B N 1
ATOM 6425 C CA . GLN B 1 234 ? 3.021 35.583 28.252 1.00 18.30 234 GLN B CA 1
ATOM 6426 C C . GLN B 1 234 ? 3.057 36.170 26.851 1.00 19.08 234 GLN B C 1
ATOM 6427 O O . GLN B 1 234 ? 2.986 35.401 25.849 1.00 19.67 234 GLN B O 1
ATOM 6433 N N . ASP B 1 235 ? 3.081 37.494 26.746 1.00 19.04 235 ASP B N 1
ATOM 6434 C CA . ASP B 1 235 ? 3.306 38.119 25.427 1.00 21.27 235 ASP B CA 1
ATOM 6435 C C . ASP B 1 235 ? 4.785 38.118 24.964 1.00 16.54 235 ASP B C 1
ATOM 6436 O O . ASP B 1 235 ? 5.064 38.503 23.866 1.00 17.61 235 ASP B O 1
ATOM 6441 N N . GLY B 1 236 ? 5.712 37.681 25.792 1.00 15.58 236 GLY B N 1
ATOM 6442 C CA . GLY B 1 236 ? 7.142 37.580 25.403 1.00 15.48 236 GLY B CA 1
ATOM 6443 C C . GLY B 1 236 ? 7.846 38.870 24.972 1.00 18.57 236 GLY B C 1
ATOM 6444 O O . GLY B 1 236 ? 8.764 38.821 24.104 1.00 17.12 236 GLY B O 1
ATOM 6445 N N . HIS B 1 237 ? 7.467 40.005 25.606 1.00 19.17 237 HIS B N 1
ATOM 6446 C CA . HIS B 1 237 ? 8.115 41.302 25.348 1.00 21.79 237 HIS B CA 1
ATOM 6447 C C . HIS B 1 237 ? 9.574 41.201 25.668 1.00 18.75 237 HIS B C 1
ATOM 6448 O O . HIS B 1 237 ? 9.920 40.847 26.819 1.00 17.00 237 HIS B O 1
ATOM 6455 N N . LYS B 1 238 ? 10.431 41.582 24.697 1.00 17.77 238 LYS B N 1
ATOM 6456 C CA . LYS B 1 238 ? 11.859 41.445 24.878 1.00 18.08 238 LYS B CA 1
ATOM 6457 C C . LYS B 1 238 ? 12.520 42.612 25.602 1.00 19.10 238 LYS B C 1
ATOM 6458 O O . LYS B 1 238 ? 12.102 43.764 25.452 1.00 18.59 238 LYS B O 1
ATOM 6464 N N . SER B 1 239 ? 13.619 42.338 26.288 1.00 19.62 239 SER B N 1
ATOM 6465 C CA . SER B 1 239 ? 14.416 43.434 26.853 1.00 22.22 239 SER B CA 1
ATOM 6466 C C . SER B 1 239 ? 15.881 43.145 26.733 1.00 22.21 239 SER B C 1
ATOM 6467 O O . SER B 1 239 ? 16.285 41.996 26.401 1.00 19.81 239 SER B O 1
ATOM 6470 N N . ALA B 1 240 ? 16.663 44.188 27.019 1.00 17.73 240 ALA B N 1
ATOM 6471 C CA . ALA B 1 240 ? 18.130 44.174 26.947 1.00 19.56 240 ALA B CA 1
ATOM 6472 C C . ALA B 1 240 ? 18.814 43.646 28.217 1.00 18.25 240 ALA B C 1
ATOM 6473 O O . ALA B 1 240 ? 20.027 43.624 28.313 1.00 19.82 240 ALA B O 1
ATOM 6475 N N . ASP B 1 241 ? 18.026 43.201 29.196 1.00 21.87 241 ASP B N 1
ATOM 6476 C CA . ASP B 1 241 ? 18.562 42.686 30.505 1.00 22.49 241 ASP B CA 1
ATOM 6477 C C . ASP B 1 241 ? 19.015 41.208 30.434 1.00 20.72 241 ASP B C 1
ATOM 6478 O O . ASP B 1 241 ? 18.591 40.413 31.272 1.00 20.14 241 ASP B O 1
ATOM 6483 N N . TYR B 1 242 ? 19.922 40.883 29.490 1.00 18.29 242 TYR B N 1
ATOM 6484 C CA . TYR B 1 242 ? 20.196 39.484 29.116 1.00 17.35 242 TYR B CA 1
ATOM 6485 C C . TYR B 1 242 ? 21.387 38.954 29.880 1.00 17.01 242 TYR B C 1
ATOM 6486 O O . TYR B 1 242 ? 21.698 37.758 29.752 1.00 16.59 242 TYR B O 1
ATOM 6495 N N . GLN B 1 243 ? 22.017 39.812 30.725 1.00 14.70 243 GLN B N 1
ATOM 6496 C CA . GLN B 1 243 ? 23.121 39.348 31.549 1.00 15.91 243 GLN B CA 1
ATOM 6497 C C . GLN B 1 243 ? 22.545 38.416 32.656 1.00 14.52 243 GLN B C 1
ATOM 6498 O O . GLN B 1 243 ? 21.629 38.835 33.438 1.00 14.51 243 GLN B O 1
ATOM 6504 N N . ALA B 1 244 ? 23.033 37.178 32.714 1.00 11.68 244 ALA B N 1
ATOM 6505 C CA . ALA B 1 244 ? 22.437 36.179 33.587 1.00 12.87 244 ALA B CA 1
ATOM 6506 C C . ALA B 1 244 ? 23.062 36.247 34.977 1.00 12.44 244 ALA B C 1
ATOM 6507 O O . ALA B 1 244 ? 24.275 36.028 35.110 1.00 13.45 244 ALA B O 1
ATOM 6509 N N . GLY B 1 245 ? 22.232 36.519 35.997 1.00 15.19 245 GLY B N 1
ATOM 6510 C CA . GLY B 1 245 ? 22.758 36.492 37.385 1.00 14.70 245 GLY B CA 1
ATOM 6511 C C . GLY B 1 245 ? 22.852 35.021 37.827 1.00 18.94 245 GLY B C 1
ATOM 6512 O O . GLY B 1 245 ? 22.545 34.036 37.021 1.00 16.03 245 GLY B O 1
ATOM 6513 N N . PHE B 1 246 ? 23.317 34.810 39.062 1.00 16.30 246 PHE B N 1
ATOM 6514 C CA . PHE B 1 246 ? 23.575 33.456 39.509 1.00 15.45 246 PHE B CA 1
ATOM 6515 C C . PHE B 1 246 ? 22.312 32.613 39.419 1.00 15.21 246 PHE B C 1
ATOM 6516 O O . PHE B 1 246 ? 22.406 31.421 39.031 1.00 15.35 246 PHE B O 1
ATOM 6524 N N . ARG B 1 247 ? 21.145 33.203 39.711 1.00 14.48 247 ARG B N 1
ATOM 6525 C CA . ARG B 1 247 ? 19.868 32.436 39.706 1.00 15.19 247 ARG B CA 1
ATOM 6526 C C . ARG B 1 247 ? 19.265 32.313 38.300 1.00 16.19 247 ARG B C 1
ATOM 6527 O O . ARG B 1 247 ? 18.198 31.646 38.110 1.00 16.60 247 ARG B O 1
ATOM 6535 N N . GLN B 1 248 ? 19.863 33.028 37.340 1.00 15.16 248 GLN B N 1
ATOM 6536 C CA . GLN B 1 248 ? 19.284 33.029 35.991 1.00 14.90 248 GLN B CA 1
ATOM 6537 C C . GLN B 1 248 ? 20.089 32.095 35.094 1.00 14.30 248 GLN B C 1
ATOM 6538 O O . GLN B 1 248 ? 20.229 32.388 33.879 1.00 12.51 248 GLN B O 1
ATOM 6544 N N . GLY B 1 249 ? 20.535 30.937 35.633 1.00 12.58 249 GLY B N 1
ATOM 6545 C CA . GLY B 1 249 ? 21.231 29.991 34.742 1.00 12.24 249 GLY B CA 1
ATOM 6546 C C . GLY B 1 249 ? 22.730 30.025 34.912 1.00 14.29 249 GLY B C 1
ATOM 6547 O O . GLY B 1 249 ? 23.386 29.055 34.642 1.00 14.92 249 GLY B O 1
ATOM 6548 N N . ALA B 1 250 ? 23.317 31.156 35.345 1.00 13.88 250 ALA B N 1
ATOM 6549 C CA . ALA B 1 250 ? 24.775 31.299 35.176 1.00 15.32 250 ALA B CA 1
ATOM 6550 C C . ALA B 1 250 ? 25.527 30.551 36.211 1.00 14.71 250 ALA B C 1
ATOM 6551 O O . ALA B 1 250 ? 26.634 30.054 35.959 1.00 14.63 250 ALA B O 1
ATOM 6553 N N . GLY B 1 251 ? 24.957 30.481 37.401 1.00 13.43 251 GLY B N 1
ATOM 6554 C CA . GLY B 1 251 ? 25.651 29.709 38.447 1.00 14.47 251 GLY B CA 1
ATOM 6555 C C . GLY B 1 251 ? 25.794 28.245 38.004 1.00 14.36 251 GLY B C 1
ATOM 6556 O O . GLY B 1 251 ? 26.843 27.654 38.170 1.00 14.85 251 GLY B O 1
ATOM 6557 N N . VAL B 1 252 ? 24.711 27.646 37.520 1.00 14.12 252 VAL B N 1
ATOM 6558 C CA . VAL B 1 252 ? 24.797 26.246 37.126 1.00 15.19 252 VAL B CA 1
ATOM 6559 C C . VAL B 1 252 ? 25.756 26.135 35.908 1.00 14.36 252 VAL B C 1
ATOM 6560 O O . VAL B 1 252 ? 26.408 25.136 35.768 1.00 16.36 252 VAL B O 1
ATOM 6564 N N . ALA B 1 253 ? 25.794 27.132 35.015 1.00 15.41 253 ALA B N 1
ATOM 6565 C CA . ALA B 1 253 ? 26.680 27.046 33.849 1.00 13.81 253 ALA B CA 1
ATOM 6566 C C . ALA B 1 253 ? 28.099 27.008 34.321 1.00 14.20 253 ALA B C 1
ATOM 6567 O O . ALA B 1 253 ? 28.931 26.242 33.821 1.00 13.64 253 ALA B O 1
ATOM 6569 N N . ILE B 1 254 ? 28.417 27.863 35.297 1.00 13.95 254 ILE B N 1
ATOM 6570 C CA . ILE B 1 254 ? 29.825 27.865 35.795 1.00 13.37 254 ILE B CA 1
ATOM 6571 C C . ILE B 1 254 ? 30.111 26.496 36.416 1.00 12.90 254 ILE B C 1
ATOM 6572 O O . ILE B 1 254 ? 31.184 25.940 36.209 1.00 13.82 254 ILE B O 1
ATOM 6577 N N . ALA B 1 255 ? 29.140 25.967 37.153 1.00 12.84 255 ALA B N 1
ATOM 6578 C CA . ALA B 1 255 ? 29.327 24.672 37.829 1.00 13.00 255 ALA B CA 1
ATOM 6579 C C . ALA B 1 255 ? 29.636 23.572 36.791 1.00 13.90 255 ALA B C 1
ATOM 6580 O O . ALA B 1 255 ? 30.521 22.719 36.992 1.00 15.48 255 ALA B O 1
ATOM 6582 N N . ALA B 1 256 ? 28.889 23.602 35.681 1.00 14.37 256 ALA B N 1
ATOM 6583 C CA . ALA B 1 256 ? 28.985 22.587 34.612 1.00 13.83 256 ALA B CA 1
ATOM 6584 C C . ALA B 1 256 ? 30.364 22.746 33.947 1.00 14.20 256 ALA B C 1
ATOM 6585 O O . ALA B 1 256 ? 31.028 21.735 33.638 1.00 15.73 256 ALA B O 1
ATOM 6587 N N . LEU B 1 257 ? 30.793 23.997 33.678 1.00 12.63 257 LEU B N 1
ATOM 6588 C CA . LEU B 1 257 ? 32.088 24.201 33.029 1.00 13.27 257 LEU B CA 1
ATOM 6589 C C . LEU B 1 257 ? 33.238 23.711 33.883 1.00 14.01 257 LEU B C 1
ATOM 6590 O O . LEU B 1 257 ? 34.179 23.076 33.376 1.00 15.63 257 LEU B O 1
ATOM 6595 N N . ALA B 1 258 ? 33.142 24.004 35.160 1.00 14.53 258 ALA B N 1
ATOM 6596 C CA . ALA B 1 258 ? 34.182 23.518 36.091 1.00 14.78 258 ALA B CA 1
ATOM 6597 C C . ALA B 1 258 ? 34.216 21.991 36.171 1.00 14.66 258 ALA B C 1
ATOM 6598 O O . ALA B 1 258 ? 35.290 21.381 36.106 1.00 17.54 258 ALA B O 1
ATOM 6600 N N . ALA B 1 259 ? 33.041 21.364 36.239 1.00 15.70 259 ALA B N 1
ATOM 6601 C CA . ALA B 1 259 ? 32.975 19.887 36.152 1.00 14.86 259 ALA B CA 1
ATOM 6602 C C . ALA B 1 259 ? 33.537 19.361 34.880 1.00 16.12 259 ALA B C 1
ATOM 6603 O O . ALA B 1 259 ? 34.271 18.376 34.923 1.00 16.91 259 ALA B O 1
ATOM 6605 N N . ALA B 1 260 ? 33.223 20.002 33.726 1.00 15.68 260 ALA B N 1
ATOM 6606 C CA . ALA B 1 260 ? 33.755 19.532 32.451 1.00 15.69 260 ALA B CA 1
ATOM 6607 C C . ALA B 1 260 ? 35.279 19.540 32.447 1.00 17.86 260 ALA B C 1
ATOM 6608 O O . ALA B 1 260 ? 35.894 18.644 31.905 1.00 15.43 260 ALA B O 1
ATOM 6610 N N . SER B 1 261 ? 35.894 20.541 33.082 1.00 17.76 261 SER B N 1
ATOM 6611 C CA . SER B 1 261 ? 37.364 20.677 33.048 1.00 18.27 261 SER B CA 1
ATOM 6612 C C . SER B 1 261 ? 38.084 19.560 33.730 1.00 20.41 261 SER B C 1
ATOM 6613 O O . SER B 1 261 ? 39.295 19.387 33.498 1.00 19.40 261 SER B O 1
ATOM 6616 N N . ARG B 1 262 ? 37.344 18.757 34.493 1.00 19.15 262 ARG B N 1
ATOM 6617 C CA . ARG B 1 262 ? 37.904 17.755 35.385 1.00 24.33 262 ARG B CA 1
ATOM 6618 C C . ARG B 1 262 ? 37.906 16.325 34.792 1.00 22.34 262 ARG B C 1
ATOM 6619 O O . ARG B 1 262 ? 38.343 15.355 35.445 1.00 21.39 262 ARG B O 1
ATOM 6627 N N . LEU B 1 263 ? 37.393 16.176 33.557 1.00 19.73 263 LEU B N 1
ATOM 6628 C CA . LEU B 1 263 ? 37.094 14.862 33.032 1.00 18.51 263 LEU B CA 1
ATOM 6629 C C . LEU B 1 263 ? 38.306 13.962 32.965 1.00 16.91 263 LEU B C 1
ATOM 6630 O O . LEU B 1 263 ? 38.196 12.782 33.224 1.00 18.35 263 LEU B O 1
ATOM 6635 N N . SER B 1 264 ? 39.465 14.556 32.676 1.00 22.77 264 SER B N 1
ATOM 6636 C CA . SER B 1 264 ? 40.730 13.805 32.563 1.00 24.37 264 SER B CA 1
ATOM 6637 C C . SER B 1 264 ? 41.117 13.194 33.915 1.00 24.99 264 SER B C 1
ATOM 6638 O O . SER B 1 264 ? 41.929 12.296 33.913 1.00 25.87 264 SER B O 1
ATOM 6641 N N . ASN B 1 265 ? 40.533 13.650 35.036 1.00 24.44 265 ASN B N 1
ATOM 6642 C CA . ASN B 1 265 ? 40.663 12.946 36.345 1.00 26.19 265 ASN B CA 1
ATOM 6643 C C . ASN B 1 265 ? 40.089 11.556 36.321 1.00 26.84 265 ASN B C 1
ATOM 6644 O O . ASN B 1 265 ? 40.439 10.754 37.201 1.00 25.68 265 ASN B O 1
ATOM 6649 N N . LEU B 1 266 ? 39.168 11.261 35.374 1.00 22.89 266 LEU B N 1
ATOM 6650 C CA . LEU B 1 266 ? 38.475 9.922 35.410 1.00 20.32 266 LEU B CA 1
ATOM 6651 C C . LEU B 1 266 ? 39.124 8.966 34.414 1.00 20.82 266 LEU B C 1
ATOM 6652 O O . LEU B 1 266 ? 39.467 9.392 33.278 1.00 18.69 266 LEU B O 1
ATOM 6657 N N . ALA B 1 267 ? 39.376 7.727 34.844 1.00 18.65 267 ALA B N 1
ATOM 6658 C CA . ALA B 1 267 ? 40.083 6.727 34.005 1.00 19.50 267 ALA B CA 1
ATOM 6659 C C . ALA B 1 267 ? 39.437 6.510 32.614 1.00 18.02 267 ALA B C 1
ATOM 6660 O O . ALA B 1 267 ? 40.123 6.300 31.615 1.00 15.90 267 ALA B O 1
ATOM 6662 N N . SER B 1 268 ? 38.108 6.508 32.544 1.00 19.48 268 SER B N 1
ATOM 6663 C CA . SER B 1 268 ? 37.444 6.316 31.227 1.00 17.80 268 SER B CA 1
ATOM 6664 C C . SER B 1 268 ? 37.836 7.352 30.159 1.00 18.56 268 SER B C 1
ATOM 6665 O O . SER B 1 268 ? 37.849 7.037 28.961 1.00 20.97 268 SER B O 1
ATOM 6668 N N . THR B 1 269 ? 38.085 8.604 30.555 1.00 17.74 269 THR B N 1
ATOM 6669 C CA . THR B 1 269 ? 38.402 9.657 29.647 1.00 19.07 269 THR B CA 1
ATOM 6670 C C . THR B 1 269 ? 39.695 9.320 28.855 1.00 23.21 269 THR B C 1
ATOM 6671 O O . THR B 1 269 ? 39.778 9.648 27.667 1.00 21.41 269 THR B O 1
ATOM 6675 N N . SER B 1 270 ? 40.661 8.635 29.514 1.00 22.47 270 SER B N 1
ATOM 6676 C CA . SER B 1 270 ? 41.893 8.111 28.826 1.00 24.98 270 SER B CA 1
ATOM 6677 C C . SER B 1 270 ? 41.628 6.890 27.989 1.00 22.61 270 SER B C 1
ATOM 6678 O O . SER B 1 270 ? 42.383 6.589 27.098 1.00 26.54 270 SER B O 1
ATOM 6681 N N . ARG B 1 271 ? 40.597 6.141 28.305 1.00 21.34 271 ARG B N 1
ATOM 6682 C CA . ARG B 1 271 ? 40.428 4.824 27.720 1.00 22.56 271 ARG B CA 1
ATOM 6683 C C . ARG B 1 271 ? 39.621 4.836 26.422 1.00 24.06 271 ARG B C 1
ATOM 6684 O O . ARG B 1 271 ? 39.904 4.105 25.451 1.00 22.14 271 ARG B O 1
ATOM 6692 N N . ILE B 1 272 ? 38.604 5.678 26.407 1.00 21.20 272 ILE B N 1
ATOM 6693 C CA . ILE B 1 272 ? 37.676 5.713 25.286 1.00 21.45 272 ILE B CA 1
ATOM 6694 C C . ILE B 1 272 ? 38.336 6.329 24.091 1.00 23.24 272 ILE B C 1
ATOM 6695 O O . ILE B 1 272 ? 39.349 7.048 24.190 1.00 23.81 272 ILE B O 1
ATOM 6700 N N . PRO B 1 273 ? 37.720 6.111 22.921 1.00 24.94 273 PRO B N 1
ATOM 6701 C CA . PRO B 1 273 ? 38.196 6.779 21.711 1.00 24.91 273 PRO B CA 1
ATOM 6702 C C . PRO B 1 273 ? 38.217 8.295 21.843 1.00 25.42 273 PRO B C 1
ATOM 6703 O O . PRO B 1 273 ? 37.359 8.903 22.520 1.00 27.16 273 PRO B O 1
ATOM 6707 N N . GLN B 1 274 ? 39.165 8.896 21.187 1.00 25.26 274 GLN B N 1
ATOM 6708 C CA . GLN B 1 274 ? 39.324 10.348 21.252 1.00 28.14 274 GLN B CA 1
ATOM 6709 C C . GLN B 1 274 ? 39.579 10.997 19.909 1.00 26.61 274 GLN B C 1
ATOM 6710 O O . GLN B 1 274 ? 40.052 10.350 18.977 1.00 26.03 274 GLN B O 1
ATOM 6716 N N . CYS B 1 275 ? 39.258 12.290 19.802 1.00 27.66 275 CYS B N 1
ATOM 6717 C CA . CYS B 1 275 ? 39.689 13.092 18.656 1.00 28.37 275 CYS B CA 1
ATOM 6718 C C . CYS B 1 275 ? 39.798 14.562 19.090 1.00 29.34 275 CYS B C 1
ATOM 6719 O O . CYS B 1 275 ? 38.951 15.009 19.817 1.00 26.80 275 CYS B O 1
ATOM 6722 N N . GLY B 1 276 ? 40.799 15.310 18.605 1.00 34.10 276 GLY B N 1
ATOM 6723 C CA . GLY B 1 276 ? 41.301 16.522 19.305 1.00 42.44 276 GLY B CA 1
ATOM 6724 C C . GLY B 1 276 ? 41.718 16.109 20.739 1.00 49.24 276 GLY B C 1
ATOM 6725 O O . GLY B 1 276 ? 41.896 14.894 21.068 1.00 49.07 276 GLY B O 1
ATOM 6726 N N . ASP B 1 277 ? 41.866 17.099 21.613 1.00 61.80 277 ASP B N 1
ATOM 6727 C CA . ASP B 1 277 ? 41.849 16.858 23.083 1.00 69.75 277 ASP B CA 1
ATOM 6728 C C . ASP B 1 277 ? 40.636 17.651 23.627 1.00 68.94 277 ASP B C 1
ATOM 6729 O O . ASP B 1 277 ? 40.249 18.689 23.000 1.00 61.24 277 ASP B O 1
ATOM 6734 N N . ILE B 1 278 ? 40.033 17.148 24.730 1.00 57.48 278 ILE B N 1
ATOM 6735 C CA . ILE B 1 278 ? 39.080 17.942 25.572 1.00 59.37 278 ILE B CA 1
ATOM 6736 C C . ILE B 1 278 ? 39.707 19.307 25.995 1.00 61.67 278 ILE B C 1
ATOM 6737 O O . ILE B 1 278 ? 40.747 19.365 26.690 1.00 63.50 278 ILE B O 1
ATOM 6742 N N . LYS B 1 279 ? 39.044 20.382 25.556 1.00 51.56 279 LYS B N 1
ATOM 6743 C CA . LYS B 1 279 ? 39.366 21.788 25.830 1.00 39.85 279 LYS B CA 1
ATOM 6744 C C . LYS B 1 279 ? 39.291 22.138 27.353 1.00 34.79 279 LYS B C 1
ATOM 6745 O O . LYS B 1 279 ? 38.692 23.152 27.741 1.00 31.25 279 LYS B O 1
ATOM 6751 N N . ALA B 1 280 ? 39.892 21.277 28.188 1.00 28.86 280 ALA B N 1
ATOM 6752 C CA . ALA B 1 280 ? 39.757 21.283 29.644 1.00 25.79 280 ALA B CA 1
ATOM 6753 C C . ALA B 1 280 ? 40.034 22.659 30.226 1.00 25.16 280 ALA B C 1
ATOM 6754 O O . ALA B 1 280 ? 39.237 23.172 31.002 1.00 21.20 280 ALA B O 1
ATOM 6756 N N . ASP B 1 281 ? 41.145 23.287 29.802 1.00 25.18 281 ASP B N 1
ATOM 6757 C CA . ASP B 1 281 ? 41.571 24.565 30.423 1.00 23.99 281 ASP B CA 1
ATOM 6758 C C . ASP B 1 281 ? 40.669 25.656 29.969 1.00 20.59 281 ASP B C 1
ATOM 6759 O O . ASP B 1 281 ? 40.460 26.651 30.658 1.00 18.85 281 ASP B O 1
ATOM 6764 N N . THR B 1 282 ? 40.165 25.522 28.735 1.00 18.42 282 THR B N 1
ATOM 6765 C CA . THR B 1 282 ? 39.262 26.549 28.244 1.00 18.35 282 THR B CA 1
ATOM 6766 C C . THR B 1 282 ? 37.974 26.575 29.104 1.00 19.53 282 THR B C 1
ATOM 6767 O O . THR B 1 282 ? 37.435 27.660 29.398 1.00 19.93 282 THR B O 1
ATOM 6771 N N . TYR B 1 283 ? 37.445 25.380 29.452 1.00 18.89 283 TYR B N 1
ATOM 6772 C CA . TYR B 1 283 ? 36.267 25.327 30.277 1.00 16.99 283 TYR B CA 1
ATOM 6773 C C . TYR B 1 283 ? 36.564 25.914 31.673 1.00 19.91 283 TYR B C 1
ATOM 6774 O O . TYR B 1 283 ? 35.715 26.604 32.270 1.00 18.98 283 TYR B O 1
ATOM 6783 N N . LEU B 1 284 ? 37.714 25.537 32.221 1.00 17.11 284 LEU B N 1
ATOM 6784 C CA . LEU B 1 284 ? 37.992 25.981 33.580 1.00 19.48 284 LEU B CA 1
ATOM 6785 C C . LEU B 1 284 ? 38.150 27.543 33.635 1.00 21.36 284 LEU B C 1
ATOM 6786 O O . LEU B 1 284 ? 37.557 28.209 34.482 1.00 20.74 284 LEU B O 1
ATOM 6791 N N . GLU B 1 285 ? 38.935 28.102 32.711 1.00 21.71 285 GLU B N 1
ATOM 6792 C CA . GLU B 1 285 ? 39.109 29.540 32.673 1.00 21.58 285 GLU B CA 1
ATOM 6793 C C . GLU B 1 285 ? 37.781 30.245 32.500 1.00 21.23 285 GLU B C 1
ATOM 6794 O O . GLU B 1 285 ? 37.576 31.277 33.144 1.00 17.39 285 GLU B O 1
ATOM 6800 N N . ALA B 1 286 ? 36.850 29.702 31.667 1.00 18.63 286 ALA B N 1
ATOM 6801 C CA . ALA B 1 286 ? 35.535 30.341 31.511 1.00 16.20 286 ALA B CA 1
ATOM 6802 C C . ALA B 1 286 ? 34.726 30.318 32.813 1.00 13.99 286 ALA B C 1
ATOM 6803 O O . ALA B 1 286 ? 34.046 31.240 33.145 1.00 17.10 286 ALA B O 1
ATOM 6805 N N . ALA B 1 287 ? 34.777 29.205 33.507 1.00 15.13 287 ALA B N 1
ATOM 6806 C CA . ALA B 1 287 ? 34.013 28.985 34.778 1.00 14.85 287 ALA B CA 1
ATOM 6807 C C . ALA B 1 287 ? 34.593 30.040 35.811 1.00 16.45 287 ALA B C 1
ATOM 6808 O O . ALA B 1 287 ? 33.825 30.757 36.522 1.00 18.18 287 ALA B O 1
ATOM 6810 N N . LYS B 1 288 ? 35.918 30.112 35.870 1.00 17.67 288 LYS B N 1
ATOM 6811 C CA . LYS B 1 288 ? 36.545 31.048 36.871 1.00 19.74 288 LYS B CA 1
ATOM 6812 C C . LYS B 1 288 ? 36.159 32.473 36.552 1.00 18.21 288 LYS B C 1
ATOM 6813 O O . LYS B 1 288 ? 35.733 33.237 37.436 1.00 19.24 288 LYS B O 1
ATOM 6819 N N . LYS B 1 289 ? 36.369 32.847 35.301 1.00 18.65 289 LYS B N 1
ATOM 6820 C CA . LYS B 1 289 ? 36.017 34.182 34.855 1.00 20.53 289 LYS B CA 1
ATOM 6821 C C . LYS B 1 289 ? 34.544 34.517 35.102 1.00 21.43 289 LYS B C 1
ATOM 6822 O O . LYS B 1 289 ? 34.226 35.607 35.576 1.00 20.32 289 LYS B O 1
ATOM 6828 N N . GLY B 1 290 ? 33.617 33.623 34.722 1.00 21.09 290 GLY B N 1
ATOM 6829 C CA . GLY B 1 290 ? 32.223 33.908 34.974 1.00 17.06 290 GLY B CA 1
ATOM 6830 C C . GLY B 1 290 ? 31.892 34.042 36.446 1.00 16.95 290 GLY B C 1
ATOM 6831 O O . GLY B 1 290 ? 31.054 34.896 36.850 1.00 18.26 290 GLY B O 1
ATOM 6832 N N . TYR B 1 291 ? 32.528 33.195 37.240 1.00 17.58 291 TYR B N 1
ATOM 6833 C CA . TYR B 1 291 ? 32.350 33.254 38.663 1.00 18.00 291 TYR B CA 1
ATOM 6834 C C . TYR B 1 291 ? 32.800 34.608 39.267 1.00 18.40 291 TYR B C 1
ATOM 6835 O O . TYR B 1 291 ? 31.977 35.261 39.897 1.00 18.28 291 TYR B O 1
ATOM 6844 N N . TRP B 1 292 ? 34.071 34.994 39.075 1.00 18.99 292 TRP B N 1
ATOM 6845 C CA . TRP B 1 292 ? 34.582 36.284 39.664 1.00 19.44 292 TRP B CA 1
ATOM 6846 C C . TRP B 1 292 ? 33.861 37.486 39.073 1.00 20.22 292 TRP B C 1
ATOM 6847 O O . TRP B 1 292 ? 33.559 38.463 39.782 1.00 20.01 292 TRP B O 1
ATOM 6858 N N . HIS B 1 293 ? 33.439 37.386 37.795 1.00 17.52 293 HIS B N 1
ATOM 6859 C CA . HIS B 1 293 ? 32.565 38.388 37.237 1.00 17.26 293 HIS B CA 1
ATOM 6860 C C . HIS B 1 293 ? 31.255 38.540 38.036 1.00 16.04 293 HIS B C 1
ATOM 6861 O O . HIS B 1 293 ? 30.798 39.652 38.292 1.00 16.04 293 HIS B O 1
ATOM 6868 N N . LEU B 1 294 ? 30.573 37.450 38.380 1.00 16.10 294 LEU B N 1
ATOM 6869 C CA . LEU B 1 294 ? 29.294 37.613 39.069 1.00 16.43 294 LEU B CA 1
ATOM 6870 C C . LEU B 1 294 ? 29.489 38.042 40.533 1.00 16.75 294 LEU B C 1
ATOM 6871 O O . LEU B 1 294 ? 28.597 38.673 41.094 1.00 19.42 294 LEU B O 1
ATOM 6876 N N . LYS B 1 295 ? 30.597 37.658 41.149 1.00 19.91 295 LYS B N 1
ATOM 6877 C CA . LYS B 1 295 ? 30.899 38.194 42.512 1.00 21.48 295 LYS B CA 1
ATOM 6878 C C . LYS B 1 295 ? 31.081 39.722 42.451 1.00 23.19 295 LYS B C 1
ATOM 6879 O O . LYS B 1 295 ? 30.809 40.416 43.406 1.00 24.86 295 LYS B O 1
ATOM 6885 N N . GLU B 1 296 ? 31.459 40.242 41.290 1.00 23.74 296 GLU B N 1
ATOM 6886 C CA . GLU B 1 296 ? 31.418 41.681 41.059 1.00 25.52 296 GLU B CA 1
ATOM 6887 C C . GLU B 1 296 ? 30.037 42.192 40.663 1.00 25.96 296 GLU B C 1
ATOM 6888 O O . GLU B 1 296 ? 29.619 43.225 41.124 1.00 25.62 296 GLU B O 1
ATOM 6894 N N . MET B 1 297 ? 29.307 41.490 39.796 1.00 23.62 297 MET B N 1
ATOM 6895 C CA . MET B 1 297 ? 28.198 42.150 39.104 1.00 22.77 297 MET B CA 1
ATOM 6896 C C . MET B 1 297 ? 26.810 41.613 39.488 1.00 24.29 297 MET B C 1
ATOM 6897 O O . MET B 1 297 ? 25.807 42.190 39.094 1.00 23.37 297 MET B O 1
ATOM 6902 N N . ASN B 1 298 ? 26.746 40.517 40.244 1.00 22.45 298 ASN B N 1
ATOM 6903 C CA . ASN B 1 298 ? 25.465 39.778 40.358 1.00 21.60 298 ASN B CA 1
ATOM 6904 C C . ASN B 1 298 ? 24.232 40.622 40.616 1.00 23.97 298 ASN B C 1
ATOM 6905 O O . ASN B 1 298 ? 23.242 40.591 39.858 1.00 22.16 298 ASN B O 1
ATOM 6910 N N . HIS B 1 299 ? 24.295 41.429 41.677 1.00 24.95 299 HIS B N 1
ATOM 6911 C CA . HIS B 1 299 ? 23.068 42.171 42.089 1.00 24.63 299 HIS B CA 1
ATOM 6912 C C . HIS B 1 299 ? 22.507 43.053 40.956 1.00 22.84 299 HIS B C 1
ATOM 6913 O O . HIS B 1 299 ? 21.304 43.255 40.894 1.00 22.06 299 HIS B O 1
ATOM 6920 N N . GLN B 1 300 ? 23.388 43.558 40.086 1.00 21.17 300 GLN B N 1
ATOM 6921 C CA . GLN B 1 300 ? 23.008 44.488 38.999 1.00 22.53 300 GLN B CA 1
ATOM 6922 C C . GLN B 1 300 ? 22.226 43.754 37.869 1.00 21.90 300 GLN B C 1
ATOM 6923 O O . GLN B 1 300 ? 21.474 44.373 37.122 1.00 20.62 300 GLN B O 1
ATOM 6929 N N . TYR B 1 301 ? 22.371 42.419 37.853 1.00 19.86 301 TYR B N 1
ATOM 6930 C CA . TYR B 1 301 ? 21.744 41.530 36.868 1.00 20.25 301 TYR B CA 1
ATOM 6931 C C . TYR B 1 301 ? 20.398 40.998 37.348 1.00 20.36 301 TYR B C 1
ATOM 6932 O O . TYR B 1 301 ? 19.662 40.339 36.572 1.00 19.71 301 TYR B O 1
ATOM 6941 N N . LEU B 1 302 ? 20.054 41.255 38.622 1.00 18.57 302 LEU B N 1
ATOM 6942 C CA . LEU B 1 302 ? 18.823 40.731 39.192 1.00 19.08 302 LEU B CA 1
ATOM 6943 C C . LEU B 1 302 ? 17.699 41.721 39.035 1.00 21.47 302 LEU B C 1
ATOM 6944 O O . LEU B 1 302 ? 17.906 42.938 39.342 1.00 21.22 302 LEU B O 1
ATOM 6949 N N . ASP B 1 303 ? 16.516 41.232 38.652 1.00 18.79 303 ASP B N 1
ATOM 6950 C CA . ASP B 1 303 ? 15.392 42.088 38.413 1.00 21.68 303 ASP B CA 1
ATOM 6951 C C . ASP B 1 303 ? 14.975 42.934 39.622 1.00 25.29 303 ASP B C 1
ATOM 6952 O O . ASP B 1 303 ? 14.535 44.098 39.435 1.00 23.29 303 ASP B O 1
ATOM 6957 N N . ASN B 1 304 ? 15.071 42.382 40.830 1.00 23.65 304 ASN B N 1
ATOM 6958 C CA . ASN B 1 304 ? 14.681 43.170 42.036 1.00 20.27 304 ASN B CA 1
ATOM 6959 C C . ASN B 1 304 ? 15.882 43.575 42.855 1.00 24.45 304 ASN B C 1
ATOM 6960 O O . ASN B 1 304 ? 15.743 44.043 44.012 1.00 21.92 304 ASN B O 1
ATOM 6965 N N . GLY B 1 305 ? 17.057 43.349 42.277 1.00 22.07 305 GLY B N 1
ATOM 6966 C CA . GLY B 1 305 ? 18.342 43.686 42.871 1.00 24.98 305 GLY B CA 1
ATOM 6967 C C . GLY B 1 305 ? 18.696 42.885 44.093 1.00 23.86 305 GLY B C 1
ATOM 6968 O O . GLY B 1 305 ? 19.672 43.198 44.743 1.00 23.09 305 GLY B O 1
ATOM 6969 N N . LYS B 1 306 ? 17.951 41.797 44.367 1.00 23.63 306 LYS B N 1
ATOM 6970 C CA . LYS B 1 306 ? 18.148 41.074 45.616 1.00 23.44 306 LYS B CA 1
ATOM 6971 C C . LYS B 1 306 ? 18.326 39.542 45.390 1.00 20.49 306 LYS B C 1
ATOM 6972 O O . LYS B 1 306 ? 17.508 38.914 44.740 1.00 20.60 306 LYS B O 1
ATOM 6978 N N . GLU B 1 307 ? 19.376 38.992 45.974 1.00 20.67 307 GLU B N 1
ATOM 6979 C CA . GLU B 1 307 ? 19.719 37.544 45.837 1.00 20.05 307 GLU B CA 1
ATOM 6980 C C . GLU B 1 307 ? 18.693 36.794 46.647 1.00 21.41 307 GLU B C 1
ATOM 6981 O O . GLU B 1 307 ? 18.131 37.391 47.571 1.00 18.67 307 GLU B O 1
ATOM 6987 N N . ASN B 1 308 ? 18.369 35.547 46.271 1.00 16.61 308 ASN B N 1
ATOM 6988 C CA . ASN B 1 308 ? 17.383 34.774 47.036 1.00 17.75 308 ASN B CA 1
ATOM 6989 C C . ASN B 1 308 ? 17.942 33.335 47.076 1.00 17.48 308 ASN B C 1
ATOM 6990 O O . ASN B 1 308 ? 19.062 33.130 46.655 1.00 15.53 308 ASN B O 1
ATOM 6995 N N . ILE B 1 309 ? 17.184 32.373 47.613 1.00 17.95 309 ILE B N 1
ATOM 6996 C CA . ILE B 1 309 ? 17.638 30.985 47.751 1.00 15.74 309 ILE B CA 1
ATOM 6997 C C . ILE B 1 309 ? 18.163 30.443 46.398 1.00 15.27 309 ILE B C 1
ATOM 6998 O O . ILE B 1 309 ? 19.096 29.629 46.361 1.00 15.86 309 ILE B O 1
ATOM 7003 N N . ILE B 1 310 ? 17.501 30.847 45.299 1.00 17.07 310 ILE B N 1
ATOM 7004 C CA . ILE B 1 310 ? 17.945 30.318 43.938 1.00 15.56 310 ILE B CA 1
ATOM 7005 C C . ILE B 1 310 ? 19.391 30.738 43.628 1.00 15.56 310 ILE B C 1
ATOM 7006 O O . ILE B 1 310 ? 20.240 29.868 43.316 1.00 15.70 310 ILE B O 1
ATOM 7011 N N . ASP B 1 311 ? 19.749 32.007 43.878 1.00 15.90 311 ASP B N 1
ATOM 7012 C CA . ASP B 1 311 ? 21.176 32.374 43.721 1.00 16.01 311 ASP B CA 1
ATOM 7013 C C . ASP B 1 311 ? 22.102 31.532 44.535 1.00 15.18 311 ASP B C 1
ATOM 7014 O O . ASP B 1 311 ? 23.221 31.178 44.110 1.00 13.66 311 ASP B O 1
ATOM 7019 N N . GLU B 1 312 ? 21.637 31.229 45.742 1.00 17.58 312 GLU B N 1
ATOM 7020 C CA . GLU B 1 312 ? 22.539 30.651 46.731 1.00 17.13 312 GLU B CA 1
ATOM 7021 C C . GLU B 1 312 ? 22.820 29.169 46.377 1.00 17.16 312 GLU B C 1
ATOM 7022 O O . GLU B 1 312 ? 24.015 28.730 46.312 1.00 16.08 312 GLU B O 1
ATOM 7028 N N . TYR B 1 313 ? 21.748 28.430 46.081 1.00 15.51 313 TYR B N 1
ATOM 7029 C CA . TYR B 1 313 ? 22.037 27.054 45.601 1.00 16.30 313 TYR B CA 1
ATOM 7030 C C . TYR B 1 313 ? 22.783 27.007 44.270 1.00 15.54 313 TYR B C 1
ATOM 7031 O O . TYR B 1 313 ? 23.679 26.153 44.129 1.00 18.76 313 TYR B O 1
ATOM 7040 N N . CYS B 1 314 ? 22.519 27.939 43.343 1.00 16.53 314 CYS B N 1
ATOM 7041 C CA . CYS B 1 314 ? 23.269 27.901 42.084 1.00 16.82 314 CYS B CA 1
ATOM 7042 C C . CYS B 1 314 ? 24.704 28.286 42.294 1.00 16.59 314 CYS B C 1
ATOM 7043 O O . CYS B 1 314 ? 25.582 27.636 41.721 1.00 15.11 314 CYS B O 1
ATOM 7046 N N . ALA B 1 315 ? 24.955 29.337 43.081 1.00 16.45 315 ALA B N 1
ATOM 7047 C CA . ALA B 1 315 ? 26.354 29.713 43.388 1.00 16.54 315 ALA B CA 1
ATOM 7048 C C . ALA B 1 315 ? 27.081 28.708 44.237 1.00 14.97 315 ALA B C 1
ATOM 7049 O O . ALA B 1 315 ? 28.316 28.572 44.143 1.00 15.51 315 ALA B O 1
ATOM 7051 N N . LEU B 1 316 ? 26.343 28.007 45.110 1.00 17.23 316 LEU B N 1
ATOM 7052 C CA . LEU B 1 316 ? 26.980 26.906 45.862 1.00 17.04 316 LEU B CA 1
ATOM 7053 C C . LEU B 1 316 ? 27.514 25.809 44.920 1.00 17.53 316 LEU B C 1
ATOM 7054 O O . LEU B 1 316 ? 28.650 25.293 45.066 1.00 16.18 316 LEU B O 1
ATOM 7059 N N . LEU B 1 317 ? 26.696 25.432 43.941 1.00 16.68 317 LEU B N 1
ATOM 7060 C CA . LEU B 1 317 ? 27.153 24.441 42.965 1.00 15.51 317 LEU B CA 1
ATOM 7061 C C . LEU B 1 317 ? 28.361 24.969 42.231 1.00 16.88 317 LEU B C 1
ATOM 7062 O O . LEU B 1 317 ? 29.343 24.258 42.139 1.00 17.05 317 LEU B O 1
ATOM 7067 N N . ALA B 1 318 ? 28.319 26.241 41.758 1.00 15.93 318 ALA B N 1
ATOM 7068 C CA . ALA B 1 318 ? 29.484 26.799 41.081 1.00 14.34 318 ALA B CA 1
ATOM 7069 C C . ALA B 1 318 ? 30.753 26.694 41.901 1.00 16.96 318 ALA B C 1
ATOM 7070 O O . ALA B 1 318 ? 31.785 26.234 41.398 1.00 16.72 318 ALA B O 1
ATOM 7072 N N . SER B 1 319 ? 30.683 27.189 43.138 1.00 16.97 319 SER B N 1
ATOM 7073 C CA . SER B 1 319 ? 31.923 27.342 43.962 1.00 17.73 319 SER B CA 1
ATOM 7074 C C . SER B 1 319 ? 32.451 25.961 44.388 1.00 15.60 319 SER B C 1
ATOM 7075 O O . SER B 1 319 ? 33.681 25.700 44.478 1.00 16.97 319 SER B O 1
ATOM 7078 N N . VAL B 1 320 ? 31.519 25.038 44.637 1.00 18.60 320 VAL B N 1
ATOM 7079 C CA . VAL B 1 320 ? 31.895 23.636 44.969 1.00 15.84 320 VAL B CA 1
ATOM 7080 C C . VAL B 1 320 ? 32.663 22.992 43.808 1.00 16.75 320 VAL B C 1
ATOM 7081 O O . VAL B 1 320 ? 33.774 22.382 43.993 1.00 18.25 320 VAL B O 1
ATOM 7085 N N . GLU B 1 321 ? 32.105 23.144 42.584 1.00 16.50 321 GLU B N 1
ATOM 7086 C CA . GLU B 1 321 ? 32.758 22.530 41.408 1.00 14.76 321 GLU B CA 1
ATOM 7087 C C . GLU B 1 321 ? 34.076 23.199 41.148 1.00 16.45 321 GLU B C 1
ATOM 7088 O O . GLU B 1 321 ? 35.064 22.518 40.819 1.00 16.68 321 GLU B O 1
ATOM 7094 N N . LEU B 1 322 ? 34.111 24.529 41.327 1.00 18.51 322 LEU B N 1
ATOM 7095 C CA . LEU B 1 322 ? 35.359 25.240 41.121 1.00 17.92 322 LEU B CA 1
ATOM 7096 C C . LEU B 1 322 ? 36.419 24.788 42.138 1.00 19.41 322 LEU B C 1
ATOM 7097 O O . LEU B 1 322 ? 37.623 24.613 41.786 1.00 18.06 322 LEU B O 1
ATOM 7102 N N . TYR B 1 323 ? 35.979 24.607 43.380 1.00 20.63 323 TYR B N 1
ATOM 7103 C CA . TYR B 1 323 ? 36.892 23.967 44.412 1.00 19.77 323 TYR B CA 1
ATOM 7104 C C . TYR B 1 323 ? 37.404 22.557 44.021 1.00 23.32 323 TYR B C 1
ATOM 7105 O O . TYR B 1 323 ? 38.616 22.285 44.081 1.00 20.59 323 TYR B O 1
ATOM 7114 N N . ARG B 1 324 ? 36.507 21.661 43.585 1.00 20.89 324 ARG B N 1
ATOM 7115 C CA . ARG B 1 324 ? 36.973 20.342 43.128 1.00 20.03 324 ARG B CA 1
ATOM 7116 C C . ARG B 1 324 ? 37.930 20.393 41.947 1.00 23.22 324 ARG B C 1
ATOM 7117 O O . ARG B 1 324 ? 38.832 19.564 41.842 1.00 22.21 324 ARG B O 1
ATOM 7125 N N . SER B 1 325 ? 37.732 21.358 41.049 1.00 22.64 325 SER B N 1
ATOM 7126 C CA . SER B 1 325 ? 38.541 21.470 39.881 1.00 22.96 325 SER B CA 1
ATOM 7127 C C . SER B 1 325 ? 39.876 22.222 40.042 1.00 25.93 325 SER B C 1
ATOM 7128 O O . SER B 1 325 ? 40.713 22.060 39.204 1.00 22.09 325 SER B O 1
ATOM 7131 N N . THR B 1 326 ? 40.054 23.022 41.089 1.00 25.33 326 THR B N 1
ATOM 7132 C CA . THR B 1 326 ? 41.294 23.840 41.256 1.00 23.50 326 THR B CA 1
ATOM 7133 C C . THR B 1 326 ? 42.011 23.539 42.599 1.00 25.91 326 THR B C 1
ATOM 7134 O O . THR B 1 326 ? 43.223 23.742 42.659 1.00 27.23 326 THR B O 1
ATOM 7138 N N . GLN B 1 327 ? 41.297 23.045 43.622 1.00 23.25 327 GLN B N 1
ATOM 7139 C CA . GLN B 1 327 ? 41.828 22.860 44.994 1.00 28.12 327 GLN B CA 1
ATOM 7140 C C . GLN B 1 327 ? 42.300 24.175 45.621 1.00 29.26 327 GLN B C 1
ATOM 7141 O O . GLN B 1 327 ? 43.079 24.183 46.578 1.00 31.95 327 GLN B O 1
ATOM 7147 N N . GLU B 1 328 ? 41.805 25.276 45.085 1.00 28.00 328 GLU B N 1
ATOM 7148 C CA . GLU B 1 328 ? 42.153 26.612 45.558 1.00 31.71 328 GLU B CA 1
ATOM 7149 C C . GLU B 1 328 ? 41.332 27.003 46.729 1.00 30.77 328 GLU B C 1
ATOM 7150 O O . GLU B 1 328 ? 40.082 26.957 46.689 1.00 29.10 328 GLU B O 1
ATOM 7156 N N . ASN B 1 329 ? 42.029 27.419 47.784 1.00 28.61 329 ASN B N 1
ATOM 7157 C CA . ASN B 1 329 ? 41.370 27.647 49.021 1.00 28.78 329 ASN B CA 1
ATOM 7158 C C . ASN B 1 329 ? 40.329 28.723 48.951 1.00 24.32 329 ASN B C 1
ATOM 7159 O O . ASN B 1 329 ? 39.287 28.663 49.610 1.00 22.65 329 ASN B O 1
ATOM 7164 N N . ASN B 1 330 ? 40.569 29.703 48.118 1.00 23.57 330 ASN B N 1
ATOM 7165 C CA . ASN B 1 330 ? 39.495 30.694 47.990 1.00 28.38 330 ASN B CA 1
ATOM 7166 C C . ASN B 1 330 ? 38.117 30.173 47.564 1.00 25.70 330 ASN B C 1
ATOM 7167 O O . ASN B 1 330 ? 37.110 30.734 47.965 1.00 23.56 330 ASN B O 1
ATOM 7172 N N . PHE B 1 331 ? 38.093 29.092 46.772 1.00 25.05 331 PHE B N 1
ATOM 7173 C CA . PHE B 1 331 ? 36.783 28.524 46.328 1.00 22.78 331 PHE B CA 1
ATOM 7174 C C . PHE B 1 331 ? 36.142 27.706 47.422 1.00 20.79 331 PHE B C 1
ATOM 7175 O O . PHE B 1 331 ? 34.936 27.645 47.507 1.00 17.64 331 PHE B O 1
ATOM 7183 N N . LEU B 1 332 ? 36.939 27.119 48.322 1.00 20.78 332 LEU B N 1
ATOM 7184 C CA . LEU B 1 332 ? 36.341 26.500 49.493 1.00 20.71 332 LEU B CA 1
ATOM 7185 C C . LEU B 1 332 ? 35.719 27.557 50.390 1.00 21.79 332 LEU B C 1
ATOM 7186 O O . LEU B 1 332 ? 34.638 27.324 50.967 1.00 21.06 332 LEU B O 1
ATOM 7191 N N . ALA B 1 333 ? 36.399 28.714 50.541 1.00 23.26 333 ALA B N 1
ATOM 7192 C CA . ALA B 1 333 ? 35.800 29.829 51.334 1.00 20.55 333 ALA B CA 1
ATOM 7193 C C . ALA B 1 333 ? 34.531 30.322 50.671 1.00 21.16 333 ALA B C 1
ATOM 7194 O O . ALA B 1 333 ? 33.518 30.611 51.320 1.00 20.08 333 ALA B O 1
ATOM 7196 N N . GLU B 1 334 ? 34.571 30.416 49.352 1.00 20.72 334 GLU B N 1
ATOM 7197 C CA . GLU B 1 334 ? 33.373 30.815 48.648 1.00 21.38 334 GLU B CA 1
ATOM 7198 C C . GLU B 1 334 ? 32.233 29.822 48.930 1.00 20.22 334 GLU B C 1
ATOM 7199 O O . GLU B 1 334 ? 31.121 30.233 49.271 1.00 19.67 334 GLU B O 1
ATOM 7205 N N . ALA B 1 335 ? 32.523 28.515 48.854 1.00 20.16 335 ALA B N 1
ATOM 7206 C CA . ALA B 1 335 ? 31.446 27.507 49.033 1.00 19.91 335 ALA B CA 1
ATOM 7207 C C . ALA B 1 335 ? 30.870 27.588 50.439 1.00 20.92 335 ALA B C 1
ATOM 7208 O O . ALA B 1 335 ? 29.688 27.481 50.640 1.00 21.88 335 ALA B O 1
ATOM 7210 N N . ARG B 1 336 ? 31.750 27.726 51.437 1.00 24.69 336 ARG B N 1
ATOM 7211 C CA . ARG B 1 336 ? 31.284 27.875 52.832 1.00 23.36 336 ARG B CA 1
ATOM 7212 C C . ARG B 1 336 ? 30.336 29.057 52.957 1.00 21.95 336 ARG B C 1
ATOM 7213 O O . ARG B 1 336 ? 29.247 28.927 53.515 1.00 21.91 336 ARG B O 1
ATOM 7221 N N . MET B 1 337 ? 30.726 30.177 52.350 1.00 22.36 337 MET B N 1
ATOM 7222 C CA . MET B 1 337 ? 29.898 31.358 52.347 1.00 21.06 337 MET B CA 1
ATOM 7223 C C . MET B 1 337 ? 28.500 31.058 51.767 1.00 21.56 337 MET B C 1
ATOM 7224 O O . MET B 1 337 ? 27.421 31.422 52.344 1.00 20.30 337 MET B O 1
ATOM 7229 N N . TRP B 1 338 ? 28.481 30.384 50.608 1.00 20.80 338 TRP B N 1
ATOM 7230 C CA . TRP B 1 338 ? 27.167 30.140 49.987 1.00 18.59 338 TRP B CA 1
ATOM 7231 C C . TRP B 1 338 ? 26.371 29.123 50.769 1.00 17.82 338 TRP B C 1
ATOM 7232 O O . TRP B 1 338 ? 25.168 29.282 50.906 1.00 17.37 338 TRP B O 1
ATOM 7243 N N . ALA B 1 339 ? 27.056 28.108 51.309 1.00 16.66 339 ALA B N 1
ATOM 7244 C CA . ALA B 1 339 ? 26.363 27.067 52.084 1.00 18.25 339 ALA B CA 1
ATOM 7245 C C . ALA B 1 339 ? 25.713 27.699 53.352 1.00 21.50 339 ALA B C 1
ATOM 7246 O O . ALA B 1 339 ? 24.540 27.430 53.702 1.00 23.01 339 ALA B O 1
ATOM 7248 N N . ASP B 1 340 ? 26.484 28.546 54.053 1.00 22.10 340 ASP B N 1
ATOM 7249 C CA . ASP B 1 340 ? 25.901 29.325 55.171 1.00 23.14 340 ASP B CA 1
ATOM 7250 C C . ASP B 1 340 ? 24.679 30.122 54.794 1.00 20.26 340 ASP B C 1
ATOM 7251 O O . ASP B 1 340 ? 23.637 29.998 55.470 1.00 19.62 340 ASP B O 1
ATOM 7256 N N . LYS B 1 341 ? 24.721 30.841 53.677 1.00 20.43 341 LYS B N 1
ATOM 7257 C CA . LYS B 1 341 ? 23.527 31.522 53.262 1.00 18.41 341 LYS B CA 1
ATOM 7258 C C . LYS B 1 341 ? 22.344 30.598 52.979 1.00 18.50 341 LYS B C 1
ATOM 7259 O O . LYS B 1 341 ? 21.183 30.923 53.330 1.00 17.60 341 LYS B O 1
ATOM 7265 N N . LEU B 1 342 ? 22.631 29.529 52.201 1.00 18.17 342 LEU B N 1
ATOM 7266 C CA . LEU B 1 342 ? 21.577 28.599 51.814 1.00 19.72 342 LEU B CA 1
ATOM 7267 C C . LEU B 1 342 ? 20.988 27.934 53.071 1.00 18.96 342 LEU B C 1
ATOM 7268 O O . LEU B 1 342 ? 19.777 27.795 53.236 1.00 18.16 342 LEU B O 1
ATOM 7273 N N . MET B 1 343 ? 21.868 27.559 53.997 1.00 20.42 343 MET B N 1
ATOM 7274 C CA . MET B 1 343 ? 21.339 26.919 55.223 1.00 19.89 343 MET B CA 1
ATOM 7275 C C . MET B 1 343 ? 20.448 27.852 56.005 1.00 20.28 343 MET B C 1
ATOM 7276 O O . MET B 1 343 ? 19.443 27.428 56.582 1.00 21.99 343 MET B O 1
ATOM 7281 N N . ALA B 1 344 ? 20.734 29.147 55.941 1.00 19.61 344 ALA B N 1
ATOM 7282 C CA . ALA B 1 344 ? 19.873 30.121 56.682 1.00 21.70 344 ALA B CA 1
ATOM 7283 C C . ALA B 1 344 ? 18.466 30.306 56.040 1.00 23.40 344 ALA B C 1
ATOM 7284 O O . ALA B 1 344 ? 17.570 30.981 56.601 1.00 21.37 344 ALA B O 1
ATOM 7286 N N . ARG B 1 345 ? 18.229 29.665 54.874 1.00 20.61 345 ARG B N 1
ATOM 7287 C CA . ARG B 1 345 ? 16.903 29.782 54.260 1.00 20.10 345 ARG B CA 1
ATOM 7288 C C . ARG B 1 345 ? 15.997 28.790 54.861 1.00 19.85 345 ARG B C 1
ATOM 7289 O O . ARG B 1 345 ? 14.796 28.851 54.643 1.00 22.51 345 ARG B O 1
ATOM 7297 N N . GLN B 1 346 ? 16.560 27.817 55.607 1.00 21.71 346 GLN B N 1
ATOM 7298 C CA . GLN B 1 346 ? 15.703 26.869 56.321 1.00 22.23 346 GLN B CA 1
ATOM 7299 C C . GLN B 1 346 ? 15.137 27.588 57.582 1.00 24.34 346 GLN B C 1
ATOM 7300 O O . GLN B 1 346 ? 15.921 27.999 58.488 1.00 24.65 346 GLN B O 1
ATOM 7306 N N . MET B 1 347 ? 13.817 27.654 57.663 1.00 23.26 347 MET B N 1
ATOM 7307 C CA . MET B 1 347 ? 13.125 28.498 58.674 1.00 25.74 347 MET B CA 1
ATOM 7308 C C . MET B 1 347 ? 11.920 27.763 59.169 1.00 27.00 347 MET B C 1
ATOM 7309 O O . MET B 1 347 ? 11.501 26.777 58.552 1.00 27.01 347 MET B O 1
ATOM 7314 N N . SER B 1 348 ? 11.318 28.211 60.283 1.00 27.32 348 SER B N 1
ATOM 7315 C CA . SER B 1 348 ? 10.157 27.501 60.824 1.00 23.36 348 SER B CA 1
ATOM 7316 C C . SER B 1 348 ? 9.102 28.517 61.079 1.00 25.10 348 SER B C 1
ATOM 7317 O O . SER B 1 348 ? 9.410 29.643 61.459 1.00 24.23 348 SER B O 1
ATOM 7320 N N . ASP B 1 349 ? 7.860 28.120 60.865 1.00 23.99 349 ASP B N 1
ATOM 7321 C CA . ASP B 1 349 ? 6.743 28.980 61.217 1.00 27.56 349 ASP B CA 1
ATOM 7322 C C . ASP B 1 349 ? 5.595 28.194 61.842 1.00 29.04 349 ASP B C 1
ATOM 7323 O O . ASP B 1 349 ? 5.785 27.026 62.211 1.00 30.41 349 ASP B O 1
ATOM 7328 N N . HIS B 1 350 ? 4.410 28.800 61.924 1.00 30.53 350 HIS B N 1
ATOM 7329 C CA . HIS B 1 350 ? 3.216 28.187 62.521 1.00 34.92 350 HIS B CA 1
ATOM 7330 C C . HIS B 1 350 ? 2.785 26.909 61.801 1.00 35.66 350 HIS B C 1
ATOM 7331 O O . HIS B 1 350 ? 2.164 26.069 62.390 1.00 36.12 350 HIS B O 1
ATOM 7338 N N . ASN B 1 351 ? 3.121 26.762 60.518 1.00 35.96 351 ASN B N 1
ATOM 7339 C CA . ASN B 1 351 ? 2.648 25.610 59.704 1.00 29.05 351 ASN B CA 1
ATOM 7340 C C . ASN B 1 351 ? 3.667 24.465 59.605 1.00 26.00 351 ASN B C 1
ATOM 7341 O O . ASN B 1 351 ? 3.275 23.298 59.690 1.00 28.06 351 ASN B O 1
ATOM 7346 N N . PHE B 1 352 ? 4.950 24.798 59.386 1.00 25.34 352 PHE B N 1
ATOM 7347 C CA . PHE B 1 352 ? 6.077 23.838 59.220 1.00 23.25 352 PHE B CA 1
ATOM 7348 C C . PHE B 1 352 ? 7.326 24.247 59.943 1.00 23.12 352 PHE B C 1
ATOM 7349 O O . PHE B 1 352 ? 7.719 25.424 59.935 1.00 24.22 352 PHE B O 1
ATOM 7357 N N . ALA B 1 353 ? 7.918 23.260 60.597 1.00 21.84 353 ALA B N 1
ATOM 7358 C CA . ALA B 1 353 ? 9.285 23.324 61.011 1.00 24.54 353 ALA B CA 1
ATOM 7359 C C . ALA B 1 353 ? 10.126 23.020 59.732 1.00 26.95 353 ALA B C 1
ATOM 7360 O O . ALA B 1 353 ? 9.815 22.065 58.949 1.00 24.56 353 ALA B O 1
ATOM 7362 N N . HIS B 1 354 ? 11.187 23.803 59.592 1.00 22.74 354 HIS B N 1
ATOM 7363 C CA . HIS B 1 354 ? 12.263 23.557 58.639 1.00 24.75 354 HIS B CA 1
ATOM 7364 C C . HIS B 1 354 ? 11.805 23.571 57.168 1.00 22.70 354 HIS B C 1
ATOM 7365 O O . HIS B 1 354 ? 12.288 22.755 56.418 1.00 21.31 354 HIS B O 1
ATOM 7372 N N . TYR B 1 355 ? 10.883 24.473 56.792 1.00 20.97 355 TYR B N 1
ATOM 7373 C CA . TYR B 1 355 ? 10.526 24.639 55.370 1.00 21.67 355 TYR B CA 1
ATOM 7374 C C . TYR B 1 355 ? 11.674 25.463 54.714 1.00 21.33 355 TYR B C 1
ATOM 7375 O O . TYR B 1 355 ? 12.547 25.977 55.418 1.00 18.65 355 TYR B O 1
ATOM 7384 N N . TRP B 1 356 ? 11.677 25.595 53.394 1.00 19.60 356 TRP B N 1
ATOM 7385 C CA . TRP B 1 356 ? 12.707 26.429 52.759 1.00 19.46 356 TRP B CA 1
ATOM 7386 C C . TRP B 1 356 ? 12.104 27.788 52.486 1.00 19.37 356 TRP B C 1
ATOM 7387 O O . TRP B 1 356 ? 11.045 27.861 51.866 1.00 18.89 356 TRP B O 1
ATOM 7398 N N . ALA B 1 357 ? 12.745 28.860 52.982 1.00 20.55 357 ALA B N 1
ATOM 7399 C CA . ALA B 1 357 ? 12.314 30.242 52.649 1.00 18.81 357 ALA B CA 1
ATOM 7400 C C . ALA B 1 357 ? 12.885 30.667 51.288 1.00 17.90 357 ALA B C 1
ATOM 7401 O O . ALA B 1 357 ? 14.064 30.423 50.994 1.00 17.68 357 ALA B O 1
ATOM 7403 N N . ALA B 1 358 ? 12.077 31.331 50.477 1.00 17.75 358 ALA B N 1
ATOM 7404 C CA . ALA B 1 358 ? 12.601 31.952 49.276 1.00 18.70 358 ALA B CA 1
ATOM 7405 C C . ALA B 1 358 ? 13.219 33.329 49.606 1.00 20.11 358 ALA B C 1
ATOM 7406 O O . ALA B 1 358 ? 14.319 33.657 49.112 1.00 21.59 358 ALA B O 1
ATOM 7408 N N . ASN B 1 359 ? 12.556 34.116 50.440 1.00 20.23 359 ASN B N 1
ATOM 7409 C CA . ASN B 1 359 ? 13.071 35.477 50.719 1.00 22.11 359 ASN B CA 1
ATOM 7410 C C . ASN B 1 359 ? 13.580 35.575 52.139 1.00 22.74 359 ASN B C 1
ATOM 7411 O O . ASN B 1 359 ? 13.632 34.579 52.840 1.00 22.82 359 ASN B O 1
ATOM 7416 N N . ASP B 1 360 ? 13.959 36.776 52.572 1.00 25.12 360 ASP B N 1
ATOM 7417 C CA . ASP B 1 360 ? 14.779 36.921 53.846 1.00 26.62 360 ASP B CA 1
ATOM 7418 C C . ASP B 1 360 ? 14.068 36.622 55.158 1.00 27.57 360 ASP B C 1
ATOM 7419 O O . ASP B 1 360 ? 14.666 36.070 56.153 1.00 28.70 360 ASP B O 1
ATOM 7424 N N . ASP B 1 361 ? 12.789 36.929 55.170 1.00 26.10 361 ASP B N 1
ATOM 7425 C CA . ASP B 1 361 ? 12.039 36.769 56.419 1.00 28.57 361 ASP B CA 1
ATOM 7426 C C . ASP B 1 361 ? 11.194 35.522 56.391 1.00 30.01 361 ASP B C 1
ATOM 7427 O O . ASP B 1 361 ? 10.479 35.259 57.327 1.00 32.00 361 ASP B O 1
ATOM 7432 N N . GLY B 1 362 ? 11.258 34.744 55.302 1.00 28.15 362 GLY B N 1
ATOM 7433 C CA . GLY B 1 362 ? 10.462 33.546 55.179 1.00 28.39 362 GLY B CA 1
ATOM 7434 C C . GLY B 1 362 ? 8.997 33.792 54.934 1.00 28.50 362 GLY B C 1
ATOM 7435 O O . GLY B 1 362 ? 8.172 32.889 55.044 1.00 29.19 362 GLY B O 1
ATOM 7436 N N . SER B 1 363 ? 8.636 35.016 54.590 1.00 25.79 363 SER B N 1
ATOM 7437 C CA . SER B 1 363 ? 7.228 35.235 54.277 1.00 26.06 363 SER B CA 1
ATOM 7438 C C . SER B 1 363 ? 6.826 34.610 52.918 1.00 26.38 363 SER B C 1
ATOM 7439 O O . SER B 1 363 ? 5.646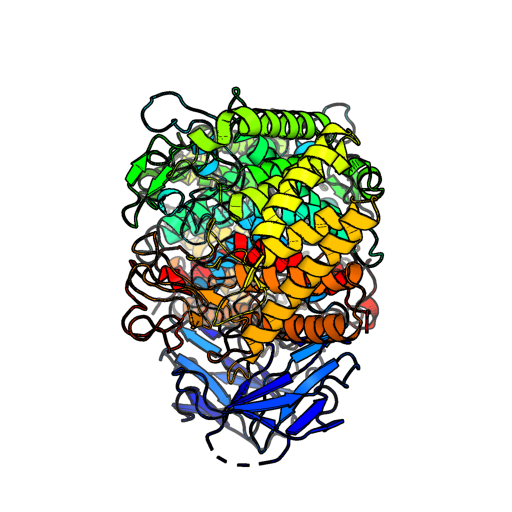 34.456 52.616 1.00 25.91 363 SER B O 1
ATOM 7442 N N . ARG B 1 364 ? 7.812 34.302 52.076 1.00 25.24 364 ARG B N 1
ATOM 7443 C CA . ARG B 1 364 ? 7.516 33.671 50.766 1.00 25.50 364 ARG B CA 1
ATOM 7444 C C . ARG B 1 364 ? 8.296 32.378 50.766 1.00 21.60 364 ARG B C 1
ATOM 7445 O O . ARG B 1 364 ? 9.530 32.392 50.809 1.00 23.54 364 ARG B O 1
ATOM 7453 N N . PRO B 1 365 ? 7.579 31.259 50.872 1.00 21.39 365 PRO B N 1
ATOM 7454 C CA . PRO B 1 365 ? 8.274 29.964 50.908 1.00 19.93 365 PRO B CA 1
ATOM 7455 C C . PRO B 1 365 ? 8.838 29.646 49.532 1.00 19.29 365 PRO B C 1
ATOM 7456 O O . PRO B 1 365 ? 8.324 30.212 48.529 1.00 18.42 365 PRO B O 1
ATOM 7460 N N . TYR B 1 366 ? 9.892 28.810 49.486 1.00 19.30 366 TYR B N 1
ATOM 7461 C CA . TYR B 1 366 ? 10.521 28.400 48.204 1.00 18.12 366 TYR B CA 1
ATOM 7462 C C . TYR B 1 366 ? 9.707 27.209 47.712 1.00 19.39 366 TYR B C 1
ATOM 7463 O O . TYR B 1 366 ? 9.408 26.342 48.516 1.00 20.19 366 TYR B O 1
ATOM 7472 N N . PHE B 1 367 ? 9.306 27.227 46.429 1.00 18.73 367 PHE B N 1
ATOM 7473 C CA . PHE B 1 367 ? 8.634 26.078 45.782 1.00 20.36 367 PHE B CA 1
ATOM 7474 C C . PHE B 1 367 ? 9.054 26.217 44.333 1.00 19.07 367 PHE B C 1
ATOM 7475 O O . PHE B 1 367 ? 9.285 27.317 43.864 1.00 17.23 367 PHE B O 1
ATOM 7483 N N . HIS B 1 368 ? 9.209 25.108 43.615 1.00 18.26 368 HIS B N 1
ATOM 7484 C CA . HIS B 1 368 ? 9.857 25.252 42.321 1.00 16.25 368 HIS B CA 1
ATOM 7485 C C . HIS B 1 368 ? 9.461 24.107 41.442 1.00 16.52 368 HIS B C 1
ATOM 7486 O O . HIS B 1 368 ? 9.802 22.960 41.741 1.00 15.30 368 HIS B O 1
ATOM 7493 N N . ALA B 1 369 ? 8.814 24.453 40.336 1.00 14.62 369 ALA B N 1
ATOM 7494 C CA . ALA B 1 369 ? 8.257 23.451 39.422 1.00 15.21 369 ALA B CA 1
ATOM 7495 C C . ALA B 1 369 ? 9.266 22.732 38.541 1.00 14.07 369 ALA B C 1
ATOM 7496 O O . ALA B 1 369 ? 8.882 21.769 37.791 1.00 13.04 369 ALA B O 1
ATOM 7498 N N . ALA B 1 370 ? 10.523 23.206 38.552 1.00 14.36 370 ALA B N 1
ATOM 7499 C CA . ALA B 1 370 ? 11.584 22.496 37.787 1.00 13.51 370 ALA B CA 1
ATOM 7500 C C . ALA B 1 370 ? 12.598 21.808 38.664 1.00 13.78 370 ALA B C 1
ATOM 7501 O O . ALA B 1 370 ? 13.280 20.904 38.223 1.00 15.17 370 ALA B O 1
ATOM 7503 N N . GLU B 1 371 ? 12.819 22.326 39.884 1.00 12.91 371 GLU B N 1
ATOM 7504 C CA . GLU B 1 371 ? 14.080 21.978 40.575 1.00 12.81 371 GLU B CA 1
ATOM 7505 C C . GLU B 1 371 ? 14.032 22.031 42.118 1.00 13.30 371 GLU B C 1
ATOM 7506 O O . GLU B 1 371 ? 15.061 22.229 42.755 1.00 12.08 371 GLU B O 1
ATOM 7512 N N . ALA B 1 372 ? 12.868 21.701 42.692 1.00 13.54 372 ALA B N 1
ATOM 7513 C CA . ALA B 1 372 ? 12.719 21.793 44.156 1.00 13.51 372 ALA B CA 1
ATOM 7514 C C . ALA B 1 372 ? 13.734 20.995 44.945 1.00 15.82 372 ALA B C 1
ATOM 7515 O O . ALA B 1 372 ? 13.979 21.386 46.076 1.00 15.79 372 ALA B O 1
ATOM 7517 N N . GLY B 1 373 ? 14.334 19.913 44.374 1.00 15.93 373 GLY B N 1
ATOM 7518 C CA . GLY B 1 373 ? 15.428 19.181 45.066 1.00 15.06 373 GLY B CA 1
ATOM 7519 C C . GLY B 1 373 ? 16.771 19.874 45.153 1.00 15.60 373 GLY B C 1
ATOM 7520 O O . GLY B 1 373 ? 17.641 19.435 45.901 1.00 16.49 373 GLY B O 1
ATOM 7521 N N . LEU B 1 374 ? 16.948 21.020 44.470 1.00 15.18 374 LEU B N 1
ATOM 7522 C CA . LEU B 1 374 ? 18.294 21.638 44.384 1.00 16.00 374 LEU B CA 1
ATOM 7523 C C . LEU B 1 374 ? 18.809 22.208 45.716 1.00 15.32 374 LEU B C 1
ATOM 7524 O O . LEU B 1 374 ? 19.985 22.149 45.930 1.00 15.65 374 LEU B O 1
ATOM 7529 N N . PRO B 1 375 ? 17.953 22.802 46.541 1.00 16.67 375 PRO B N 1
ATOM 7530 C CA . PRO B 1 375 ? 18.636 23.264 47.814 1.00 15.94 375 PRO B CA 1
ATOM 7531 C C . PRO B 1 375 ? 19.329 22.103 48.557 1.00 16.11 375 PRO B C 1
ATOM 7532 O O . PRO B 1 375 ? 20.508 22.202 48.922 1.00 17.71 375 PRO B O 1
ATOM 7536 N N . ALA B 1 376 ? 18.653 20.959 48.687 1.00 15.40 376 ALA B N 1
ATOM 7537 C CA . ALA B 1 376 ? 19.257 19.809 49.352 1.00 13.74 376 ALA B CA 1
ATOM 7538 C C . ALA B 1 376 ? 20.380 19.219 48.519 1.00 15.35 376 ALA B C 1
ATOM 7539 O O . ALA B 1 376 ? 21.419 18.862 49.079 1.00 13.85 376 ALA B O 1
ATOM 7541 N N . ILE B 1 377 ? 20.196 19.149 47.181 1.00 15.43 377 ILE B N 1
ATOM 7542 C CA . ILE B 1 377 ? 21.238 18.629 46.317 1.00 14.33 377 ILE B CA 1
ATOM 7543 C C . ILE B 1 377 ? 22.504 19.441 46.493 1.00 15.49 377 ILE B C 1
ATOM 7544 O O . ILE B 1 377 ? 23.586 18.850 46.608 1.00 14.10 377 ILE B O 1
ATOM 7549 N N . ALA B 1 378 ? 22.364 20.773 46.516 1.00 14.49 378 ALA B N 1
ATOM 7550 C CA . ALA B 1 378 ? 23.550 21.658 46.506 1.00 15.71 378 ALA B CA 1
ATOM 7551 C C . ALA B 1 378 ? 24.341 21.420 47.866 1.00 14.94 378 ALA B C 1
ATOM 7552 O O . ALA B 1 378 ? 25.574 21.346 47.933 1.00 17.06 378 ALA B O 1
ATOM 7554 N N . LEU B 1 379 ? 23.571 21.294 48.927 1.00 15.50 379 LEU B N 1
ATOM 7555 C CA . LEU B 1 379 ? 24.114 20.970 50.282 1.00 16.52 379 LEU B CA 1
ATOM 7556 C C . LEU B 1 379 ? 24.845 19.638 50.315 1.00 16.98 379 LEU B C 1
ATOM 7557 O O . LEU B 1 379 ? 25.934 19.530 50.936 1.00 16.95 379 LEU B O 1
ATOM 7562 N N . MET B 1 380 ? 24.292 18.637 49.616 1.00 15.23 380 MET B N 1
ATOM 7563 C CA . MET B 1 380 ? 25.002 17.362 49.508 1.00 17.53 380 MET B CA 1
ATOM 7564 C C . MET B 1 380 ? 26.289 17.478 48.710 1.00 17.48 380 MET B C 1
ATOM 7565 O O . MET B 1 380 ? 27.316 16.840 49.061 1.00 18.92 380 MET B O 1
ATOM 7570 N N . GLN B 1 381 ? 26.272 18.305 47.647 1.00 16.46 381 GLN B N 1
ATOM 7571 C CA . GLN B 1 381 ? 27.481 18.460 46.857 1.00 16.89 381 GLN B CA 1
ATOM 7572 C C . GLN B 1 381 ? 28.557 19.102 47.770 1.00 17.05 381 GLN B C 1
ATOM 7573 O O . GLN B 1 381 ? 29.760 18.722 47.739 1.00 18.70 381 GLN B O 1
ATOM 7579 N N . TYR B 1 382 ? 28.108 20.132 48.482 1.00 16.87 382 TYR B N 1
ATOM 7580 C CA . TYR B 1 382 ? 28.973 20.853 49.398 1.00 20.10 382 TYR B CA 1
ATOM 7581 C C . TYR B 1 382 ? 29.529 19.874 50.473 1.00 18.72 382 TYR B C 1
ATOM 7582 O O . TYR B 1 382 ? 30.742 19.903 50.816 1.00 20.36 382 TYR B O 1
ATOM 7591 N N . LEU B 1 383 ? 28.682 18.959 50.944 1.00 20.63 383 LEU B N 1
ATOM 7592 C CA . LEU B 1 383 ? 29.158 17.960 51.950 1.00 20.90 383 LEU B CA 1
ATOM 7593 C C . LEU B 1 383 ? 30.276 17.060 51.432 1.00 23.72 383 LEU B C 1
ATOM 7594 O O . LEU B 1 383 ? 31.021 16.492 52.245 1.00 23.03 383 LEU B O 1
ATOM 7599 N N . GLN B 1 384 ? 30.385 16.889 50.114 1.00 23.34 384 GLN B N 1
ATOM 7600 C CA . GLN B 1 384 ? 31.498 16.049 49.584 1.00 25.75 384 GLN B CA 1
ATOM 7601 C C . GLN B 1 384 ? 32.859 16.691 49.718 1.00 26.08 384 GLN B C 1
ATOM 7602 O O . GLN B 1 384 ? 33.853 16.010 49.608 1.00 26.55 384 GLN B O 1
ATOM 7608 N N . ILE B 1 385 ? 32.907 18.003 49.935 1.00 23.23 385 ILE B N 1
ATOM 7609 C CA . ILE B 1 385 ? 34.171 18.713 50.012 1.00 25.47 385 ILE B CA 1
ATOM 7610 C C . ILE B 1 385 ? 34.495 19.274 51.413 1.00 26.06 385 ILE B C 1
ATOM 7611 O O . ILE B 1 385 ? 35.630 19.679 51.654 1.00 23.99 385 ILE B O 1
ATOM 7616 N N . GLU B 1 386 ? 33.497 19.343 52.283 1.00 25.61 386 GLU B N 1
ATOM 7617 C CA . GLU B 1 386 ? 33.666 20.011 53.581 1.00 26.50 386 GLU B CA 1
ATOM 7618 C C . GLU B 1 386 ? 34.420 19.076 54.530 1.00 26.13 386 GLU B C 1
ATOM 7619 O O . GLU B 1 386 ? 33.904 18.085 54.964 1.00 29.19 386 GLU B O 1
ATOM 7625 N N . THR B 1 387 ? 35.675 19.366 54.809 1.00 30.98 387 THR B N 1
ATOM 7626 C CA . THR B 1 387 ? 36.437 18.512 55.723 1.00 28.87 387 THR B CA 1
ATOM 7627 C C . THR B 1 387 ? 36.438 19.008 57.210 1.00 31.43 387 THR B C 1
ATOM 7628 O O . THR B 1 387 ? 36.968 18.346 58.125 1.00 32.42 387 THR B O 1
ATOM 7632 N N . HIS B 1 388 ? 35.854 20.174 57.439 1.00 31.73 388 HIS B N 1
ATOM 7633 C CA . HIS B 1 388 ? 35.763 20.763 58.775 1.00 33.85 388 HIS B CA 1
ATOM 7634 C C . HIS B 1 388 ? 34.604 20.095 59.489 1.00 32.99 388 HIS B C 1
ATOM 7635 O O . HIS B 1 388 ? 33.429 20.230 59.056 1.00 29.79 388 HIS B O 1
ATOM 7642 N N . ALA B 1 389 ? 34.938 19.377 60.571 1.00 30.25 389 ALA B N 1
ATOM 7643 C CA . ALA B 1 389 ? 33.996 18.423 61.197 1.00 29.67 389 ALA B CA 1
ATOM 7644 C C . ALA B 1 389 ? 32.772 19.167 61.747 1.00 28.28 389 ALA B C 1
ATOM 7645 O O . ALA B 1 389 ? 31.651 18.727 61.596 1.00 25.66 389 ALA B O 1
ATOM 7647 N N . GLN B 1 390 ? 32.986 20.326 62.387 1.00 29.31 390 GLN B N 1
ATOM 7648 C CA . GLN B 1 390 ? 31.864 21.080 62.968 1.00 30.07 390 GLN B CA 1
ATOM 7649 C C . GLN B 1 390 ? 30.954 21.697 61.839 1.00 26.42 390 GLN B C 1
ATOM 7650 O O . GLN B 1 390 ? 29.717 21.680 61.931 1.00 23.58 390 GLN B O 1
ATOM 7656 N N . ARG B 1 391 ? 31.576 22.268 60.811 1.00 25.18 391 ARG B N 1
ATOM 7657 C CA . ARG B 1 391 ? 30.749 22.787 59.663 1.00 25.74 391 ARG B CA 1
ATOM 7658 C C . ARG B 1 391 ? 29.973 21.605 59.042 1.00 23.25 391 ARG B C 1
ATOM 7659 O O . ARG B 1 391 ? 28.774 21.717 58.762 1.00 23.52 391 ARG B O 1
ATOM 7667 N N . ALA B 1 392 ? 30.629 20.432 58.941 1.00 24.61 392 ALA B N 1
ATOM 7668 C CA . ALA B 1 392 ? 29.980 19.262 58.288 1.00 23.69 392 ALA B CA 1
ATOM 7669 C C . ALA B 1 392 ? 28.807 18.799 59.120 1.00 24.77 392 ALA B C 1
ATOM 7670 O O . ALA B 1 392 ? 27.718 18.585 58.619 1.00 21.39 392 ALA B O 1
ATOM 7672 N N . GLU B 1 393 ? 29.019 18.745 60.436 1.00 22.49 393 GLU B N 1
ATOM 7673 C CA . GLU B 1 393 ? 27.973 18.367 61.355 1.00 23.49 393 GLU B CA 1
ATOM 7674 C C . GLU B 1 393 ? 26.755 19.301 61.306 1.00 22.88 393 GLU B C 1
ATOM 7675 O O . GLU B 1 393 ? 25.587 18.832 61.284 1.00 24.32 393 GLU B O 1
ATOM 7681 N N . GLN B 1 394 ? 26.995 20.603 61.246 1.00 22.17 394 GLN B N 1
ATOM 7682 C CA . GLN B 1 394 ? 25.885 21.535 61.263 1.00 23.09 394 GLN B CA 1
ATOM 7683 C C . GLN B 1 394 ? 25.082 21.430 59.959 1.00 22.43 394 GLN B C 1
ATOM 7684 O O . GLN B 1 394 ? 23.849 21.498 59.952 1.00 23.97 394 GLN B O 1
ATOM 7690 N N . CYS B 1 395 ? 25.819 21.245 58.883 1.00 21.29 395 CYS B N 1
ATOM 7691 C CA . CYS B 1 395 ? 25.231 21.112 57.528 1.00 22.58 395 CYS B CA 1
ATOM 7692 C C . CYS B 1 395 ? 24.387 19.829 57.436 1.00 22.17 395 CYS B C 1
ATOM 7693 O O . CYS B 1 395 ? 23.227 19.889 56.979 1.00 19.54 395 CYS B O 1
ATOM 7696 N N . GLN B 1 396 ? 24.964 18.689 57.903 1.00 23.39 396 GLN B N 1
ATOM 7697 C CA . GLN B 1 396 ? 24.190 17.440 58.017 1.00 21.64 396 GLN B CA 1
ATOM 7698 C C . GLN B 1 396 ? 22.885 17.664 58.690 1.00 23.53 396 GLN B C 1
ATOM 7699 O O . GLN B 1 396 ? 21.867 17.141 58.257 1.00 23.32 396 GLN B O 1
ATOM 7705 N N . SER B 1 397 ? 22.859 18.450 59.772 1.00 25.39 397 SER B N 1
ATOM 7706 C CA . SER B 1 397 ? 21.571 18.587 60.454 1.00 23.17 397 SER B CA 1
ATOM 7707 C C . SER B 1 397 ? 20.578 19.426 59.693 1.00 20.68 397 SER B C 1
ATOM 7708 O O . SER B 1 397 ? 19.389 19.090 59.652 1.00 20.96 397 SER B O 1
ATOM 7711 N N . VAL B 1 398 ? 21.010 20.496 59.047 1.00 19.75 398 VAL B N 1
ATOM 7712 C CA . VAL B 1 398 ? 20.077 21.279 58.192 1.00 21.59 398 VAL B CA 1
ATOM 7713 C C . VAL B 1 398 ? 19.611 20.376 57.017 1.00 19.74 398 VAL B C 1
ATOM 7714 O O . VAL B 1 398 ? 18.440 20.344 56.654 1.00 21.92 398 VAL B O 1
ATOM 7718 N N . LEU B 1 399 ? 20.536 19.603 56.493 1.00 18.14 399 LEU B N 1
ATOM 7719 C CA . LEU B 1 399 ? 20.151 18.652 55.420 1.00 18.95 399 LEU B CA 1
ATOM 7720 C C . LEU B 1 399 ? 19.145 17.600 55.901 1.00 21.90 399 LEU B C 1
ATOM 7721 O O . LEU B 1 399 ? 18.134 17.363 55.197 1.00 21.22 399 LEU B O 1
ATOM 7726 N N . LEU B 1 400 ? 19.385 16.990 57.084 1.00 18.55 400 LEU B N 1
ATOM 7727 C CA . LEU B 1 400 ? 18.378 16.112 57.626 1.00 20.92 400 LEU B CA 1
ATOM 7728 C C . LEU B 1 400 ? 17.015 16.768 57.818 1.00 18.98 400 LEU B C 1
ATOM 7729 O O . LEU B 1 400 ? 15.983 16.178 57.526 1.00 19.38 400 LEU B O 1
ATOM 7734 N N . ASN B 1 401 ? 16.972 17.996 58.317 1.00 17.84 401 ASN B N 1
ATOM 7735 C CA . ASN B 1 401 ? 15.674 18.642 58.541 1.00 17.87 401 ASN B CA 1
ATOM 7736 C C . ASN B 1 401 ? 14.997 18.867 57.177 1.00 18.54 401 ASN B C 1
ATOM 7737 O O . ASN B 1 401 ? 13.783 18.816 57.107 1.00 17.43 401 ASN B O 1
ATOM 7742 N N . ALA B 1 402 ? 15.798 19.220 56.153 1.00 19.02 402 ALA B N 1
ATOM 7743 C CA . ALA B 1 402 ? 15.215 19.538 54.818 1.00 21.22 402 ALA B CA 1
ATOM 7744 C C . ALA B 1 402 ? 14.578 18.263 54.240 1.00 19.45 402 ALA B C 1
ATOM 7745 O O . ALA B 1 402 ? 13.481 18.327 53.739 1.00 21.80 402 ALA B O 1
ATOM 7747 N N . LEU B 1 403 ? 15.266 17.122 54.357 1.00 18.69 403 LEU B N 1
ATOM 7748 C CA . LEU B 1 403 ? 14.710 15.819 53.906 1.00 18.72 403 LEU B CA 1
ATOM 7749 C C . LEU B 1 403 ? 13.467 15.384 54.654 1.00 19.20 403 LEU B C 1
ATOM 7750 O O . LEU B 1 403 ? 12.467 14.892 54.045 1.00 19.01 403 LEU B O 1
ATOM 7755 N N . ASN B 1 404 ? 13.534 15.557 55.982 1.00 21.37 404 ASN B N 1
ATOM 7756 C CA . ASN B 1 404 ? 12.361 15.379 56.842 1.00 23.00 404 ASN B CA 1
ATOM 7757 C C . ASN B 1 404 ? 11.200 16.235 56.485 1.00 20.99 404 ASN B C 1
ATOM 7758 O O . ASN B 1 404 ? 10.080 15.790 56.601 1.00 20.93 404 ASN B O 1
ATOM 7763 N N . PHE B 1 405 ? 11.458 17.484 56.088 1.00 19.13 405 PHE B N 1
ATOM 7764 C CA . PHE B 1 405 ? 10.379 18.417 55.731 1.00 18.01 405 PHE B CA 1
ATOM 7765 C C . PHE B 1 405 ? 9.638 17.894 54.485 1.00 16.92 405 PHE B C 1
ATOM 7766 O O . PHE B 1 405 ? 8.421 17.924 54.398 1.00 14.31 405 PHE B O 1
ATOM 7774 N N . GLU B 1 406 ? 10.402 17.385 53.515 1.00 17.10 406 GLU B N 1
ATOM 7775 C CA . GLU B 1 406 ? 9.816 16.843 52.273 1.00 17.84 406 GLU B CA 1
ATOM 7776 C C . GLU B 1 406 ? 8.902 15.641 52.571 1.00 17.10 406 GLU B C 1
ATOM 7777 O O . GLU B 1 406 ? 7.767 15.554 52.065 1.00 18.05 406 GLU B O 1
ATOM 7783 N N . LEU B 1 407 ? 9.413 14.738 53.401 1.00 18.17 407 LEU B N 1
ATOM 7784 C CA . LEU B 1 407 ? 8.631 13.516 53.751 1.00 20.40 407 LEU B CA 1
ATOM 7785 C C . LEU B 1 407 ? 7.408 13.974 54.502 1.00 19.31 407 LEU B C 1
ATOM 7786 O O . LEU B 1 407 ? 6.298 13.627 54.178 1.00 20.89 407 LEU B O 1
ATOM 7791 N N . SER B 1 408 ? 7.655 14.857 55.476 1.00 25.07 408 SER B N 1
ATOM 7792 C CA . SER B 1 408 ? 6.571 15.284 56.367 1.00 25.06 408 SER B CA 1
ATOM 7793 C C . SER B 1 408 ? 5.417 16.006 55.651 1.00 21.35 408 SER B C 1
ATOM 7794 O O . SER B 1 408 ? 4.201 15.633 55.856 1.00 20.04 408 SER B O 1
ATOM 7797 N N . ILE B 1 409 ? 5.730 16.952 54.721 1.00 19.76 409 ILE B N 1
ATOM 7798 C CA . ILE B 1 409 ? 4.667 17.669 53.999 1.00 18.89 409 ILE B CA 1
ATOM 7799 C C . ILE B 1 409 ? 3.993 16.735 52.971 1.00 19.03 409 ILE B C 1
ATOM 7800 O O . ILE B 1 409 ? 2.787 16.862 52.703 1.00 19.18 409 ILE B O 1
ATOM 7805 N N . THR B 1 410 ? 4.778 15.777 52.437 1.00 17.95 410 THR B N 1
ATOM 7806 C CA . THR B 1 410 ? 4.229 14.786 51.483 1.00 18.24 410 THR B CA 1
ATOM 7807 C C . THR B 1 410 ? 3.175 13.885 52.193 1.00 21.24 410 THR B C 1
ATOM 7808 O O . THR B 1 410 ? 2.166 13.480 51.601 1.00 20.24 410 THR B O 1
ATOM 7812 N N . HIS B 1 411 ? 3.422 13.629 53.458 1.00 20.39 411 HIS B N 1
ATOM 7813 C CA . HIS B 1 411 ? 2.555 12.754 54.267 1.00 23.49 411 HIS B CA 1
ATOM 7814 C C . HIS B 1 411 ? 1.554 13.431 55.183 1.00 25.91 411 HIS B C 1
ATOM 7815 O O . HIS B 1 411 ? 0.841 12.744 55.884 1.00 23.55 411 HIS B O 1
ATOM 7822 N N . GLU B 1 412 ? 1.504 14.766 55.147 1.00 25.03 412 GLU B N 1
ATOM 7823 C CA . GLU B 1 412 ? 0.588 15.547 55.965 1.00 28.10 412 GLU B CA 1
ATOM 7824 C C . GLU B 1 412 ? -0.888 15.214 55.682 1.00 28.73 412 GLU B C 1
ATOM 7825 O O . GLU B 1 412 ? -1.696 15.307 56.589 1.00 27.16 412 GLU B O 1
ATOM 7831 N N . VAL B 1 413 ? -1.253 14.865 54.449 1.00 26.76 413 VAL B N 1
ATOM 7832 C CA . VAL B 1 413 ? -2.655 14.721 54.063 1.00 25.70 413 VAL B CA 1
ATOM 7833 C C . VAL B 1 413 ? -2.758 13.372 53.303 1.00 25.24 413 VAL B C 1
ATOM 7834 O O . VAL B 1 413 ? -1.723 12.719 53.079 1.00 24.89 413 VAL B O 1
ATOM 7838 N N . ASN B 1 414 ? -3.965 12.910 53.007 1.00 22.90 414 ASN B N 1
ATOM 7839 C CA . ASN B 1 414 ? -4.172 11.649 52.258 1.00 25.90 414 ASN B CA 1
ATOM 7840 C C . ASN B 1 414 ? -3.471 11.852 50.931 1.00 22.88 414 ASN B C 1
ATOM 7841 O O . ASN B 1 414 ? -3.696 12.883 50.233 1.00 20.24 414 ASN B O 1
ATOM 7846 N N . ASN B 1 415 ? -2.644 10.873 50.618 1.00 22.02 415 ASN B N 1
ATOM 7847 C CA . ASN B 1 415 ? -1.736 11.013 49.442 1.00 21.00 415 ASN B CA 1
ATOM 7848 C C . ASN B 1 415 ? -1.310 9.600 49.008 1.00 18.59 415 ASN B C 1
ATOM 7849 O O . ASN B 1 415 ? -0.136 9.207 49.117 1.00 18.94 415 ASN B O 1
ATOM 7854 N N . PRO B 1 416 ? -2.303 8.785 48.608 1.00 18.22 416 PRO B N 1
ATOM 7855 C CA . PRO B 1 416 ? -1.989 7.416 48.211 1.00 16.90 416 PRO B CA 1
ATOM 7856 C C . PRO B 1 416 ? -0.869 7.319 47.138 1.00 15.92 416 PRO B C 1
ATOM 7857 O O . PRO B 1 416 ? -0.038 6.397 47.161 1.00 15.69 416 PRO B O 1
ATOM 7861 N N . PHE B 1 417 ? -0.803 8.286 46.224 1.00 18.80 417 PHE B N 1
ATOM 7862 C CA . PHE B 1 417 ? 0.230 8.238 45.172 1.00 16.96 417 PHE B CA 1
ATOM 7863 C C . PHE B 1 417 ? 1.580 8.683 45.637 1.00 19.05 417 PHE B C 1
ATOM 7864 O O . PHE B 1 417 ? 2.584 8.471 44.913 1.00 17.37 417 PHE B O 1
ATOM 7872 N N . GLY B 1 418 ? 1.672 9.275 46.834 1.00 18.45 418 GLY B N 1
ATOM 7873 C CA . GLY B 1 418 ? 2.988 9.700 47.322 1.00 18.60 418 GLY B CA 1
ATOM 7874 C C . GLY B 1 418 ? 3.537 10.919 46.523 1.00 18.16 418 GLY B C 1
ATOM 7875 O O . GLY B 1 418 ? 4.758 11.175 46.510 1.00 18.05 418 GLY B O 1
ATOM 7876 N N . TYR B 1 419 ? 2.641 11.645 45.887 1.00 18.29 419 TYR B N 1
ATOM 7877 C CA . TYR B 1 419 ? 2.959 12.898 45.162 1.00 17.15 419 TYR B CA 1
ATOM 7878 C C . TYR B 1 419 ? 3.672 13.905 46.046 1.00 17.98 419 TYR B C 1
ATOM 7879 O O . TYR B 1 419 ? 3.234 14.161 47.198 1.00 16.70 419 TYR B O 1
ATOM 7888 N N . PRO B 1 420 ? 4.823 14.436 45.569 1.00 17.16 420 PRO B N 1
ATOM 7889 C CA . PRO B 1 420 ? 5.644 15.189 46.535 1.00 15.80 420 PRO B CA 1
ATOM 7890 C C . PRO B 1 420 ? 4.981 16.558 46.762 1.00 16.41 420 PRO B C 1
ATOM 7891 O O . PRO B 1 420 ? 4.736 17.338 45.792 1.00 17.00 420 PRO B O 1
ATOM 7895 N N . ARG B 1 421 ? 4.504 16.778 47.989 1.00 15.79 421 ARG B N 1
ATOM 7896 C CA . ARG B 1 421 ? 3.808 18.067 48.285 1.00 16.34 421 ARG B CA 1
ATOM 7897 C C . ARG B 1 421 ? 4.806 19.205 48.556 1.00 15.55 421 ARG B C 1
ATOM 7898 O O . ARG B 1 421 ? 6.023 18.988 48.601 1.00 14.81 421 ARG B O 1
ATOM 7906 N N . GLN B 1 422 ? 4.291 20.418 48.708 1.00 16.03 422 GLN B N 1
ATOM 7907 C CA . GLN B 1 422 ? 5.181 21.561 48.804 1.00 17.08 422 GLN B CA 1
ATOM 7908 C C . GLN B 1 422 ? 4.480 22.662 49.597 1.00 17.63 422 GLN B C 1
ATOM 7909 O O . GLN B 1 422 ? 3.229 22.691 49.722 1.00 19.54 422 GLN B O 1
ATOM 7915 N N . TYR B 1 423 ? 5.278 23.618 50.012 1.00 18.37 423 TYR B N 1
ATOM 7916 C CA . TYR B 1 423 ? 4.772 24.760 50.804 1.00 17.98 423 TYR B CA 1
ATOM 7917 C C . TYR B 1 423 ? 4.782 25.974 49.902 1.00 17.32 423 TYR B C 1
ATOM 7918 O O . TYR B 1 423 ? 5.868 26.394 49.398 1.00 16.94 423 TYR B O 1
ATOM 7927 N N . THR B 1 424 ? 3.605 26.498 49.597 1.00 16.17 424 THR B N 1
ATOM 7928 C CA . THR B 1 424 ? 3.579 27.534 48.579 1.00 19.49 424 THR B CA 1
ATOM 7929 C C . THR B 1 424 ? 2.870 28.815 49.022 1.00 22.23 424 THR B C 1
ATOM 7930 O O . THR B 1 424 ? 2.271 28.833 50.086 1.00 23.31 424 THR B O 1
ATOM 7934 N N . LYS B 1 425 ? 2.859 29.860 48.190 1.00 23.18 425 LYS B N 1
ATOM 7935 C CA . LYS B 1 425 ? 2.024 31.079 48.475 1.00 22.12 425 LYS B CA 1
ATOM 7936 C C . LYS B 1 425 ? 1.689 31.755 47.185 1.00 24.12 425 LYS B C 1
ATOM 7937 O O . LYS B 1 425 ? 2.600 32.021 46.378 1.00 26.76 425 LYS B O 1
ATOM 7943 N N . ALA B 1 426 ? 0.414 32.018 46.966 1.00 21.10 426 ALA B N 1
ATOM 7944 C CA . ALA B 1 426 ? -0.033 32.859 45.863 1.00 22.43 426 ALA B CA 1
ATOM 7945 C C . ALA B 1 426 ? 0.226 34.331 46.221 1.00 25.07 426 ALA B C 1
ATOM 7946 O O . ALA B 1 426 ? 0.374 34.640 47.401 1.00 23.68 426 ALA B O 1
ATOM 7948 N N . VAL B 1 427 ? 0.227 35.209 45.206 1.00 23.13 427 VAL B N 1
ATOM 7949 C CA . VAL B 1 427 ? 0.531 36.645 45.381 1.00 24.68 427 VAL B CA 1
ATOM 7950 C C . VAL B 1 427 ? -0.516 37.331 46.337 1.00 22.05 427 VAL B C 1
ATOM 7951 O O . VAL B 1 427 ? -0.135 38.137 47.197 1.00 25.64 427 VAL B O 1
ATOM 7955 N N . ASN B 1 428 ? -1.777 36.969 46.183 1.00 22.68 428 ASN B N 1
ATOM 7956 C CA . ASN B 1 428 ? -2.869 37.509 47.040 1.00 27.42 428 ASN B CA 1
ATOM 7957 C C . ASN B 1 428 ? -3.355 36.518 48.078 1.00 25.94 428 ASN B C 1
ATOM 7958 O O . ASN B 1 428 ? -4.493 36.615 48.525 1.00 29.48 428 ASN B O 1
ATOM 7963 N N . GLY B 1 429 ? -2.519 35.563 48.465 1.00 26.69 429 GLY B N 1
ATOM 7964 C CA . GLY B 1 429 ? -2.937 34.426 49.308 1.00 23.85 429 GLY B CA 1
ATOM 7965 C C . GLY B 1 429 ? -1.951 34.229 50.413 1.00 21.61 429 GLY B C 1
ATOM 7966 O O . GLY B 1 429 ? -0.874 34.782 50.385 1.00 24.96 429 GLY B O 1
ATOM 7967 N N . ASP B 1 430 ? -2.270 33.316 51.327 1.00 24.06 430 ASP B N 1
ATOM 7968 C CA . ASP B 1 430 ? -1.425 32.983 52.476 1.00 22.90 430 ASP B CA 1
ATOM 7969 C C . ASP B 1 430 ? -0.656 31.703 52.233 1.00 25.69 430 ASP B C 1
ATOM 7970 O O . ASP B 1 430 ? -1.067 30.892 51.396 1.00 25.95 430 ASP B O 1
ATOM 7975 N N . LYS B 1 431 ? 0.441 31.541 52.969 1.00 26.11 431 LYS B N 1
ATOM 7976 C CA . LYS B 1 431 ? 1.250 30.309 52.969 1.00 23.76 431 LYS B CA 1
ATOM 7977 C C . LYS B 1 431 ? 0.421 29.081 53.295 1.00 27.29 431 LYS B C 1
ATOM 7978 O O . LYS B 1 431 ? -0.391 29.111 54.256 1.00 24.11 431 LYS B O 1
ATOM 7984 N N . GLN B 1 432 ? 0.570 28.017 52.466 1.00 21.19 432 GLN B N 1
ATOM 7985 C CA . GLN B 1 432 ? -0.178 26.785 52.661 1.00 22.75 432 GLN B CA 1
ATOM 7986 C C . GLN B 1 432 ? 0.519 25.643 51.971 1.00 23.79 432 GLN B C 1
ATOM 7987 O O . GLN B 1 432 ? 1.206 25.832 50.973 1.00 22.31 432 GLN B O 1
ATOM 7993 N N . SER B 1 433 ? 0.363 24.456 52.515 1.00 21.30 433 SER B N 1
ATOM 7994 C CA . SER B 1 433 ? 0.870 23.246 51.832 1.00 20.29 433 SER B CA 1
ATOM 7995 C C . SER B 1 433 ? -0.099 22.980 50.672 1.00 22.02 433 SER B C 1
ATOM 7996 O O . SER B 1 433 ? -1.305 23.437 50.683 1.00 22.37 433 SER B O 1
ATOM 7999 N N . ALA B 1 434 ? 0.420 22.324 49.620 1.00 18.87 434 ALA B N 1
ATOM 8000 C CA . ALA B 1 434 ? -0.407 21.993 48.439 1.00 17.53 434 ALA B CA 1
ATOM 8001 C C . ALA B 1 434 ? 0.287 20.834 47.713 1.00 18.33 434 ALA B C 1
ATOM 8002 O O . ALA B 1 434 ? 1.463 20.572 47.977 1.00 17.64 434 ALA B O 1
ATOM 8004 N N . PHE B 1 435 ? -0.420 20.218 46.757 1.00 18.66 435 PHE B N 1
ATOM 8005 C CA . PHE B 1 435 ? 0.257 19.252 45.858 1.00 20.62 435 PHE B CA 1
ATOM 8006 C C . PHE B 1 435 ? 1.075 19.991 44.762 1.00 18.31 435 PHE B C 1
ATOM 8007 O O . PHE B 1 435 ? 2.246 19.746 44.598 1.00 15.82 435 PHE B O 1
ATOM 8015 N N . PHE B 1 436 ? 0.383 20.909 44.059 1.00 19.41 436 PHE B N 1
ATOM 8016 C CA . PHE B 1 436 ? 0.853 21.566 42.828 1.00 19.67 436 PHE B CA 1
ATOM 8017 C C . PHE B 1 436 ? 1.168 23.064 43.099 1.00 22.28 436 PHE B C 1
ATOM 8018 O O . PHE B 1 436 ? 0.566 23.711 43.975 1.00 19.91 436 PHE B O 1
ATOM 8026 N N . MET B 1 437 ? 2.099 23.606 42.317 1.00 20.39 437 MET B N 1
ATOM 8027 C CA . MET B 1 437 ? 2.425 25.015 42.358 1.00 19.65 437 MET B CA 1
ATOM 8028 C C . MET B 1 437 ? 1.200 25.935 42.210 1.00 16.65 437 MET B C 1
ATOM 8029 O O . MET B 1 437 ? 0.238 25.582 41.566 1.00 16.10 437 MET B O 1
ATOM 8034 N N . PRO B 1 438 ? 1.220 27.138 42.867 1.00 17.69 438 PRO B N 1
ATOM 8035 C CA . PRO B 1 438 ? 0.081 28.066 42.814 1.00 17.99 438 PRO B CA 1
ATOM 8036 C C . PRO B 1 438 ? -0.007 28.761 41.474 1.00 17.90 438 PRO B C 1
ATOM 8037 O O . PRO B 1 438 ? 1.055 29.129 40.891 1.00 17.23 438 PRO B O 1
ATOM 8041 N N . HIS B 1 439 ? -1.213 28.986 41.002 1.00 16.25 439 HIS B N 1
ATOM 8042 C CA . HIS B 1 439 ? -1.368 29.606 39.662 1.00 19.26 439 HIS B CA 1
ATOM 8043 C C . HIS B 1 439 ? -1.238 31.135 39.616 1.00 19.84 439 HIS B C 1
ATOM 8044 O O . HIS B 1 439 ? -0.945 31.720 38.528 1.00 21.52 439 HIS B O 1
ATOM 8051 N N . ASP B 1 440 ? -1.546 31.762 40.746 1.00 20.55 440 ASP B N 1
ATOM 8052 C CA . ASP B 1 440 ? -1.391 33.230 40.961 1.00 20.13 440 ASP B CA 1
ATOM 8053 C C . ASP B 1 440 ? -0.015 33.458 41.553 1.00 20.32 440 ASP B C 1
ATOM 8054 O O . ASP B 1 440 ? 0.161 33.419 42.740 1.00 19.50 440 ASP B O 1
ATOM 8059 N N . ASN B 1 441 ? 1.014 33.630 40.703 1.00 19.98 441 ASN B N 1
ATOM 8060 C CA . ASN B 1 441 ? 2.356 33.806 41.250 1.00 17.36 441 ASN B CA 1
ATOM 8061 C C . ASN B 1 441 ? 2.942 35.059 40.631 1.00 16.71 441 ASN B C 1
ATOM 8062 O O . ASN B 1 441 ? 2.263 35.722 39.851 1.00 15.58 441 ASN B O 1
ATOM 8067 N N . GLU B 1 442 ? 4.216 35.351 40.907 1.00 17.73 442 GLU B N 1
ATOM 8068 C CA . GLU B 1 442 ? 4.860 36.598 40.452 1.00 18.69 442 GLU B CA 1
ATOM 8069 C C . GLU B 1 442 ? 4.998 36.736 38.907 1.00 23.03 442 GLU B C 1
ATOM 8070 O O . GLU B 1 442 ? 5.215 37.845 38.383 1.00 20.77 442 GLU B O 1
ATOM 8076 N N . THR B 1 443 ? 4.854 35.635 38.160 1.00 18.91 443 THR B N 1
ATOM 8077 C CA . THR B 1 443 ? 4.842 35.762 36.683 1.00 18.38 443 THR B CA 1
ATOM 8078 C C . THR B 1 443 ? 3.571 36.325 36.077 1.00 17.37 443 THR B C 1
ATOM 8079 O O . THR B 1 443 ? 3.562 36.797 34.909 1.00 17.02 443 THR B O 1
ATOM 8083 N N . GLY B 1 444 ? 2.479 36.217 36.795 1.00 19.20 444 GLY B N 1
ATOM 8084 C CA . GLY B 1 444 ? 1.194 36.612 36.279 1.00 18.57 444 GLY B CA 1
ATOM 8085 C C . GLY B 1 444 ? 0.601 35.666 35.253 1.00 21.25 444 GLY B C 1
ATOM 8086 O O . GLY B 1 444 ? -0.429 36.002 34.677 1.00 18.88 444 GLY B O 1
ATOM 8087 N N . TYR B 1 445 ? 1.200 34.475 34.996 1.00 16.73 445 TYR B N 1
ATOM 8088 C CA . TYR B 1 445 ? 0.556 33.537 34.007 1.00 18.78 445 TYR B CA 1
ATOM 8089 C C . TYR B 1 445 ? 1.052 32.106 34.119 1.00 17.89 445 TYR B C 1
ATOM 8090 O O . TYR B 1 445 ? 0.349 31.196 33.712 1.00 18.60 445 TYR B O 1
ATOM 8099 N N . TRP B 1 446 ? 2.276 31.941 34.638 1.00 16.66 446 TRP B N 1
ATOM 8100 C CA . TRP B 1 446 ? 3.034 30.708 34.281 1.00 16.41 446 TRP B CA 1
ATOM 8101 C C . TRP B 1 446 ? 2.786 29.659 35.354 1.00 15.18 446 TRP B C 1
ATOM 8102 O O . TRP B 1 446 ? 2.975 29.929 36.560 1.00 16.37 446 TRP B O 1
ATOM 8113 N N . TRP B 1 447 ? 2.471 28.436 34.926 1.00 15.49 447 TRP B N 1
ATOM 8114 C CA . TRP B 1 447 ? 2.424 27.261 35.817 1.00 14.14 447 TRP B CA 1
ATOM 8115 C C . TRP B 1 447 ? 2.243 26.108 34.888 1.00 13.97 447 TRP B C 1
ATOM 8116 O O . TRP B 1 447 ? 1.700 26.292 33.831 1.00 14.03 447 TRP B O 1
ATOM 8127 N N . GLN B 1 448 ? 2.708 24.931 35.252 1.00 14.02 448 GLN B N 1
ATOM 8128 C CA . GLN B 1 448 ? 2.611 23.783 34.280 1.00 12.85 448 GLN B CA 1
ATOM 8129 C C . GLN B 1 448 ? 2.885 22.481 35.049 1.00 11.99 448 GLN B C 1
ATOM 8130 O O . GLN B 1 448 ? 3.244 22.527 36.237 1.00 12.49 448 GLN B O 1
ATOM 8136 N N . GLY B 1 449 ? 2.813 21.317 34.374 1.00 11.66 449 GLY B N 1
ATOM 8137 C CA . GLY B 1 449 ? 3.265 20.068 35.025 1.00 11.17 449 GLY B CA 1
ATOM 8138 C C . GLY B 1 449 ? 4.689 20.133 35.589 1.00 11.89 449 GLY B C 1
ATOM 8139 O O . GLY B 1 449 ? 5.526 20.910 35.157 1.00 11.35 449 GLY B O 1
ATOM 8140 N N . GLU B 1 450 ? 4.928 19.355 36.630 1.00 11.72 450 GLU B N 1
ATOM 8141 C CA . GLU B 1 450 ? 6.163 19.451 37.418 1.00 13.37 450 GLU B CA 1
ATOM 8142 C C . GLU B 1 450 ? 7.085 18.289 37.303 1.00 13.44 450 GLU B C 1
ATOM 8143 O O . GLU B 1 450 ? 7.795 18.026 38.229 1.00 12.65 450 GLU B O 1
ATOM 8149 N N . ASN B 1 451 ? 7.112 17.599 36.165 1.00 12.91 451 ASN B N 1
ATOM 8150 C CA . ASN B 1 451 ? 7.955 16.415 36.092 1.00 13.17 451 ASN B CA 1
ATOM 8151 C C . ASN B 1 451 ? 9.439 16.634 36.439 1.00 12.91 451 ASN B C 1
ATOM 8152 O O . ASN B 1 451 ? 10.049 15.743 37.064 1.00 12.11 451 ASN B O 1
ATOM 8157 N N . ALA B 1 452 ? 10.037 17.765 35.986 1.00 12.68 452 ALA B N 1
ATOM 8158 C CA . ALA B 1 452 ? 11.432 18.035 36.326 1.00 13.06 452 ALA B CA 1
ATOM 8159 C C . ALA B 1 452 ? 11.577 18.176 37.842 1.00 13.42 452 ALA B C 1
ATOM 8160 O O . ALA B 1 452 ? 12.548 17.669 38.431 1.00 13.58 452 ALA B O 1
ATOM 8162 N N . ARG B 1 453 ? 10.623 18.885 38.469 1.00 13.22 453 ARG B N 1
ATOM 8163 C CA . ARG B 1 453 ? 10.726 19.102 39.943 1.00 12.74 453 ARG B CA 1
ATOM 8164 C C . ARG B 1 453 ? 10.732 17.684 40.635 1.00 11.95 453 ARG B C 1
ATOM 8165 O O . ARG B 1 453 ? 11.525 17.414 41.532 1.00 13.48 453 ARG B O 1
ATOM 8173 N N . ILE B 1 454 ? 9.791 16.845 40.186 1.00 11.06 454 ILE B N 1
ATOM 8174 C CA . ILE B 1 454 ? 9.617 15.461 40.689 1.00 12.63 454 ILE B CA 1
ATOM 8175 C C . ILE B 1 454 ? 10.917 14.698 40.540 1.00 12.12 454 ILE B C 1
ATOM 8176 O O . ILE B 1 454 ? 11.432 14.136 41.486 1.00 12.39 454 ILE B O 1
ATOM 8181 N N . ALA B 1 455 ? 11.516 14.766 39.350 1.00 13.12 455 ALA B N 1
ATOM 8182 C CA . ALA B 1 455 ? 12.778 14.066 39.177 1.00 14.01 455 ALA B CA 1
ATOM 8183 C C . ALA B 1 455 ? 13.926 14.668 39.942 1.00 13.41 455 ALA B C 1
ATOM 8184 O O . ALA B 1 455 ? 14.838 13.935 40.333 1.00 14.02 455 ALA B O 1
ATOM 8186 N N . SER B 1 456 ? 13.900 16.007 40.144 1.00 13.63 456 SER B N 1
ATOM 8187 C CA . SER B 1 456 ? 14.934 16.608 41.027 1.00 11.96 456 SER B CA 1
ATOM 8188 C C . SER B 1 456 ? 14.786 16.087 42.471 1.00 12.99 456 SER B C 1
ATOM 8189 O O . SER B 1 456 ? 15.785 15.943 43.160 1.00 12.28 456 SER B O 1
ATOM 8192 N N . LEU B 1 457 ? 13.553 15.827 42.927 1.00 12.53 457 LEU B N 1
ATOM 8193 C CA . LEU B 1 457 ? 13.360 15.297 44.286 1.00 13.70 457 LEU B CA 1
ATOM 8194 C C . LEU B 1 457 ? 13.734 13.790 44.399 1.00 14.25 457 LEU B C 1
ATOM 8195 O O . LEU B 1 457 ? 14.209 13.317 45.436 1.00 14.98 457 LEU B O 1
ATOM 8200 N N . ILE B 1 458 ? 13.511 13.038 43.298 1.00 13.96 458 ILE B N 1
ATOM 8201 C CA . ILE B 1 458 ? 13.965 11.658 43.210 1.00 14.43 458 ILE B CA 1
ATOM 8202 C C . ILE B 1 458 ? 15.496 11.692 43.313 1.00 14.79 458 ILE B C 1
ATOM 8203 O O . ILE B 1 458 ? 16.129 10.925 44.076 1.00 12.63 458 ILE B O 1
ATOM 8208 N N . THR B 1 459 ? 16.092 12.634 42.599 1.00 13.04 459 THR B N 1
ATOM 8209 C CA . THR B 1 459 ? 17.565 12.717 42.584 1.00 13.01 459 THR B CA 1
ATOM 8210 C C . THR B 1 459 ? 18.037 13.000 44.022 1.00 15.30 459 THR B C 1
ATOM 8211 O O . THR B 1 459 ? 18.948 12.315 44.492 1.00 14.99 459 THR B O 1
ATOM 8215 N N . MET B 1 460 ? 17.439 14.019 44.680 1.00 13.74 460 MET B N 1
ATOM 8216 C CA . MET B 1 460 ? 17.772 14.349 46.128 1.00 14.23 460 MET B CA 1
ATOM 8217 C C . MET B 1 460 ? 17.621 13.098 47.041 1.00 14.63 460 MET B C 1
ATOM 8218 O O . MET B 1 460 ? 18.486 12.830 47.844 1.00 15.13 460 MET B O 1
ATOM 8223 N N . ALA B 1 461 ? 16.517 12.381 46.905 1.00 14.02 461 ALA B N 1
ATOM 8224 C CA . ALA B 1 461 ? 16.254 11.204 47.765 1.00 16.28 461 ALA B CA 1
ATOM 8225 C C . ALA B 1 461 ? 17.361 10.132 47.598 1.00 17.08 461 ALA B C 1
ATOM 8226 O O . ALA B 1 461 ? 17.856 9.564 48.601 1.00 16.66 461 ALA B O 1
ATOM 8228 N N . TYR B 1 462 ? 17.822 9.909 46.379 1.00 16.61 462 TYR B N 1
ATOM 8229 C CA . TYR B 1 462 ? 18.856 8.905 46.169 1.00 17.04 462 TYR B CA 1
ATOM 8230 C C . TYR B 1 462 ? 20.218 9.428 46.586 1.00 18.06 462 TYR B C 1
ATOM 8231 O O . TYR B 1 462 ? 21.008 8.701 47.192 1.00 16.18 462 TYR B O 1
ATOM 8240 N N . MET B 1 463 ? 20.530 10.699 46.241 1.00 15.99 463 MET B N 1
ATOM 8241 C CA . MET B 1 463 ? 21.790 11.311 46.707 1.00 18.80 463 MET B CA 1
ATOM 8242 C C . MET B 1 463 ? 22.006 11.261 48.240 1.00 18.94 463 MET B C 1
ATOM 8243 O O . MET B 1 463 ? 23.164 11.113 48.761 1.00 17.62 463 MET B O 1
ATOM 8248 N N . ALA B 1 464 ? 20.896 11.351 48.956 1.00 18.10 464 ALA B N 1
ATOM 8249 C CA . ALA B 1 464 ? 20.950 11.360 50.410 1.00 18.47 464 ALA B CA 1
ATOM 8250 C C . ALA B 1 464 ? 21.490 10.024 50.942 1.00 22.60 464 ALA B C 1
ATOM 8251 O O . ALA B 1 464 ? 22.032 9.977 52.069 1.00 19.11 464 ALA B O 1
ATOM 8253 N N . GLN B 1 465 ? 21.361 8.944 50.153 1.00 21.24 465 GLN B N 1
ATOM 8254 C CA . GLN B 1 465 ? 21.734 7.594 50.628 1.00 20.68 465 GLN B CA 1
ATOM 8255 C C . GLN B 1 465 ? 23.189 7.502 50.928 1.00 23.82 465 GLN B C 1
ATOM 8256 O O . GLN B 1 465 ? 23.581 6.799 51.876 1.00 26.19 465 GLN B O 1
ATOM 8262 N N . ASN B 1 466 ? 23.994 8.236 50.163 1.00 25.95 466 ASN B N 1
ATOM 8263 C CA . ASN B 1 466 ? 25.440 8.238 50.340 1.00 31.75 466 ASN B CA 1
ATOM 8264 C C . ASN B 1 466 ? 25.899 9.374 51.266 1.00 28.83 466 ASN B C 1
ATOM 8265 O O . ASN B 1 466 ? 27.085 9.479 51.564 1.00 32.11 466 ASN B O 1
ATOM 8270 N N . THR B 1 467 ? 24.983 10.241 51.663 1.00 28.03 467 THR B N 1
ATOM 8271 C CA . THR B 1 467 ? 25.343 11.442 52.419 1.00 26.68 467 THR B CA 1
ATOM 8272 C C . THR B 1 467 ? 24.936 11.389 53.895 1.00 28.50 467 THR B C 1
ATOM 8273 O O . THR B 1 467 ? 25.748 11.733 54.742 1.00 24.09 467 THR B O 1
ATOM 8277 N N . ILE B 1 468 ? 23.689 11.032 54.196 1.00 24.17 468 ILE B N 1
ATOM 8278 C CA . ILE B 1 468 ? 23.236 11.163 55.597 1.00 26.53 468 ILE B CA 1
ATOM 8279 C C . ILE B 1 468 ? 23.626 9.942 56.418 1.00 27.88 468 ILE B C 1
ATOM 8280 O O . ILE B 1 468 ? 24.093 8.930 55.857 1.00 28.93 468 ILE B O 1
ATOM 8285 N N . ASN B 1 469 ? 23.384 10.006 57.727 1.00 31.51 469 ASN B N 1
ATOM 8286 C CA . ASN B 1 469 ? 23.603 8.827 58.599 1.00 35.70 469 ASN B CA 1
ATOM 8287 C C . ASN B 1 469 ? 22.398 8.131 59.162 1.00 33.43 469 ASN B C 1
ATOM 8288 O O . ASN B 1 469 ? 22.530 7.049 59.667 1.00 40.14 469 ASN B O 1
ATOM 8293 N N . ASP B 1 470 ? 21.221 8.706 59.010 1.00 31.42 470 ASP B N 1
ATOM 8294 C CA . ASP B 1 470 ? 20.009 8.196 59.635 1.00 31.19 470 ASP B CA 1
ATOM 8295 C C . ASP B 1 470 ? 19.399 7.105 58.746 1.00 32.79 470 ASP B C 1
ATOM 8296 O O . ASP B 1 470 ? 18.807 7.395 57.664 1.00 28.53 470 ASP B O 1
ATOM 8301 N N . ASN B 1 471 ? 19.593 5.851 59.155 1.00 32.60 471 ASN B N 1
ATOM 8302 C CA . ASN B 1 471 ? 19.082 4.733 58.384 1.00 34.16 471 ASN B CA 1
ATOM 8303 C C . ASN B 1 471 ? 17.543 4.775 58.210 1.00 30.99 471 ASN B C 1
ATOM 8304 O O . ASN B 1 471 ? 17.046 4.460 57.133 1.00 30.25 471 ASN B O 1
ATOM 8309 N N . GLU B 1 472 ? 16.799 5.234 59.216 1.00 28.20 472 GLU B N 1
ATOM 8310 C CA . GLU B 1 472 ? 15.341 5.373 59.117 1.00 28.35 472 GLU B CA 1
ATOM 8311 C C . GLU B 1 472 ? 14.921 6.398 58.031 1.00 29.68 472 GLU B C 1
ATOM 8312 O O . GLU B 1 472 ? 13.960 6.161 57.249 1.00 26.23 472 GLU B O 1
ATOM 8318 N N . ILE B 1 473 ? 15.654 7.517 57.971 1.00 24.50 473 ILE B N 1
ATOM 8319 C CA . ILE B 1 473 ? 15.296 8.507 56.968 1.00 26.18 473 ILE B CA 1
ATOM 8320 C C . ILE B 1 473 ? 15.657 8.011 55.575 1.00 21.48 473 ILE B C 1
ATOM 8321 O O . ILE B 1 473 ? 14.876 8.205 54.642 1.00 21.37 473 ILE B O 1
ATOM 8326 N N . LYS B 1 474 ? 16.814 7.370 55.473 1.00 22.42 474 LYS B N 1
ATOM 8327 C CA . LYS B 1 474 ? 17.297 6.841 54.225 1.00 22.82 474 LYS B CA 1
ATOM 8328 C C . LYS B 1 474 ? 16.211 5.923 53.678 1.00 22.55 474 LYS B C 1
ATOM 8329 O O . LYS B 1 474 ? 15.834 6.003 52.513 1.00 23.34 474 LYS B O 1
ATOM 8335 N N . SER B 1 475 ? 15.675 5.071 54.544 1.00 21.65 475 SER B N 1
ATOM 8336 C CA . SER B 1 475 ? 14.613 4.152 54.217 1.00 20.46 475 SER B CA 1
ATOM 8337 C C . SER B 1 475 ? 13.359 4.770 53.681 1.00 20.12 475 SER B C 1
ATOM 8338 O O . SER B 1 475 ? 12.806 4.285 52.666 1.00 18.76 475 SER B O 1
ATOM 8341 N N . GLN B 1 476 ? 12.889 5.835 54.353 1.00 19.45 476 GLN B N 1
ATOM 8342 C CA . GLN B 1 476 ? 11.726 6.545 53.935 1.00 21.75 476 GLN B CA 1
ATOM 8343 C C . GLN B 1 476 ? 12.023 7.302 52.635 1.00 18.78 476 GLN B C 1
ATOM 8344 O O . GLN B 1 476 ? 11.094 7.440 51.802 1.00 21.38 476 GLN B O 1
ATOM 8350 N N . LEU B 1 477 ? 13.263 7.755 52.450 1.00 17.72 477 LEU B N 1
ATOM 8351 C CA . LEU B 1 477 ? 13.652 8.439 51.147 1.00 18.37 477 LEU B CA 1
ATOM 8352 C C . LEU B 1 477 ? 13.553 7.476 49.949 1.00 19.72 477 LEU B C 1
ATOM 8353 O O . LEU B 1 477 ? 13.006 7.868 48.863 1.00 20.04 477 LEU B O 1
ATOM 8358 N N . MET B 1 478 ? 14.000 6.223 50.162 1.00 18.25 478 MET B N 1
ATOM 8359 C CA . MET B 1 478 ? 13.977 5.165 49.118 1.00 18.74 478 MET B CA 1
ATOM 8360 C C . MET B 1 478 ? 12.599 4.918 48.698 1.00 18.10 478 MET B C 1
ATOM 8361 O O . MET B 1 478 ? 12.311 4.812 47.507 1.00 21.20 478 MET B O 1
ATOM 8366 N N . ILE B 1 479 ? 11.694 4.806 49.654 1.00 19.76 479 ILE B N 1
ATOM 8367 C CA . ILE B 1 479 ? 10.286 4.655 49.339 1.00 18.01 479 ILE B CA 1
ATOM 8368 C C . ILE B 1 479 ? 9.694 5.887 48.591 1.00 17.85 479 ILE B C 1
ATOM 8369 O O . ILE B 1 479 ? 8.965 5.737 47.536 1.00 19.20 479 ILE B O 1
ATOM 8374 N N . TYR B 1 480 ? 9.969 7.086 49.123 1.00 16.81 480 TYR B N 1
ATOM 8375 C CA . TYR B 1 480 ? 9.535 8.336 48.528 1.00 16.59 480 TYR B CA 1
ATOM 8376 C C . TYR B 1 480 ? 10.030 8.368 47.058 1.00 14.57 480 TYR B C 1
ATOM 8377 O O . TYR B 1 480 ? 9.245 8.670 46.138 1.00 15.30 480 TYR B O 1
ATOM 8386 N N . ALA B 1 481 ? 11.297 8.004 46.854 1.00 15.27 481 ALA B N 1
ATOM 8387 C CA . ALA B 1 481 ? 11.927 8.089 45.514 1.00 14.18 481 ALA B CA 1
ATOM 8388 C C . ALA B 1 481 ? 11.238 7.165 44.504 1.00 15.62 481 ALA B C 1
ATOM 8389 O O . ALA B 1 481 ? 11.029 7.542 43.359 1.00 14.99 481 ALA B O 1
ATOM 8391 N N . HIS B 1 482 ? 10.915 5.944 44.931 1.00 16.19 482 HIS B N 1
ATOM 8392 C CA . HIS B 1 482 ? 10.261 4.981 44.055 1.00 16.65 482 HIS B CA 1
ATOM 8393 C C . HIS B 1 482 ? 8.878 5.417 43.712 1.00 16.75 482 HIS B C 1
ATOM 8394 O O . HIS B 1 482 ? 8.504 5.276 42.579 1.00 16.47 482 HIS B O 1
ATOM 8401 N N . ARG B 1 483 ? 8.107 6.047 44.626 1.00 16.64 483 ARG B N 1
ATOM 8402 C CA . ARG B 1 483 ? 6.754 6.495 44.260 1.00 13.71 483 ARG B CA 1
ATOM 8403 C C . ARG B 1 483 ? 6.725 7.724 43.372 1.00 14.28 483 ARG B C 1
ATOM 8404 O O . ARG B 1 483 ? 5.895 7.809 42.477 1.00 14.50 483 ARG B O 1
ATOM 8412 N N . LEU B 1 484 ? 7.618 8.702 43.605 1.00 14.43 484 LEU B N 1
ATOM 8413 C CA . LEU B 1 484 ? 7.737 9.808 42.632 1.00 14.74 484 LEU B CA 1
ATOM 8414 C C . LEU B 1 484 ? 8.069 9.263 41.249 1.00 13.33 484 LEU B C 1
ATOM 8415 O O . LEU B 1 484 ? 7.575 9.762 40.244 1.00 13.20 484 LEU B O 1
ATOM 8420 N N . THR B 1 485 ? 8.962 8.273 41.194 1.00 14.92 485 THR B N 1
ATOM 8421 C CA . THR B 1 485 ? 9.312 7.637 39.900 1.00 14.86 485 THR B CA 1
ATOM 8422 C C . THR B 1 485 ? 8.066 7.015 39.231 1.00 14.90 485 THR B C 1
ATOM 8423 O O . THR B 1 485 ? 7.774 7.200 38.014 1.00 13.69 485 THR B O 1
ATOM 8427 N N . ASP B 1 486 ? 7.293 6.246 40.041 1.00 16.47 486 ASP B N 1
ATOM 8428 C CA . ASP B 1 486 ? 6.008 5.700 39.557 1.00 14.06 486 ASP B CA 1
ATOM 8429 C C . ASP B 1 486 ? 5.056 6.687 38.927 1.00 13.34 486 ASP B C 1
ATOM 8430 O O . ASP B 1 486 ? 4.444 6.390 37.881 1.00 12.31 486 ASP B O 1
ATOM 8435 N N . TRP B 1 487 ? 4.937 7.870 39.538 1.00 13.91 487 TRP B N 1
ATOM 8436 C CA . TRP B 1 487 ? 4.007 8.883 39.066 1.00 13.52 487 TRP B CA 1
ATOM 8437 C C . TRP B 1 487 ? 4.366 9.270 37.642 1.00 12.72 487 TRP B C 1
ATOM 8438 O O .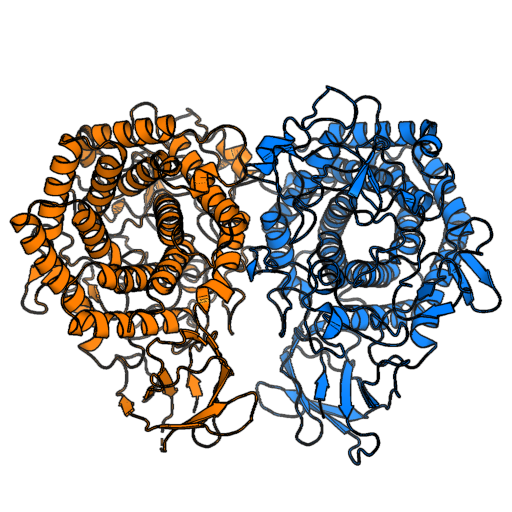 TRP B 1 487 ? 3.508 9.263 36.778 1.00 12.13 487 TRP B O 1
ATOM 8449 N N . ILE B 1 488 ? 5.647 9.624 37.407 1.00 13.19 488 ILE B N 1
ATOM 8450 C CA . ILE B 1 488 ? 6.096 10.063 36.070 1.00 13.07 488 ILE B CA 1
ATOM 8451 C C . ILE B 1 488 ? 5.795 8.953 35.033 1.00 11.98 488 ILE B C 1
ATOM 8452 O O . ILE B 1 488 ? 5.392 9.225 33.917 1.00 13.48 488 ILE B O 1
ATOM 8457 N N . LEU B 1 489 ? 5.959 7.706 35.437 1.00 12.24 489 LEU B N 1
ATOM 8458 C CA . LEU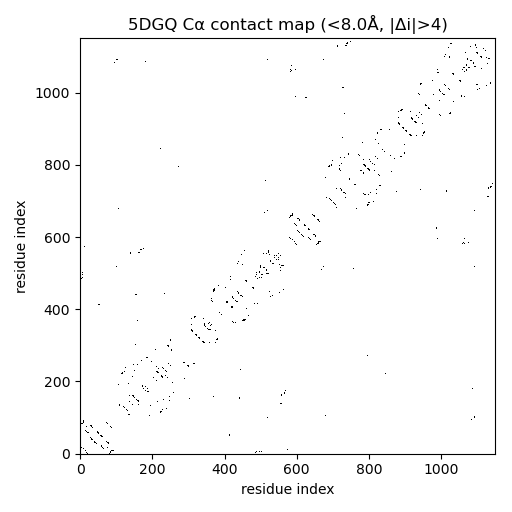 B 1 489 ? 5.857 6.488 34.566 1.00 12.56 489 LEU B CA 1
ATOM 8459 C C . LEU B 1 489 ? 4.496 5.768 34.564 1.00 13.01 489 LEU B C 1
ATOM 8460 O O . LEU B 1 489 ? 4.398 4.638 34.139 1.00 12.57 489 LEU B O 1
ATOM 8465 N N . GLY B 1 490 ? 3.453 6.436 35.045 1.00 12.87 490 GLY B N 1
ATOM 8466 C CA . GLY B 1 490 ? 2.084 5.973 34.700 1.00 14.36 490 GLY B CA 1
ATOM 8467 C C . GLY B 1 490 ? 1.254 5.562 35.931 1.00 15.27 490 GLY B C 1
ATOM 8468 O O . GLY B 1 490 ? 0.078 5.282 35.799 1.00 13.82 490 GLY B O 1
ATOM 8469 N N . LEU B 1 491 ? 1.864 5.585 37.138 1.00 14.46 491 LEU B N 1
ATOM 8470 C CA . LEU B 1 491 ? 1.079 5.305 38.339 1.00 13.16 491 LEU B CA 1
ATOM 8471 C C . LEU B 1 491 ? 0.587 6.669 38.825 1.00 13.01 491 LEU B C 1
ATOM 8472 O O . LEU B 1 491 ? 1.118 7.219 39.766 1.00 13.35 491 LEU B O 1
ATOM 8477 N N . ASN B 1 492 ? -0.438 7.166 38.161 1.00 14.52 492 ASN B N 1
ATOM 8478 C CA . ASN B 1 492 ? -1.074 8.409 38.484 1.00 16.60 492 ASN B CA 1
ATOM 8479 C C . ASN B 1 492 ? -2.555 8.282 38.093 1.00 17.08 492 ASN B C 1
ATOM 8480 O O . ASN B 1 492 ? -2.944 7.267 37.470 1.00 18.30 492 ASN B O 1
ATOM 8485 N N . PRO B 1 493 ? -3.399 9.260 38.467 1.00 17.48 493 PRO B N 1
ATOM 8486 C CA . PRO B 1 493 ? -4.810 9.074 38.150 1.00 18.63 493 PRO B CA 1
ATOM 8487 C C . PRO B 1 493 ? -5.208 9.056 36.689 1.00 19.67 493 PRO B C 1
ATOM 8488 O O . PRO B 1 493 ? -6.367 8.745 36.411 1.00 17.04 493 PRO B O 1
ATOM 8492 N N . PHE B 1 494 ? -4.293 9.428 35.778 1.00 16.47 494 PHE B N 1
ATOM 8493 C CA . PHE B 1 494 ? -4.607 9.430 34.318 1.00 17.01 494 PHE B CA 1
ATOM 8494 C C . PHE B 1 494 ? -4.088 8.165 33.662 1.00 15.62 494 PHE B C 1
ATOM 8495 O O . PHE B 1 494 ? -4.241 7.981 32.480 1.00 16.74 494 PHE B O 1
ATOM 8503 N N . ASP B 1 495 ? -3.466 7.302 34.457 1.00 13.72 495 ASP B N 1
ATOM 8504 C CA . ASP B 1 495 ? -2.934 6.021 33.940 1.00 16.97 495 ASP B CA 1
ATOM 8505 C C . ASP B 1 495 ? -1.985 6.366 32.766 1.00 17.09 495 ASP B C 1
ATOM 8506 O O . ASP B 1 495 ? -2.085 5.757 31.691 1.00 15.81 495 ASP B O 1
ATOM 8511 N N . MET B 1 496 ? -1.145 7.386 32.968 1.00 16.21 496 MET B N 1
ATOM 8512 C CA . MET B 1 496 ? -0.415 7.993 31.800 1.00 13.96 496 MET B CA 1
ATOM 8513 C C . MET B 1 496 ? 1.074 8.027 32.016 1.00 12.23 496 MET B C 1
ATOM 8514 O O . MET B 1 496 ? 1.520 8.680 32.937 1.00 12.67 496 MET B O 1
ATOM 8519 N N . CYS B 1 497 ? 1.843 7.302 31.191 1.00 11.28 497 CYS B N 1
ATOM 8520 C CA . CYS B 1 497 ? 3.309 7.348 31.234 1.00 11.92 497 CYS B CA 1
ATOM 8521 C C . CYS B 1 497 ? 3.771 8.598 30.487 1.00 10.75 497 CYS B C 1
ATOM 8522 O O . CYS B 1 497 ? 3.396 8.807 29.341 1.00 10.73 497 CYS B O 1
ATOM 8525 N N . MET B 1 498 ? 4.524 9.447 31.163 1.00 11.37 498 MET B N 1
ATOM 8526 C CA . MET B 1 498 ? 4.913 10.729 30.588 1.00 9.83 498 MET B CA 1
ATOM 8527 C C . MET B 1 498 ? 6.271 10.740 29.902 1.00 10.56 498 MET B C 1
ATOM 8528 O O . MET B 1 498 ? 6.661 11.791 29.406 1.00 10.92 498 MET B O 1
ATOM 8533 N N . LEU B 1 499 ? 6.951 9.591 29.927 1.00 10.23 499 LEU B N 1
ATOM 8534 C CA . LEU B 1 499 ? 8.253 9.340 29.202 1.00 10.15 499 LEU B CA 1
ATOM 8535 C C . LEU B 1 499 ? 7.828 8.753 27.837 1.00 10.59 499 LEU B C 1
ATOM 8536 O O . LEU B 1 499 ? 7.286 7.620 27.746 1.00 10.64 499 LEU B O 1
ATOM 8541 N N . ASP B 1 500 ? 8.064 9.512 26.765 1.00 10.63 500 ASP B N 1
ATOM 8542 C CA . ASP B 1 500 ? 7.493 9.197 25.463 1.00 10.64 500 ASP B CA 1
ATOM 8543 C C . ASP B 1 500 ? 8.211 7.992 24.901 1.00 10.77 500 ASP B C 1
ATOM 8544 O O . ASP B 1 500 ? 9.435 7.939 24.938 1.00 10.35 500 ASP B O 1
ATOM 8549 N N . GLY B 1 501 ? 7.439 7.051 24.344 1.00 11.43 501 GLY B N 1
ATOM 8550 C CA . GLY B 1 501 ? 8.002 5.800 23.823 1.00 12.99 501 GLY B CA 1
ATOM 8551 C C . GLY B 1 501 ? 8.003 4.637 24.815 1.00 13.23 501 GLY B C 1
ATOM 8552 O O . GLY B 1 501 ? 8.451 3.531 24.477 1.00 13.74 501 GLY B O 1
ATOM 8553 N N . HIS B 1 502 ? 7.579 4.867 26.055 1.00 14.28 502 HIS B N 1
ATOM 8554 C CA . HIS B 1 502 ? 7.513 3.804 27.060 1.00 12.50 502 HIS B CA 1
ATOM 8555 C C . HIS B 1 502 ? 6.147 3.845 27.680 1.00 12.78 502 HIS B C 1
ATOM 8556 O O . HIS B 1 502 ? 5.561 4.884 27.722 1.00 13.99 502 HIS B O 1
ATOM 8563 N N . GLY B 1 503 ? 5.637 2.693 28.105 1.00 12.30 503 GLY B N 1
ATOM 8564 C CA . GLY B 1 503 ? 4.312 2.665 28.817 1.00 11.62 503 GLY B CA 1
ATOM 8565 C C . GLY B 1 503 ? 3.175 3.008 27.878 1.00 13.16 503 GLY B C 1
ATOM 8566 O O . GLY B 1 503 ? 3.293 2.804 26.653 1.00 12.26 503 GLY B O 1
ATOM 8567 N N . ARG B 1 504 ? 2.074 3.488 28.450 1.00 12.37 504 ARG B N 1
ATOM 8568 C CA . ARG B 1 504 ? 0.858 3.664 27.701 1.00 13.08 504 ARG B CA 1
ATOM 8569 C C . ARG B 1 504 ? 0.349 5.075 27.847 1.00 13.09 504 ARG B C 1
ATOM 8570 O O . ARG B 1 504 ? 0.692 5.807 28.801 1.00 14.06 504 ARG B O 1
ATOM 8578 N N . ASN B 1 505 ? -0.527 5.432 26.918 1.00 12.72 505 ASN B N 1
ATOM 8579 C CA . ASN B 1 505 ? -1.140 6.733 26.889 1.00 14.13 505 ASN B CA 1
ATOM 8580 C C . ASN B 1 505 ? -0.197 7.896 26.843 1.00 12.62 505 ASN B C 1
ATOM 8581 O O . ASN B 1 505 ? -0.517 8.966 27.405 1.00 12.19 505 ASN B O 1
ATOM 8586 N N . ASN B 1 506 ? 0.948 7.754 26.164 1.00 10.94 506 ASN B N 1
ATOM 8587 C CA . ASN B 1 506 ? 1.830 8.929 26.086 1.00 11.53 506 ASN B CA 1
ATOM 8588 C C . ASN B 1 506 ? 1.113 10.163 25.516 1.00 12.60 506 ASN B C 1
ATOM 8589 O O . ASN B 1 506 ? 0.446 10.082 24.459 1.00 13.30 506 ASN B O 1
ATOM 8594 N N . PRO B 1 507 ? 1.263 11.321 26.155 1.00 12.23 507 PRO B N 1
ATOM 8595 C CA . PRO B 1 507 ? 0.551 12.443 25.569 1.00 13.32 507 PRO B CA 1
ATOM 8596 C C . PRO B 1 507 ? 1.344 13.163 24.480 1.00 14.88 507 PRO B C 1
ATOM 8597 O O . PRO B 1 507 ? 2.580 13.197 24.493 1.00 16.11 507 PRO B O 1
ATOM 8601 N N . ASP B 1 508 ? 0.642 13.770 23.561 1.00 14.23 508 ASP B N 1
ATOM 8602 C CA . ASP B 1 508 ? 1.366 14.555 22.575 1.00 14.55 508 ASP B CA 1
ATOM 8603 C C . ASP B 1 508 ? 1.133 16.055 22.840 1.00 13.80 508 ASP B C 1
ATOM 8604 O O . ASP B 1 508 ? 0.368 16.446 23.776 1.00 15.73 508 ASP B O 1
ATOM 8609 N N . TYR B 1 509 ? 1.802 16.889 22.038 1.00 12.35 509 TYR B N 1
ATOM 8610 C CA . TYR B 1 509 ? 1.628 18.319 22.127 1.00 12.74 509 TYR B CA 1
ATOM 8611 C C . TYR B 1 509 ? 0.743 18.876 20.994 1.00 12.79 509 TYR B C 1
ATOM 8612 O O . TYR B 1 509 ? -0.482 18.823 21.155 1.00 12.04 509 TYR B O 1
ATOM 8621 N N . LEU B 1 510 ? 1.325 19.417 19.923 1.00 11.32 510 LEU B N 1
ATOM 8622 C CA . LEU B 1 510 ? 0.514 19.874 18.754 1.00 12.37 510 LEU B CA 1
ATOM 8623 C C . LEU B 1 510 ? 1.005 19.228 17.456 1.00 11.92 510 LEU B C 1
ATOM 8624 O O . LEU B 1 510 ? 1.546 19.929 16.579 1.00 11.16 510 LEU B O 1
ATOM 8629 N N . PRO B 1 511 ? 0.814 17.906 17.316 1.00 13.56 511 PRO B N 1
ATOM 8630 C CA . PRO B 1 511 ? 1.384 17.242 16.142 1.00 14.41 511 PRO B CA 1
ATOM 8631 C C . PRO B 1 511 ? 0.661 17.688 14.857 1.00 15.96 511 PRO B C 1
ATOM 8632 O O . PRO B 1 511 ? 1.235 17.600 13.775 1.00 16.94 511 PRO B O 1
ATOM 8636 N N . GLU B 1 512 ? -0.587 18.145 14.977 1.00 16.42 512 GLU B N 1
ATOM 8637 C CA . GLU B 1 512 ? -1.338 18.663 13.825 1.00 19.23 512 GLU B CA 1
ATOM 8638 C C . GLU B 1 512 ? -0.657 19.906 13.236 1.00 17.05 512 GLU B C 1
ATOM 8639 O O . GLU B 1 512 ? -0.864 20.188 12.069 1.00 18.94 512 GLU B O 1
ATOM 8645 N N . LEU B 1 513 ? 0.136 20.633 14.046 1.00 15.40 513 LEU B N 1
ATOM 8646 C CA . LEU B 1 513 ? 0.832 21.781 13.616 1.00 14.03 513 LEU B CA 1
ATOM 8647 C C . LEU B 1 513 ? 2.349 21.452 13.428 1.00 13.30 513 LEU B C 1
ATOM 8648 O O . LEU B 1 513 ? 3.120 22.366 13.228 1.00 12.14 513 LEU B O 1
ATOM 8653 N N . GLY B 1 514 ? 2.749 20.189 13.537 1.00 12.15 514 GLY B N 1
ATOM 8654 C CA . GLY B 1 514 ? 4.134 19.772 13.231 1.00 11.29 514 GLY B CA 1
ATOM 8655 C C . GLY B 1 514 ? 4.967 19.932 14.489 1.00 11.75 514 GLY B C 1
ATOM 8656 O O . GLY B 1 514 ? 6.154 19.764 14.427 1.00 13.68 514 GLY B O 1
ATOM 8657 N N . PHE B 1 515 ? 4.321 20.222 15.631 1.00 11.86 515 PHE B N 1
ATOM 8658 C CA . PHE B 1 515 ? 5.068 20.227 16.922 1.00 11.27 515 PHE B CA 1
ATOM 8659 C C . PHE B 1 515 ? 4.768 18.956 17.707 1.00 11.11 515 PHE B C 1
ATOM 8660 O O . PHE B 1 515 ? 3.947 18.964 18.632 1.00 14.67 515 PHE B O 1
ATOM 8668 N N . SER B 1 516 ? 5.421 17.870 17.300 1.00 11.49 516 SER B N 1
ATOM 8669 C CA . SER B 1 516 ? 5.198 16.549 17.901 1.00 11.03 516 SER B CA 1
ATOM 8670 C C . SER B 1 516 ? 6.170 16.319 19.017 1.00 12.24 516 SER B C 1
ATOM 8671 O O . SER B 1 516 ? 7.384 16.651 18.883 1.00 14.13 516 SER B O 1
ATOM 8674 N N . ASN B 1 517 ? 5.703 15.627 20.053 1.00 11.33 517 ASN B N 1
ATOM 8675 C CA . ASN B 1 517 ? 6.607 15.179 21.122 1.00 11.42 517 ASN B CA 1
ATOM 8676 C C . ASN B 1 517 ? 7.595 14.120 20.590 1.00 12.26 517 ASN B C 1
ATOM 8677 O O . ASN B 1 517 ? 7.335 13.448 19.594 1.00 12.98 517 ASN B O 1
ATOM 8682 N N . ALA B 1 518 ? 8.784 14.112 21.171 1.00 10.56 518 ALA B N 1
ATOM 8683 C CA . ALA B 1 518 ? 9.857 13.253 20.702 1.00 10.24 518 ALA B CA 1
ATOM 8684 C C . ALA B 1 518 ? 10.036 12.033 21.659 1.00 9.82 518 ALA B C 1
ATOM 8685 O O . ALA B 1 518 ? 10.003 12.190 22.856 1.00 10.66 518 ALA B O 1
ATOM 8687 N N . LYS B 1 519 ? 10.373 10.866 21.092 1.00 10.67 519 LYS B N 1
ATOM 8688 C CA . LYS B 1 519 ? 10.658 9.666 21.868 1.00 8.67 519 LYS B CA 1
ATOM 8689 C C . LYS B 1 519 ? 11.845 9.946 22.791 1.00 8.98 519 LYS B C 1
ATOM 8690 O O . LYS B 1 519 ? 12.828 10.648 22.424 1.00 9.32 519 LYS B O 1
ATOM 8696 N N . GLY B 1 520 ? 11.710 9.456 24.001 1.00 9.17 520 GLY B N 1
ATOM 8697 C CA . GLY B 1 520 ? 12.812 9.545 25.002 1.00 9.06 520 GLY B CA 1
ATOM 8698 C C . GLY B 1 520 ? 12.660 10.814 25.810 1.00 9.89 520 GLY B C 1
ATOM 8699 O O . GLY B 1 520 ? 13.383 10.988 26.776 1.00 10.65 520 GLY B O 1
ATOM 8700 N N . GLY B 1 521 ? 11.764 11.700 25.420 1.00 11.14 521 GLY B N 1
ATOM 8701 C CA . GLY B 1 521 ? 11.541 12.994 26.145 1.00 11.14 521 GLY B CA 1
ATOM 8702 C C . GLY B 1 521 ? 10.421 12.868 27.205 1.00 12.39 521 GLY B C 1
ATOM 8703 O O . GLY B 1 521 ? 9.724 11.853 27.235 1.00 12.26 521 GLY B O 1
ATOM 8704 N N . VAL B 1 522 ? 10.331 13.851 28.096 1.00 12.27 522 VAL B N 1
ATOM 8705 C CA . VAL B 1 522 ? 9.367 13.924 29.183 1.00 11.55 522 VAL B CA 1
ATOM 8706 C C . VAL B 1 522 ? 8.608 15.240 29.071 1.00 11.07 522 VAL B C 1
ATOM 8707 O O . VAL B 1 522 ? 9.266 16.312 28.895 1.00 10.11 522 VAL B O 1
ATOM 8711 N N . CYS B 1 523 ? 7.284 15.168 29.239 1.00 10.43 523 CYS B N 1
ATOM 8712 C CA . CYS B 1 523 ? 6.398 16.294 29.158 1.00 10.73 523 CYS B CA 1
ATOM 8713 C C . CYS B 1 523 ? 6.244 17.004 30.481 1.00 10.87 523 CYS B C 1
ATOM 8714 O O . CYS B 1 523 ? 6.725 16.544 31.470 1.00 10.76 523 CYS B O 1
ATOM 8717 N N . ASN B 1 524 ? 5.665 18.210 30.469 1.00 11.10 524 ASN B N 1
ATOM 8718 C CA . ASN B 1 524 ? 5.472 18.986 31.715 1.00 10.37 524 ASN B CA 1
ATOM 8719 C C . ASN B 1 524 ? 4.703 18.129 32.718 1.00 10.90 524 ASN B C 1
ATOM 8720 O O . ASN B 1 524 ? 5.179 17.866 33.813 1.00 12.72 524 ASN B O 1
ATOM 8725 N N . GLY B 1 525 ? 3.533 17.686 32.331 1.00 9.96 525 GLY B N 1
ATOM 8726 C CA . GLY B 1 525 ? 2.756 16.699 33.094 1.00 11.72 525 GLY B CA 1
ATOM 8727 C C . GLY B 1 525 ? 1.465 17.256 33.789 1.00 13.78 525 GLY B C 1
ATOM 8728 O O . GLY B 1 525 ? 0.860 18.201 33.325 1.00 12.03 525 GLY B O 1
ATOM 8729 N N . ILE B 1 526 ? 1.151 16.698 34.975 1.00 13.49 526 ILE B N 1
ATOM 8730 C CA . ILE B 1 526 ? -0.191 16.914 35.651 1.00 12.58 526 ILE B CA 1
ATOM 8731 C C . ILE B 1 526 ? -0.111 18.184 36.520 1.00 12.52 526 ILE B C 1
ATOM 8732 O O . ILE B 1 526 ? 0.900 18.451 37.113 1.00 14.94 526 ILE B O 1
ATOM 8737 N N . THR B 1 527 ? -1.208 18.948 36.614 1.00 14.36 527 THR B N 1
ATOM 8738 C CA . THR B 1 527 ? -1.259 20.168 37.453 1.00 13.69 527 THR B CA 1
ATOM 8739 C C . THR B 1 527 ? -2.487 20.047 38.380 1.00 16.80 527 THR B C 1
ATOM 8740 O O . THR B 1 527 ? -3.233 19.088 38.270 1.00 15.52 527 THR B O 1
ATOM 8744 N N . SER B 1 528 ? -2.742 21.045 39.220 1.00 17.39 528 SER B N 1
ATOM 8745 C CA . SER B 1 528 ? -4.099 21.169 39.805 1.00 18.34 528 SER B CA 1
ATOM 8746 C C . SER B 1 528 ? -5.113 21.553 38.730 1.00 20.55 528 SER B C 1
ATOM 8747 O O . SER B 1 528 ? -4.766 21.779 37.538 1.00 20.04 528 SER B O 1
ATOM 8750 N N . GLY B 1 529 ? -6.414 21.633 39.052 1.00 19.97 529 GLY B N 1
ATOM 8751 C CA . GLY B 1 529 ? -7.341 22.040 38.015 1.00 17.80 529 GLY B CA 1
ATOM 8752 C C . GLY B 1 529 ? -7.158 23.516 37.652 1.00 18.71 529 GLY B C 1
ATOM 8753 O O . GLY B 1 529 ? -6.566 24.306 38.389 1.00 19.17 529 GLY B O 1
ATOM 8754 N N . PHE B 1 530 ? -7.670 23.882 36.490 1.00 20.51 530 PHE B N 1
ATOM 8755 C CA . PHE B 1 530 ? -7.514 25.213 35.909 1.00 21.59 530 PHE B CA 1
ATOM 8756 C C . PHE B 1 530 ? -8.369 26.180 36.673 1.00 27.77 530 PHE B C 1
ATOM 8757 O O . PHE B 1 530 ? -7.942 27.320 36.902 1.00 28.02 530 PHE B O 1
ATOM 8765 N N . GLU B 1 531 ? -9.596 25.754 36.991 1.00 26.16 531 GLU B N 1
ATOM 8766 C CA . GLU B 1 531 ? -10.514 26.583 37.814 1.00 29.73 531 GLU B CA 1
ATOM 8767 C C . GLU B 1 531 ? -10.355 26.266 39.322 1.00 29.50 531 GLU B C 1
ATOM 8768 O O . GLU B 1 531 ? -10.307 27.187 40.109 1.00 32.61 531 GLU B O 1
ATOM 8774 N N . ASN B 1 532 ? -10.240 24.985 39.696 1.00 26.63 532 ASN B N 1
ATOM 8775 C CA . ASN B 1 532 ? -10.082 24.503 41.061 1.00 25.03 532 ASN B CA 1
ATOM 8776 C C . ASN B 1 532 ? -8.695 24.051 41.348 1.00 24.22 532 ASN B C 1
ATOM 8777 O O . ASN B 1 532 ? -8.317 22.922 41.005 1.00 24.56 532 ASN B O 1
ATOM 8782 N N . GLU B 1 533 ? -7.952 24.881 42.063 1.00 22.44 533 GLU B N 1
ATOM 8783 C CA . GLU B 1 533 ? -6.616 24.569 42.436 1.00 21.29 533 GLU B CA 1
ATOM 8784 C C . GLU B 1 533 ? -6.525 23.484 43.500 1.00 24.46 533 GLU B C 1
ATOM 8785 O O . GLU B 1 533 ? -5.429 23.004 43.810 1.00 21.61 533 GLU B O 1
ATOM 8791 N N . GLN B 1 534 ? -7.673 23.019 44.018 1.00 20.64 534 GLN B N 1
ATOM 8792 C CA . GLN B 1 534 ? -7.637 21.824 44.894 1.00 23.86 534 GLN B CA 1
ATOM 8793 C C . GLN B 1 534 ? -7.890 20.549 44.068 1.00 24.23 534 GLN B C 1
ATOM 8794 O O . GLN B 1 534 ? -7.804 19.433 44.609 1.00 25.55 534 GLN B O 1
ATOM 8800 N N . GLY B 1 535 ? -8.248 20.748 42.787 1.00 20.85 535 GLY B N 1
ATOM 8801 C CA . GLY B 1 535 ? -8.477 19.660 41.827 1.00 21.54 535 GLY B CA 1
ATOM 8802 C C . GLY B 1 535 ? -7.175 19.083 41.185 1.00 19.79 535 GLY B C 1
ATOM 8803 O O . GLY B 1 535 ? -6.077 19.313 41.686 1.00 20.39 535 GLY B O 1
ATOM 8804 N N . ILE B 1 536 ? -7.317 18.249 40.170 1.00 19.59 536 ILE B N 1
ATOM 8805 C CA . ILE B 1 536 ? -6.132 17.685 39.498 1.00 18.78 536 ILE B CA 1
ATOM 8806 C C . ILE B 1 536 ? -6.517 17.773 38.042 1.00 21.95 536 ILE B C 1
ATOM 8807 O O . ILE B 1 536 ? -7.706 17.646 37.707 1.00 21.09 536 ILE B O 1
ATOM 8812 N N . ALA B 1 537 ? -5.552 18.039 37.152 1.00 18.60 537 ALA B N 1
ATOM 8813 C CA . ALA B 1 537 ? -5.951 18.081 35.773 1.00 16.71 537 ALA B CA 1
ATOM 8814 C C . ALA B 1 537 ? -4.778 17.742 34.836 1.00 16.71 537 ALA B C 1
ATOM 8815 O O . ALA B 1 537 ? -3.604 18.006 35.164 1.00 15.12 537 ALA B O 1
ATOM 8817 N N . PHE B 1 538 ? -5.183 17.229 33.674 1.00 16.63 538 PHE B N 1
ATOM 8818 C CA . PHE B 1 538 ? -4.270 17.037 32.556 1.00 17.04 538 PHE B CA 1
ATOM 8819 C C . PHE B 1 538 ? -5.028 17.220 31.279 1.00 18.76 538 PHE B C 1
ATOM 8820 O O . PHE B 1 538 ? -5.895 16.372 30.965 1.00 20.39 538 PHE B O 1
ATOM 8828 N N . LYS B 1 539 ? -4.701 18.282 30.499 1.00 16.72 539 LYS B N 1
ATOM 8829 C CA . LYS B 1 539 ? -5.503 18.605 29.288 1.00 16.72 539 LYS B CA 1
ATOM 8830 C C . LYS B 1 539 ? -7.022 18.556 29.579 1.00 18.18 539 LYS B C 1
ATOM 8831 O O . LYS B 1 539 ? -7.778 17.880 28.893 1.00 16.97 539 LYS B O 1
ATOM 8837 N N . PRO B 1 540 ? -7.454 19.299 30.575 1.00 19.32 540 PRO B N 1
ATOM 8838 C CA . PRO B 1 540 ? -8.876 19.389 30.896 1.00 21.18 540 PRO B CA 1
ATOM 8839 C C . PRO B 1 540 ? -9.690 19.917 29.744 1.00 21.62 540 PRO B C 1
ATOM 8840 O O . PRO B 1 540 ? -9.249 20.767 28.969 1.00 21.85 540 PRO B O 1
ATOM 8844 N N . GLU B 1 541 ? -10.897 19.381 29.607 1.00 25.83 541 GLU B N 1
ATOM 8845 C CA . GLU B 1 541 ? -11.747 19.638 28.445 1.00 25.89 541 GLU B CA 1
ATOM 8846 C C . GLU B 1 541 ? -11.838 21.080 27.965 1.00 22.89 541 GLU B C 1
ATOM 8847 O O . GLU B 1 541 ? -11.750 21.348 26.761 1.00 23.25 541 GLU B O 1
ATOM 8853 N N . LYS B 1 542 ? -12.016 22.005 28.888 1.00 24.94 542 LYS B N 1
ATOM 8854 C CA . LYS B 1 542 ? -12.286 23.398 28.554 1.00 25.93 542 LYS B CA 1
ATOM 8855 C C . LYS B 1 542 ? -11.025 24.091 28.011 1.00 29.07 542 LYS B C 1
ATOM 8856 O O . LYS B 1 542 ? -11.140 25.109 27.337 1.00 27.27 542 LYS B O 1
ATOM 8862 N N . GLN B 1 543 ? -9.824 23.569 28.313 1.00 24.52 543 GLN B N 1
ATOM 8863 C CA . GLN B 1 543 ? -8.603 24.277 27.844 1.00 24.18 543 GLN B CA 1
ATOM 8864 C C . GLN B 1 543 ? -7.787 23.426 26.843 1.00 22.50 543 GLN B C 1
ATOM 8865 O O . GLN B 1 543 ? -6.801 23.908 26.259 1.00 24.23 543 GLN B O 1
ATOM 8871 N N . LYS B 1 544 ? -8.206 22.184 26.626 1.00 23.78 544 LYS B N 1
ATOM 8872 C CA . LYS B 1 544 ? -7.407 21.236 25.865 1.00 23.85 544 LYS B CA 1
ATOM 8873 C C . LYS B 1 544 ? -7.093 21.710 24.446 1.00 25.65 544 LYS B C 1
ATOM 8874 O O . LYS B 1 544 ? -6.022 21.405 23.934 1.00 23.17 544 LYS B O 1
ATOM 8880 N N . ASP B 1 545 ? -7.998 22.481 23.837 1.00 23.12 545 ASP B N 1
ATOM 8881 C CA . ASP B 1 545 ? -7.797 22.915 22.476 1.00 25.28 545 ASP B CA 1
ATOM 8882 C C . ASP B 1 545 ? -7.378 24.341 22.418 1.00 23.22 545 ASP B C 1
ATOM 8883 O O . ASP B 1 545 ? -7.278 24.891 21.333 1.00 24.76 545 ASP B O 1
ATOM 8888 N N . ASP B 1 546 ? -7.141 24.952 23.556 1.00 21.96 546 ASP B N 1
ATOM 8889 C CA . ASP B 1 546 ? -6.730 26.333 23.572 1.00 23.38 546 ASP B CA 1
ATOM 8890 C C . ASP B 1 546 ? -5.170 26.456 23.570 1.00 22.28 546 ASP B C 1
ATOM 8891 O O . ASP B 1 546 ? -4.511 26.159 24.576 1.00 23.02 546 ASP B O 1
ATOM 8896 N N . MET B 1 547 ? -4.620 26.943 22.462 1.00 23.78 547 MET B N 1
ATOM 8897 C CA . MET B 1 547 ? -3.153 27.103 22.307 1.00 24.54 547 MET B CA 1
ATOM 8898 C C . MET B 1 547 ? -2.457 28.035 23.289 1.00 24.52 547 MET B C 1
ATOM 8899 O O . MET B 1 547 ? -1.255 27.881 23.555 1.00 20.74 547 MET B O 1
ATOM 8904 N N . LEU B 1 548 ? -3.218 28.989 23.874 1.00 20.90 548 LEU B N 1
ATOM 8905 C CA . LEU B 1 548 ? -2.671 29.854 24.931 1.00 20.79 548 LEU B CA 1
ATOM 8906 C C . LEU B 1 548 ? -2.494 29.127 26.261 1.00 18.59 548 LEU B C 1
ATOM 8907 O O . LEU B 1 548 ? -1.843 29.638 27.178 1.00 19.10 548 LEU B O 1
ATOM 8912 N N . GLN B 1 549 ? -3.104 27.951 26.403 1.00 17.55 549 GLN B N 1
ATOM 8913 C CA . GLN B 1 549 ? -3.119 27.223 27.679 1.00 15.58 549 GLN B CA 1
ATOM 8914 C C . GLN B 1 549 ? -2.584 25.792 27.633 1.00 16.21 549 GLN B C 1
ATOM 8915 O O . GLN B 1 549 ? -2.080 25.312 28.619 1.00 15.19 549 GLN B O 1
ATOM 8921 N N . ASN B 1 550 ? -2.755 25.105 26.511 1.00 15.52 550 ASN B N 1
ATOM 8922 C CA . ASN B 1 550 ? -2.522 23.649 26.514 1.00 15.82 550 ASN B CA 1
ATOM 8923 C C . ASN B 1 550 ? -1.024 23.203 26.580 1.00 16.61 550 ASN B C 1
ATOM 8924 O O . ASN B 1 550 ? -0.732 22.083 26.858 1.00 17.65 550 ASN B O 1
ATOM 8929 N N . TRP B 1 551 ? -0.113 24.136 26.427 1.00 13.97 551 TRP B N 1
ATOM 8930 C CA . TRP B 1 551 ? 1.300 23.829 26.586 1.00 13.48 551 TRP B CA 1
ATOM 8931 C C . TRP B 1 551 ? 1.625 23.465 28.026 1.00 13.47 551 TRP B C 1
ATOM 8932 O O . TRP B 1 551 ? 2.696 22.879 28.294 1.00 12.50 551 TRP B O 1
ATOM 8943 N N . ARG B 1 552 ? 0.711 23.790 28.975 1.00 11.84 552 ARG B N 1
ATOM 8944 C CA . ARG B 1 552 ? 0.997 23.545 30.405 1.00 11.47 552 ARG B CA 1
ATOM 8945 C C . ARG B 1 552 ? 1.058 22.081 30.736 1.00 10.91 552 ARG B C 1
ATOM 8946 O O . ARG B 1 552 ? 1.628 21.699 31.750 1.00 12.38 552 ARG B O 1
ATOM 8954 N N . TRP B 1 553 ? 0.489 21.278 29.847 1.00 11.12 553 TRP B N 1
ATOM 8955 C CA . TRP B 1 553 ? 0.330 19.802 30.076 1.00 11.83 553 TRP B CA 1
ATOM 8956 C C . TRP B 1 553 ? 1.227 18.934 29.210 1.00 10.24 553 TRP B C 1
ATOM 8957 O O . TRP B 1 553 ? 2.149 18.332 29.728 1.00 11.05 553 TRP B O 1
ATOM 8968 N N . GLY B 1 554 ? 0.922 18.838 27.940 1.00 9.41 554 GLY B N 1
ATOM 8969 C CA . GLY B 1 554 ? 1.593 17.907 27.064 1.00 10.68 554 GLY B CA 1
ATOM 8970 C C . GLY B 1 554 ? 2.949 18.311 26.402 1.00 11.81 554 GLY B C 1
ATOM 8971 O O . GLY B 1 554 ? 3.621 17.432 25.834 1.00 11.30 554 GLY B O 1
ATOM 8972 N N . GLU B 1 555 ? 3.359 19.588 26.498 1.00 12.01 555 GLU B N 1
ATOM 8973 C CA . GLU B 1 555 ? 4.563 19.975 25.801 1.00 11.06 555 GLU B CA 1
ATOM 8974 C C . GLU B 1 555 ? 5.746 19.354 26.492 1.00 10.93 555 GLU B C 1
ATOM 8975 O O . GLU B 1 555 ? 5.793 19.325 27.747 1.00 11.89 555 GLU B O 1
ATOM 8981 N N . GLN B 1 556 ? 6.764 18.984 25.708 1.00 9.74 556 GLN B N 1
ATOM 8982 C CA . GLN B 1 556 ? 8.029 18.549 26.312 1.00 9.93 556 GLN B CA 1
ATOM 8983 C C . GLN B 1 556 ? 8.997 19.709 26.555 1.00 10.07 556 GLN B C 1
ATOM 8984 O O . GLN B 1 556 ? 8.935 20.693 25.854 1.00 10.10 556 GLN B O 1
ATOM 8990 N N . TRP B 1 557 ? 9.894 19.540 27.526 1.00 9.76 557 TRP B N 1
ATOM 8991 C CA . TRP B 1 557 ? 10.739 20.664 27.941 1.00 10.87 557 TRP B CA 1
ATOM 8992 C C . TRP B 1 557 ? 12.037 20.020 28.425 1.00 10.53 557 TRP B C 1
ATOM 8993 O O . TRP B 1 557 ? 11.967 19.117 29.238 1.00 11.04 557 TRP B O 1
ATOM 9004 N N . ILE B 1 558 ? 13.206 20.485 27.986 1.00 9.65 558 ILE B N 1
ATOM 9005 C CA . ILE B 1 558 ? 14.409 19.709 28.200 1.00 10.05 558 ILE B CA 1
ATOM 9006 C C . ILE B 1 558 ? 14.761 19.483 29.695 1.00 10.51 558 ILE B C 1
ATOM 9007 O O . ILE B 1 558 ? 15.352 18.479 30.025 1.00 11.23 558 ILE B O 1
ATOM 9012 N N . PRO B 1 559 ? 14.400 20.429 30.619 1.00 10.34 559 PRO B N 1
ATOM 9013 C CA . PRO B 1 559 ? 14.808 20.098 32.012 1.00 9.73 559 PRO B CA 1
ATOM 9014 C C . PRO B 1 559 ? 14.122 18.778 32.519 1.00 9.18 559 PRO B C 1
ATOM 9015 O O . PRO B 1 559 ? 14.656 18.122 33.400 1.00 10.29 559 PR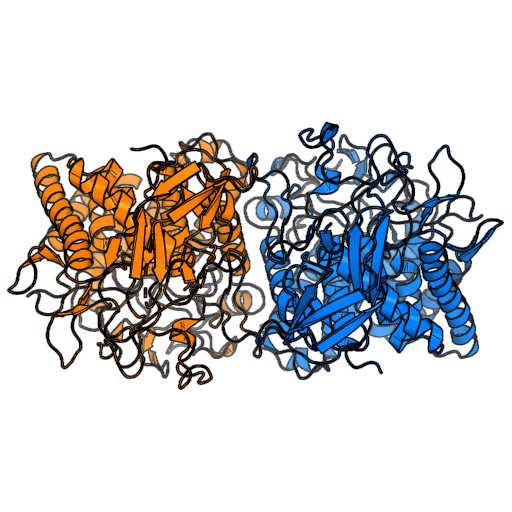O B O 1
ATOM 9019 N N . HIS B 1 560 ? 12.926 18.428 32.008 1.00 9.82 560 HIS B N 1
ATOM 9020 C CA . HIS B 1 560 ? 12.256 17.214 32.517 1.00 10.18 560 HIS B CA 1
ATOM 9021 C C . HIS B 1 560 ? 13.122 16.012 32.195 1.00 10.33 560 HIS B C 1
ATOM 9022 O O . HIS B 1 560 ? 13.382 15.155 33.068 1.00 11.54 560 HIS B O 1
ATOM 9029 N N . GLY B 1 561 ? 13.496 15.906 30.913 1.00 10.41 561 GLY B N 1
ATOM 9030 C CA . GLY B 1 561 ? 14.395 14.806 30.418 1.00 9.56 561 GLY B CA 1
ATOM 9031 C C . GLY B 1 561 ? 15.751 14.798 31.151 1.00 11.16 561 GLY B C 1
ATOM 9032 O O . GLY B 1 561 ? 16.280 13.717 31.484 1.00 9.31 561 GLY B O 1
ATOM 9033 N N . ALA B 1 562 ? 16.331 15.971 31.397 1.00 9.85 562 ALA B N 1
ATOM 9034 C CA . ALA B 1 562 ? 17.663 16.005 32.067 1.00 10.39 562 ALA B CA 1
ATOM 9035 C C . ALA B 1 562 ? 17.572 15.572 33.508 1.00 9.70 562 ALA B C 1
ATOM 9036 O O . ALA B 1 562 ? 18.462 14.907 34.035 1.00 8.90 562 ALA B O 1
ATOM 9038 N N . TRP B 1 563 ? 16.501 15.994 34.183 1.00 11.13 563 TRP B N 1
ATOM 9039 C CA . TRP B 1 563 ? 16.375 15.618 35.612 1.00 10.27 563 TRP B CA 1
ATOM 9040 C C . TRP B 1 563 ? 15.979 14.159 35.728 1.00 10.73 563 TRP B C 1
ATOM 9041 O O . TRP B 1 563 ? 16.442 13.502 36.616 1.00 11.36 563 TRP B O 1
ATOM 9052 N N . TYR B 1 564 ? 15.167 13.653 34.794 1.00 9.74 564 TYR B N 1
ATOM 9053 C CA . TYR B 1 564 ? 14.870 12.206 34.745 1.00 10.37 564 TYR B CA 1
ATOM 9054 C C . TYR B 1 564 ? 16.179 11.373 34.510 1.00 10.97 564 TYR B C 1
ATOM 9055 O O . TYR B 1 564 ? 16.395 10.352 35.147 1.00 12.10 564 TYR B O 1
ATOM 9064 N N . LEU B 1 565 ? 17.057 11.843 33.597 1.00 10.40 565 LEU B N 1
ATOM 9065 C CA . LEU B 1 565 ? 18.303 11.179 33.306 1.00 11.61 565 LEU B CA 1
ATOM 9066 C C . LEU B 1 565 ? 19.163 11.051 34.561 1.00 12.37 565 LEU B C 1
ATOM 9067 O O . LEU B 1 565 ? 19.767 9.987 34.866 1.00 11.93 565 LEU B O 1
ATOM 9072 N N . LEU B 1 566 ? 19.291 12.177 35.245 1.00 12.15 566 LEU B N 1
ATOM 9073 C CA . LEU B 1 566 ? 20.093 12.108 36.486 1.00 11.56 566 LEU B CA 1
ATOM 9074 C C . LEU B 1 566 ? 19.378 11.278 37.560 1.00 12.68 566 LEU B C 1
ATOM 9075 O O . LEU B 1 566 ? 20.045 10.481 38.217 1.00 13.96 566 LEU B O 1
ATOM 9080 N N . ALA B 1 567 ? 18.042 11.454 37.756 1.00 11.39 567 ALA B N 1
ATOM 9081 C CA . ALA B 1 567 ? 17.293 10.622 38.684 1.00 11.35 567 ALA B CA 1
ATOM 9082 C C . ALA B 1 567 ? 17.583 9.101 38.533 1.00 12.25 567 ALA B C 1
ATOM 9083 O O . ALA B 1 567 ? 17.877 8.389 39.544 1.00 12.20 567 ALA B O 1
ATOM 9085 N N . ILE B 1 568 ? 17.451 8.588 37.315 1.00 10.99 568 ILE B N 1
ATOM 9086 C CA . ILE B 1 568 ? 17.634 7.147 37.069 1.00 12.14 568 ILE B CA 1
ATOM 9087 C C . ILE B 1 568 ? 19.106 6.718 37.201 1.00 11.97 568 ILE B C 1
ATOM 9088 O O . ILE B 1 568 ? 19.413 5.539 37.459 1.00 13.52 568 ILE B O 1
ATOM 9093 N N . THR B 1 569 ? 20.013 7.654 37.004 1.00 11.66 569 THR B N 1
ATOM 9094 C CA . THR B 1 569 ? 21.452 7.335 37.174 1.00 12.49 569 THR B CA 1
ATOM 9095 C C . THR B 1 569 ? 21.675 7.235 38.712 1.00 13.23 569 THR B C 1
ATOM 9096 O O . THR B 1 569 ? 22.329 6.289 39.178 1.00 14.17 569 THR B O 1
ATOM 9100 N N . MET B 1 570 ? 21.124 8.190 39.485 1.00 13.82 570 MET B N 1
ATOM 9101 C CA . MET B 1 570 ? 21.221 8.042 40.976 1.00 15.31 570 MET B CA 1
ATOM 9102 C C . MET B 1 570 ? 20.521 6.748 41.490 1.00 15.67 570 MET B C 1
ATOM 9103 O O . MET B 1 570 ? 21.025 6.049 42.337 1.00 15.09 570 MET B O 1
ATOM 9108 N N . GLN B 1 571 ? 19.386 6.410 40.912 1.00 16.37 571 GLN B N 1
ATOM 9109 C CA . GLN B 1 571 ? 18.696 5.145 41.271 1.00 17.87 571 GLN B CA 1
ATOM 9110 C C . GLN B 1 571 ? 19.605 3.963 41.010 1.00 18.96 571 GLN B C 1
ATOM 9111 O O . GLN B 1 571 ? 19.727 3.007 41.845 1.00 16.92 571 GLN B O 1
ATOM 9117 N N . PHE B 1 572 ? 20.262 4.017 39.848 1.00 16.31 572 PHE B N 1
ATOM 9118 C CA . PHE B 1 572 ? 21.185 2.946 39.465 1.00 17.80 572 PHE B CA 1
ATOM 9119 C C . PHE B 1 572 ? 22.334 2.840 40.467 1.00 17.58 572 PHE B C 1
ATOM 9120 O O . PHE B 1 572 ? 22.651 1.753 40.920 1.00 19.28 572 PHE B O 1
ATOM 9128 N N . LYS B 1 573 ? 22.961 3.939 40.806 1.00 16.90 573 LYS B N 1
ATOM 9129 C CA . LYS B 1 573 ? 24.004 3.900 41.889 1.00 17.84 573 LYS B CA 1
ATOM 9130 C C . LYS B 1 573 ? 23.510 3.142 43.128 1.00 17.35 573 LYS B C 1
ATOM 9131 O O . LYS B 1 573 ? 24.253 2.311 43.678 1.00 19.20 573 LYS B O 1
ATOM 9137 N N . GLU B 1 574 ? 22.276 3.431 43.542 1.00 18.80 574 GLU B N 1
ATOM 9138 C CA . GLU B 1 574 ? 21.706 2.989 44.829 1.00 21.11 574 GLU B CA 1
ATOM 9139 C C . GLU B 1 574 ? 20.824 1.764 44.678 1.00 20.44 574 GLU B C 1
ATOM 9140 O O . GLU B 1 574 ? 20.085 1.393 45.626 1.00 19.60 574 GLU B O 1
ATOM 9146 N N . ARG B 1 575 ? 20.882 1.114 43.508 1.00 18.98 575 ARG B N 1
ATOM 9147 C CA . ARG B 1 575 ? 19.893 0.079 43.232 1.00 19.74 575 ARG B CA 1
ATOM 9148 C C . ARG B 1 575 ? 20.042 -1.127 44.206 1.00 21.90 575 ARG B C 1
ATOM 9149 O O . ARG B 1 575 ? 19.045 -1.839 44.413 1.00 20.19 575 ARG B O 1
ATOM 9157 N N . ASN B 1 576 ? 21.254 -1.348 44.735 1.00 21.10 576 ASN B N 1
ATOM 9158 C CA . ASN B 1 576 ? 21.456 -2.483 45.675 1.00 28.25 576 ASN B CA 1
ATOM 9159 C C . ASN B 1 576 ? 21.593 -2.143 47.137 1.00 33.58 576 ASN B C 1
ATOM 9160 O O . ASN B 1 576 ? 21.957 -3.020 47.943 1.00 38.13 576 ASN B O 1
ATOM 9165 N N . HIS B 1 577 ? 21.328 -0.886 47.481 1.00 37.58 577 HIS B N 1
ATOM 9166 C CA . HIS B 1 577 ? 21.429 -0.448 48.877 1.00 49.09 577 HIS B CA 1
ATOM 9167 C C . HIS B 1 577 ? 20.043 -0.713 49.482 1.00 49.92 577 HIS B C 1
ATOM 9168 O O . HIS B 1 577 ? 19.067 -0.002 49.175 1.00 50.98 577 HIS B O 1
ATOM 9175 N N . VAL B 1 578 ? 19.937 -1.788 50.276 1.00 51.68 578 VAL B N 1
ATOM 9176 C CA . VAL B 1 578 ? 18.744 -1.998 51.110 1.00 52.27 578 VAL B CA 1
ATOM 9177 C C . VAL B 1 578 ? 19.083 -1.662 52.592 1.00 57.70 578 VAL B C 1
ATOM 9178 O O . VAL B 1 578 ? 20.088 -2.114 53.140 1.00 52.98 578 VAL B O 1
#

Radius of gyration: 30.48 Å; Cα contacts (8 Å, |Δi|>4): 2666; chains: 2; bounding box: 69×76×91 Å

Secondary structure (DSSP, 8-state):
-EEE--SSEEESSS--EEEEE--TT----EEEEEETTT--EEEEEE-EE----TT-----EEEEE-TT----EEEEEEETTEE---EEEETTHHHHHHHHHHHHHHHHTB--HHHHHHHTTEEBTTSS-EE----SB-SBTTB--EES---GGGSS-----HHHHHHHHHHHHHHHTT-TTS-HHHHHHHHHHHHHHHHHHHHTB-TTSPBB-EEE-TT---STT-EE-EEETTTTEEES--BPPIIIIIHHHHHHHHHHTTGGGSHHHHHS--SS---HHHHHHHHHHHHHHHHHHHHHHSTTS---HHHHHHHHHHHHHHHHHH--HHHHHHHHHHHHHHHTTEE--SS-TTEEBSSTTSSSB---TTTTTHHHHHHHHHHHH---HHHHHHHHHHHHHHHHHHHHHHHSS--TT-PPPEEE--TTS--EEESS--SSSTTSS-----HHHHHHHHHHHHHHHHH---HHHHHHHHHHHHHHHHHHBT-STT--B-BTTSSS----SBGGGTB---TT-BB---BS-SS-TTS-BSS-TTTTT-TTTTHHHH-BBHHHHHHHHHHHHHHHHTTT--/-EEE--SSEEESSS--EEEEE---EEEEEETTT-SEEEEEEPEEE---TT-----EEEEE-TT----EEEEEEETTEEPPPEEEETTHHHHHHHHHHHHHHHHTB--HHHHHHHTTEEBTTSS-EE----SB-SBTTB--EES---GGGSS-----HHHHHHHHHHHHHHHTT-TTS-HHHHHHHHHHHHHHHHHHHHTB-TTS-BB-EEE-TT---STT-EE-EEETTTTEEES--B--GGGTHHHHHHHHHHHHTGGGSHHHHHS--SS---HHHHHHHHHHHHHHHHHHHHHHSTTS---HHHHHHHHHHHHHHHHHH--HHHHHHHHHHHHHHHTTEE--SS-SSEEBSSTTSSSB---TTTTTHHHHHHHHHHTT---HHHHHHHHHHHHHHHHHHHHHHHSS--TT----EEE--TTS--EEESS--SSSTTSS-----HHHHHHHHHHHHHGGGT---HHHHHHHHHHHHHHHHHHBT-STT--B-BTTSSS----SBGGGTB---TT-BB---BS-SS-TTS-BSS-TTTTT-TTTTHHHH-BBHHHHHHHHHHHHHHHHTTT--

CATH classification: 2.60.40.10 (+1 more: 1.50.10.10)

InterPro domains:
  IPR001701 Glycoside hydrolase family 9 [PF00759] (98-509)
  IPR004197 Cellulase, Ig-like domain [cd02850] (2-87)
  IPR008928 Six-hairpin glycosidase superfamily [SSF48208] (85-572)
  IPR012341 Six-hairpin glycosidase-like superfamily [G3DSA:1.50.10.10] (93-578)
  IPR013783 Immunoglobulin-like fold [G3DSA:2.60.40.10] (1-92)
  IPR014756 Immunoglobulin E-set [SSF81296] (2-87)

Organism: Photobacterium profundum (strain SS9) (NCBI:txid298386)

Sequence (1151 aa):
MQLLTNHLGYERLGAKQAILQAQPTLALHHADIICCQSGQSIMQLPLQACGPVAQWHIGDTYSIDFTALNICGDYRIRVGDTESASFCVAEGLLMQNTFSDVLHYFKSQRCSGIYECADKKVPLFGTNETVDVHGGWYDASGDVSKYFSHLSYGNYLNPQQTPMVVWNMLTAYEVLEDEESIADFTRVRLVEEALYGADFLLRMQHPQGYFYMTVFDKWSKSTEQREVCAFSTQDGHKSADYQAGFRQGAGVAIAALAAASRLSNLASTSRIPQCGDIKADTYLEAAKKGYWHLKEMNHQYLDNGKENIIDEYCALLASVELYRSTQENNFLAEARMWADKLMARQMSDHNFAHYWAANDDGSRPYFHAAEAGLPAIALMQYLQIETHAQRAEQCQSVLLNALNFELSITHEVNNPFGYPRQYTKAVNGDKQSAFFMPHDNETGYWWQGENARIASLITMAYMAQNTINDNEIKSQLMIYAHRLTDWILGLNPFDMCMLDGHGRNNPDYLPELGFSNAKGGVCNGITSGFENEQGIAFKPEKQKDDMLQNWRWGEQWIPHGAWYLLAITMQFKERNHVMQLLTNHLGYERLGAKQAILQAQHHADIICCQSGQSIMQLPLQACGPVAQWHIGDTYSIDFTALNICGDYRIRVGDTESASFCVAEGLLMQNTFSDVLHYFKSQRCSGIYECADKKVPLFGTNETVDVHGGWYDASGDVSKYFSHLSYGNYLNPQQTPMVVWNMLTAYEVLEDEESIADFTRVRLVEEALYGADFLLRMQHPQGYFYMTVFDKWSKSTEQREVCAFSTQDGHKSADYQAGFRQGAGVAIAALAAASRLSNLASTSRIPQCGDIKADTYLEAAKKGYWHLKEMNHQYLDNGKENIIDEYCALLASVELYRSTQENNFLAEARMWADKLMARQMSDHNFAHYWAANDDGSRPYFHAAEAGLPAIALMQYLQIETHAQRAEQCQSVLLNALNFELSITHEVNNPFGYPRQYTKAVNGDKQSAFFMPHDNETGYWWQGENARIASLITMAYMAQNTINDNEIKSQLMIYAHRLTDWILGLNPFDMCMLDGHGRNNPDYLPELGFSNAKGGVCNGITSGFENEQGIAFKPEKQKDDMLQNWRWGEQWIPHGAWYLLAITMQFKERNHV

Nearest PDB structures (foldseek):
  5dgr-assembly1_A  TM=1.001E+00  e=3.124E-99  Photobacterium profundum
  5dgr-assembly1_B  TM=1.001E+00  e=2.607E-96  Photobacterium profundum
  3h7l-assembly1_A  TM=9.861E-01  e=2.537E-75  Vibrio parahaemolyticus
  6gdt-assembly2_B-3  TM=9.860E-01  e=9.528E-74  Vibrio cholerae O1 biovar El Tor str. N16961
  6gdt-assembly3_E  TM=9.863E-01  e=1.378E-72  Vibrio cholerae O1 biovar El Tor str. N16961

B-factor: mean 20.0, std 9.7, range [6.57, 82.54]